Protein AF-A0A6J8D9Y9-F1 (afdb_monomer_lite)

Foldseek 3Di:
DVVQQFPADPDLVVRLVCCVVDPLVVSLVRRPDQKDKDWDFDFDQDPVRDTDTDIDIDIDGSVVVSVVVVVVSVVVNVLSVQLVQQVVQVVLCQVDPDALEKEKEKDKDDWQFFDALLFDPVCVVVTQTKIKMKMKIWHQAPVSDIDIAIAIEIESDPQQAQLVVVLVCVVCLVVVCVRHVRRAEYEYEYADDDRHQQWLLNLLCQQCVCVVRVHHYKYFHRQHPSRDDVRNVVSVVLSVQVVVCRLVNNDGGRGRVSSQVSSCVDPDSYHYDYDYPVSSVVSVVVSVVVLVFWDTDPPSNQWGMWGHDHRQKIWTDSHDHDDPCVVVVNDPPTDIDGTGDPDDDDDDDDDDDDDDDDDDDDDDDDDDDDDDDDDDDDDDDDDDPPPVVVVPVVFLDDDDAQFWFFFDDPLDTFIWHFHDADPVQQKTKTWTWDFDPDPDDPFTKTFRDPDTRIDIDHSLRTQGTFDDWDQDDPVSGITGGDPVNVVSSVVSSVVPPDPPDDQVCPLLVVCVVCCVPVNDVVVVVVVVVCVPPPSSDDVPVVLVVLLVCLVVLLQVLLVVLLVQLVPFPQFPPVLPLCPPPVDDDDDPLQVQVVVLLVLLVVLLVVLDQLLVSVLVPDPDNVCSVVVVVVVVVVVVVSVPSVVSLLSSLSRGPCVVWPDPDDSDDDPLCSVCSNLCSLVTRHDPVSSVSNSVSSNSNVVSVLCSVLLSQLLCCLPVPCCPPPNVPDDSVRSVVSSVVSSVVVVVVVSVCVVVASDPVLVVSVSSLLSQLQVSLVVCCVPPPPLQDPQLSVQLNVQLVVLVQCLAGVRVPRDRNDADPSADPPVGRSHSSSVVSSVVSNCSRVVRSVVVCVCVVVVVDDCVPVPVCGCVVVVVVVVVVVVVVVVD

Sequence (884 aa):
MKTAGANVTLNPDEFIRKLNDINPQDIISEIKDDKIMYEQWKKVDMADGKKRTKIVQIELSNAEFVSAVLVQVCEFQQHVSRVRIQYKALTNLKENLPAGNAIEQMDFAENFSCCSADEVQSAYWNSSSVTLHPVVVYYKDGDDKMAHTNYVFVSDDLGHNIGTVYTILQKLMPKIKQNINDLKKIHYWTDSPSSQYRNKTAFYLVSDHQNLFGVDATWNYFETGHGKGPCDGIGGTSKRIADQAIKQGKIVVQDAREYYKHVQVHHTSATYVFVESTDCVKSRLELTEINKTLKPVQGTMQIHSVVGVTTGEIKTCITSCYCNDCLQGNFHDMTVANVMKSQIRNVPVDIPVDEQIEHENETVEVVEYVDESEREGEIDETENDEEERNNEEDRRLNVKSGQYAAVQYEKKWHVGKVIEVDENDNEYLVTFMRPSQGKNTGHSLYVWPSNEDELWVKRDDILCEIHEPVKVGRSGRSYAICQDDIELASRLVKATLPNTTLVGGAYINGTAEVMGKDGLIWCVAPVGFYHRNHYRYDVTYNTCIHMLIAVVVSTCMAILIIPFAWTNPAIDMNMSRIKDKWKGSLEPRLIGVYIDTWLLTIGGCFTWQGFYQRVHACKTTRIARNSVLVSAVLALLMGVPPAIAGVIGAATDWNQTMYSGNPELSQEEWSYVLPMVLAYHCPMTVSVFGLGAVSAAVMSSADSIVLAAGSVISHNLYKNCFKPKAFQRELTWVLRISILLTGIMGAVIAIAVKSVYGLFILCVDAMYVIQMPELTCALWFEKANGYGSLVGFIVGLLLRILGGEPVLSLPAVIKYPWYDPVAGQLFPHKTFAMMCCFIAIIAVSFLTDYIFTNDKVDMKFDIFNCFQQNKIEQKDKHQNNAFQ

Organism: Mytilus coruscus (NCBI:txid42192)

Radius of gyration: 41.45 Å; chains: 1; bounding box: 120×79×102 Å

Structure (mmCIF, N/CA/C/O backbone):
data_AF-A0A6J8D9Y9-F1
#
_entry.id   AF-A0A6J8D9Y9-F1
#
loop_
_atom_site.group_PDB
_atom_site.id
_atom_site.type_symbol
_atom_site.label_atom_id
_atom_site.label_alt_id
_atom_site.label_comp_id
_atom_site.label_asym_id
_atom_site.label_entity_id
_atom_site.label_seq_id
_atom_site.pdbx_PDB_ins_code
_atom_site.Cartn_x
_atom_site.Cartn_y
_atom_site.Cartn_z
_atom_site.occupancy
_atom_site.B_iso_or_equiv
_atom_site.auth_seq_id
_atom_site.auth_comp_id
_atom_site.auth_asym_id
_atom_site.auth_atom_id
_atom_site.pdbx_PDB_model_num
ATOM 1 N N . MET A 1 1 ? -38.963 19.366 -1.417 1.00 71.81 1 MET A N 1
ATOM 2 C CA . MET A 1 1 ? -39.270 20.616 -0.681 1.00 71.81 1 MET A CA 1
ATOM 3 C C . MET A 1 1 ? -38.492 21.790 -1.266 1.00 71.81 1 MET A C 1
ATOM 5 O O . MET A 1 1 ? -38.988 22.312 -2.246 1.00 71.81 1 MET A O 1
ATOM 9 N N . LYS A 1 2 ? -37.281 22.156 -0.804 1.00 75.88 2 LYS A N 1
ATOM 10 C CA . LYS A 1 2 ? -36.580 23.373 -1.287 1.00 75.88 2 LYS A CA 1
ATOM 11 C C . LYS A 1 2 ? -36.385 23.460 -2.813 1.00 75.88 2 LYS A C 1
ATOM 13 O O . LYS A 1 2 ? -36.618 24.507 -3.398 1.00 75.88 2 LYS A O 1
ATOM 18 N N . THR A 1 3 ? -36.014 22.357 -3.466 1.00 76.50 3 THR A N 1
ATOM 19 C CA . THR A 1 3 ? -35.875 22.281 -4.938 1.00 76.50 3 THR A CA 1
ATOM 20 C C . THR A 1 3 ? -37.205 22.456 -5.687 1.00 76.50 3 THR A C 1
ATOM 22 O O . THR A 1 3 ? -37.194 22.858 -6.840 1.00 76.50 3 THR A O 1
ATOM 25 N N . ALA A 1 4 ? -38.332 22.191 -5.020 1.00 70.62 4 ALA A N 1
ATOM 26 C CA . ALA A 1 4 ? -39.700 22.303 -5.536 1.00 70.62 4 ALA A CA 1
ATOM 27 C C . ALA A 1 4 ? -40.392 23.604 -5.058 1.00 70.62 4 ALA A C 1
ATOM 29 O O . ALA A 1 4 ? -41.603 23.647 -4.852 1.00 70.62 4 ALA A O 1
ATOM 30 N N . GLY A 1 5 ? -39.606 24.653 -4.780 1.00 69.06 5 GLY A N 1
ATOM 31 C CA . GLY A 1 5 ? -40.093 26.006 -4.481 1.00 69.06 5 GLY A CA 1
ATOM 32 C C . GLY A 1 5 ? -40.424 26.334 -3.017 1.00 69.06 5 GLY A C 1
ATOM 33 O O . GLY A 1 5 ? -40.499 27.516 -2.694 1.00 69.06 5 GLY A O 1
ATOM 34 N N . ALA A 1 6 ? -40.567 25.348 -2.125 1.00 71.75 6 ALA A N 1
ATOM 35 C CA . ALA A 1 6 ? -40.943 25.601 -0.726 1.00 71.75 6 ALA A CA 1
ATOM 36 C C . ALA A 1 6 ? -39.831 26.289 0.094 1.00 71.75 6 ALA A C 1
ATOM 38 O O . ALA A 1 6 ? -38.661 25.884 0.050 1.00 71.75 6 ALA A O 1
ATOM 39 N N . ASN A 1 7 ? -40.206 27.274 0.910 1.00 73.25 7 ASN A N 1
ATOM 40 C CA . ASN A 1 7 ? -39.323 28.114 1.718 1.00 73.25 7 ASN A CA 1
ATOM 41 C C . ASN A 1 7 ? -38.892 27.423 3.028 1.00 73.25 7 ASN A C 1
ATOM 43 O O . ASN A 1 7 ? -39.177 27.871 4.139 1.00 73.25 7 ASN A O 1
ATOM 47 N N . VAL A 1 8 ? -38.189 26.296 2.893 1.00 74.56 8 VAL A N 1
ATOM 48 C CA . VAL A 1 8 ? -37.733 25.472 4.023 1.00 74.56 8 VAL A CA 1
ATOM 49 C C . VAL A 1 8 ? -36.232 25.619 4.298 1.00 74.56 8 VAL A C 1
ATOM 51 O O . VAL A 1 8 ? -35.406 25.768 3.388 1.00 74.56 8 VAL A O 1
ATOM 54 N N . THR A 1 9 ? -35.857 25.541 5.576 1.00 76.25 9 THR A N 1
ATOM 55 C CA . THR A 1 9 ? -34.456 25.532 6.016 1.00 76.25 9 THR A CA 1
ATOM 56 C C . THR A 1 9 ? -33.756 24.235 5.611 1.00 76.25 9 THR A C 1
ATOM 58 O O . THR A 1 9 ? -34.365 23.172 5.560 1.00 76.25 9 THR A O 1
ATOM 61 N N . LEU A 1 10 ? -32.448 24.311 5.341 1.00 75.50 10 LEU A N 1
ATOM 62 C CA . LEU A 1 10 ? -31.633 23.128 5.025 1.00 75.50 10 LEU A CA 1
ATOM 63 C C . LEU A 1 10 ? -31.256 22.309 6.270 1.00 75.50 10 LEU A C 1
ATOM 65 O O . LEU A 1 10 ? -30.924 21.137 6.139 1.00 75.50 10 LEU A O 1
ATOM 69 N N . ASN A 1 11 ? -31.299 22.915 7.460 1.00 76.81 11 ASN A N 1
ATOM 70 C CA . ASN A 1 11 ? -31.073 22.227 8.727 1.00 76.81 11 ASN A CA 1
ATOM 71 C C . ASN A 1 11 ? -32.394 21.586 9.221 1.00 76.81 11 ASN A C 1
ATOM 73 O O . ASN A 1 11 ? -33.350 22.334 9.464 1.00 76.81 11 ASN A O 1
ATOM 77 N N . PRO A 1 12 ? -32.464 20.248 9.396 1.00 71.75 12 PRO A N 1
ATOM 78 C CA . PRO A 1 12 ? -33.661 19.561 9.889 1.00 71.75 12 PRO A CA 1
ATOM 79 C C . PRO A 1 12 ? -34.091 19.987 11.300 1.00 71.75 12 PRO A C 1
ATOM 81 O O . PRO A 1 12 ? -35.285 20.129 11.554 1.00 71.75 12 PRO A O 1
ATOM 84 N N . ASP A 1 13 ? -33.153 20.252 12.213 1.00 70.56 13 ASP A N 1
ATOM 85 C CA . ASP A 1 13 ? -33.481 20.648 13.592 1.00 70.56 13 ASP A CA 1
ATOM 86 C C . ASP A 1 13 ? -34.090 22.055 13.646 1.00 70.56 13 ASP A C 1
ATOM 88 O O . ASP A 1 13 ? -35.012 22.329 14.420 1.00 70.56 13 ASP A O 1
ATOM 92 N N . GLU A 1 14 ? -33.597 22.955 12.792 1.00 75.69 14 GLU A N 1
ATOM 93 C CA . GLU A 1 14 ? -34.152 24.300 12.624 1.00 75.69 14 GLU A CA 1
ATOM 94 C C . GLU A 1 14 ? -35.537 24.253 11.962 1.00 75.69 14 GLU A C 1
ATOM 96 O O . GLU A 1 14 ? -36.434 25.002 12.352 1.00 75.69 14 GLU A O 1
ATOM 101 N N . PHE A 1 15 ? -35.729 23.328 11.016 1.00 76.06 15 PHE A N 1
ATOM 102 C CA . PHE A 1 15 ? -37.011 23.079 10.360 1.00 76.06 15 PHE A CA 1
ATOM 103 C C . PHE A 1 15 ? -38.068 22.610 11.370 1.00 76.06 15 PHE A C 1
ATOM 105 O O . PHE A 1 15 ? -39.134 23.216 11.464 1.00 76.06 15 PHE A O 1
ATOM 112 N N . ILE A 1 16 ? -37.744 21.619 12.213 1.00 75.62 16 ILE A N 1
ATOM 113 C CA . ILE A 1 16 ? -38.621 21.183 13.312 1.00 75.62 16 ILE A CA 1
ATOM 114 C C . ILE A 1 16 ? -38.889 22.306 14.316 1.00 75.62 16 ILE A C 1
ATOM 116 O O . ILE A 1 16 ? -40.004 22.421 14.819 1.00 75.62 16 ILE A O 1
ATOM 120 N N . ARG A 1 17 ? -37.901 23.160 14.607 1.00 72.88 17 ARG A N 1
ATOM 121 C CA . ARG A 1 17 ? -38.095 24.288 15.528 1.00 72.88 17 ARG A CA 1
ATOM 122 C C . ARG A 1 17 ? -39.108 25.307 14.998 1.00 72.88 17 ARG A C 1
ATOM 124 O O . ARG A 1 17 ? -39.896 25.799 15.793 1.00 72.88 17 ARG A O 1
ATOM 131 N N . LYS A 1 18 ? -39.096 25.590 13.690 1.00 70.56 18 LYS A N 1
ATOM 132 C CA . LYS A 1 18 ? -40.032 26.511 13.013 1.00 70.56 18 LYS A CA 1
ATOM 133 C C . LYS A 1 18 ? -41.416 25.896 12.769 1.00 70.56 18 LYS A C 1
ATOM 135 O O . LYS A 1 18 ? -42.406 26.615 12.759 1.00 70.56 18 LYS A O 1
ATOM 140 N N . LEU A 1 19 ? -41.504 24.571 12.643 1.00 68.62 19 LEU A N 1
ATOM 141 C CA . LEU A 1 19 ? -42.766 23.823 12.538 1.00 68.62 19 LEU A CA 1
ATOM 142 C C . LEU A 1 19 ? -43.652 23.875 13.796 1.00 68.62 19 LEU A C 1
ATOM 144 O O . LEU A 1 19 ? -44.809 23.478 13.730 1.00 68.62 19 LEU A O 1
ATOM 148 N N . ASN A 1 20 ? -43.144 24.361 14.931 1.00 62.22 20 ASN A N 1
ATOM 149 C CA . ASN A 1 20 ? -43.995 24.660 16.087 1.00 62.22 20 ASN A CA 1
ATOM 150 C C . ASN A 1 20 ? -44.874 25.907 15.864 1.00 62.22 20 ASN A C 1
ATOM 152 O O . ASN A 1 20 ? -45.901 26.038 16.525 1.00 62.22 20 ASN A O 1
ATOM 156 N N . ASP A 1 21 ? -44.477 26.792 14.942 1.00 56.59 21 ASP A N 1
ATOM 157 C CA . ASP A 1 21 ? -45.123 28.082 14.666 1.00 56.59 21 ASP A CA 1
ATOM 158 C C . ASP A 1 21 ? -45.852 28.107 13.300 1.00 56.59 21 ASP A C 1
ATOM 160 O O . ASP A 1 21 ? -46.497 29.097 12.960 1.00 56.59 21 ASP A O 1
ATOM 164 N N . ILE A 1 22 ? -45.737 27.037 12.500 1.00 61.44 22 ILE A N 1
ATOM 165 C CA . ILE A 1 22 ? -46.234 26.928 11.115 1.00 61.44 22 ILE A CA 1
ATOM 166 C C . ILE A 1 22 ? -46.982 25.600 10.965 1.00 61.44 22 ILE A C 1
ATOM 168 O O . ILE A 1 22 ? -46.437 24.551 11.313 1.00 61.44 22 ILE A O 1
ATOM 172 N N . ASN A 1 23 ? -48.202 25.606 10.415 1.00 65.19 23 ASN A N 1
ATOM 173 C CA . ASN A 1 23 ? -48.926 24.358 10.175 1.00 65.19 23 ASN A CA 1
ATOM 174 C C . ASN A 1 23 ? -48.193 23.570 9.069 1.00 65.19 23 ASN A C 1
ATOM 176 O O . ASN A 1 23 ? -47.918 24.132 8.007 1.00 65.19 23 ASN A O 1
ATOM 180 N N . PRO A 1 24 ? -47.904 22.264 9.241 1.00 62.62 24 PRO A N 1
ATOM 181 C CA . PRO A 1 24 ? -47.344 21.438 8.171 1.00 62.62 24 PRO A CA 1
ATOM 182 C C . PRO A 1 24 ? -48.136 21.494 6.851 1.00 62.62 24 PRO A C 1
ATOM 184 O O . PRO A 1 24 ? -47.570 21.230 5.792 1.00 62.62 24 PRO A O 1
ATOM 187 N N . GLN A 1 25 ? -49.426 21.856 6.901 1.00 62.50 25 GLN A N 1
ATOM 188 C CA . GLN A 1 25 ? -50.253 22.086 5.716 1.00 62.50 25 GLN A CA 1
ATOM 189 C C . GLN A 1 25 ? -49.908 23.363 4.933 1.00 62.50 25 GLN A C 1
ATOM 191 O O . GLN A 1 25 ? -50.113 23.392 3.722 1.00 62.50 25 GLN A O 1
ATOM 196 N N . ASP A 1 26 ? -49.330 24.387 5.559 1.00 64.94 26 ASP A N 1
ATOM 197 C CA . ASP A 1 26 ? -48.977 25.637 4.873 1.00 64.94 26 ASP A CA 1
ATOM 198 C C . ASP A 1 26 ? -47.836 25.398 3.867 1.00 64.94 26 ASP A C 1
ATOM 200 O O . ASP A 1 26 ? -47.865 25.900 2.744 1.00 64.94 26 ASP A O 1
ATOM 204 N N . ILE A 1 27 ? -46.897 24.510 4.220 1.00 63.47 27 ILE A N 1
ATOM 205 C CA . ILE A 1 27 ? -45.781 24.058 3.369 1.00 63.47 27 ILE A CA 1
ATOM 206 C C . ILE A 1 27 ? -46.287 23.344 2.100 1.00 63.47 27 ILE A C 1
ATOM 208 O O . ILE A 1 27 ? -45.623 23.378 1.065 1.00 63.47 27 ILE A O 1
ATOM 212 N N . ILE A 1 28 ? -47.475 22.727 2.149 1.00 58.25 28 ILE A N 1
ATOM 213 C CA . ILE A 1 28 ? -48.121 22.088 0.989 1.00 58.25 28 ILE A CA 1
ATOM 214 C C . ILE A 1 28 ? -48.477 23.143 -0.063 1.00 58.25 28 ILE A C 1
ATOM 216 O O . ILE A 1 28 ? -48.263 22.925 -1.252 1.00 58.25 28 ILE A O 1
ATOM 220 N N . SER A 1 29 ? -48.984 24.300 0.374 1.00 62.97 29 SER A N 1
ATOM 221 C CA . SER A 1 29 ? -49.465 25.365 -0.516 1.00 62.97 29 SER A CA 1
ATOM 222 C C . SER A 1 29 ? -48.355 26.054 -1.324 1.00 62.97 29 SER A C 1
ATOM 224 O O . SER A 1 29 ? -48.630 26.661 -2.361 1.00 62.97 29 SER A O 1
ATOM 226 N N . GLU A 1 30 ? -47.098 25.938 -0.886 1.00 68.31 30 GLU A N 1
ATOM 227 C CA . GLU A 1 30 ? -45.942 26.514 -1.579 1.00 68.31 30 GLU A CA 1
ATOM 228 C C . GLU A 1 30 ? -45.414 25.635 -2.727 1.00 68.31 30 GLU A C 1
ATOM 230 O O . GLU A 1 30 ? -44.751 26.149 -3.632 1.00 68.31 30 GLU A O 1
ATOM 235 N N . ILE A 1 31 ? -45.696 24.324 -2.721 1.00 71.44 31 ILE A N 1
ATOM 236 C CA . ILE A 1 31 ? -45.159 23.377 -3.709 1.00 71.44 31 ILE A CA 1
ATOM 237 C C . ILE A 1 31 ? -46.083 23.316 -4.929 1.00 71.44 31 ILE A C 1
ATOM 239 O O . ILE A 1 31 ? -47.146 22.699 -4.891 1.00 71.44 31 ILE A O 1
ATOM 243 N N . LYS A 1 32 ? -45.648 23.934 -6.032 1.00 67.75 32 LYS A N 1
ATOM 244 C CA . LYS A 1 32 ? -46.449 24.104 -7.261 1.00 67.75 32 LYS A CA 1
ATOM 245 C C . LYS A 1 32 ? -46.289 22.995 -8.305 1.00 67.75 32 LYS A C 1
ATOM 247 O O . LYS A 1 32 ? -46.974 23.036 -9.322 1.00 67.75 32 LYS A O 1
ATOM 252 N N . ASP A 1 33 ? -45.397 22.035 -8.077 1.00 73.94 33 ASP A N 1
ATOM 253 C CA . ASP A 1 33 ? -45.133 20.946 -9.021 1.00 73.94 33 ASP A CA 1
ATOM 254 C C . ASP A 1 33 ? -46.148 19.803 -8.840 1.00 73.94 33 ASP A C 1
ATOM 256 O O . ASP A 1 33 ? -46.288 19.269 -7.737 1.00 73.94 33 ASP A O 1
ATOM 260 N N . ASP A 1 34 ? -46.818 19.376 -9.917 1.00 74.12 34 ASP A N 1
ATOM 261 C CA . ASP A 1 34 ? -47.781 18.253 -9.896 1.00 74.12 34 ASP A CA 1
ATOM 262 C C . ASP A 1 34 ? -47.125 16.906 -9.538 1.00 74.12 34 ASP A C 1
ATOM 264 O O . ASP A 1 34 ? -47.750 16.015 -8.950 1.00 74.12 34 ASP A O 1
ATOM 268 N N . LYS A 1 35 ? -45.847 16.757 -9.902 1.00 79.69 35 LYS A N 1
ATOM 269 C CA . LYS A 1 35 ? -45.033 15.560 -9.691 1.00 79.69 35 LYS A CA 1
ATOM 270 C C . LYS A 1 35 ? -43.674 15.923 -9.122 1.00 79.69 35 LYS A C 1
ATOM 272 O O . LYS A 1 35 ? -43.008 16.825 -9.622 1.00 79.69 35 LYS A O 1
ATOM 277 N N . ILE A 1 36 ? -43.235 15.166 -8.124 1.00 81.88 36 ILE A N 1
ATOM 278 C CA . ILE A 1 36 ? -42.010 15.445 -7.380 1.00 81.88 36 ILE A CA 1
ATOM 279 C C . ILE A 1 36 ? -41.101 14.223 -7.466 1.00 81.88 36 ILE A C 1
ATOM 281 O O . ILE A 1 36 ? -41.445 13.141 -6.987 1.00 81.88 36 ILE A O 1
ATOM 285 N N . MET A 1 37 ? -39.923 14.411 -8.063 1.00 82.62 37 MET A N 1
ATOM 286 C CA . MET A 1 37 ? -38.843 13.429 -8.014 1.00 82.62 37 MET A CA 1
ATOM 287 C C . MET A 1 37 ? -37.905 13.731 -6.849 1.00 82.62 37 MET A C 1
ATOM 289 O O . MET A 1 37 ? -37.439 14.860 -6.691 1.00 82.62 37 MET A O 1
ATOM 293 N N . TYR A 1 38 ? -37.614 12.716 -6.041 1.00 84.81 38 TYR A N 1
ATOM 294 C CA . TYR A 1 38 ? -36.697 12.823 -4.912 1.00 84.81 38 TYR A CA 1
ATOM 295 C C . TYR A 1 38 ? -35.916 11.524 -4.697 1.00 84.81 38 TYR A C 1
ATOM 297 O O . TYR A 1 38 ? -36.285 10.456 -5.179 1.00 84.81 38 TYR A O 1
ATOM 305 N N . GLU A 1 39 ? -34.810 11.627 -3.971 1.00 85.94 39 GLU A N 1
ATOM 306 C CA . GLU A 1 39 ? -33.941 10.505 -3.632 1.00 85.94 39 GLU A CA 1
ATOM 307 C C . GLU A 1 39 ? -34.212 10.030 -2.200 1.00 85.94 39 GLU A C 1
ATOM 309 O O . GLU A 1 39 ? -34.290 10.839 -1.274 1.00 85.94 39 GLU A O 1
ATOM 314 N N . GLN A 1 40 ? -34.336 8.714 -1.999 1.00 83.50 40 GLN A N 1
ATOM 315 C CA . GLN A 1 40 ? -34.548 8.121 -0.677 1.00 83.50 40 GLN A CA 1
ATOM 316 C C . GLN A 1 40 ? -33.708 6.858 -0.479 1.00 83.50 40 GLN A C 1
ATOM 318 O O . GLN A 1 40 ? -33.615 6.001 -1.359 1.00 83.50 40 GLN A O 1
ATOM 323 N N . TRP A 1 41 ? -33.135 6.702 0.715 1.00 80.56 41 TRP A N 1
ATOM 324 C CA . TRP A 1 41 ? -32.496 5.455 1.130 1.00 80.56 41 TRP A CA 1
ATOM 325 C C . TRP A 1 41 ? -33.544 4.358 1.344 1.00 80.56 41 TRP A C 1
ATOM 327 O O . TRP A 1 41 ? -34.363 4.436 2.258 1.00 80.56 41 TRP A O 1
ATOM 337 N N . LYS A 1 42 ? -33.496 3.303 0.527 1.00 82.94 42 LYS A N 1
ATOM 338 C CA . LYS A 1 42 ? -34.392 2.142 0.611 1.00 82.94 42 LYS A CA 1
ATOM 339 C C . LYS A 1 42 ? -33.574 0.853 0.650 1.00 82.94 42 LYS A C 1
ATOM 341 O O . LYS A 1 42 ? -32.528 0.751 0.009 1.00 82.94 42 LYS A O 1
ATOM 346 N N . LYS A 1 43 ? -34.030 -0.151 1.405 1.00 77.12 43 LYS A N 1
ATOM 347 C CA . LYS A 1 43 ? -33.459 -1.506 1.332 1.00 77.12 43 LYS A CA 1
ATOM 348 C C . LYS A 1 43 ? -33.953 -2.169 0.049 1.00 77.12 43 LYS A C 1
ATOM 350 O O . LYS A 1 43 ? -35.158 -2.317 -0.129 1.00 77.12 43 LYS A O 1
ATOM 355 N N . VAL A 1 44 ? -33.021 -2.543 -0.820 1.00 80.81 44 VAL A N 1
ATOM 356 C CA . VAL A 1 44 ? -33.285 -3.182 -2.112 1.00 80.81 44 VAL A CA 1
ATOM 357 C C . VAL A 1 44 ? -32.689 -4.585 -2.093 1.00 80.81 44 VAL A C 1
ATOM 359 O O . VAL A 1 44 ? -31.559 -4.778 -1.632 1.00 80.81 44 VAL A O 1
ATOM 362 N N . ASP A 1 45 ? -33.453 -5.557 -2.581 1.00 82.50 45 ASP A N 1
ATOM 363 C CA . ASP A 1 45 ? -32.974 -6.910 -2.847 1.00 82.50 45 ASP A CA 1
ATOM 364 C C . ASP A 1 45 ? -31.997 -6.889 -4.029 1.00 82.50 45 ASP A C 1
ATOM 366 O O . ASP A 1 45 ? -32.317 -6.427 -5.125 1.00 82.50 45 ASP A O 1
ATOM 370 N N . MET A 1 46 ? -30.769 -7.337 -3.787 1.00 73.88 46 MET A N 1
ATOM 371 C CA . MET A 1 46 ? -29.734 -7.474 -4.810 1.00 73.88 46 MET A CA 1
ATOM 372 C C . MET A 1 46 ? -29.802 -8.873 -5.442 1.00 73.88 46 MET A C 1
ATOM 374 O O . MET A 1 46 ? -30.318 -9.813 -4.841 1.00 73.88 46 MET A O 1
ATOM 378 N N . ALA A 1 47 ? -29.224 -9.038 -6.636 1.00 64.75 47 ALA A N 1
ATOM 379 C CA . ALA A 1 47 ? -29.189 -10.327 -7.341 1.00 64.75 47 ALA A CA 1
ATOM 380 C C . ALA A 1 47 ? -28.418 -11.442 -6.593 1.00 64.75 47 ALA A C 1
ATOM 382 O O . ALA A 1 47 ? -28.579 -12.612 -6.914 1.00 64.75 47 ALA A O 1
ATOM 383 N N . ASP A 1 48 ? -27.617 -11.092 -5.578 1.00 64.06 48 ASP A N 1
ATOM 384 C CA . ASP A 1 48 ? -26.944 -12.025 -4.658 1.00 64.06 48 ASP A CA 1
ATOM 385 C C . ASP A 1 48 ? -27.838 -12.472 -3.476 1.00 64.06 48 ASP A C 1
ATOM 387 O O . ASP A 1 48 ? -27.350 -13.084 -2.526 1.00 64.06 48 ASP A O 1
ATOM 391 N N . GLY A 1 49 ? -29.130 -12.119 -3.492 1.00 66.12 49 GLY A N 1
ATOM 392 C CA . GLY A 1 49 ? -30.095 -12.397 -2.425 1.00 66.12 49 GLY A CA 1
ATOM 393 C C . GLY A 1 49 ? -29.925 -11.535 -1.166 1.00 66.12 49 GLY A C 1
ATOM 394 O O . GLY A 1 49 ? -30.664 -11.717 -0.197 1.00 66.12 49 GLY A O 1
ATOM 395 N N . LYS A 1 50 ? -28.971 -10.591 -1.135 1.00 59.75 50 LYS A N 1
ATOM 396 C CA . LYS A 1 50 ? -28.697 -9.760 0.047 1.00 59.75 50 LYS A CA 1
ATOM 397 C C . LYS A 1 50 ? -29.423 -8.418 -0.043 1.00 59.75 50 LYS A C 1
ATOM 399 O O . LYS A 1 50 ? -29.229 -7.642 -0.977 1.00 59.75 50 LYS A O 1
ATOM 404 N N . LYS A 1 51 ? -30.194 -8.076 0.993 1.00 70.00 51 LYS A N 1
ATOM 405 C CA . LYS A 1 51 ? -30.800 -6.741 1.133 1.00 70.00 51 LYS A CA 1
ATOM 406 C C . LYS A 1 51 ? -29.731 -5.707 1.471 1.00 70.00 51 LYS A C 1
ATOM 408 O O . LYS A 1 51 ? -29.137 -5.767 2.546 1.00 70.00 51 LYS A O 1
ATOM 413 N N . ARG A 1 52 ? -29.516 -4.728 0.588 1.00 69.06 52 ARG A N 1
ATOM 414 C CA . ARG A 1 52 ? -28.597 -3.599 0.820 1.00 69.06 52 ARG A CA 1
ATOM 415 C C . ARG A 1 52 ? -29.352 -2.277 0.742 1.00 69.06 52 ARG A C 1
ATOM 417 O O . ARG A 1 52 ? -30.262 -2.127 -0.071 1.00 69.06 52 ARG A O 1
ATOM 424 N N . THR A 1 53 ? -28.989 -1.313 1.583 1.00 72.00 53 THR A N 1
ATOM 425 C CA . THR A 1 53 ? -29.555 0.038 1.506 1.00 72.00 53 THR A CA 1
ATOM 426 C C . THR A 1 53 ? -28.923 0.776 0.327 1.00 72.00 53 THR A C 1
ATOM 428 O O . THR A 1 53 ? -27.700 0.872 0.247 1.00 72.00 53 THR A O 1
ATOM 431 N N . LYS A 1 54 ? -29.742 1.287 -0.592 1.00 75.06 54 LYS A N 1
ATOM 432 C CA . LYS A 1 54 ? -29.319 2.128 -1.719 1.00 75.06 54 LYS A CA 1
ATOM 433 C C . LYS A 1 54 ? -30.165 3.392 -1.758 1.00 75.06 54 LYS A C 1
ATOM 435 O O . LYS A 1 54 ? -31.316 3.372 -1.326 1.00 75.06 54 LYS A O 1
ATOM 440 N N . ILE A 1 55 ? -29.605 4.464 -2.308 1.00 83.44 55 ILE A N 1
ATOM 441 C CA . ILE A 1 55 ? -30.402 5.605 -2.752 1.00 83.44 55 ILE A CA 1
ATOM 442 C C . ILE A 1 55 ? -31.202 5.151 -3.976 1.00 83.44 55 ILE A C 1
ATOM 444 O O . ILE A 1 55 ? -30.643 4.577 -4.912 1.00 83.44 55 ILE A O 1
ATOM 448 N N . VAL A 1 56 ? -32.512 5.365 -3.935 1.00 85.75 56 VAL A N 1
ATOM 449 C CA . VAL A 1 56 ? -33.443 5.102 -5.031 1.00 85.75 56 VAL A CA 1
ATOM 450 C C . VAL A 1 56 ? -34.150 6.412 -5.353 1.00 85.75 56 VAL A C 1
ATOM 452 O O . VAL A 1 56 ? -34.612 7.103 -4.445 1.00 85.75 56 VAL A O 1
ATOM 455 N N . GLN A 1 57 ? -34.225 6.746 -6.638 1.00 87.25 57 GLN A N 1
ATOM 456 C CA . GLN A 1 57 ? -35.011 7.872 -7.125 1.00 87.25 57 GLN A CA 1
ATOM 457 C C . GLN A 1 57 ? -36.484 7.453 -7.194 1.00 87.25 57 GLN A C 1
ATOM 459 O O . GLN A 1 57 ? -36.812 6.408 -7.758 1.00 87.25 57 GLN A O 1
ATOM 464 N N . ILE A 1 58 ? -37.357 8.243 -6.576 1.00 85.62 58 ILE A N 1
ATOM 465 C CA . ILE A 1 58 ? -38.793 7.991 -6.461 1.00 85.62 58 ILE A CA 1
ATOM 466 C C . ILE A 1 58 ? -39.529 9.192 -7.056 1.00 85.62 58 ILE A C 1
ATOM 468 O O . ILE A 1 58 ? -39.219 10.339 -6.737 1.00 85.62 58 ILE A O 1
ATOM 472 N N . GLU A 1 59 ? -40.504 8.916 -7.916 1.00 86.88 59 GLU A N 1
ATOM 473 C CA . GLU A 1 59 ? -41.455 9.884 -8.463 1.00 86.88 59 GLU A CA 1
ATOM 474 C C . GLU A 1 59 ? -42.804 9.662 -7.767 1.00 86.88 59 GLU A C 1
ATOM 476 O O . GLU A 1 59 ? -43.331 8.549 -7.793 1.00 86.88 59 GLU A O 1
ATOM 481 N N . LEU A 1 60 ? -43.343 10.698 -7.123 1.00 85.44 60 LEU A N 1
ATOM 482 C CA . LEU A 1 60 ? -44.677 10.693 -6.509 1.00 85.44 60 LEU A CA 1
ATOM 483 C C . LEU A 1 60 ? -45.493 11.885 -7.016 1.00 85.44 60 LEU A C 1
ATOM 485 O O . LEU A 1 60 ? -44.928 12.909 -7.416 1.00 85.44 60 LEU A O 1
ATOM 489 N N . SER A 1 61 ? -46.823 11.780 -6.960 1.00 84.25 61 SER A N 1
ATOM 490 C CA . SER A 1 61 ? -47.679 12.964 -7.086 1.00 84.25 61 SER A CA 1
ATOM 491 C C . SER A 1 61 ? -47.473 13.914 -5.899 1.00 84.25 61 SER A C 1
ATOM 493 O O . SER A 1 61 ? -47.039 13.493 -4.822 1.00 84.25 61 SER A O 1
ATOM 495 N N . ASN A 1 62 ? -47.814 15.193 -6.074 1.00 80.06 62 ASN A N 1
ATOM 496 C CA . ASN A 1 62 ? -47.721 16.209 -5.021 1.00 80.06 62 ASN A CA 1
ATOM 497 C C . ASN A 1 62 ? -48.373 15.746 -3.695 1.00 80.06 62 ASN A C 1
ATOM 499 O O . ASN A 1 62 ? -47.719 15.735 -2.651 1.00 80.06 62 ASN A O 1
ATOM 503 N N . ALA A 1 63 ? -49.616 15.252 -3.751 1.00 77.88 63 ALA A N 1
ATOM 504 C CA . ALA A 1 63 ? -50.380 14.815 -2.578 1.00 77.88 63 ALA A CA 1
ATOM 505 C C . ALA A 1 63 ? -49.783 13.585 -1.860 1.00 77.88 63 ALA A C 1
ATOM 507 O O . ALA A 1 63 ? -49.775 13.521 -0.626 1.00 77.88 63 ALA A O 1
ATOM 508 N N . GLU A 1 64 ? -49.257 12.613 -2.611 1.00 82.19 64 GLU A N 1
ATOM 509 C CA . GLU A 1 64 ? -48.595 11.428 -2.047 1.00 82.19 64 GLU A CA 1
ATOM 510 C C . GLU A 1 64 ? -47.243 11.787 -1.423 1.00 82.19 64 GLU A C 1
ATOM 512 O O . GLU A 1 64 ? -46.950 11.360 -0.305 1.00 82.19 64 GLU A O 1
ATOM 517 N N . PHE A 1 65 ? -46.441 12.610 -2.112 1.00 82.81 65 PHE A N 1
ATOM 518 C CA . PHE A 1 65 ? -45.162 13.111 -1.605 1.00 82.81 65 PHE A CA 1
ATOM 519 C C . PHE A 1 65 ? -45.350 13.857 -0.284 1.00 82.81 65 PHE A C 1
ATOM 521 O O . PHE A 1 65 ? -44.663 13.581 0.698 1.00 82.81 65 PHE A O 1
ATOM 528 N N . VAL A 1 66 ? -46.323 14.765 -0.244 1.00 76.44 66 VAL A N 1
ATOM 529 C CA . VAL A 1 66 ? -46.696 15.531 0.944 1.00 76.44 66 VAL A CA 1
ATOM 530 C C . VAL A 1 66 ? -47.101 14.612 2.092 1.00 76.44 66 VAL A C 1
ATOM 532 O O . VAL A 1 66 ? -46.566 14.740 3.191 1.00 76.44 66 VAL A O 1
ATOM 535 N N . SER A 1 67 ? -47.976 13.637 1.839 1.00 80.56 67 SER A N 1
ATOM 536 C CA . SER A 1 67 ? -48.414 12.677 2.859 1.00 80.56 67 SER A CA 1
ATOM 537 C C . SER A 1 67 ? -47.235 11.867 3.422 1.00 80.56 67 SER A C 1
ATOM 539 O O . SER A 1 67 ? -47.115 11.705 4.637 1.00 80.56 67 SER A O 1
ATOM 541 N N . ALA A 1 68 ? -46.311 11.424 2.562 1.00 82.44 68 ALA A N 1
ATOM 542 C CA . ALA A 1 68 ? -45.101 10.708 2.967 1.00 82.44 68 ALA A CA 1
ATOM 543 C C . ALA A 1 68 ? -44.101 11.587 3.746 1.00 82.44 68 ALA A C 1
ATOM 545 O O . ALA A 1 68 ? -43.416 11.091 4.646 1.00 82.44 68 ALA A O 1
ATOM 546 N N . VAL A 1 69 ? -44.017 12.884 3.429 1.00 80.62 69 VAL A N 1
ATOM 547 C CA . VAL A 1 69 ? -43.210 13.861 4.177 1.00 80.62 69 VAL A CA 1
ATOM 548 C C . VAL A 1 69 ? -43.820 14.142 5.549 1.00 80.62 69 VAL A C 1
ATOM 550 O O . VAL A 1 69 ? -43.079 14.152 6.525 1.00 80.62 69 VAL A O 1
ATOM 553 N N . LEU A 1 70 ? -45.142 14.307 5.666 1.00 79.38 70 LEU A N 1
ATOM 554 C CA . LEU A 1 70 ? -45.810 14.553 6.953 1.00 79.38 70 LEU A CA 1
ATOM 555 C C . LEU A 1 70 ? -45.571 13.420 7.963 1.00 79.38 70 LEU A C 1
ATOM 557 O O . LEU A 1 70 ? -45.296 13.691 9.133 1.00 79.38 70 LEU A O 1
ATOM 561 N N . VAL A 1 71 ? -45.601 12.162 7.509 1.00 82.75 71 VAL A N 1
ATOM 562 C CA . VAL A 1 71 ? -45.260 10.998 8.347 1.00 82.75 71 VAL A CA 1
ATOM 563 C C . VAL A 1 71 ? -43.808 11.082 8.833 1.00 82.75 71 VAL A C 1
ATOM 565 O O . VAL A 1 71 ? -43.568 11.017 10.037 1.00 82.75 71 VAL A O 1
ATOM 568 N N . GLN A 1 72 ? -42.850 11.317 7.930 1.00 82.75 72 GLN A N 1
ATOM 569 C CA . GLN A 1 72 ? -41.428 11.445 8.288 1.00 82.75 72 GLN A CA 1
ATOM 570 C C . GLN A 1 72 ? -41.149 12.648 9.202 1.00 82.75 72 GLN A C 1
ATOM 572 O O . GLN A 1 72 ? -40.308 12.562 10.093 1.00 82.75 72 GLN A O 1
ATOM 577 N N . VAL A 1 73 ? -41.868 13.762 9.030 1.00 80.75 73 VAL A N 1
ATOM 578 C CA . VAL A 1 73 ? -41.785 14.928 9.922 1.00 80.75 73 VAL A CA 1
ATOM 579 C C . VAL A 1 73 ? -42.287 14.576 11.320 1.00 80.75 73 VAL A C 1
ATOM 581 O O . VAL A 1 73 ? -41.634 14.947 12.291 1.00 80.75 73 VAL A O 1
ATOM 584 N N . CYS A 1 74 ? -43.380 13.818 11.452 1.00 80.56 74 CYS A N 1
ATOM 585 C CA . CYS A 1 74 ? -43.866 13.358 12.754 1.00 80.56 74 CYS A CA 1
ATOM 586 C C . CYS A 1 74 ? -42.866 12.403 13.437 1.00 80.56 74 CYS A C 1
ATOM 588 O O . CYS A 1 74 ? -42.533 12.588 14.609 1.00 80.56 74 CYS A O 1
ATOM 590 N N . GLU A 1 75 ? -42.316 11.431 12.701 1.00 82.44 75 GLU A N 1
ATOM 591 C CA . GLU A 1 75 ? -41.263 10.534 13.204 1.00 82.44 75 GLU A CA 1
ATOM 592 C C . GLU A 1 75 ? -40.017 11.318 13.659 1.00 82.44 75 GLU A C 1
ATOM 594 O O . GLU A 1 75 ? -39.467 11.058 14.736 1.00 82.44 75 GLU A O 1
ATOM 599 N N . PHE A 1 76 ? -39.603 12.325 12.884 1.00 83.06 76 PHE A N 1
ATOM 600 C CA . PHE A 1 76 ? -38.445 13.159 13.199 1.00 83.06 76 PHE A CA 1
ATOM 601 C C . PHE A 1 76 ? -38.709 14.138 14.361 1.00 83.06 76 PHE A C 1
ATOM 603 O O . PHE A 1 76 ? -37.834 14.332 15.202 1.00 83.06 76 PHE A O 1
ATOM 610 N N . GLN A 1 77 ? -39.926 14.676 14.512 1.00 82.94 77 GLN A N 1
ATOM 611 C CA . GLN A 1 77 ? -40.335 15.435 15.706 1.00 82.94 77 GLN A CA 1
ATOM 612 C C . GLN A 1 77 ? -40.211 14.592 16.982 1.00 82.94 77 GLN A C 1
ATOM 614 O O . GLN A 1 77 ? -39.673 15.062 17.988 1.00 82.94 77 GLN A O 1
ATOM 619 N N . GLN A 1 78 ? -40.666 13.334 16.945 1.00 83.25 78 GLN A N 1
ATOM 620 C CA . GLN A 1 78 ? -40.525 12.417 18.078 1.00 83.25 78 GLN A CA 1
ATOM 621 C C . GLN A 1 78 ? -39.051 12.115 18.381 1.00 83.25 78 GLN A C 1
ATOM 623 O O . GLN A 1 78 ? -38.660 12.111 19.546 1.00 83.25 78 GLN A O 1
ATOM 628 N N . HIS A 1 79 ? -38.227 11.911 17.351 1.00 85.75 79 HIS A N 1
ATOM 629 C CA . HIS A 1 79 ? -36.778 11.734 17.482 1.00 85.75 79 HIS A CA 1
ATOM 630 C C . HIS A 1 79 ? -36.109 12.947 18.154 1.00 85.75 79 HIS A C 1
ATOM 632 O O . HIS A 1 79 ? -35.487 12.789 19.202 1.00 85.75 79 HIS A O 1
ATOM 638 N N . VAL A 1 80 ? -36.333 14.170 17.656 1.00 84.38 80 VAL A N 1
ATOM 639 C CA . VAL A 1 80 ? -35.812 15.415 18.261 1.00 84.38 80 VAL A CA 1
ATOM 640 C C . VAL A 1 80 ? -36.300 15.599 19.707 1.00 84.38 80 VAL A C 1
ATOM 642 O O . VAL A 1 80 ? -35.551 16.077 20.563 1.00 84.38 80 VAL A O 1
ATOM 645 N N . SER A 1 81 ? -37.537 15.196 20.016 1.00 85.25 81 SER A N 1
ATOM 646 C CA . SER A 1 81 ? -38.054 15.190 21.390 1.00 85.25 81 SER A CA 1
ATOM 647 C C . SER A 1 81 ? -37.271 14.223 22.289 1.00 85.25 81 SER A C 1
ATOM 649 O O . SER A 1 81 ? -36.797 14.625 23.354 1.00 85.25 81 SER A O 1
ATOM 651 N N . ARG A 1 82 ? -37.038 12.980 21.839 1.00 87.94 82 ARG A N 1
ATOM 652 C CA . ARG A 1 82 ? -36.244 11.983 22.579 1.00 87.94 82 ARG A CA 1
ATOM 653 C C . ARG A 1 82 ? -34.791 12.419 22.774 1.00 87.94 82 ARG A C 1
ATOM 655 O O . ARG A 1 82 ? -34.307 12.307 23.896 1.00 87.94 82 ARG A O 1
ATOM 662 N N . VAL A 1 83 ? -34.136 13.019 21.771 1.00 87.50 83 VAL A N 1
ATOM 663 C CA . VAL A 1 83 ? -32.796 13.637 21.921 1.00 87.50 83 VAL A CA 1
ATOM 664 C C . VAL A 1 83 ? -32.781 14.608 23.109 1.00 87.50 83 VAL A C 1
ATOM 666 O O . VAL A 1 83 ? -31.941 14.497 24.003 1.00 87.50 83 VAL A O 1
ATOM 669 N N . ARG A 1 84 ? -33.745 15.540 23.162 1.00 87.44 84 ARG A N 1
ATOM 670 C CA . ARG A 1 84 ? -33.845 16.537 24.244 1.00 87.44 84 ARG A CA 1
ATOM 671 C C . ARG A 1 84 ? -34.119 15.895 25.605 1.00 87.44 84 ARG A C 1
ATOM 673 O O . ARG A 1 84 ? -33.538 16.333 26.596 1.00 87.44 84 ARG A O 1
ATOM 680 N N . ILE A 1 85 ? -34.975 14.872 25.662 1.00 89.00 85 ILE A N 1
ATOM 681 C CA . ILE A 1 85 ? -35.275 14.132 26.896 1.00 89.00 85 ILE A CA 1
ATOM 682 C C . ILE A 1 85 ? -34.022 13.410 27.408 1.00 89.00 85 ILE A C 1
ATOM 684 O O . ILE A 1 85 ? -33.686 13.574 28.578 1.00 89.00 85 ILE A O 1
ATOM 688 N N . GLN A 1 86 ? -33.285 12.704 26.543 1.00 91.06 86 GLN A N 1
ATOM 689 C CA . GLN A 1 86 ? -32.064 11.985 26.924 1.00 91.06 86 GLN A CA 1
ATOM 690 C C . GLN A 1 86 ? -30.982 12.925 27.466 1.00 91.06 86 GLN A C 1
ATOM 692 O O . GLN A 1 86 ? -30.461 12.690 28.557 1.00 91.06 86 GLN A O 1
ATOM 697 N N . TYR A 1 87 ? -30.686 14.032 26.775 1.00 90.62 87 TYR A N 1
ATOM 698 C CA . TYR A 1 87 ? -29.718 15.009 27.283 1.00 90.62 87 TYR A CA 1
ATOM 699 C C . TYR A 1 87 ? -30.187 15.679 28.584 1.00 90.62 87 TYR A C 1
ATOM 701 O O . TYR A 1 87 ? -29.385 15.837 29.502 1.00 90.62 87 TYR A O 1
ATOM 709 N N . LYS A 1 88 ? -31.480 16.007 28.725 1.00 90.62 88 LYS A N 1
ATOM 710 C CA . LYS A 1 88 ? -32.031 16.547 29.983 1.00 90.62 88 LYS A CA 1
ATOM 711 C C . LYS A 1 88 ? -31.916 15.543 31.136 1.00 90.62 88 LYS A C 1
ATOM 713 O O . LYS A 1 88 ? -31.590 15.936 32.254 1.00 90.62 88 LYS A O 1
ATOM 718 N N . ALA A 1 89 ? -32.165 14.261 30.874 1.00 91.06 89 ALA A N 1
ATOM 719 C CA . ALA A 1 89 ? -32.051 13.187 31.855 1.00 91.06 89 ALA A CA 1
ATOM 720 C C . ALA A 1 89 ? -30.592 12.976 32.304 1.00 91.06 89 ALA A C 1
ATOM 722 O O . ALA A 1 89 ? -30.346 12.819 33.498 1.00 91.06 89 ALA A O 1
ATOM 723 N N . LEU A 1 90 ? -29.628 13.057 31.379 1.00 91.81 90 LEU A N 1
ATOM 724 C CA . LEU A 1 90 ? -28.196 13.042 31.688 1.00 91.81 90 LEU A CA 1
ATOM 725 C C . LEU A 1 90 ? -27.760 14.256 32.525 1.00 91.81 90 LEU A C 1
ATOM 727 O O . LEU A 1 90 ? -27.015 14.086 33.488 1.00 91.81 90 LEU A O 1
ATOM 731 N N . THR A 1 91 ? -28.201 15.470 32.178 1.00 90.69 91 THR A N 1
ATOM 732 C CA . THR A 1 91 ? -27.879 16.684 32.950 1.00 90.69 91 THR A CA 1
ATOM 733 C C . THR A 1 91 ? -28.418 16.584 34.374 1.00 90.69 91 THR A C 1
ATOM 735 O O . THR A 1 91 ? -27.659 16.757 35.321 1.00 90.69 91 THR A O 1
ATOM 738 N N . ASN A 1 92 ? -29.683 16.190 34.532 1.00 91.06 92 ASN A N 1
ATOM 739 C CA . ASN A 1 92 ? -30.304 16.000 35.842 1.00 91.06 92 ASN A CA 1
ATOM 740 C C . ASN A 1 92 ? -29.579 14.922 36.680 1.00 91.06 92 ASN A C 1
ATOM 742 O O . ASN A 1 92 ? -29.346 15.114 37.869 1.00 91.06 92 ASN A O 1
ATOM 746 N N . LEU A 1 93 ? -29.133 13.823 36.056 1.00 91.00 93 LEU A N 1
ATOM 747 C CA . LEU A 1 93 ? -28.306 12.811 36.724 1.00 91.00 93 LEU A CA 1
ATOM 748 C C . LEU A 1 93 ? -26.932 13.353 37.161 1.00 91.00 93 LEU A C 1
ATOM 750 O O . LEU A 1 93 ? -26.438 12.944 38.206 1.00 91.00 93 LEU A O 1
ATOM 754 N N . LYS A 1 94 ? -26.309 14.255 36.388 1.00 89.62 94 LYS A N 1
ATOM 755 C CA . LYS A 1 94 ? -25.045 14.915 36.771 1.00 89.62 94 LYS A CA 1
ATOM 756 C C . LYS A 1 94 ? -25.231 15.915 37.915 1.00 89.62 94 LYS A C 1
ATOM 758 O O . LYS A 1 94 ? -24.353 16.018 38.762 1.00 89.62 94 LYS A O 1
ATOM 763 N N . GLU A 1 95 ? -26.353 16.629 37.946 1.00 89.00 95 GLU A N 1
ATOM 764 C CA . GLU A 1 95 ? -26.694 17.588 39.007 1.00 89.00 95 GLU A CA 1
ATOM 765 C C . GLU A 1 95 ? -27.063 16.883 40.325 1.00 89.00 95 GLU A C 1
ATOM 767 O O . GLU A 1 95 ? -26.624 17.304 41.393 1.00 89.00 95 GLU A O 1
ATOM 772 N N . ASN A 1 96 ? -27.819 15.783 40.251 1.00 88.25 96 ASN A N 1
ATOM 773 C CA . ASN A 1 96 ? -28.389 15.078 41.405 1.00 88.25 96 ASN A CA 1
ATOM 774 C C . ASN A 1 96 ? -27.791 13.672 41.619 1.00 88.25 96 ASN A C 1
ATOM 776 O O . ASN A 1 96 ? -28.490 12.753 42.054 1.00 88.25 96 ASN A O 1
ATOM 780 N N . LEU A 1 97 ? -26.504 13.475 41.305 1.00 89.56 97 LEU A N 1
ATOM 781 C CA . LEU A 1 97 ? -25.843 12.174 41.458 1.00 89.56 97 LEU A CA 1
ATOM 782 C C . LEU A 1 97 ? -25.782 11.754 42.946 1.00 89.56 97 LEU A C 1
ATOM 784 O O . LEU A 1 97 ? -25.267 12.521 43.767 1.00 89.56 97 LEU A O 1
ATOM 788 N N . PRO A 1 98 ? -26.258 10.549 43.323 1.00 87.44 98 PRO A N 1
ATOM 789 C CA . PRO A 1 98 ? -26.107 10.035 44.684 1.00 87.44 98 PRO A CA 1
ATOM 790 C C . PRO A 1 98 ? -24.651 9.690 45.030 1.00 87.44 98 PRO A C 1
ATOM 792 O O . PRO A 1 98 ? -23.880 9.255 44.174 1.00 87.44 98 PRO A O 1
ATOM 795 N N . ALA A 1 99 ? -24.281 9.824 46.306 1.00 85.69 99 ALA A N 1
ATOM 796 C CA . ALA A 1 99 ? -22.980 9.373 46.797 1.00 85.69 99 ALA A CA 1
ATOM 797 C C . ALA A 1 99 ? -22.837 7.844 46.653 1.00 85.69 99 ALA A C 1
ATOM 799 O O . ALA A 1 99 ? -23.755 7.091 46.982 1.00 85.69 99 ALA A O 1
ATOM 800 N N . GLY A 1 100 ? -21.683 7.391 46.158 1.00 86.62 100 GLY A N 1
ATOM 801 C CA . GLY A 1 100 ? -21.453 5.985 45.804 1.00 86.62 100 GLY A CA 1
ATOM 802 C C . GLY A 1 100 ? -21.985 5.575 44.424 1.00 86.62 100 GLY A C 1
ATOM 803 O O . GLY A 1 100 ? -21.863 4.406 44.063 1.00 86.62 100 GLY A O 1
ATOM 804 N N . ASN A 1 101 ? -22.529 6.502 43.625 1.00 91.06 101 ASN A N 1
ATOM 805 C CA . ASN A 1 101 ? -22.848 6.250 42.218 1.00 91.06 101 ASN A CA 1
ATOM 806 C C . ASN A 1 101 ? -21.807 6.889 41.285 1.00 91.06 101 ASN A C 1
ATOM 808 O O . ASN A 1 101 ? -21.242 7.941 41.587 1.00 91.06 101 ASN A O 1
ATOM 812 N N . ALA A 1 102 ? -21.614 6.282 40.114 1.00 93.12 102 ALA A N 1
ATOM 813 C CA . ALA A 1 102 ? -20.814 6.836 39.022 1.00 93.12 102 ALA A CA 1
ATOM 814 C C . ALA A 1 102 ? -21.623 6.906 37.716 1.00 93.12 102 ALA A C 1
ATOM 816 O O . ALA A 1 102 ? -22.538 6.109 37.490 1.00 93.12 102 ALA A O 1
ATOM 817 N N . ILE A 1 103 ? -21.279 7.850 36.840 1.00 94.44 103 ILE A N 1
ATOM 818 C CA . ILE A 1 103 ? -21.818 7.959 35.478 1.00 94.44 103 ILE A CA 1
ATOM 819 C C . ILE A 1 103 ? -20.672 7.693 34.509 1.00 94.44 103 ILE A C 1
ATOM 821 O O . ILE A 1 103 ? -19.664 8.396 34.544 1.00 94.44 103 ILE A O 1
ATOM 825 N N . GLU A 1 104 ? -20.834 6.715 33.629 1.00 94.62 104 GLU A N 1
ATOM 826 C CA . GLU A 1 104 ? -19.796 6.310 32.685 1.00 94.62 104 GLU A CA 1
ATOM 827 C C . GLU A 1 104 ? -20.239 6.593 31.250 1.00 94.62 104 GLU A C 1
ATOM 829 O O . GLU A 1 104 ? -21.291 6.131 30.807 1.00 94.62 104 GLU A O 1
ATOM 834 N N . GLN A 1 105 ? -19.437 7.367 30.522 1.00 94.62 105 GLN A N 1
ATOM 835 C CA . GLN A 1 105 ? -19.600 7.599 29.089 1.00 94.62 105 GLN A CA 1
ATOM 836 C C . GLN A 1 105 ? -18.459 6.927 28.342 1.00 94.62 105 GLN A C 1
ATOM 838 O O . GLN A 1 105 ? -17.302 7.109 28.708 1.00 94.62 105 GLN A O 1
ATOM 843 N N . MET A 1 106 ? -18.775 6.167 27.298 1.00 93.12 106 MET A N 1
ATOM 844 C CA . MET A 1 106 ? -17.777 5.503 26.463 1.00 93.12 106 MET A CA 1
ATOM 845 C C . MET A 1 106 ? -18.201 5.501 25.001 1.00 93.12 106 MET A C 1
ATOM 847 O O . MET A 1 106 ? -19.394 5.400 24.702 1.00 93.12 106 MET A O 1
ATOM 851 N N . ASP A 1 107 ? -17.217 5.546 24.107 1.00 93.06 107 ASP A N 1
ATOM 852 C CA . ASP A 1 107 ? -17.423 5.258 22.691 1.00 93.06 107 ASP A CA 1
ATOM 853 C C . ASP A 1 107 ? -16.146 4.700 22.040 1.00 93.06 107 ASP A C 1
ATOM 855 O O . ASP A 1 107 ? -15.049 4.851 22.579 1.00 93.06 107 ASP A O 1
ATOM 859 N N . PHE A 1 108 ? -16.268 4.072 20.868 1.00 91.75 108 PHE A N 1
ATOM 860 C CA . PHE A 1 108 ? -15.114 3.782 20.018 1.00 91.75 108 PHE A CA 1
ATOM 861 C C . PHE A 1 108 ? -14.745 5.035 19.228 1.00 91.75 108 PHE A C 1
ATOM 863 O O . PHE A 1 108 ? -15.512 5.504 18.390 1.00 91.75 108 PHE A O 1
ATOM 870 N N . ALA A 1 109 ? -13.534 5.546 19.434 1.00 90.25 109 ALA A N 1
ATOM 871 C CA . ALA A 1 109 ? -12.978 6.514 18.506 1.00 90.25 109 ALA A CA 1
ATOM 872 C C . ALA A 1 109 ? -12.611 5.805 17.191 1.00 90.25 109 ALA A C 1
ATOM 874 O O . ALA A 1 109 ? -12.189 4.648 17.180 1.00 90.25 109 ALA A O 1
ATOM 875 N N . GLU A 1 110 ? -12.737 6.521 16.073 1.00 88.12 110 GLU A N 1
ATOM 876 C CA . GLU A 1 110 ? -12.238 6.070 14.770 1.00 88.12 110 GLU A CA 1
ATOM 877 C C . GLU A 1 110 ? -10.775 5.612 14.895 1.00 88.12 110 GLU A C 1
ATOM 879 O O . GLU A 1 110 ? -9.932 6.376 15.385 1.00 88.12 110 GLU A O 1
ATOM 884 N N . ASN A 1 111 ? -10.493 4.391 14.426 1.00 90.81 111 ASN A N 1
ATOM 885 C CA . ASN A 1 111 ? -9.187 3.745 14.539 1.00 90.81 111 ASN A CA 1
ATOM 886 C C . ASN A 1 111 ? -8.053 4.655 14.052 1.00 90.81 111 ASN A C 1
ATOM 888 O O . ASN A 1 111 ? -8.143 5.302 13.008 1.00 90.81 111 ASN A O 1
ATOM 892 N N . PHE A 1 112 ? -6.961 4.682 14.809 1.00 89.00 112 PHE A N 1
ATOM 893 C CA . PHE A 1 112 ? -5.754 5.387 14.412 1.00 89.00 112 PHE A CA 1
ATOM 894 C C . PHE A 1 112 ? -4.993 4.538 13.388 1.00 89.00 112 PHE A C 1
ATOM 896 O O . PHE A 1 112 ? -4.649 3.394 13.676 1.00 89.00 112 PHE A O 1
ATOM 903 N N . SER A 1 113 ? -4.748 5.077 12.193 1.00 85.25 113 SER A N 1
ATOM 904 C CA . SER A 1 113 ? -3.890 4.426 11.196 1.00 85.25 113 SER A CA 1
ATOM 905 C C . SER A 1 113 ? -2.431 4.720 11.530 1.00 85.25 113 SER A C 1
ATOM 907 O O . SER A 1 113 ? -2.023 5.879 11.529 1.00 85.25 113 SER A O 1
ATOM 909 N N . CYS A 1 114 ? -1.656 3.679 11.823 1.00 82.12 114 CYS A N 1
ATOM 910 C CA . CYS A 1 114 ? -0.218 3.774 12.029 1.00 82.12 114 CYS A CA 1
ATOM 911 C C . CYS A 1 114 ? 0.453 4.312 10.764 1.00 82.12 114 CYS A C 1
ATOM 913 O O . CYS A 1 114 ? 0.301 3.737 9.687 1.00 82.12 114 CYS A O 1
ATOM 915 N N . CYS A 1 115 ? 1.190 5.409 10.909 1.00 70.19 115 CYS A N 1
ATOM 916 C CA . CYS A 1 115 ? 1.948 6.025 9.834 1.00 70.19 115 CYS A CA 1
ATOM 917 C C . CYS A 1 115 ? 3.304 6.525 10.344 1.00 70.19 115 CYS A C 1
ATOM 919 O O . CYS A 1 115 ? 3.547 6.680 11.546 1.00 70.19 115 CYS A O 1
ATOM 921 N N . SER A 1 116 ? 4.204 6.772 9.405 1.00 67.81 116 SER A N 1
ATOM 922 C CA . SER A 1 116 ? 5.566 7.232 9.633 1.00 67.81 116 SER A CA 1
ATOM 923 C C . SER A 1 116 ? 5.895 8.414 8.718 1.00 67.81 116 SER A C 1
ATOM 925 O O . SER A 1 116 ? 5.298 8.577 7.658 1.00 67.81 116 SER A O 1
ATOM 927 N N . ALA A 1 117 ? 6.829 9.277 9.130 1.00 62.12 117 ALA A N 1
ATOM 928 C CA . ALA A 1 117 ? 7.241 10.412 8.297 1.00 62.12 117 ALA A CA 1
ATOM 929 C C . ALA A 1 117 ? 8.002 9.957 7.034 1.00 62.12 117 ALA A C 1
ATOM 931 O O . ALA A 1 117 ? 7.752 10.465 5.945 1.00 62.12 117 ALA A O 1
ATOM 932 N N . ASP A 1 118 ? 8.879 8.958 7.180 1.00 60.59 118 ASP A N 1
ATOM 933 C CA . ASP A 1 118 ? 9.715 8.393 6.110 1.00 60.59 118 ASP A CA 1
ATOM 934 C C . ASP A 1 118 ? 9.099 7.106 5.519 1.00 60.59 118 ASP A C 1
ATOM 936 O O . ASP A 1 118 ? 9.750 6.059 5.410 1.00 60.59 118 ASP A O 1
ATOM 940 N N . GLU A 1 119 ? 7.810 7.152 5.182 1.00 54.22 119 GLU A N 1
ATOM 941 C CA . GLU A 1 119 ? 7.056 5.969 4.762 1.00 54.22 119 GLU A CA 1
ATOM 942 C C . GLU A 1 119 ? 7.296 5.616 3.286 1.00 54.22 119 GLU A C 1
ATOM 944 O O . GLU A 1 119 ? 6.952 6.364 2.371 1.00 54.22 119 GLU A O 1
ATOM 949 N N . VAL A 1 120 ? 7.871 4.438 3.024 1.00 50.56 120 VAL A N 1
ATOM 950 C CA . VAL A 1 120 ? 7.987 3.922 1.650 1.00 50.56 120 VAL A CA 1
ATOM 951 C C . VAL A 1 120 ? 6.626 3.454 1.134 1.00 50.56 120 VAL A C 1
ATOM 953 O O . VAL A 1 120 ? 5.811 2.916 1.881 1.00 50.56 120 VAL A O 1
ATOM 956 N N . GLN A 1 121 ? 6.399 3.612 -0.173 1.00 45.44 121 GLN A N 1
ATOM 957 C CA . GLN A 1 121 ? 5.091 3.468 -0.827 1.00 45.44 121 GLN A CA 1
ATOM 958 C C . GLN A 1 121 ? 4.315 2.181 -0.472 1.00 45.44 121 GLN A C 1
ATOM 960 O O . GLN A 1 121 ? 3.091 2.206 -0.426 1.00 45.44 121 GLN A O 1
ATOM 965 N N . SER A 1 122 ? 4.989 1.058 -0.208 1.00 47.06 122 SER A N 1
ATOM 966 C CA . SER A 1 122 ? 4.347 -0.218 0.155 1.00 47.06 122 SER A CA 1
ATOM 967 C C . SER A 1 122 ? 3.769 -0.267 1.577 1.00 47.06 122 SER A C 1
ATOM 969 O O . SER A 1 122 ? 2.875 -1.076 1.830 1.00 47.06 122 SER A O 1
ATOM 971 N N . ALA A 1 123 ? 4.252 0.581 2.491 1.00 50.91 123 ALA A N 1
ATOM 972 C CA . ALA A 1 123 ? 3.740 0.699 3.856 1.00 50.91 123 ALA A CA 1
ATOM 973 C C . ALA A 1 123 ? 2.493 1.586 3.927 1.00 50.91 123 ALA A C 1
ATOM 975 O O . ALA A 1 123 ? 1.547 1.221 4.614 1.00 50.91 123 ALA A O 1
ATOM 976 N N . TYR A 1 124 ? 2.429 2.646 3.113 1.00 56.53 124 TYR A N 1
ATOM 977 C CA . TYR A 1 124 ? 1.237 3.493 2.966 1.00 56.53 124 TYR A CA 1
ATOM 978 C C . TYR A 1 124 ? -0.039 2.686 2.643 1.00 56.53 124 TYR A C 1
ATOM 980 O O . TYR A 1 124 ? -1.127 3.007 3.115 1.00 56.53 124 TYR A O 1
ATOM 988 N N . TRP A 1 125 ? 0.093 1.604 1.864 1.00 47.28 125 TRP A N 1
ATOM 989 C CA . TRP A 1 125 ? -1.016 0.710 1.495 1.00 47.28 125 TRP A CA 1
ATOM 990 C C . TRP A 1 125 ? -1.274 -0.443 2.476 1.00 47.28 125 TRP A C 1
ATOM 992 O O . TRP A 1 125 ? -2.272 -1.142 2.327 1.00 47.28 125 TRP A O 1
ATOM 1002 N N . ASN A 1 126 ? -0.387 -0.664 3.449 1.00 56.31 126 ASN A N 1
ATOM 1003 C CA . ASN A 1 126 ? -0.468 -1.743 4.439 1.00 56.31 126 ASN A CA 1
ATOM 1004 C C . ASN A 1 126 ? -0.283 -1.197 5.865 1.00 56.31 126 ASN A C 1
ATOM 1006 O O . ASN A 1 126 ? 0.379 -1.825 6.695 1.00 56.31 126 ASN A O 1
ATOM 1010 N N . SER A 1 127 ? -0.832 -0.012 6.137 1.00 65.50 127 SER A N 1
ATOM 1011 C CA . SER A 1 127 ? -0.800 0.592 7.464 1.00 65.50 127 SER A CA 1
ATOM 1012 C C . SER A 1 127 ? -1.591 -0.261 8.455 1.00 65.50 127 SER A C 1
ATOM 1014 O O . SER A 1 127 ? -2.750 -0.627 8.240 1.00 65.50 127 SER A O 1
ATOM 1016 N N . SER A 1 128 ? -0.948 -0.600 9.568 1.00 78.19 128 SER A N 1
ATOM 1017 C CA . SER A 1 128 ? -1.620 -1.177 10.726 1.00 78.19 128 SER A CA 1
ATOM 1018 C C . SER A 1 128 ? -2.604 -0.159 11.310 1.00 78.19 128 SER A C 1
ATOM 1020 O O . SER A 1 128 ? -2.473 1.053 11.140 1.00 78.19 128 SER A O 1
ATOM 1022 N N . SER A 1 129 ? -3.637 -0.651 11.986 1.00 86.69 129 SER A N 1
ATOM 1023 C CA . SER A 1 129 ? -4.624 0.189 12.663 1.00 86.69 129 SER A CA 1
ATOM 1024 C C . SER A 1 129 ? -4.634 -0.113 14.155 1.00 86.69 129 SER A C 1
ATOM 1026 O O . SER A 1 129 ? -4.371 -1.240 14.569 1.00 86.69 129 SER A O 1
ATOM 1028 N N . VAL A 1 130 ? -4.955 0.899 14.954 1.00 92.19 130 VAL A N 1
ATOM 1029 C CA . VAL A 1 130 ? -5.044 0.827 16.414 1.00 92.19 130 VAL A CA 1
ATOM 1030 C C . VAL A 1 130 ? -6.445 1.238 16.836 1.00 92.19 130 VAL A C 1
ATOM 1032 O O . VAL A 1 130 ? -6.919 2.320 16.474 1.00 92.19 130 VAL A O 1
ATOM 1035 N N . THR A 1 131 ? -7.105 0.390 17.616 1.00 94.25 131 THR A N 1
ATOM 1036 C CA . THR A 1 131 ? -8.420 0.695 18.185 1.00 94.25 131 THR A CA 1
ATOM 1037 C C . THR A 1 131 ? -8.250 1.544 19.435 1.00 94.25 131 THR A C 1
ATOM 1039 O O . THR A 1 131 ? -7.443 1.224 20.313 1.00 94.25 131 THR A O 1
ATOM 1042 N N . LEU A 1 132 ? -9.032 2.620 19.523 1.00 94.31 132 LEU A N 1
ATOM 1043 C CA . LEU A 1 132 ? -9.056 3.531 20.662 1.00 94.31 132 LEU A CA 1
ATOM 1044 C C . LEU A 1 132 ? -10.470 3.588 21.237 1.00 94.31 132 LEU A C 1
ATOM 1046 O O . LEU A 1 132 ? -11.422 3.914 20.531 1.00 94.31 132 LEU A O 1
ATOM 1050 N N . HIS A 1 133 ? -10.600 3.312 22.529 1.00 95.31 133 HIS A N 1
ATOM 1051 C CA . HIS A 1 133 ? -11.871 3.363 23.250 1.00 95.31 133 HIS A CA 1
ATOM 1052 C C . HIS A 1 133 ? -11.741 4.318 24.449 1.00 95.31 133 HIS A C 1
ATOM 1054 O O . HIS A 1 133 ? -11.261 3.928 25.518 1.00 95.31 133 HIS A O 1
ATOM 1060 N N . PRO A 1 134 ? -12.024 5.620 24.249 1.00 94.94 134 PRO A N 1
ATOM 1061 C CA . PRO A 1 134 ? -12.068 6.610 25.321 1.00 94.94 134 PRO A CA 1
ATOM 1062 C C . PRO A 1 134 ? -13.297 6.441 26.228 1.00 94.94 134 PRO A C 1
ATOM 1064 O O . PRO A 1 134 ? -14.439 6.392 25.764 1.00 94.94 134 PRO A O 1
ATOM 1067 N N . VAL A 1 135 ? -13.052 6.454 27.539 1.00 95.19 135 VAL A N 1
ATOM 1068 C CA . VAL A 1 135 ? -14.058 6.354 28.604 1.00 95.19 135 VAL A CA 1
ATOM 1069 C C . VAL A 1 135 ? -13.919 7.533 29.568 1.00 95.19 135 VAL A C 1
ATOM 1071 O O . VAL A 1 135 ? -12.812 7.904 29.958 1.00 95.19 135 VAL A O 1
ATOM 1074 N N . VAL A 1 136 ? -15.042 8.115 29.982 1.00 94.50 136 VAL A N 1
ATOM 1075 C CA . VAL A 1 136 ? -15.119 9.206 30.959 1.00 94.50 136 VAL A CA 1
ATOM 1076 C C . VAL A 1 136 ? -16.007 8.781 32.114 1.00 94.50 136 VAL A C 1
ATOM 1078 O O . VAL A 1 136 ? -17.199 8.535 31.933 1.00 94.50 136 VAL A O 1
ATOM 1081 N N . VAL A 1 137 ? -15.422 8.727 33.308 1.00 94.31 137 VAL A N 1
ATOM 1082 C CA . VAL A 1 137 ? -16.102 8.339 34.544 1.00 94.31 137 VAL A CA 1
ATOM 1083 C C . VAL A 1 137 ? -16.301 9.581 35.400 1.00 94.31 137 VAL A C 1
ATOM 1085 O O . VAL A 1 137 ? -15.340 10.189 35.870 1.00 94.31 137 VAL A O 1
ATOM 1088 N N . TYR A 1 138 ? -17.558 9.953 35.603 1.00 93.38 138 TYR A N 1
ATOM 1089 C CA . TYR A 1 138 ? -17.994 11.064 36.440 1.00 93.38 138 TYR A CA 1
ATOM 1090 C C . TYR A 1 138 ? -18.468 10.541 37.801 1.00 93.38 138 TYR A C 1
ATOM 1092 O O . TYR A 1 138 ? -19.265 9.604 37.856 1.00 93.38 138 TYR A O 1
ATOM 1100 N N . TYR A 1 139 ? -18.021 11.157 38.893 1.00 91.94 139 TYR A N 1
ATOM 1101 C CA . TYR A 1 139 ? -18.363 10.751 40.261 1.00 91.94 139 TYR A CA 1
ATOM 1102 C C . TYR A 1 139 ? -18.326 11.947 41.218 1.00 91.94 139 TYR A C 1
ATOM 1104 O O . TYR A 1 139 ? -17.886 13.034 40.846 1.00 91.94 139 TYR A O 1
ATOM 1112 N N . LYS A 1 140 ? -18.794 11.753 42.452 1.00 87.56 140 LYS A N 1
ATOM 1113 C CA . LYS A 1 140 ? -18.640 12.733 43.532 1.00 87.56 140 LYS A CA 1
ATOM 1114 C C . LYS A 1 140 ? -17.406 12.417 44.366 1.00 87.56 140 LYS A C 1
ATOM 1116 O O . LYS A 1 140 ? -17.255 11.287 44.825 1.00 87.56 140 LYS A O 1
ATOM 1121 N N . ASP A 1 141 ? -16.543 13.410 44.531 1.00 79.12 141 ASP A N 1
ATOM 1122 C CA . ASP A 1 141 ? -15.363 13.336 45.396 1.00 79.12 141 ASP A CA 1
ATOM 1123 C C . ASP A 1 141 ? -15.754 13.514 46.880 1.00 79.12 141 ASP A C 1
ATOM 1125 O O . ASP A 1 141 ? -16.904 13.835 47.188 1.00 79.12 141 ASP A O 1
ATOM 1129 N N . GLY A 1 142 ? -14.810 13.346 47.811 1.00 70.94 142 GLY A N 1
ATOM 1130 C CA . GLY A 1 142 ? -15.048 13.440 49.262 1.00 70.94 142 GLY A CA 1
ATOM 1131 C C . GLY A 1 142 ? -15.646 14.773 49.747 1.00 70.94 142 GLY A C 1
ATOM 1132 O O . GLY A 1 142 ? -16.277 14.815 50.799 1.00 70.94 142 GLY A O 1
ATOM 1133 N N . ASP A 1 143 ? -15.506 15.834 48.948 1.00 72.94 143 ASP A N 1
ATOM 1134 C CA . ASP A 1 143 ? -16.075 17.178 49.146 1.00 72.94 143 ASP A CA 1
ATOM 1135 C C . ASP A 1 143 ? -17.540 17.327 48.644 1.00 72.94 143 ASP A C 1
ATOM 1137 O O . ASP A 1 143 ? -18.046 18.447 48.557 1.00 72.94 143 ASP A O 1
ATOM 1141 N N . ASP A 1 144 ? -18.203 16.241 48.219 1.00 76.88 144 ASP A N 1
ATOM 1142 C CA . ASP A 1 144 ? -19.494 16.208 47.484 1.00 76.88 144 ASP A CA 1
ATOM 1143 C C . ASP A 1 144 ? -19.485 16.951 46.125 1.00 76.88 144 ASP A C 1
ATOM 1145 O O . ASP A 1 144 ? -20.509 17.100 45.452 1.00 76.88 144 ASP A O 1
ATOM 1149 N N . LYS A 1 145 ? -18.303 17.389 45.674 1.00 83.00 145 LYS A N 1
ATOM 1150 C CA . LYS A 1 145 ? -18.089 18.068 44.389 1.00 83.00 145 LYS A CA 1
ATOM 1151 C C . LYS A 1 145 ? -18.011 17.072 43.237 1.00 83.00 145 LYS A C 1
ATOM 1153 O O . LYS A 1 145 ? -17.480 15.971 43.370 1.00 83.00 145 LYS A O 1
ATOM 1158 N N . MET A 1 146 ? -18.487 17.509 42.074 1.00 87.69 146 MET A N 1
ATOM 1159 C CA . MET A 1 146 ? -18.486 16.705 40.859 1.00 87.69 146 MET A CA 1
ATOM 1160 C C . MET A 1 146 ? -17.078 16.606 40.251 1.00 87.69 146 MET A C 1
ATOM 1162 O O . MET A 1 146 ? -16.551 17.585 39.720 1.00 87.69 146 MET A O 1
ATOM 1166 N N . ALA A 1 147 ? -16.490 15.414 40.303 1.00 89.06 147 ALA A N 1
ATOM 1167 C CA . ALA A 1 147 ? -15.194 15.073 39.729 1.00 89.06 147 ALA A CA 1
ATOM 1168 C C . ALA A 1 147 ? -15.349 14.193 38.476 1.00 89.06 147 ALA A C 1
ATOM 1170 O O . ALA A 1 147 ? -16.420 13.653 38.177 1.00 89.06 147 ALA A O 1
ATOM 1171 N N . HIS A 1 148 ? -14.266 14.064 37.708 1.00 91.31 148 HIS A N 1
ATOM 1172 C CA . HIS A 1 148 ? -14.213 13.158 36.566 1.00 91.31 148 HIS A CA 1
ATOM 1173 C C . HIS A 1 148 ? -12.807 12.593 36.360 1.00 91.31 148 HIS A C 1
ATOM 1175 O O . HIS A 1 148 ? -11.811 13.267 36.614 1.00 91.31 148 HIS A O 1
ATOM 1181 N N . THR A 1 149 ? -12.739 11.362 35.861 1.00 91.94 149 THR A N 1
ATOM 1182 C CA . THR A 1 149 ? -11.503 10.703 35.424 1.00 91.94 149 THR A CA 1
ATOM 1183 C C . THR A 1 149 ? -11.664 10.211 33.994 1.00 91.94 149 THR A C 1
ATOM 1185 O O . THR A 1 149 ? -12.726 9.726 33.602 1.00 91.94 149 THR A O 1
ATOM 1188 N N . ASN A 1 150 ? -10.607 10.372 33.200 1.00 93.81 150 ASN A N 1
ATOM 1189 C CA . ASN A 1 150 ? -10.594 10.014 31.787 1.00 93.81 150 ASN A CA 1
ATOM 1190 C C . ASN A 1 150 ? -9.669 8.813 31.585 1.00 93.81 150 ASN A C 1
ATOM 1192 O O . ASN A 1 150 ? -8.516 8.835 32.024 1.00 93.81 150 ASN A O 1
ATOM 1196 N N . TYR A 1 151 ? -10.148 7.798 30.878 1.00 93.94 151 TYR A N 1
ATOM 1197 C CA . TYR A 1 151 ? -9.382 6.622 30.483 1.00 93.94 151 TYR A CA 1
ATOM 1198 C C . TYR A 1 151 ? -9.384 6.492 28.961 1.00 93.94 151 TYR A C 1
ATOM 1200 O O . TYR A 1 151 ? -10.353 6.856 28.300 1.00 93.94 151 TYR A O 1
ATOM 1208 N N . VAL A 1 152 ? -8.305 5.960 28.391 1.00 94.75 152 VAL A N 1
ATOM 1209 C CA . VAL A 1 152 ? -8.261 5.595 26.968 1.00 94.75 152 VAL A CA 1
ATOM 1210 C C . VAL A 1 152 ? -7.694 4.195 26.845 1.00 94.75 152 VAL A C 1
ATOM 1212 O O . VAL A 1 152 ? -6.514 3.962 27.111 1.00 94.75 152 VAL A O 1
ATOM 1215 N N . PHE A 1 153 ? -8.542 3.261 26.431 1.00 95.00 153 PHE A N 1
ATOM 1216 C CA . PHE A 1 153 ? -8.126 1.898 26.149 1.00 95.00 153 PHE A CA 1
ATOM 1217 C C . PHE A 1 153 ? -7.567 1.832 24.726 1.00 95.00 153 PHE A C 1
ATOM 1219 O O . PHE A 1 153 ? -8.211 2.267 23.771 1.00 95.00 153 PHE A O 1
ATOM 1226 N N . VAL A 1 154 ? -6.344 1.322 24.603 1.00 95.06 154 VAL A N 1
ATOM 1227 C CA . VAL A 1 154 ? -5.609 1.149 23.345 1.00 95.06 154 VAL A CA 1
ATOM 1228 C C . VAL A 1 154 ? -5.512 -0.347 23.070 1.00 95.06 154 VAL A C 1
ATOM 1230 O O . VAL A 1 154 ? -5.060 -1.090 23.942 1.00 95.06 154 VAL A O 1
ATOM 1233 N N . SER A 1 155 ? -5.923 -0.796 21.883 1.00 94.44 155 SER A N 1
ATOM 1234 C CA . SER A 1 155 ? -5.904 -2.218 21.520 1.00 94.44 155 SER A CA 1
ATOM 1235 C C . SER A 1 155 ? -5.426 -2.467 20.092 1.00 94.44 155 SER A C 1
ATOM 1237 O O . SER A 1 155 ? -5.669 -1.671 19.183 1.00 94.44 155 SER A O 1
ATOM 1239 N N . ASP A 1 156 ? -4.766 -3.609 19.909 1.00 91.81 156 ASP A N 1
ATOM 1240 C CA . ASP A 1 156 ? -4.461 -4.238 18.623 1.00 91.81 156 ASP A CA 1
ATOM 1241 C C . ASP A 1 156 ? -5.664 -5.004 18.030 1.00 91.81 156 ASP A C 1
ATOM 1243 O O . ASP A 1 156 ? -5.640 -5.384 16.860 1.00 91.81 156 ASP A O 1
ATOM 1247 N N . ASP A 1 157 ? -6.747 -5.201 18.792 1.00 90.00 157 ASP A N 1
ATOM 1248 C CA . ASP A 1 157 ? -7.989 -5.781 18.279 1.00 90.00 157 ASP A CA 1
ATOM 1249 C C . ASP A 1 157 ? -8.811 -4.751 17.493 1.00 90.00 157 ASP A C 1
ATOM 1251 O O . ASP A 1 157 ? -9.327 -3.782 18.050 1.00 90.00 157 ASP A O 1
ATOM 1255 N N . LEU A 1 158 ? -9.009 -4.985 16.194 1.00 88.62 158 LEU A N 1
ATOM 1256 C CA . LEU A 1 158 ? -9.843 -4.137 15.326 1.00 88.62 158 LEU A CA 1
ATOM 1257 C C . LEU A 1 158 ? -11.356 -4.394 15.483 1.00 88.62 158 LEU A C 1
ATOM 1259 O O . LEU A 1 158 ? -12.174 -3.815 14.767 1.00 88.62 158 LEU A O 1
ATOM 1263 N N . GLY A 1 159 ? -11.753 -5.286 16.392 1.00 83.12 159 GLY A N 1
ATOM 1264 C CA . GLY A 1 159 ? -13.131 -5.705 16.583 1.00 83.12 159 GLY A CA 1
ATOM 1265 C C . GLY A 1 159 ? -13.943 -4.702 17.396 1.00 83.12 159 GLY A C 1
ATOM 1266 O O . GLY A 1 159 ? -13.971 -4.755 18.622 1.00 83.12 159 GLY A O 1
ATOM 1267 N N . HIS A 1 160 ? -14.719 -3.859 16.718 1.00 88.44 160 HIS A N 1
ATOM 1268 C CA . HIS A 1 160 ? -15.712 -2.978 17.349 1.00 88.44 160 HIS A CA 1
ATOM 1269 C C . HIS A 1 160 ? -16.983 -3.757 17.740 1.00 88.44 160 HIS A C 1
ATOM 1271 O O . HIS A 1 160 ? -18.021 -3.675 17.074 1.00 88.44 160 HIS A O 1
ATOM 1277 N N . ASN A 1 161 ? -16.889 -4.571 18.795 1.00 90.56 161 ASN A N 1
ATOM 1278 C CA . ASN A 1 161 ? -17.944 -5.485 19.245 1.00 90.56 161 ASN A CA 1
ATOM 1279 C C . ASN A 1 161 ? -18.080 -5.553 20.780 1.00 90.56 161 ASN A C 1
ATOM 1281 O O . ASN A 1 161 ? -17.180 -5.149 21.515 1.00 90.56 161 ASN A O 1
ATOM 1285 N N . ILE A 1 162 ? -19.196 -6.118 21.260 1.00 89.50 162 ILE A N 1
ATOM 1286 C CA . ILE A 1 162 ? -19.487 -6.285 22.698 1.00 89.50 162 ILE A CA 1
ATOM 1287 C C . ILE A 1 162 ? -18.431 -7.092 23.475 1.00 89.50 162 ILE A C 1
ATOM 1289 O O . ILE A 1 162 ? -18.261 -6.860 24.665 1.00 89.50 162 ILE A O 1
ATOM 1293 N N . GLY A 1 163 ? -17.694 -8.007 22.834 1.00 90.25 163 GLY A N 1
ATOM 1294 C CA . GLY A 1 163 ? -16.619 -8.757 23.494 1.00 90.25 163 GLY A CA 1
ATOM 1295 C C . GLY A 1 163 ? -15.454 -7.863 23.889 1.00 90.25 163 GLY A C 1
ATOM 1296 O O . GLY A 1 163 ? -15.034 -7.890 25.038 1.00 90.25 163 GLY A O 1
ATOM 1297 N N . THR A 1 164 ? -15.019 -6.997 22.975 1.00 92.12 164 THR A N 1
ATOM 1298 C CA . THR A 1 164 ? -13.990 -5.981 23.237 1.00 92.12 164 THR A CA 1
ATOM 1299 C C . THR A 1 164 ? -14.442 -4.996 24.326 1.00 92.12 164 THR A C 1
ATOM 1301 O O . THR A 1 164 ? -13.668 -4.676 25.225 1.00 92.12 164 THR A O 1
ATOM 1304 N N . VAL A 1 165 ? -15.718 -4.581 24.318 1.00 93.31 165 VAL A N 1
ATOM 1305 C CA . VAL A 1 165 ? -16.305 -3.750 25.393 1.00 93.31 165 VAL A CA 1
ATOM 1306 C C . VAL A 1 165 ? -16.303 -4.486 26.739 1.00 93.31 165 VAL A C 1
ATOM 1308 O O . VAL A 1 165 ? -15.955 -3.894 27.755 1.00 93.31 165 VAL A O 1
ATOM 1311 N N . TYR A 1 166 ? -16.638 -5.778 26.768 1.00 94.06 166 TYR A N 1
ATOM 1312 C CA . TYR A 1 166 ? -16.625 -6.582 27.994 1.00 94.06 166 TYR A CA 1
ATOM 1313 C C . TYR A 1 166 ? -15.209 -6.729 28.578 1.00 94.06 166 TYR A C 1
ATOM 1315 O O . TYR A 1 166 ? -15.029 -6.521 29.777 1.00 94.06 166 TYR A O 1
ATOM 1323 N N . THR A 1 167 ? -14.189 -6.967 27.743 1.00 94.12 167 THR A N 1
ATOM 1324 C CA . THR A 1 167 ? -12.775 -6.963 28.168 1.00 94.12 167 THR A CA 1
ATOM 1325 C C . THR A 1 167 ? -12.355 -5.607 28.747 1.00 94.12 167 THR A C 1
ATOM 1327 O O . THR A 1 167 ? -11.631 -5.544 29.743 1.00 94.12 167 THR A O 1
ATOM 1330 N N . ILE A 1 168 ? -12.818 -4.503 28.150 1.00 94.62 168 ILE A N 1
ATOM 1331 C CA . ILE A 1 168 ? -12.552 -3.146 28.645 1.00 94.62 168 ILE A CA 1
ATOM 1332 C C . ILE A 1 168 ? -13.213 -2.928 30.012 1.00 94.62 168 ILE A C 1
ATOM 1334 O O . ILE A 1 168 ? -12.529 -2.500 30.940 1.00 94.62 168 ILE A O 1
ATOM 1338 N N . LEU A 1 169 ? -14.486 -3.305 30.180 1.00 94.06 169 LEU A N 1
ATOM 1339 C CA . LEU A 1 169 ? -15.190 -3.242 31.467 1.00 94.06 169 LEU A CA 1
ATOM 1340 C C . LEU A 1 169 ? -14.464 -4.054 32.553 1.00 94.06 169 LEU A C 1
ATOM 1342 O O . LEU A 1 169 ? -14.213 -3.528 33.637 1.00 94.06 169 LEU A O 1
ATOM 1346 N N . GLN A 1 170 ? -14.031 -5.286 32.253 1.00 93.12 170 GLN A N 1
ATOM 1347 C CA . GLN A 1 170 ? -13.232 -6.112 33.172 1.00 93.12 170 GLN A CA 1
ATOM 1348 C C . GLN A 1 170 ? -11.948 -5.402 33.646 1.00 93.12 170 GLN A C 1
ATOM 1350 O O . GLN A 1 170 ? -11.607 -5.482 34.827 1.00 93.12 170 GLN A O 1
ATOM 1355 N N . LYS A 1 171 ? -11.251 -4.665 32.766 1.00 93.12 171 LYS A N 1
ATOM 1356 C CA . LYS A 1 171 ? -10.038 -3.897 33.124 1.00 93.12 171 LYS A CA 1
ATOM 1357 C C . LYS A 1 171 ? -10.328 -2.521 33.741 1.00 93.12 171 LYS A C 1
ATOM 1359 O O . LYS A 1 171 ? -9.446 -1.955 34.392 1.00 93.12 171 LYS A O 1
ATOM 1364 N N . LEU A 1 172 ? -11.529 -1.976 33.550 1.00 93.44 172 LEU A N 1
ATOM 1365 C CA . LEU A 1 172 ? -11.950 -0.670 34.058 1.00 93.44 172 LEU A CA 1
ATOM 1366 C C . LEU A 1 172 ? -12.519 -0.741 35.479 1.00 93.44 172 LEU A C 1
ATOM 1368 O O . LEU A 1 172 ? -12.142 0.075 36.319 1.00 93.44 172 LEU A O 1
ATOM 1372 N N . MET A 1 173 ? -13.387 -1.715 35.775 1.00 91.69 173 MET A N 1
ATOM 1373 C CA . MET A 1 173 ? -14.091 -1.796 37.064 1.00 91.69 173 MET A CA 1
ATOM 1374 C C . MET A 1 173 ? -13.162 -1.771 38.295 1.00 91.69 173 MET A C 1
ATOM 1376 O O . MET A 1 173 ? -13.466 -1.029 39.233 1.00 91.69 173 MET A O 1
ATOM 1380 N N . PRO A 1 174 ? -12.005 -2.472 38.321 1.00 90.44 174 PRO A N 1
ATOM 1381 C CA . PRO A 1 174 ? -11.058 -2.361 39.433 1.00 90.44 174 PRO A CA 1
ATOM 1382 C C . PRO A 1 174 ? -10.511 -0.939 39.626 1.00 90.44 174 PRO A C 1
ATOM 1384 O O . PRO A 1 174 ? -10.305 -0.515 40.759 1.00 90.44 174 PRO A O 1
ATOM 1387 N N . LYS A 1 175 ? -10.320 -0.179 38.537 1.00 90.00 175 LYS A N 1
ATOM 1388 C CA . LYS A 1 175 ? -9.803 1.200 38.578 1.00 90.00 175 LYS A CA 1
ATOM 1389 C C . LYS A 1 175 ? -10.841 2.190 39.096 1.00 90.00 175 LYS A C 1
ATOM 1391 O O . LYS A 1 175 ? -10.497 3.070 39.875 1.00 90.00 175 LYS A O 1
ATOM 1396 N N . ILE A 1 176 ? -12.115 2.023 38.730 1.00 89.19 176 ILE A N 1
ATOM 1397 C CA . ILE A 1 176 ? -13.192 2.859 39.286 1.00 89.19 176 ILE A CA 1
ATOM 1398 C C . ILE A 1 176 ? -13.325 2.611 40.796 1.00 89.19 176 ILE A C 1
ATOM 1400 O O . ILE A 1 176 ? -13.409 3.567 41.564 1.00 89.19 176 ILE A O 1
ATOM 1404 N N . LYS A 1 177 ? -13.258 1.349 41.244 1.00 88.31 177 LYS A N 1
ATOM 1405 C CA . LYS A 1 177 ? -13.306 0.998 42.677 1.00 88.31 177 LYS A CA 1
ATOM 1406 C C . LYS A 1 177 ? -12.113 1.521 43.489 1.00 88.31 177 LYS A C 1
ATOM 1408 O O . LYS A 1 177 ? -12.272 1.764 44.677 1.00 88.31 177 LYS A O 1
ATOM 1413 N N . GLN A 1 178 ? -10.948 1.732 42.871 1.00 85.31 178 GLN A N 1
ATOM 1414 C CA . GLN A 1 178 ? -9.808 2.397 43.523 1.00 85.31 178 GLN A CA 1
ATOM 1415 C C . GLN A 1 178 ? -10.054 3.894 43.769 1.00 85.31 178 GLN A C 1
ATOM 1417 O O . GLN A 1 178 ? -9.555 4.434 44.751 1.00 85.31 178 GLN A O 1
ATOM 1422 N N . ASN A 1 179 ? -10.837 4.554 42.910 1.00 80.88 179 ASN A N 1
ATOM 1423 C CA . ASN A 1 179 ? -11.189 5.968 43.064 1.00 80.88 179 ASN A CA 1
ATOM 1424 C C . ASN A 1 179 ? -12.437 6.182 43.944 1.00 80.88 179 ASN A C 1
ATOM 1426 O O . ASN A 1 179 ? -12.651 7.284 44.442 1.00 80.88 179 ASN A O 1
ATOM 1430 N N . ILE A 1 180 ? -13.288 5.158 44.102 1.00 84.19 180 ILE A N 1
ATOM 1431 C CA . ILE A 1 180 ? -14.596 5.244 44.770 1.00 84.19 180 ILE A CA 1
ATOM 1432 C C . ILE A 1 180 ? -14.746 4.075 45.755 1.00 84.19 180 ILE A C 1
ATOM 1434 O O . ILE A 1 180 ? -15.184 2.984 45.387 1.00 84.19 180 ILE A O 1
ATOM 1438 N N . ASN A 1 181 ? -14.424 4.329 47.028 1.00 72.62 181 ASN A N 1
ATOM 1439 C CA . ASN A 1 181 ? -14.352 3.314 48.094 1.00 72.62 181 ASN A CA 1
ATOM 1440 C C . ASN A 1 181 ? -15.682 2.594 48.426 1.00 72.62 181 ASN A C 1
ATOM 1442 O O . ASN A 1 181 ? -15.652 1.546 49.064 1.00 72.62 181 ASN A O 1
ATOM 1446 N N . ASP A 1 182 ? -16.836 3.139 48.025 1.00 83.81 182 ASP A N 1
ATOM 1447 C CA . ASP A 1 182 ? -18.179 2.578 48.277 1.00 83.81 182 ASP A CA 1
ATOM 1448 C C . ASP A 1 182 ? -19.065 2.708 47.019 1.00 83.81 182 ASP A C 1
ATOM 1450 O O . ASP A 1 182 ? -20.102 3.376 47.006 1.00 83.81 182 ASP A O 1
ATOM 1454 N N . LEU A 1 183 ? -18.586 2.141 45.906 1.00 88.12 183 LEU A N 1
ATOM 1455 C CA . LEU A 1 183 ? -19.281 2.153 44.617 1.00 88.12 183 LEU A CA 1
ATOM 1456 C C . LEU A 1 183 ? -20.448 1.152 44.602 1.00 88.12 183 LEU A C 1
ATOM 1458 O O . LEU A 1 183 ? -20.242 -0.057 44.515 1.00 88.12 183 LEU A O 1
ATOM 1462 N N . LYS A 1 184 ? -21.675 1.677 44.625 1.00 88.81 184 LYS A N 1
ATOM 1463 C CA . LYS A 1 184 ? -22.932 0.913 44.659 1.00 88.81 184 LYS A CA 1
ATOM 1464 C C . LYS A 1 184 ? -23.554 0.723 43.284 1.00 88.81 184 LYS A C 1
ATOM 1466 O O . LYS A 1 184 ? -24.077 -0.352 43.003 1.00 88.81 184 LYS A O 1
ATOM 1471 N N . LYS A 1 185 ? -23.509 1.753 42.428 1.00 90.75 185 LYS A N 1
ATOM 1472 C CA . LYS A 1 185 ? -24.199 1.731 41.131 1.00 90.75 185 LYS A CA 1
ATOM 1473 C C . LYS A 1 185 ? -23.495 2.531 40.036 1.00 90.75 185 LYS A C 1
ATOM 1475 O O . LYS A 1 185 ? -23.059 3.659 40.262 1.00 90.75 185 LYS A O 1
ATOM 1480 N N . ILE A 1 186 ? -23.461 1.979 38.824 1.00 92.94 186 ILE A N 1
ATOM 1481 C CA . ILE A 1 186 ? -22.965 2.654 37.616 1.00 92.94 186 ILE A CA 1
ATOM 1482 C C . ILE A 1 186 ? -24.121 2.956 36.660 1.00 92.94 186 ILE A C 1
ATOM 148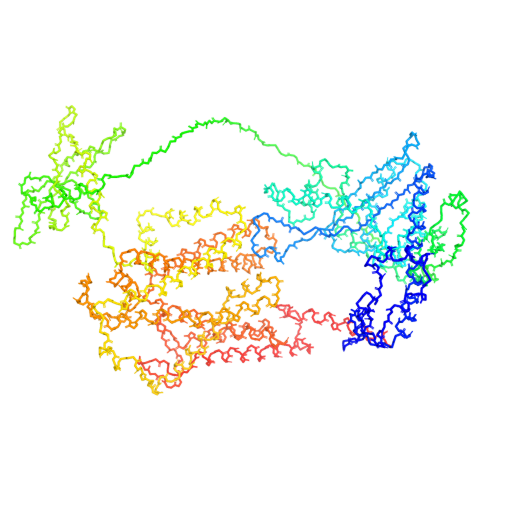4 O O . ILE A 1 186 ? -24.998 2.125 36.404 1.00 92.94 186 ILE A O 1
ATOM 1488 N N . HIS A 1 187 ? -24.109 4.167 36.109 1.00 94.12 187 HIS A N 1
ATOM 1489 C CA . HIS A 1 187 ? -25.019 4.616 35.067 1.00 94.12 187 HIS A CA 1
ATOM 1490 C C . HIS A 1 187 ? -24.253 4.789 33.752 1.00 94.12 187 HIS A C 1
ATOM 1492 O O . HIS A 1 187 ? -23.630 5.827 33.525 1.00 94.12 187 HIS A O 1
ATOM 1498 N N . TYR A 1 188 ? -24.310 3.782 32.884 1.00 94.56 188 TYR A N 1
ATOM 1499 C CA . TYR A 1 188 ? -23.709 3.844 31.555 1.00 94.56 188 TYR A CA 1
ATOM 1500 C C . TYR A 1 188 ? -24.524 4.758 30.634 1.00 94.56 188 TYR A C 1
ATOM 1502 O O . TYR A 1 188 ? -25.757 4.783 30.698 1.00 94.56 188 TYR A O 1
ATOM 1510 N N . TRP A 1 189 ? -23.825 5.491 29.773 1.00 94.12 189 TRP A N 1
ATOM 1511 C CA . TRP A 1 189 ? -24.368 6.379 28.749 1.00 94.12 189 TRP A CA 1
ATOM 1512 C C . TRP A 1 189 ? -23.539 6.239 27.473 1.00 94.12 189 TRP A C 1
ATOM 1514 O O . TRP A 1 189 ? -22.457 6.815 27.359 1.00 94.12 189 TRP A O 1
ATOM 1524 N N . THR A 1 190 ? -24.042 5.462 26.517 1.00 92.69 190 THR A N 1
ATOM 1525 C CA . THR A 1 190 ? -23.334 5.137 25.268 1.00 92.69 190 THR A CA 1
ATOM 1526 C C . THR A 1 190 ? -24.161 5.527 24.050 1.00 92.69 190 THR A C 1
ATOM 1528 O O . THR A 1 190 ? -25.377 5.720 24.153 1.00 92.69 190 THR A O 1
ATOM 1531 N N . ASP A 1 191 ? -23.546 5.584 22.866 1.00 86.50 191 ASP A N 1
ATOM 1532 C CA . ASP A 1 191 ? -24.340 5.494 21.639 1.00 86.50 191 ASP A CA 1
ATOM 1533 C C . ASP A 1 191 ? -24.958 4.082 21.507 1.00 86.50 191 ASP A C 1
ATOM 1535 O O . ASP A 1 191 ? -24.792 3.181 22.340 1.00 86.50 191 ASP A O 1
ATOM 1539 N N . SER A 1 192 ? -25.722 3.899 20.444 1.00 79.94 192 SER A N 1
ATOM 1540 C CA . SER A 1 192 ? -26.643 2.812 20.182 1.00 79.94 192 SER A CA 1
ATOM 1541 C C . SER A 1 192 ? -26.260 1.799 19.074 1.00 79.94 192 SER A C 1
ATOM 1543 O O . SER A 1 192 ? -27.153 1.039 18.671 1.00 79.94 192 SER A O 1
ATOM 1545 N N . PRO A 1 193 ? -25.009 1.688 18.557 1.00 83.88 193 PRO A N 1
ATOM 1546 C CA . PRO A 1 193 ? -24.685 0.684 17.544 1.00 83.88 193 PRO A CA 1
ATOM 1547 C C . PRO A 1 193 ? -24.895 -0.744 18.065 1.00 83.88 193 PRO A C 1
ATOM 1549 O O . PRO A 1 193 ? -24.382 -1.159 19.109 1.00 83.88 193 PRO A O 1
ATOM 1552 N N . SER A 1 194 ? -25.655 -1.525 17.296 1.00 83.69 194 SER A N 1
ATOM 1553 C CA . SER A 1 194 ? -26.100 -2.865 17.703 1.00 83.69 194 SER A CA 1
ATOM 1554 C C . SER A 1 194 ? -24.975 -3.902 17.820 1.00 83.69 194 SER A C 1
ATOM 1556 O O . SER A 1 194 ? -25.094 -4.834 18.611 1.00 83.69 194 SER A O 1
ATOM 1558 N N . SER A 1 195 ? -23.855 -3.743 17.110 1.00 84.56 195 SER A N 1
ATOM 1559 C CA . SER A 1 195 ? -22.680 -4.622 17.246 1.00 84.56 195 SER A CA 1
ATOM 1560 C C . SER A 1 195 ? -21.944 -4.456 18.581 1.00 84.56 195 SER A C 1
ATOM 1562 O O . SER A 1 195 ? -21.298 -5.398 19.044 1.00 84.56 195 SER A O 1
ATOM 1564 N N . GLN A 1 196 ? -22.046 -3.275 19.194 1.00 86.94 196 GLN A N 1
ATOM 1565 C CA . GLN A 1 196 ? -21.309 -2.883 20.392 1.00 86.94 196 GLN A CA 1
ATOM 1566 C C . GLN A 1 196 ? -22.253 -2.889 21.601 1.00 86.94 196 GLN A C 1
ATOM 1568 O O . GLN A 1 196 ? -22.354 -3.904 22.279 1.00 86.94 196 GLN A O 1
ATOM 1573 N N . TYR A 1 197 ? -22.999 -1.805 21.835 1.00 89.56 197 TYR A N 1
ATOM 1574 C CA . TYR A 1 197 ? -23.677 -1.552 23.112 1.00 89.56 197 TYR A CA 1
ATOM 1575 C C . TYR A 1 197 ? -25.159 -1.953 23.154 1.00 89.56 197 TYR A C 1
ATOM 1577 O O . TYR A 1 197 ? -25.708 -2.131 24.239 1.00 89.56 197 TYR A O 1
ATOM 1585 N N . ARG A 1 198 ? -25.837 -2.082 22.002 1.00 88.88 198 ARG A N 1
ATOM 1586 C CA . ARG A 1 198 ? -27.304 -2.272 21.935 1.00 88.88 198 ARG A CA 1
ATOM 1587 C C . ARG A 1 198 ? -27.695 -3.629 21.329 1.00 88.88 198 ARG A C 1
ATOM 1589 O O . ARG A 1 198 ? -28.209 -3.713 20.214 1.00 88.88 198 ARG A O 1
ATOM 1596 N N . ASN A 1 199 ? -27.445 -4.710 22.069 1.00 89.25 199 ASN A N 1
ATOM 1597 C CA . ASN A 1 199 ? -27.809 -6.084 21.692 1.00 89.25 199 ASN A CA 1
ATOM 1598 C C . ASN A 1 199 ? -28.172 -6.950 22.912 1.00 89.25 199 ASN A C 1
ATOM 1600 O O . ASN A 1 199 ? -27.983 -6.551 24.058 1.00 89.25 199 ASN A O 1
ATOM 1604 N N . LYS A 1 200 ? -28.665 -8.173 22.658 1.00 87.69 200 LYS A N 1
ATOM 1605 C CA . LYS A 1 200 ? -29.069 -9.118 23.715 1.00 87.69 200 LYS A CA 1
ATOM 1606 C C . LYS A 1 200 ? -27.941 -9.485 24.688 1.00 87.69 200 LYS A C 1
ATOM 1608 O O . LYS A 1 200 ? -28.225 -9.694 25.860 1.00 87.69 200 LYS A O 1
ATOM 1613 N N . THR A 1 201 ? -26.687 -9.521 24.238 1.00 89.19 201 THR A N 1
ATOM 1614 C CA . THR A 1 201 ? -25.534 -9.799 25.109 1.00 89.19 201 THR A CA 1
ATOM 1615 C C . THR A 1 201 ? -25.247 -8.616 26.032 1.00 89.19 201 THR A C 1
ATOM 1617 O O . THR A 1 201 ? -25.093 -8.816 27.230 1.00 89.19 201 THR A O 1
ATOM 1620 N N . ALA A 1 202 ? -25.277 -7.382 25.521 1.00 90.00 202 ALA A N 1
ATOM 1621 C CA . ALA A 1 202 ? -25.162 -6.178 26.347 1.00 90.00 202 ALA A CA 1
ATOM 1622 C C . ALA A 1 202 ? -26.286 -6.095 27.399 1.00 90.00 202 ALA A C 1
ATOM 1624 O O . ALA A 1 202 ? -26.031 -5.828 28.569 1.00 90.00 202 ALA A O 1
ATOM 1625 N N . PHE A 1 203 ? -27.525 -6.420 27.018 1.00 91.50 203 PHE A N 1
ATOM 1626 C CA . PHE A 1 203 ? -28.651 -6.485 27.956 1.00 91.50 203 PHE A CA 1
ATOM 1627 C C . PHE A 1 203 ? -28.478 -7.571 29.031 1.00 91.50 203 PHE A C 1
ATOM 1629 O O . PHE A 1 203 ? -28.857 -7.354 30.181 1.00 91.50 203 PHE A O 1
ATOM 1636 N N . TYR A 1 204 ? -27.879 -8.716 28.687 1.00 90.94 204 TYR A N 1
ATOM 1637 C CA . TYR A 1 204 ? -27.510 -9.729 29.675 1.00 90.94 204 TYR A CA 1
ATOM 1638 C C . TYR A 1 204 ? -26.458 -9.205 30.664 1.00 90.94 204 TYR A C 1
ATOM 1640 O O . TYR A 1 204 ? -26.664 -9.326 31.870 1.00 90.94 204 TYR A O 1
ATOM 1648 N N . LEU A 1 205 ? -25.397 -8.552 30.172 1.00 89.88 205 LEU A N 1
ATOM 1649 C CA . LEU A 1 205 ? -24.352 -7.951 31.013 1.00 89.88 205 LEU A CA 1
ATOM 1650 C C . LEU A 1 205 ? -24.912 -6.909 31.995 1.00 89.88 205 LEU A C 1
ATOM 1652 O O . LEU A 1 205 ? -24.427 -6.820 33.116 1.00 89.88 205 LEU A O 1
ATOM 1656 N N . VAL A 1 206 ? -25.963 -6.168 31.619 1.00 90.88 206 VAL A N 1
ATOM 1657 C CA . VAL A 1 206 ? -26.699 -5.276 32.539 1.00 90.88 206 VAL A CA 1
ATOM 1658 C C . VAL A 1 206 ? -27.484 -6.059 33.595 1.00 90.88 206 VAL A C 1
ATOM 1660 O O . VAL A 1 206 ? -27.500 -5.661 34.756 1.00 90.88 206 VAL A O 1
ATOM 1663 N N . SER A 1 207 ? -28.134 -7.163 33.212 1.00 90.44 207 SER A N 1
ATOM 1664 C CA . SER A 1 207 ? -28.931 -7.989 34.135 1.00 90.44 207 SER A CA 1
ATOM 1665 C C . SER A 1 207 ? -28.093 -8.743 35.172 1.00 90.44 207 SER A C 1
ATOM 1667 O O . SER A 1 207 ? -28.572 -8.999 36.270 1.00 90.44 207 SER A O 1
ATOM 1669 N N . ASP A 1 208 ? -26.851 -9.085 34.823 1.00 89.62 208 ASP A N 1
ATOM 1670 C CA . ASP A 1 208 ? -25.944 -9.907 35.634 1.00 89.62 208 ASP A CA 1
ATOM 1671 C C . ASP A 1 208 ? -24.767 -9.097 36.217 1.00 89.62 208 ASP A C 1
ATOM 1673 O O . ASP A 1 208 ? -23.825 -9.647 36.784 1.00 89.62 208 ASP A O 1
ATOM 1677 N N . HIS A 1 209 ? -24.816 -7.766 36.090 1.00 91.69 209 HIS A N 1
ATOM 1678 C CA . HIS A 1 209 ? -23.709 -6.861 36.413 1.00 91.69 209 HIS A CA 1
ATOM 1679 C C . HIS A 1 209 ? -23.233 -6.972 37.872 1.00 91.69 209 HIS A C 1
ATOM 1681 O O . HIS A 1 209 ? -22.035 -6.893 38.150 1.00 91.69 209 HIS A O 1
ATOM 1687 N N . GLN A 1 210 ? -24.164 -7.230 38.795 1.00 88.50 210 GLN A N 1
ATOM 1688 C CA . GLN A 1 210 ? -23.865 -7.439 40.210 1.00 88.50 210 GLN A CA 1
ATOM 1689 C C . GLN A 1 210 ? -23.036 -8.713 40.449 1.00 88.50 210 GLN A C 1
ATOM 1691 O O . GLN A 1 210 ? -22.161 -8.703 41.308 1.00 88.50 210 GLN A O 1
ATOM 1696 N N . ASN A 1 211 ? -23.235 -9.782 39.671 1.00 88.50 211 ASN A N 1
ATOM 1697 C CA . ASN A 1 211 ? -22.426 -11.002 39.780 1.00 88.50 211 ASN A CA 1
ATOM 1698 C C . ASN A 1 211 ? -21.079 -10.857 39.059 1.00 88.50 211 ASN A C 1
ATOM 1700 O O . ASN A 1 211 ? -20.056 -11.306 39.567 1.00 88.50 211 ASN A O 1
ATOM 1704 N N . LEU A 1 212 ? -21.072 -10.207 37.890 1.00 87.94 212 LEU A N 1
ATOM 1705 C CA . LEU A 1 212 ? -19.876 -10.042 37.057 1.00 87.94 212 LEU A CA 1
ATOM 1706 C C . LEU A 1 212 ? -18.873 -9.034 37.635 1.00 87.94 212 LEU A C 1
ATOM 1708 O O . LEU A 1 212 ? -17.665 -9.219 37.504 1.00 87.94 212 LEU A O 1
ATOM 1712 N N . PHE A 1 213 ? -19.365 -7.959 38.258 1.00 90.00 213 PHE A N 1
ATOM 1713 C CA . PHE A 1 213 ? -18.539 -6.832 38.696 1.00 90.00 213 PHE A CA 1
ATOM 1714 C C . PHE A 1 213 ? -18.789 -6.396 40.148 1.00 90.00 213 PHE A C 1
ATOM 1716 O O . PHE A 1 213 ? -18.054 -5.545 40.654 1.00 90.00 213 PHE A O 1
ATOM 1723 N N . GLY A 1 214 ? -19.777 -6.959 40.854 1.00 87.50 214 GLY A N 1
ATOM 1724 C CA . GLY A 1 214 ? -20.080 -6.609 42.250 1.00 87.50 214 GLY A CA 1
ATOM 1725 C C . GLY A 1 214 ? -20.677 -5.213 42.441 1.00 87.50 214 GLY A C 1
ATOM 1726 O O . GLY A 1 214 ? -20.451 -4.622 43.494 1.00 87.50 214 GLY A O 1
ATOM 1727 N N . VAL A 1 215 ? -21.321 -4.654 41.410 1.00 90.06 215 VAL A N 1
ATOM 1728 C CA . VAL A 1 215 ? -21.924 -3.308 41.394 1.00 90.06 215 VAL A CA 1
ATOM 1729 C C . VAL A 1 215 ? -23.198 -3.338 40.542 1.00 90.06 215 VAL A C 1
ATOM 1731 O O . VAL A 1 215 ? -23.191 -3.958 39.476 1.00 90.06 215 VAL A O 1
ATOM 1734 N N . ASP A 1 216 ? -24.259 -2.633 40.941 1.00 90.31 216 ASP A N 1
ATOM 1735 C CA . ASP A 1 216 ? -25.483 -2.529 40.139 1.00 90.31 216 ASP A CA 1
ATOM 1736 C C . ASP A 1 216 ? -25.270 -1.665 38.886 1.00 90.31 216 ASP A C 1
ATOM 1738 O O . ASP A 1 216 ? -24.505 -0.698 38.892 1.00 90.31 216 ASP A O 1
ATOM 1742 N N . ALA A 1 217 ? -26.009 -1.951 37.811 1.00 91.75 217 ALA A N 1
ATOM 1743 C CA . ALA A 1 217 ? -25.935 -1.183 36.568 1.00 91.75 217 ALA A CA 1
ATOM 1744 C C . ALA A 1 217 ? -27.281 -0.625 36.098 1.00 91.75 217 ALA A C 1
ATOM 1746 O O . ALA A 1 217 ? -28.369 -1.161 36.325 1.00 91.75 217 ALA A O 1
ATOM 1747 N N . THR A 1 218 ? -27.207 0.484 35.375 1.00 92.19 218 THR A N 1
ATOM 1748 C CA . THR A 1 218 ? -28.282 0.985 34.520 1.00 92.19 218 THR A CA 1
ATOM 1749 C C . THR A 1 218 ? -27.651 1.507 33.245 1.00 92.19 218 THR A C 1
ATOM 1751 O O . THR A 1 218 ? -26.764 2.354 33.307 1.00 92.19 218 THR A O 1
ATOM 1754 N N . TRP A 1 219 ? -28.086 0.994 32.099 1.00 93.62 219 TRP A N 1
ATOM 1755 C CA . TRP A 1 219 ? -27.518 1.342 30.803 1.00 93.62 219 TRP A CA 1
ATOM 1756 C C . TRP A 1 219 ? -28.483 2.228 30.035 1.00 93.62 219 TRP A C 1
ATOM 1758 O O . TRP A 1 219 ? -29.615 1.840 29.744 1.00 93.62 219 TRP A O 1
ATOM 1768 N N . ASN A 1 220 ? -28.030 3.436 29.727 1.00 93.69 220 ASN A N 1
ATOM 1769 C CA . ASN A 1 220 ? -28.761 4.411 28.943 1.00 93.69 220 ASN A CA 1
ATOM 1770 C C . ASN A 1 220 ? -28.103 4.573 27.579 1.00 93.69 220 ASN A C 1
ATOM 1772 O O . ASN A 1 220 ? -26.883 4.480 27.438 1.00 93.69 220 ASN A O 1
ATOM 1776 N N . TYR A 1 221 ? -28.933 4.855 26.586 1.00 92.81 221 TYR A N 1
ATOM 1777 C CA . TYR A 1 221 ? -28.501 5.092 25.220 1.00 92.81 221 TYR A CA 1
ATOM 1778 C C . TYR A 1 221 ? -28.849 6.516 24.814 1.00 92.81 221 TYR A C 1
ATOM 1780 O O . TYR A 1 221 ? -29.947 7.003 25.107 1.00 92.81 221 TYR A O 1
ATOM 1788 N N . PHE A 1 222 ? -27.948 7.171 24.092 1.00 90.94 222 PHE A N 1
ATOM 1789 C CA . PHE A 1 222 ? -28.332 8.332 23.300 1.00 90.94 222 PHE A CA 1
ATOM 1790 C C . PHE A 1 222 ? -29.246 7.903 22.144 1.00 90.94 222 PHE A C 1
ATOM 1792 O O . PHE A 1 222 ? -29.283 6.737 21.738 1.00 90.94 222 PHE A O 1
ATOM 1799 N N . GLU A 1 223 ? -30.022 8.852 21.630 1.00 87.19 223 GLU A N 1
ATOM 1800 C CA . GLU A 1 223 ? -30.795 8.641 20.410 1.00 87.19 223 GLU A CA 1
ATOM 1801 C C . GLU A 1 223 ? -29.827 8.567 19.211 1.00 87.19 223 GLU A C 1
ATOM 1803 O O . GLU A 1 223 ? -28.859 9.327 19.133 1.00 87.19 223 GLU A O 1
ATOM 1808 N N . THR A 1 224 ? -30.090 7.642 18.284 1.00 81.06 224 THR A N 1
ATOM 1809 C CA . THR A 1 224 ? -29.216 7.306 17.144 1.00 81.06 224 THR A CA 1
ATOM 1810 C C . THR A 1 224 ? -28.665 8.542 16.421 1.00 81.06 224 THR A C 1
ATOM 1812 O O . THR A 1 224 ? -29.438 9.364 15.935 1.00 81.06 224 THR A O 1
ATOM 1815 N N . GLY A 1 225 ? -27.338 8.656 16.300 1.00 77.12 225 GLY A N 1
ATOM 1816 C CA . GLY A 1 225 ? -26.674 9.775 15.611 1.00 77.12 225 GLY A CA 1
ATOM 1817 C C . GLY A 1 225 ? -26.421 11.019 16.476 1.00 77.12 225 GLY A C 1
ATOM 1818 O O . GLY A 1 225 ? -25.664 11.898 16.064 1.00 77.12 225 GLY A O 1
ATOM 1819 N N . HIS A 1 226 ? -26.969 11.063 17.694 1.00 80.31 226 HIS A N 1
ATOM 1820 C CA . HIS A 1 226 ? -26.752 12.121 18.685 1.00 80.31 226 HIS A CA 1
ATOM 1821 C C . HIS A 1 226 ? -25.927 11.632 19.895 1.00 80.31 226 HIS A C 1
ATOM 1823 O O . HIS A 1 226 ? -26.050 12.173 20.987 1.00 80.31 226 HIS A O 1
ATOM 1829 N N . GLY A 1 227 ? -25.075 10.615 19.715 1.00 72.81 227 GLY A N 1
ATOM 1830 C CA . GLY A 1 227 ? -24.206 10.065 20.768 1.00 72.81 227 GLY A CA 1
ATOM 1831 C C . GLY A 1 227 ? -22.928 10.858 21.074 1.00 72.81 227 GLY A C 1
ATOM 1832 O O . GLY A 1 227 ? -22.196 10.484 21.986 1.00 72.81 227 GLY A O 1
ATOM 1833 N N . LYS A 1 228 ? -22.648 11.943 20.335 1.00 81.00 228 LYS A N 1
ATOM 1834 C CA . LYS A 1 228 ? -21.388 12.698 20.455 1.00 81.00 228 LYS A CA 1
ATOM 1835 C C . LYS A 1 228 ? -21.201 13.300 21.847 1.00 81.00 228 LYS A C 1
ATOM 1837 O O . LYS A 1 228 ? -22.133 13.869 22.425 1.00 81.00 228 LYS A O 1
ATOM 1842 N N . GLY A 1 229 ? -19.976 13.219 22.358 1.00 83.56 229 GLY A N 1
ATOM 1843 C CA . GLY A 1 229 ? -19.680 13.476 23.764 1.00 83.56 229 GLY A CA 1
ATOM 1844 C C . GLY A 1 229 ? -18.205 13.767 24.071 1.00 83.56 229 GLY A C 1
ATOM 1845 O O . GLY A 1 229 ? -17.407 14.041 23.175 1.00 83.56 229 GLY A O 1
ATOM 1846 N N . PRO A 1 230 ? -17.808 13.731 25.356 1.00 88.75 230 PRO A N 1
ATOM 1847 C CA . PRO A 1 230 ? -16.434 14.023 25.772 1.00 88.75 230 PRO A CA 1
ATOM 1848 C C . PRO A 1 230 ? -15.429 12.973 25.261 1.00 88.75 230 PRO A C 1
ATOM 1850 O O . PRO A 1 230 ? -14.261 13.299 25.041 1.00 88.75 230 PRO A O 1
ATOM 1853 N N . CYS A 1 231 ? -15.892 11.745 25.006 1.00 89.62 231 CYS A N 1
ATOM 1854 C CA . CYS A 1 231 ? -15.128 10.652 24.406 1.00 89.62 231 CYS A CA 1
ATOM 1855 C C . CYS A 1 231 ? -14.505 11.042 23.052 1.00 89.62 231 CYS A C 1
ATOM 1857 O O . CYS A 1 231 ? -13.310 10.812 22.855 1.00 89.62 231 CYS A O 1
ATOM 1859 N N . ASP A 1 232 ? -15.257 11.720 22.171 1.00 87.81 232 ASP A N 1
ATOM 1860 C CA . ASP A 1 232 ? -14.752 12.241 20.889 1.00 87.81 232 ASP A CA 1
ATOM 1861 C C . ASP A 1 232 ? -13.556 13.184 21.091 1.00 87.81 232 ASP A C 1
ATOM 1863 O O . ASP A 1 232 ? -12.535 13.092 20.405 1.00 87.81 232 ASP A O 1
ATOM 1867 N N . GLY A 1 233 ? -13.676 14.095 22.063 1.00 88.38 233 GLY A N 1
ATOM 1868 C CA . GLY A 1 233 ? -12.653 15.090 22.377 1.00 88.38 233 GLY A CA 1
ATOM 1869 C C . GLY A 1 233 ? -11.370 14.459 22.913 1.00 88.38 233 GLY A C 1
ATOM 1870 O O . GLY A 1 233 ? -10.274 14.869 22.523 1.00 88.38 233 GLY A O 1
ATOM 1871 N N . ILE A 1 234 ? -11.490 13.436 23.760 1.00 90.00 234 ILE A N 1
ATOM 1872 C CA . ILE A 1 234 ? -10.347 12.703 24.317 1.00 90.00 234 ILE A CA 1
ATOM 1873 C C . ILE A 1 234 ? -9.667 11.875 23.224 1.00 90.00 234 ILE A C 1
ATOM 1875 O O . ILE A 1 234 ? -8.480 12.082 22.972 1.00 90.00 234 ILE A O 1
ATOM 1879 N N . GLY A 1 235 ? -10.412 11.028 22.504 1.00 89.75 235 GLY A N 1
ATOM 1880 C CA . GLY A 1 235 ? -9.864 10.214 21.413 1.00 89.75 235 GLY A CA 1
ATOM 1881 C C . GLY A 1 235 ? -9.205 11.070 20.326 1.00 89.75 235 GLY A C 1
ATOM 1882 O O . GLY A 1 235 ? -8.073 10.808 19.918 1.00 89.75 235 GLY A O 1
ATOM 1883 N N . GLY A 1 236 ? -9.853 12.167 19.926 1.00 88.94 236 GLY A N 1
ATOM 1884 C CA . GLY A 1 236 ? -9.292 13.142 18.991 1.00 88.94 236 GLY A CA 1
ATOM 1885 C C . GLY A 1 236 ? -8.080 13.912 19.532 1.00 88.94 236 GLY A C 1
ATOM 1886 O O . GLY A 1 236 ? -7.286 14.422 18.745 1.00 88.94 236 GLY A O 1
ATOM 1887 N N . THR A 1 237 ? -7.897 14.019 20.852 1.00 89.38 237 THR A N 1
ATOM 1888 C CA . THR A 1 237 ? -6.683 14.596 21.461 1.00 89.38 237 THR A CA 1
ATOM 1889 C C . THR A 1 237 ? -5.534 13.593 21.452 1.00 89.38 237 THR A C 1
ATOM 1891 O O . THR A 1 237 ? -4.448 13.946 21.000 1.00 89.38 237 THR A O 1
ATOM 1894 N N . SER A 1 238 ? -5.779 12.338 21.841 1.00 89.69 238 SER A N 1
ATOM 1895 C CA . SER A 1 238 ? -4.777 11.265 21.781 1.00 89.69 238 SER A CA 1
ATOM 1896 C C . SER A 1 238 ? -4.221 11.085 20.363 1.00 89.69 238 SER A C 1
ATOM 1898 O O . SER A 1 238 ? -3.003 11.102 20.187 1.00 89.69 238 SER A O 1
ATOM 1900 N N . LYS A 1 239 ? -5.097 11.020 19.344 1.00 90.69 239 LYS A N 1
ATOM 1901 C CA . LYS A 1 239 ? -4.677 10.904 17.934 1.00 90.69 239 LYS A CA 1
ATOM 1902 C C . LYS A 1 239 ? -3.814 12.089 17.486 1.00 90.69 239 LYS A C 1
ATOM 1904 O O . LYS A 1 239 ? -2.752 11.879 16.912 1.00 90.69 239 LYS A O 1
ATOM 1909 N N . ARG A 1 240 ? -4.209 13.329 17.817 1.00 88.81 240 ARG A N 1
ATOM 1910 C CA . ARG A 1 240 ? -3.445 14.542 17.457 1.00 88.81 240 ARG A CA 1
ATOM 1911 C C . ARG A 1 240 ? -2.048 14.590 18.076 1.00 88.81 240 ARG A C 1
ATOM 1913 O O . ARG A 1 240 ? -1.137 15.084 17.419 1.00 88.81 240 ARG A O 1
ATOM 1920 N N . ILE A 1 241 ? -1.872 14.094 19.303 1.00 87.31 241 ILE A N 1
ATOM 1921 C CA . ILE A 1 241 ? -0.554 14.026 19.956 1.00 87.31 241 ILE A CA 1
ATOM 1922 C C . ILE A 1 241 ? 0.367 13.077 19.177 1.00 87.31 241 ILE A C 1
ATOM 1924 O O . ILE A 1 241 ? 1.464 13.482 18.791 1.00 87.31 241 ILE A O 1
ATOM 1928 N N . ALA A 1 242 ? -0.114 11.869 18.861 1.00 88.00 242 ALA A N 1
ATOM 1929 C CA . ALA A 1 242 ? 0.632 10.904 18.055 1.00 88.00 242 ALA A CA 1
ATOM 1930 C C . ALA A 1 242 ? 0.939 11.447 16.644 1.00 88.00 242 ALA A C 1
ATOM 1932 O O . ALA A 1 242 ? 2.100 11.463 16.237 1.00 88.00 242 ALA A O 1
ATOM 1933 N N . ASP A 1 243 ? -0.062 11.986 15.935 1.00 87.31 243 ASP A N 1
ATOM 1934 C CA . ASP A 1 243 ? 0.104 12.617 14.615 1.00 87.31 243 ASP A CA 1
ATOM 1935 C C . ASP A 1 243 ? 1.169 13.720 14.626 1.00 87.31 243 ASP A C 1
ATOM 1937 O O . ASP A 1 243 ? 1.969 13.835 13.696 1.00 87.31 243 ASP A O 1
ATOM 1941 N N . GLN A 1 244 ? 1.167 14.573 15.654 1.00 85.75 244 GLN A N 1
ATOM 1942 C CA . GLN A 1 244 ? 2.104 15.687 15.763 1.00 85.75 244 GLN A CA 1
ATOM 1943 C C . GLN A 1 244 ? 3.530 15.197 16.038 1.00 85.75 244 GLN A C 1
ATOM 1945 O O . GLN A 1 244 ? 4.475 15.743 15.467 1.00 85.75 244 GLN A O 1
ATOM 1950 N N . ALA A 1 245 ? 3.701 14.156 16.856 1.00 84.31 245 ALA A N 1
ATOM 1951 C CA . ALA A 1 245 ? 5.002 13.545 17.103 1.00 84.31 245 ALA A CA 1
ATOM 1952 C C . ALA A 1 245 ? 5.553 12.814 15.862 1.00 84.31 245 ALA A C 1
ATOM 1954 O O . ALA A 1 245 ? 6.742 12.954 15.559 1.00 84.31 245 ALA A O 1
ATOM 1955 N N . ILE A 1 246 ? 4.697 12.114 15.105 1.00 83.06 246 ILE A N 1
ATOM 1956 C CA . ILE A 1 246 ? 5.053 11.471 13.827 1.00 83.06 246 ILE A CA 1
ATOM 1957 C C . ILE A 1 246 ? 5.477 12.531 12.804 1.00 83.06 246 ILE A C 1
ATOM 1959 O O . ILE A 1 246 ? 6.570 12.445 12.251 1.00 83.06 246 ILE A O 1
ATOM 1963 N N . LYS A 1 247 ? 4.673 13.585 12.601 1.00 79.19 247 LYS A N 1
ATOM 1964 C CA . LYS A 1 247 ? 4.975 14.679 11.652 1.00 79.19 247 LYS A CA 1
ATOM 1965 C C . LYS A 1 247 ? 6.243 15.461 12.000 1.00 79.19 247 LYS A C 1
ATOM 1967 O O . LYS A 1 247 ? 6.861 16.039 11.115 1.00 79.19 247 LYS A O 1
ATOM 1972 N N . GLN A 1 248 ? 6.639 15.484 13.272 1.00 79.25 248 GLN A N 1
ATOM 1973 C CA . GLN A 1 248 ? 7.907 16.071 13.723 1.00 79.25 248 GLN A CA 1
ATOM 1974 C C . GLN A 1 248 ? 9.108 15.117 13.576 1.00 79.25 248 GLN A C 1
ATOM 1976 O O . GLN A 1 248 ? 10.213 15.487 13.965 1.00 79.25 248 GLN A O 1
ATOM 1981 N N . GLY A 1 249 ? 8.912 13.893 13.069 1.00 74.31 249 GLY A N 1
ATOM 1982 C CA . GLY A 1 249 ? 9.955 12.868 12.961 1.00 74.31 249 GLY A CA 1
ATOM 1983 C C . GLY A 1 249 ? 10.472 12.361 14.312 1.00 74.31 249 GLY A C 1
ATOM 1984 O O . GLY A 1 249 ? 11.527 11.736 14.366 1.00 74.31 249 GLY A O 1
ATOM 1985 N N . LYS A 1 250 ? 9.762 12.644 15.415 1.00 76.50 250 LYS A N 1
ATOM 1986 C CA . LYS A 1 250 ? 10.184 12.275 16.778 1.00 76.50 250 LYS A CA 1
ATOM 1987 C C . LYS A 1 250 ? 9.919 10.812 17.100 1.00 76.50 250 LYS A C 1
ATOM 1989 O O . LYS A 1 250 ? 10.614 10.240 17.933 1.00 76.50 250 LYS A O 1
ATOM 1994 N N . ILE A 1 251 ? 8.901 10.232 16.470 1.00 75.50 251 ILE A N 1
ATOM 1995 C CA . ILE A 1 251 ? 8.511 8.836 16.647 1.00 75.50 251 ILE A CA 1
ATOM 1996 C C . ILE A 1 251 ? 8.161 8.199 15.308 1.00 75.50 251 ILE A C 1
ATOM 1998 O O . ILE A 1 251 ? 7.804 8.872 14.342 1.00 75.50 251 ILE A O 1
ATOM 2002 N N . VAL A 1 252 ? 8.185 6.875 15.312 1.00 76.62 252 VAL A N 1
ATOM 2003 C CA . VAL A 1 252 ? 7.559 6.019 14.311 1.00 76.62 252 VAL A CA 1
ATOM 2004 C C . VAL A 1 252 ? 6.591 5.128 15.081 1.00 76.62 252 VAL A C 1
ATOM 2006 O O . VAL A 1 252 ? 6.975 4.592 16.117 1.00 76.62 252 VAL A O 1
ATOM 2009 N N . VAL A 1 253 ? 5.348 5.006 14.614 1.00 80.81 253 VAL A N 1
ATOM 2010 C CA . VAL A 1 253 ? 4.327 4.157 15.245 1.00 80.81 253 VAL A CA 1
ATOM 2011 C C . VAL A 1 253 ? 3.912 3.094 14.238 1.00 80.81 253 VAL A C 1
ATOM 2013 O O . VAL A 1 253 ? 3.293 3.427 13.232 1.00 80.81 253 VAL A O 1
ATOM 2016 N N . GLN A 1 254 ? 4.254 1.832 14.495 1.00 76.00 254 GLN A N 1
ATOM 2017 C CA . GLN A 1 254 ? 3.921 0.685 13.637 1.00 76.00 254 GLN A CA 1
ATOM 2018 C C . GLN A 1 254 ? 2.931 -0.294 14.276 1.00 76.00 254 GLN A C 1
ATOM 2020 O O . GLN A 1 254 ? 2.367 -1.127 13.567 1.00 76.00 254 GLN A O 1
ATOM 2025 N N . ASP A 1 255 ? 2.678 -0.210 15.582 1.00 84.00 255 ASP A N 1
ATOM 2026 C CA . ASP A 1 255 ? 1.656 -1.022 16.242 1.00 84.00 255 ASP A CA 1
ATOM 2027 C C . ASP A 1 255 ? 0.979 -0.310 17.431 1.00 84.00 255 ASP A C 1
ATOM 2029 O O . ASP A 1 255 ? 1.330 0.806 17.832 1.00 84.00 255 ASP A O 1
ATOM 2033 N N . ALA A 1 256 ? -0.025 -0.978 18.005 1.00 87.81 256 ALA A N 1
ATOM 2034 C CA . ALA A 1 256 ? -0.784 -0.480 19.147 1.00 87.81 256 ALA A CA 1
ATOM 2035 C C . ALA A 1 256 ? 0.046 -0.375 20.445 1.00 87.81 256 ALA A C 1
ATOM 2037 O O . ALA A 1 256 ? -0.281 0.447 21.303 1.00 87.81 256 ALA A O 1
ATOM 2038 N N . ARG A 1 257 ? 1.115 -1.171 20.608 1.00 89.06 257 ARG A N 1
ATOM 2039 C CA . ARG A 1 257 ? 2.008 -1.128 21.781 1.00 89.06 257 ARG A CA 1
ATOM 2040 C C . ARG A 1 257 ? 2.947 0.074 21.702 1.00 89.06 257 ARG A C 1
ATOM 2042 O O . ARG A 1 257 ? 3.171 0.725 22.719 1.00 89.06 257 ARG A O 1
ATOM 2049 N N . GLU A 1 258 ? 3.473 0.392 20.523 1.00 86.69 258 GLU A N 1
ATOM 2050 C CA . GLU A 1 258 ? 4.252 1.607 20.266 1.00 86.69 258 GLU A CA 1
ATOM 2051 C C . GLU A 1 258 ? 3.393 2.861 20.435 1.00 86.69 258 GLU A C 1
ATOM 2053 O O . GLU A 1 258 ? 3.805 3.785 21.139 1.00 86.69 258 GLU A O 1
ATOM 2058 N N . TYR A 1 259 ? 2.169 2.855 19.889 1.00 90.00 259 TYR A N 1
ATOM 2059 C CA . TYR A 1 259 ? 1.198 3.926 20.120 1.00 90.00 259 TYR A CA 1
ATOM 2060 C C . TYR A 1 259 ? 0.967 4.129 21.623 1.00 90.00 259 TYR A C 1
ATOM 2062 O O . TYR A 1 259 ? 1.122 5.242 22.124 1.00 90.00 259 TYR A O 1
ATOM 2070 N N . TYR A 1 260 ? 0.658 3.048 22.352 1.00 91.12 260 TYR A N 1
ATOM 2071 C CA . TYR A 1 260 ? 0.419 3.068 23.797 1.00 91.12 260 TYR A CA 1
ATOM 2072 C C . TYR A 1 260 ? 1.611 3.626 24.588 1.00 91.12 260 TYR A C 1
ATOM 2074 O O . TYR A 1 260 ? 1.435 4.560 25.371 1.00 91.12 260 TYR A O 1
ATOM 2082 N N . LYS A 1 261 ? 2.828 3.112 24.348 1.00 88.12 261 LYS A N 1
ATOM 2083 C CA . LYS A 1 261 ? 4.061 3.596 24.995 1.00 88.12 261 LYS A CA 1
ATOM 2084 C C . LYS A 1 261 ? 4.259 5.094 24.779 1.00 88.12 261 LYS A C 1
ATOM 2086 O O . LYS A 1 261 ? 4.612 5.801 25.717 1.00 88.12 261 LYS A O 1
ATOM 2091 N N . HIS A 1 262 ? 4.016 5.584 23.563 1.00 84.00 262 HIS A N 1
ATOM 2092 C CA . HIS A 1 262 ? 4.173 6.999 23.254 1.00 84.00 262 HIS A CA 1
ATOM 2093 C C . HIS A 1 262 ? 3.165 7.877 24.008 1.00 84.00 262 HIS A C 1
ATOM 2095 O O . HIS A 1 262 ? 3.562 8.814 24.703 1.00 84.00 262 HIS A O 1
ATOM 2101 N N . VAL A 1 263 ? 1.866 7.567 23.921 1.00 85.56 263 VAL A N 1
ATOM 2102 C CA . VAL A 1 263 ? 0.831 8.387 24.575 1.00 85.56 263 VAL A CA 1
ATOM 2103 C C . VAL A 1 263 ? 0.889 8.315 26.105 1.00 85.56 263 VAL A C 1
ATOM 2105 O O . VAL A 1 263 ? 0.466 9.261 26.761 1.00 85.56 263 VAL A O 1
ATOM 2108 N N . GLN A 1 264 ? 1.467 7.251 26.674 1.00 83.94 264 GLN A N 1
ATOM 2109 C CA . GLN A 1 264 ? 1.708 7.114 28.114 1.00 83.94 264 GLN A CA 1
ATOM 2110 C C . GLN A 1 264 ? 2.809 8.058 28.640 1.00 83.94 264 GLN A C 1
ATOM 2112 O O . GLN A 1 264 ? 2.712 8.522 29.773 1.00 83.94 264 GLN A O 1
ATOM 2117 N N . VAL A 1 265 ? 3.841 8.357 27.838 1.00 78.19 265 VAL A N 1
ATOM 2118 C CA . VAL A 1 265 ? 4.932 9.284 28.218 1.00 78.19 265 VAL A CA 1
ATOM 2119 C C . VAL A 1 265 ? 4.469 10.744 28.193 1.00 78.19 265 VAL A C 1
ATOM 2121 O O . VAL A 1 265 ? 4.975 11.579 28.941 1.00 78.19 265 VAL A O 1
ATOM 2124 N N . HIS A 1 266 ? 3.480 11.072 27.362 1.00 73.06 266 HIS A N 1
ATOM 2125 C CA . HIS A 1 266 ? 2.886 12.401 27.359 1.00 73.06 266 HIS A CA 1
ATOM 2126 C C . HIS A 1 266 ? 1.918 12.574 28.534 1.00 73.06 266 HIS A C 1
ATOM 2128 O O . HIS A 1 266 ? 0.871 11.933 28.597 1.00 73.06 266 HIS A O 1
ATOM 2134 N N . HIS A 1 267 ? 2.237 13.503 29.442 1.00 62.19 267 HIS A N 1
ATOM 2135 C CA . HIS A 1 267 ? 1.348 13.921 30.528 1.00 62.19 267 HIS A CA 1
ATOM 2136 C C . HIS A 1 267 ? 0.062 14.560 29.974 1.00 62.19 267 HIS A C 1
ATOM 2138 O O . HIS A 1 267 ? -0.021 15.771 29.771 1.00 62.19 267 HIS A O 1
ATOM 2144 N N . THR A 1 268 ? -0.950 13.731 29.718 1.00 68.88 268 THR A N 1
ATOM 2145 C CA . THR A 1 268 ? -2.306 14.162 29.355 1.00 68.88 268 THR A CA 1
ATOM 2146 C C . THR A 1 268 ? -3.251 14.055 30.551 1.00 68.88 268 THR A C 1
ATOM 2148 O O . THR A 1 268 ? -2.950 13.396 31.542 1.00 68.88 268 THR A O 1
ATOM 2151 N N . SER A 1 269 ? -4.439 14.649 30.442 1.00 78.44 269 SER A N 1
ATOM 2152 C CA . SER A 1 269 ? -5.526 14.510 31.421 1.00 78.44 269 SER A CA 1
ATOM 2153 C C . SER A 1 269 ? -6.240 13.144 31.386 1.00 78.44 269 SER A C 1
ATOM 2155 O O . SER A 1 269 ? -7.306 13.004 31.991 1.00 78.44 269 SER A O 1
ATOM 2157 N N . ALA A 1 270 ? -5.695 12.152 30.670 1.00 86.81 270 ALA A N 1
ATOM 2158 C CA . ALA A 1 270 ? -6.257 10.814 30.530 1.00 86.81 270 ALA A CA 1
ATOM 2159 C C . ALA A 1 270 ? -5.242 9.711 30.861 1.00 86.81 270 ALA A C 1
ATOM 2161 O O . ALA A 1 270 ? -4.063 9.789 30.518 1.00 86.81 270 ALA A O 1
ATOM 2162 N N . THR A 1 271 ? -5.732 8.653 31.506 1.00 90.75 271 THR A N 1
ATOM 2163 C CA . THR A 1 271 ? -4.963 7.450 31.838 1.00 90.75 271 THR A CA 1
ATOM 2164 C C . THR A 1 271 ? -5.099 6.424 30.718 1.00 90.75 271 THR A C 1
ATOM 2166 O O . THR A 1 271 ? -6.178 5.871 30.497 1.00 90.75 271 THR A O 1
ATOM 2169 N N . TYR A 1 272 ? -4.004 6.132 30.024 1.00 92.81 272 TYR A N 1
ATOM 2170 C CA . TYR A 1 272 ? -3.995 5.104 28.985 1.00 92.81 272 TYR A CA 1
ATOM 2171 C C . TYR A 1 272 ? -3.941 3.696 29.587 1.00 92.81 272 TYR A C 1
ATOM 2173 O O . TYR A 1 272 ? -3.309 3.468 30.620 1.00 92.81 272 TYR A O 1
ATOM 2181 N N . VAL A 1 273 ? -4.587 2.732 28.928 1.00 93.12 273 VAL A N 1
ATOM 2182 C CA . VAL A 1 273 ? -4.568 1.312 29.315 1.00 93.12 273 VAL A CA 1
ATOM 2183 C C . VAL A 1 273 ? -4.433 0.442 28.069 1.00 93.12 273 VAL A C 1
ATOM 2185 O O . VAL A 1 273 ? -5.188 0.622 27.119 1.00 93.12 273 VAL A O 1
ATOM 2188 N N . PHE A 1 274 ? -3.506 -0.518 28.066 1.00 94.81 274 PHE A N 1
ATOM 2189 C CA . PHE A 1 274 ? -3.364 -1.454 26.950 1.00 94.81 274 PHE A CA 1
ATOM 2190 C C . PHE A 1 274 ? -4.288 -2.676 27.098 1.00 94.81 274 PHE A C 1
ATOM 2192 O O . PHE A 1 274 ? -4.414 -3.254 28.183 1.00 94.81 274 PHE A O 1
ATOM 2199 N N . VAL A 1 275 ? -4.927 -3.085 26.001 1.00 94.62 275 VAL A N 1
ATOM 2200 C CA . VAL A 1 275 ? -5.807 -4.259 25.928 1.00 94.62 275 VAL A CA 1
ATOM 2201 C C . VAL A 1 275 ? -5.340 -5.151 24.786 1.00 94.62 275 VAL A C 1
ATOM 2203 O O . VAL A 1 275 ? -5.436 -4.757 23.627 1.00 94.62 275 VAL A O 1
ATOM 2206 N N . GLU A 1 276 ? -4.843 -6.344 25.107 1.00 92.38 276 GLU A N 1
ATOM 2207 C CA . GLU A 1 276 ? -4.379 -7.286 24.089 1.00 92.38 276 GLU A CA 1
ATOM 2208 C C . GLU A 1 276 ? -5.549 -7.946 23.350 1.00 92.38 276 GLU A C 1
ATOM 2210 O O . GLU A 1 276 ? -6.548 -8.344 23.957 1.00 92.38 276 GLU A O 1
ATOM 2215 N N . SER A 1 277 ? -5.384 -8.152 22.046 1.00 89.75 277 SER A N 1
ATOM 2216 C CA . SER A 1 277 ? -6.315 -8.909 21.204 1.00 89.75 277 SER A CA 1
ATOM 2217 C C . SER A 1 277 ? -6.576 -10.334 21.702 1.00 89.75 277 SER A C 1
ATOM 2219 O O . SER A 1 277 ? -7.682 -10.852 21.542 1.00 89.75 277 SER A O 1
ATOM 2221 N N . THR A 1 278 ? -5.606 -10.948 22.381 1.00 90.06 278 THR A N 1
ATOM 2222 C CA . THR A 1 278 ? -5.731 -12.253 23.048 1.00 90.06 278 THR A CA 1
ATOM 2223 C C . THR A 1 278 ? -6.819 -12.254 24.127 1.00 90.06 278 THR A C 1
ATOM 2225 O O . THR A 1 278 ? -7.601 -13.203 24.201 1.00 90.06 278 THR A O 1
ATOM 2228 N N . ASP A 1 279 ? -6.928 -11.187 24.921 1.00 90.19 279 ASP A N 1
ATOM 2229 C CA . ASP A 1 279 ? -7.972 -11.035 25.939 1.00 90.19 279 ASP A CA 1
ATOM 2230 C C . ASP A 1 279 ? -9.340 -10.795 25.285 1.00 90.19 279 ASP A C 1
ATOM 2232 O O . ASP A 1 279 ? -10.315 -11.466 25.628 1.00 90.19 279 ASP A O 1
ATOM 2236 N N . CYS A 1 280 ? -9.395 -9.935 24.262 1.00 88.69 280 CYS A N 1
ATOM 2237 C CA . CYS A 1 280 ? -10.609 -9.689 23.477 1.00 88.69 280 CYS A CA 1
ATOM 2238 C C . CYS A 1 280 ? -11.151 -10.974 22.820 1.00 88.69 280 CYS A C 1
ATOM 2240 O O . CYS A 1 280 ? -12.365 -11.181 22.760 1.00 88.69 280 CYS A O 1
ATOM 2242 N N . VAL A 1 281 ? -10.274 -11.871 22.348 1.00 87.94 281 VAL A N 1
ATOM 2243 C CA . VAL A 1 281 ? -10.661 -13.192 21.820 1.00 87.94 281 VAL A CA 1
ATOM 2244 C C . VAL A 1 281 ? -11.250 -14.087 22.914 1.00 87.94 281 VAL A C 1
ATOM 2246 O O . VAL A 1 281 ? -12.315 -14.662 22.684 1.00 87.94 281 VAL A O 1
ATOM 2249 N N . LYS A 1 282 ? -10.624 -14.183 24.098 1.00 89.19 282 LYS A N 1
ATOM 2250 C CA . LYS A 1 282 ? -11.149 -14.982 25.227 1.00 89.19 282 LYS A CA 1
ATOM 2251 C C . LYS A 1 282 ? -12.556 -14.519 25.622 1.00 89.19 282 LYS A C 1
ATOM 2253 O O . LYS A 1 282 ? -13.486 -15.324 25.614 1.00 89.19 282 LYS A O 1
ATOM 2258 N N . SER A 1 283 ? -12.730 -13.215 25.848 1.00 88.81 283 SER A N 1
ATOM 2259 C CA . SER A 1 283 ? -14.025 -12.601 26.169 1.00 88.81 283 SER A CA 1
ATOM 2260 C C . SER A 1 283 ? -15.081 -12.853 25.082 1.00 88.81 283 SER A C 1
ATOM 2262 O O . SER A 1 283 ? -16.245 -13.105 25.388 1.00 88.81 283 SER A O 1
ATOM 2264 N N . ARG A 1 284 ? -14.708 -12.841 23.793 1.00 88.94 284 ARG A N 1
ATOM 2265 C CA . ARG A 1 284 ? -15.637 -13.183 22.699 1.00 88.94 284 ARG A CA 1
ATOM 2266 C C . ARG A 1 284 ? -16.078 -14.645 22.718 1.00 88.94 284 ARG A C 1
ATOM 2268 O O . ARG A 1 284 ? -17.243 -14.906 22.415 1.00 88.94 284 ARG A O 1
ATOM 2275 N N . LEU A 1 285 ? -15.191 -15.585 23.043 1.00 87.94 285 LEU A N 1
ATOM 2276 C CA . LEU A 1 285 ? -15.532 -17.010 23.131 1.00 87.94 285 LEU A CA 1
ATOM 2277 C C . LEU A 1 285 ? -16.512 -17.265 24.286 1.00 87.94 285 LEU A C 1
ATOM 2279 O O . LEU A 1 285 ? -17.569 -17.854 24.067 1.00 87.94 285 LEU A O 1
ATOM 2283 N N . GLU A 1 286 ? -16.223 -16.719 25.468 1.00 87.81 286 GLU A N 1
ATOM 2284 C CA . GLU A 1 286 ? -17.097 -16.773 26.649 1.00 87.81 286 GLU A CA 1
ATOM 2285 C C . GLU A 1 286 ? -18.503 -16.223 26.348 1.00 87.81 286 GLU A C 1
ATOM 2287 O O . GLU A 1 286 ? -19.514 -16.917 26.505 1.00 87.81 286 GLU A O 1
ATOM 2292 N N . LEU A 1 287 ? -18.576 -15.000 25.811 1.00 87.06 287 LEU A N 1
ATOM 2293 C CA . LEU A 1 287 ? -19.852 -14.392 25.438 1.00 87.06 287 LEU A CA 1
ATOM 2294 C C . LEU A 1 287 ? -20.565 -15.146 24.312 1.00 87.06 287 LEU A C 1
ATOM 2296 O O . LEU A 1 287 ? -21.786 -15.051 24.221 1.00 87.06 287 LEU A O 1
ATOM 2300 N N . THR A 1 288 ? -19.859 -15.887 23.455 1.00 86.44 288 THR A N 1
ATOM 2301 C CA . THR A 1 288 ? -20.489 -16.678 22.386 1.00 86.44 288 THR A CA 1
ATOM 2302 C C . THR A 1 288 ? -21.278 -17.853 22.957 1.00 86.44 288 THR A C 1
ATOM 2304 O O . THR A 1 288 ? -22.409 -18.078 22.519 1.00 86.44 288 THR A O 1
ATOM 2307 N N . GLU A 1 289 ? -20.753 -18.550 23.968 1.00 83.25 289 GLU A N 1
ATOM 2308 C CA . GLU A 1 289 ? -21.490 -19.617 24.657 1.00 83.25 289 GLU A CA 1
ATOM 2309 C C . GLU A 1 289 ? -22.711 -19.066 25.403 1.00 83.25 289 GLU A C 1
ATOM 2311 O O . GLU A 1 289 ? -23.829 -19.550 25.201 1.00 83.25 289 GLU A O 1
ATOM 2316 N N . ILE A 1 290 ? -22.544 -17.968 26.152 1.00 84.00 290 ILE A N 1
ATOM 2317 C CA . ILE A 1 290 ? -23.662 -17.276 26.815 1.00 84.00 290 ILE A CA 1
ATOM 2318 C C . ILE A 1 290 ? -24.720 -16.870 25.776 1.00 84.00 290 ILE A C 1
ATOM 2320 O O . ILE A 1 290 ? -25.905 -17.163 25.936 1.00 84.00 290 ILE A O 1
ATOM 2324 N N . ASN A 1 291 ? -24.314 -16.277 24.652 1.00 84.50 291 ASN A N 1
ATOM 2325 C CA . ASN A 1 291 ? -25.204 -15.789 23.597 1.00 84.50 291 ASN A CA 1
ATOM 2326 C C . ASN A 1 291 ? -26.073 -16.893 22.953 1.00 84.50 291 ASN A C 1
ATOM 2328 O O . ASN A 1 291 ? -27.182 -16.591 22.492 1.00 84.50 291 ASN A O 1
ATOM 2332 N N . LYS A 1 292 ? -25.655 -18.170 22.977 1.00 84.06 292 LYS A N 1
ATOM 2333 C CA . LYS A 1 292 ? -26.508 -19.311 22.575 1.00 84.06 292 LYS A CA 1
ATOM 2334 C C . LYS A 1 292 ? -27.723 -19.464 23.495 1.00 84.06 292 LYS A C 1
ATOM 2336 O O . LYS A 1 292 ? -28.811 -19.799 23.016 1.00 84.06 292 LYS A O 1
ATOM 2341 N N . THR A 1 293 ? -27.573 -19.164 24.785 1.00 84.31 293 THR A N 1
ATOM 2342 C CA . THR A 1 293 ? -28.646 -19.217 25.796 1.00 84.31 293 THR A CA 1
ATOM 2343 C C . THR A 1 293 ? -29.572 -17.993 25.771 1.00 84.31 293 THR A C 1
ATOM 2345 O O . THR A 1 293 ? -30.677 -18.060 26.302 1.00 84.31 293 THR A O 1
ATOM 2348 N N . LEU A 1 294 ? -29.182 -16.891 25.115 1.00 87.12 294 LEU A N 1
ATOM 2349 C CA . LEU A 1 294 ? -29.949 -15.638 25.109 1.00 87.12 294 LEU A CA 1
ATOM 2350 C C . LEU A 1 294 ? -30.991 -15.554 23.978 1.00 87.12 294 LEU A C 1
ATOM 2352 O O . LEU A 1 294 ? -30.726 -15.941 22.830 1.00 87.12 294 LEU A O 1
ATOM 2356 N N . LYS A 1 295 ? -32.153 -14.956 24.268 1.00 87.00 295 LYS A N 1
ATOM 2357 C CA . LYS A 1 295 ? -33.216 -14.626 23.299 1.00 87.00 295 LYS A CA 1
ATOM 2358 C C . LYS A 1 295 ? -33.234 -13.122 22.953 1.00 87.00 295 LYS A C 1
ATOM 2360 O O . LYS A 1 295 ? -32.875 -12.306 23.799 1.00 87.00 295 LYS A O 1
ATOM 2365 N N . PRO A 1 296 ? -33.609 -12.724 21.721 1.00 84.12 296 PRO A N 1
ATOM 2366 C CA . PRO A 1 296 ? -33.719 -11.310 21.350 1.00 84.12 296 PRO A CA 1
ATOM 2367 C C . PRO A 1 296 ? -34.861 -10.592 22.082 1.00 84.12 296 PRO A C 1
ATOM 2369 O O . PRO A 1 296 ? -35.925 -11.173 22.293 1.00 84.12 296 PRO A O 1
ATOM 2372 N N . VAL A 1 297 ? -34.666 -9.307 22.392 1.00 83.44 297 VAL A N 1
ATOM 2373 C CA . VAL A 1 297 ? -35.698 -8.431 22.970 1.00 83.44 297 VAL A CA 1
ATOM 2374 C C . VAL A 1 297 ? -36.392 -7.648 21.847 1.00 83.44 297 VAL A C 1
ATOM 2376 O O . VAL A 1 297 ? -35.742 -7.008 21.014 1.00 83.44 297 VAL A O 1
ATOM 2379 N N . GLN A 1 298 ? -37.724 -7.717 21.801 1.00 80.00 298 GLN A N 1
ATOM 2380 C CA . GLN A 1 298 ? -38.555 -6.992 20.830 1.00 80.00 298 GLN A CA 1
ATOM 2381 C C . GLN A 1 298 ? -38.393 -5.469 21.006 1.00 80.00 298 GLN A C 1
ATOM 2383 O O . GLN A 1 298 ? -38.180 -4.989 22.114 1.00 80.00 298 GLN A O 1
ATOM 2388 N N . GLY A 1 299 ? -38.463 -4.701 19.915 1.00 80.06 299 GLY A N 1
ATOM 2389 C CA . GLY A 1 299 ? -38.414 -3.230 19.977 1.00 80.06 299 GLY A CA 1
ATOM 2390 C C . GLY A 1 299 ? -37.061 -2.602 20.356 1.00 80.06 299 GLY A C 1
ATOM 2391 O O . GLY A 1 299 ? -37.010 -1.395 20.551 1.00 80.06 299 GLY A O 1
ATOM 2392 N N . THR A 1 300 ? -35.963 -3.372 20.412 1.00 82.62 300 THR A N 1
ATOM 2393 C CA . THR A 1 300 ? -34.623 -2.943 20.895 1.00 82.62 300 THR A CA 1
ATOM 2394 C C . THR A 1 300 ? -34.163 -1.535 20.457 1.00 82.62 300 THR A C 1
ATOM 2396 O O . THR A 1 300 ? -33.572 -0.819 21.258 1.00 82.62 300 THR A O 1
ATOM 2399 N N . MET A 1 301 ? -34.442 -1.098 19.222 1.00 80.50 301 MET A N 1
ATOM 2400 C CA . MET A 1 301 ? -34.025 0.227 18.717 1.00 80.50 301 MET A CA 1
ATOM 2401 C C . MET A 1 301 ? -34.788 1.420 19.321 1.00 80.50 301 MET A C 1
ATOM 2403 O O . MET A 1 301 ? -34.321 2.548 19.202 1.00 80.50 301 MET A O 1
ATOM 2407 N N . GLN A 1 302 ? -35.941 1.188 19.952 1.00 81.56 302 GLN A N 1
ATOM 2408 C CA . GLN A 1 302 ? -36.745 2.213 20.632 1.00 81.56 302 GLN A CA 1
ATOM 2409 C C . GLN A 1 302 ? -36.373 2.356 22.119 1.00 81.56 302 GLN A C 1
ATOM 2411 O O . GLN A 1 302 ? -36.832 3.286 22.776 1.00 81.56 302 GLN A O 1
ATOM 2416 N N . ILE A 1 303 ? -35.562 1.438 22.657 1.00 88.06 303 ILE A N 1
ATOM 2417 C CA . ILE A 1 303 ? -35.213 1.368 24.079 1.00 88.06 303 ILE A CA 1
ATOM 2418 C C . ILE A 1 303 ? -34.016 2.279 24.366 1.00 88.06 303 ILE A C 1
ATOM 2420 O O . ILE A 1 303 ? -32.938 2.106 23.790 1.00 88.06 303 ILE A O 1
ATOM 2424 N N . HIS A 1 304 ? -34.185 3.211 25.302 1.00 90.00 304 HIS A N 1
ATOM 2425 C CA . HIS A 1 304 ? -33.140 4.158 25.702 1.00 90.00 304 HIS A CA 1
ATOM 2426 C C . HIS A 1 304 ? -32.686 4.026 27.155 1.00 90.00 304 HIS A C 1
ATOM 2428 O O . HIS A 1 304 ? -31.654 4.594 27.498 1.00 90.00 304 HIS A O 1
ATOM 2434 N N . SER A 1 305 ? -33.375 3.238 27.984 1.00 90.75 305 SER A N 1
ATOM 2435 C CA . SER A 1 305 ? -32.903 2.878 29.326 1.00 90.75 305 SER A CA 1
ATOM 2436 C C . SER A 1 305 ? -33.172 1.406 29.630 1.00 90.75 305 SER A C 1
ATOM 2438 O O . SER A 1 305 ? -34.253 0.896 29.323 1.00 90.75 305 SER A O 1
ATOM 2440 N N . VAL A 1 306 ? -32.182 0.730 30.216 1.00 91.38 306 VAL A N 1
ATOM 2441 C CA . VAL A 1 306 ? -32.219 -0.680 30.623 1.00 91.38 306 VAL A CA 1
ATOM 2442 C C . VAL A 1 306 ? -31.679 -0.809 32.046 1.00 91.38 306 VAL A C 1
ATOM 2444 O O . VAL A 1 306 ? -30.578 -0.350 32.348 1.00 91.38 306 VAL A O 1
ATOM 2447 N N . VAL A 1 307 ? -32.447 -1.455 32.919 1.00 89.12 307 VAL A N 1
ATOM 2448 C CA . VAL A 1 307 ? -32.113 -1.694 34.331 1.00 89.12 307 VAL A CA 1
ATOM 2449 C C . VAL A 1 307 ? -32.158 -3.200 34.590 1.00 89.12 307 VAL A C 1
ATOM 2451 O O . VAL A 1 307 ? -33.143 -3.849 34.237 1.00 89.12 307 VAL A O 1
ATOM 2454 N N . GLY A 1 308 ? -31.112 -3.762 35.198 1.00 84.31 308 GLY A N 1
ATOM 2455 C CA . GLY A 1 308 ? -31.124 -5.150 35.668 1.00 84.31 308 GLY A CA 1
ATOM 2456 C C . GLY A 1 308 ? -32.033 -5.311 36.888 1.00 84.31 308 GLY A C 1
ATOM 2457 O O . GLY A 1 308 ? -32.080 -4.423 37.737 1.00 84.31 308 GLY A O 1
ATOM 2458 N N . VAL A 1 309 ? -32.777 -6.418 36.966 1.00 78.62 309 VAL A N 1
ATOM 2459 C CA . VAL A 1 309 ? -33.609 -6.754 38.140 1.00 78.62 309 VAL A CA 1
ATOM 2460 C C . VAL A 1 309 ? -33.094 -8.022 38.811 1.00 78.62 309 VAL A C 1
ATOM 2462 O O . VAL A 1 309 ? -32.857 -8.039 40.013 1.00 78.62 309 VAL A O 1
ATOM 2465 N N . THR A 1 310 ? -32.903 -9.076 38.020 1.00 80.81 310 THR A N 1
ATOM 2466 C CA . THR A 1 310 ? -32.218 -10.319 38.395 1.00 80.81 310 THR A CA 1
ATOM 2467 C C . THR A 1 310 ? -31.480 -10.850 37.164 1.00 80.81 310 THR A C 1
ATOM 2469 O O . THR A 1 310 ? -31.751 -10.401 36.047 1.00 80.81 310 THR A O 1
ATOM 2472 N N . THR A 1 311 ? -30.561 -11.806 37.325 1.00 82.00 311 THR A N 1
ATOM 2473 C CA . THR A 1 311 ? -29.832 -12.416 36.200 1.00 82.00 311 THR A CA 1
ATOM 2474 C C . THR A 1 311 ? -30.796 -12.922 35.120 1.00 82.00 311 THR A C 1
ATOM 2476 O O . THR A 1 311 ? -31.603 -13.822 35.350 1.00 82.00 311 THR A O 1
ATOM 2479 N N . GLY A 1 312 ? -30.715 -12.339 33.921 1.00 80.25 312 GLY A N 1
ATOM 2480 C CA . GLY A 1 312 ? -31.593 -12.659 32.795 1.00 80.25 312 GLY A CA 1
ATOM 2481 C C . GLY A 1 312 ? -32.943 -11.926 32.763 1.00 80.25 312 GLY A C 1
ATOM 2482 O O . GLY A 1 312 ? -33.671 -12.108 31.785 1.00 80.25 312 GLY A O 1
ATOM 2483 N N . GLU A 1 313 ? -33.281 -11.079 33.741 1.00 85.19 313 GLU A N 1
ATOM 2484 C CA . GLU A 1 313 ? -34.471 -10.213 33.738 1.00 85.19 313 GLU A CA 1
ATOM 2485 C C . GLU A 1 313 ? -34.095 -8.724 33.790 1.00 85.19 313 GLU A C 1
ATOM 2487 O O . GLU A 1 313 ? -33.369 -8.258 34.672 1.00 85.19 313 GLU A O 1
ATOM 2492 N N . ILE A 1 314 ? -34.626 -7.965 32.832 1.00 88.62 314 ILE A N 1
ATOM 2493 C CA . ILE A 1 314 ? -34.400 -6.530 32.672 1.00 88.62 314 ILE A CA 1
ATOM 2494 C C . ILE A 1 314 ? -35.722 -5.761 32.683 1.00 88.62 314 ILE A C 1
ATOM 2496 O O . ILE A 1 314 ? -36.762 -6.244 32.235 1.00 88.62 314 ILE A O 1
ATOM 2500 N N . LYS A 1 315 ? -35.656 -4.508 33.118 1.00 88.06 315 LYS A N 1
ATOM 2501 C CA . LYS A 1 315 ? -36.678 -3.490 32.877 1.00 88.06 315 LYS A CA 1
ATOM 2502 C C . LYS A 1 315 ? -36.188 -2.538 31.793 1.00 88.06 315 LYS A C 1
ATOM 2504 O O . LYS A 1 315 ? -35.038 -2.104 31.832 1.00 88.06 315 LYS A O 1
ATOM 2509 N N . THR A 1 316 ? -37.045 -2.207 30.834 1.00 88.75 316 THR A N 1
ATOM 2510 C CA . THR A 1 316 ? -36.714 -1.370 29.674 1.00 88.75 316 THR A CA 1
ATOM 2511 C C . THR A 1 316 ? -37.677 -0.193 29.546 1.00 88.75 316 THR A C 1
ATOM 2513 O O . THR A 1 316 ? -38.864 -0.326 29.835 1.00 88.75 316 THR A O 1
ATOM 2516 N N . CYS A 1 317 ? -37.179 0.969 29.117 1.00 86.94 317 CYS A N 1
ATOM 2517 C CA . CYS A 1 317 ? -38.006 2.151 28.856 1.00 86.94 317 CYS A CA 1
ATOM 2518 C C . CYS A 1 317 ? -37.611 2.850 27.544 1.00 86.94 317 CYS A C 1
ATOM 2520 O O . CYS A 1 317 ? -36.454 2.799 27.110 1.00 86.94 317 CYS A O 1
ATOM 2522 N N . ILE A 1 318 ? -38.590 3.512 26.918 1.00 84.56 318 ILE A N 1
ATOM 2523 C CA . ILE A 1 318 ? -38.442 4.256 25.655 1.00 84.56 318 ILE A CA 1
ATOM 2524 C C . ILE A 1 318 ? -37.578 5.515 25.844 1.00 84.56 318 ILE A C 1
ATOM 2526 O O . ILE A 1 318 ? -36.906 5.943 24.907 1.00 84.56 318 ILE A O 1
ATOM 2530 N N . THR A 1 319 ? -37.546 6.079 27.054 1.00 87.25 319 THR A N 1
ATOM 2531 C CA . THR A 1 319 ? -36.719 7.235 27.441 1.00 87.25 319 THR A CA 1
ATOM 2532 C C . THR A 1 319 ? -36.159 7.052 28.849 1.00 87.25 319 THR A C 1
ATOM 2534 O O . THR A 1 319 ? -36.833 6.515 29.724 1.00 87.25 319 THR A O 1
ATOM 2537 N N . SER A 1 320 ? -34.944 7.533 29.096 1.00 88.12 320 SER A N 1
ATOM 2538 C CA . SER A 1 320 ? -34.352 7.596 30.433 1.00 88.12 320 SER A CA 1
ATOM 2539 C C . SER A 1 320 ? -35.056 8.649 31.289 1.00 88.12 320 SER A C 1
ATOM 2541 O O . SER A 1 320 ? -35.283 9.773 30.842 1.00 88.12 320 SER A O 1
ATOM 2543 N N . CYS A 1 321 ? -35.353 8.315 32.545 1.00 85.69 321 CYS A N 1
ATOM 2544 C CA . CYS A 1 321 ? -35.935 9.244 33.510 1.00 85.69 321 CYS A CA 1
ATOM 2545 C C . CYS A 1 321 ? -35.139 9.224 34.818 1.00 85.69 321 CYS A C 1
ATOM 2547 O O . CYS A 1 321 ? -34.924 8.166 35.403 1.00 85.69 321 CYS A O 1
ATOM 2549 N N . TYR A 1 322 ? -34.736 10.409 35.274 1.00 85.38 322 TYR A N 1
ATOM 2550 C CA . TYR A 1 322 ? -33.953 10.628 36.493 1.00 85.38 322 TYR A CA 1
ATOM 2551 C C . TYR A 1 322 ? -34.599 11.701 37.386 1.00 85.38 322 TYR A C 1
ATOM 2553 O O . TYR A 1 322 ? -33.924 12.572 37.922 1.00 85.38 322 TYR A O 1
ATOM 2561 N N . CYS A 1 323 ? -35.931 11.684 37.525 1.00 81.44 323 CYS A N 1
ATOM 2562 C CA . CYS A 1 323 ? -36.585 12.424 38.611 1.00 81.44 323 CYS A CA 1
ATOM 2563 C C . CYS A 1 323 ? -36.198 11.834 39.981 1.00 81.44 323 CYS A C 1
ATOM 2565 O O . CYS A 1 323 ? -35.659 10.727 40.054 1.00 81.44 323 CYS A O 1
ATOM 2567 N N . ASN A 1 324 ? -36.512 12.552 41.063 1.00 76.69 324 ASN A N 1
ATOM 2568 C CA . ASN A 1 324 ? -36.182 12.140 42.432 1.00 76.69 324 ASN A CA 1
ATOM 2569 C C . ASN A 1 324 ? -36.673 10.716 42.760 1.00 76.69 324 ASN A C 1
ATOM 2571 O O . ASN A 1 324 ? -35.933 9.947 43.367 1.00 76.69 324 ASN A O 1
ATOM 2575 N N . ASP A 1 325 ? -37.862 10.330 42.290 1.00 77.56 325 ASP A N 1
ATOM 2576 C CA . ASP A 1 325 ? -38.424 8.991 42.519 1.00 77.56 325 ASP A CA 1
ATOM 2577 C C . ASP A 1 325 ? -37.668 7.901 41.738 1.00 77.56 325 ASP A C 1
ATOM 2579 O O . ASP A 1 325 ? -37.316 6.860 42.294 1.00 77.56 325 ASP A O 1
ATOM 2583 N N . CYS A 1 326 ? -37.334 8.156 40.466 1.00 79.81 326 CYS A N 1
ATOM 2584 C CA . CYS A 1 326 ? -36.537 7.238 39.645 1.00 79.81 326 CYS A CA 1
ATOM 2585 C C . CYS A 1 326 ? -35.100 7.085 40.177 1.00 79.81 326 CYS A C 1
ATOM 2587 O O . CYS A 1 326 ? -34.541 5.990 40.118 1.00 79.81 326 CYS A O 1
ATOM 2589 N N . LEU A 1 327 ? -34.507 8.152 40.730 1.00 76.94 327 LEU A N 1
ATOM 2590 C CA . LEU A 1 327 ? -33.208 8.105 41.416 1.00 76.94 327 LEU A CA 1
ATOM 2591 C C . LEU A 1 327 ? -33.257 7.243 42.690 1.00 76.94 327 LEU A C 1
ATOM 2593 O O . LEU A 1 327 ? -32.273 6.580 43.009 1.00 76.94 327 LEU A O 1
ATOM 2597 N N . GLN A 1 328 ? -34.408 7.191 43.368 1.00 68.12 328 GLN A N 1
ATOM 2598 C CA . GLN A 1 328 ? -34.670 6.313 44.517 1.00 68.12 328 GLN A CA 1
ATOM 2599 C C . GLN A 1 328 ? -35.092 4.880 44.122 1.00 68.12 328 GLN A C 1
ATOM 2601 O O . GLN A 1 328 ? -35.327 4.050 44.996 1.00 68.12 328 GLN A O 1
ATOM 2606 N N . GLY A 1 329 ? -35.168 4.560 42.823 1.00 68.75 329 GLY A N 1
ATOM 2607 C CA . GLY A 1 329 ? -35.510 3.225 42.309 1.00 68.75 329 GLY A CA 1
ATOM 2608 C C . GLY A 1 329 ? -36.994 2.996 41.991 1.00 68.75 329 GLY A C 1
ATOM 2609 O O . GLY A 1 329 ? -37.355 1.918 41.513 1.00 68.75 329 GLY A O 1
ATOM 2610 N N . ASN A 1 330 ? -37.853 4.001 42.178 1.00 68.88 330 ASN A N 1
ATOM 2611 C CA . ASN A 1 330 ? -39.269 3.959 41.806 1.00 68.88 330 ASN A CA 1
ATOM 2612 C C . ASN A 1 330 ? -39.436 4.366 40.332 1.00 68.88 330 ASN A C 1
ATOM 2614 O O . ASN A 1 330 ? -39.843 5.481 40.007 1.00 68.88 330 ASN A O 1
ATOM 2618 N N . PHE A 1 331 ? -39.042 3.470 39.424 1.00 74.50 331 PHE A N 1
ATOM 2619 C CA . PHE A 1 331 ? -39.031 3.747 37.986 1.00 74.50 331 PHE A CA 1
ATOM 2620 C C . PHE A 1 331 ? -40.438 3.815 37.369 1.00 74.50 331 PHE A C 1
ATOM 2622 O O . PHE A 1 331 ? -41.244 2.898 37.532 1.00 74.50 331 PHE A O 1
ATOM 2629 N N . HIS A 1 332 ? -40.680 4.855 36.571 1.00 68.31 332 HIS A N 1
ATOM 2630 C CA . HIS A 1 332 ? -41.905 5.046 35.790 1.00 68.31 332 HIS A CA 1
ATOM 2631 C C . HIS A 1 332 ? -41.810 4.409 34.388 1.00 68.31 332 HIS A C 1
ATOM 2633 O O . HIS A 1 332 ? -40.723 4.320 33.813 1.00 68.31 332 HIS A O 1
ATOM 2639 N N . ASP A 1 333 ? -42.953 3.973 33.844 1.00 65.69 333 ASP A N 1
ATOM 2640 C CA . ASP A 1 333 ? -43.149 3.484 32.463 1.00 65.69 333 ASP A CA 1
ATOM 2641 C C . ASP A 1 333 ? -42.183 2.384 31.969 1.00 65.69 333 ASP A C 1
ATOM 2643 O O . ASP A 1 333 ? -41.912 2.252 30.773 1.00 65.69 333 ASP A O 1
ATOM 2647 N N . MET A 1 334 ? -41.669 1.546 32.878 1.00 74.25 334 MET A N 1
ATOM 2648 C CA . MET A 1 334 ? -40.785 0.438 32.508 1.00 74.25 334 MET A CA 1
ATOM 2649 C C . MET A 1 334 ? -41.543 -0.849 32.160 1.00 74.25 334 MET A C 1
ATOM 2651 O O . MET A 1 334 ? -42.356 -1.344 32.938 1.00 74.25 334 MET A O 1
ATOM 2655 N N . THR A 1 335 ? -41.186 -1.457 31.030 1.00 75.25 335 THR A N 1
ATOM 2656 C CA . THR A 1 335 ? -41.650 -2.789 30.617 1.00 75.25 335 THR A CA 1
ATOM 2657 C C . THR A 1 335 ? -40.666 -3.860 31.091 1.00 75.25 335 THR A C 1
ATOM 2659 O O . THR A 1 335 ? -39.456 -3.695 30.945 1.00 75.25 335 THR A O 1
ATOM 2662 N N . VAL A 1 336 ? -41.155 -4.972 31.647 1.00 79.00 336 VAL A N 1
ATOM 2663 C CA . VAL A 1 336 ? -40.305 -6.116 32.027 1.00 79.00 336 VAL A CA 1
ATOM 2664 C C . VAL A 1 336 ? -40.047 -7.000 30.807 1.00 79.00 336 VAL A C 1
ATOM 2666 O O . VAL A 1 336 ? -40.977 -7.381 30.096 1.00 79.00 336 VAL A O 1
ATOM 2669 N N . ALA A 1 337 ? -38.786 -7.361 30.579 1.00 74.31 337 ALA A N 1
ATOM 2670 C CA . ALA A 1 337 ? -38.369 -8.300 29.550 1.00 74.31 337 ALA A CA 1
ATOM 2671 C C . ALA A 1 337 ? -37.356 -9.300 30.119 1.00 74.31 337 ALA A C 1
ATOM 2673 O O . ALA A 1 337 ? -36.494 -8.963 30.923 1.00 74.31 337 ALA A O 1
ATOM 2674 N N . ASN A 1 338 ? -37.428 -10.546 29.664 1.00 77.88 338 ASN A N 1
ATOM 2675 C CA . ASN A 1 338 ? -36.460 -11.577 30.022 1.00 77.88 338 ASN A CA 1
ATOM 2676 C C . ASN A 1 338 ? -35.536 -11.838 28.817 1.00 77.88 338 ASN A C 1
ATOM 2678 O O . ASN A 1 338 ? -36.001 -11.843 27.676 1.00 77.88 338 ASN A O 1
ATOM 2682 N N . VAL A 1 339 ? -34.242 -12.042 29.062 1.00 77.44 339 VAL A N 1
ATOM 2683 C CA . VAL A 1 339 ? -33.180 -12.164 28.045 1.00 77.44 339 VAL A CA 1
ATOM 2684 C C . VAL A 1 339 ? -32.683 -13.611 27.909 1.00 77.44 339 VAL A C 1
ATOM 2686 O O . VAL A 1 339 ? -32.076 -13.960 26.899 1.00 77.44 339 VAL A O 1
ATOM 2689 N N . MET A 1 340 ? -32.992 -14.493 28.863 1.00 73.44 340 MET A N 1
ATOM 2690 C CA . MET A 1 340 ? -32.592 -15.906 28.848 1.00 73.44 340 MET A CA 1
ATOM 2691 C C . MET A 1 340 ? -33.642 -16.836 28.210 1.00 73.44 340 MET A C 1
ATOM 2693 O O . MET A 1 340 ? -34.855 -16.582 28.199 1.00 73.44 340 MET A O 1
ATOM 2697 N N . LYS A 1 341 ? -33.161 -17.959 27.672 1.00 64.38 341 LYS A N 1
ATOM 2698 C CA . LYS A 1 341 ? -33.946 -19.171 27.390 1.00 64.38 341 LYS A CA 1
ATOM 2699 C C . LYS A 1 341 ? -34.014 -20.024 28.665 1.00 64.38 341 LYS A C 1
ATOM 2701 O O . LYS A 1 341 ? -33.099 -19.998 29.481 1.00 64.38 341 LYS A O 1
ATOM 2706 N N . SER A 1 342 ? -35.088 -20.787 28.845 1.00 43.25 342 SER A N 1
ATOM 2707 C CA . SER A 1 342 ? -35.299 -21.616 30.039 1.00 43.25 342 SER A CA 1
ATOM 2708 C C . SER A 1 342 ? -34.274 -22.759 30.153 1.00 43.25 342 SER A C 1
ATOM 2710 O O . SER A 1 342 ? -34.326 -23.692 29.358 1.00 43.25 342 SER A O 1
ATOM 2712 N N . GLN A 1 343 ? -33.380 -22.644 31.146 1.00 41.12 343 GLN A N 1
ATOM 2713 C CA . GLN A 1 343 ? -32.439 -23.626 31.729 1.00 41.12 343 GLN A CA 1
ATOM 2714 C C . GLN A 1 343 ? -31.953 -24.826 30.883 1.00 41.12 343 GLN A C 1
ATOM 2716 O O . GLN A 1 343 ? -32.688 -25.788 30.675 1.00 41.12 343 GLN A O 1
ATOM 2721 N N . ILE A 1 344 ? -30.636 -24.879 30.633 1.00 33.00 344 ILE A N 1
ATOM 2722 C CA . ILE A 1 344 ? -29.846 -26.129 30.589 1.00 33.00 344 ILE A CA 1
ATOM 2723 C C . ILE A 1 344 ? -28.575 -25.934 31.445 1.00 33.00 344 ILE A C 1
ATOM 2725 O O . ILE A 1 344 ? -28.115 -24.811 31.626 1.00 33.00 344 ILE A O 1
ATOM 2729 N N . ARG A 1 345 ? -28.090 -27.025 32.051 1.00 28.84 345 ARG A N 1
ATOM 2730 C CA . ARG A 1 345 ? -27.116 -27.073 33.160 1.00 28.84 345 ARG A CA 1
ATOM 2731 C C . ARG A 1 345 ? -25.662 -26.806 32.741 1.00 28.84 345 ARG A C 1
ATOM 2733 O O . ARG A 1 345 ? -25.244 -27.220 31.665 1.00 28.84 345 ARG A O 1
ATOM 2740 N N . ASN A 1 346 ? -24.893 -26.221 33.663 1.00 27.27 346 ASN A N 1
ATOM 2741 C CA . ASN A 1 346 ? -23.447 -26.005 33.549 1.00 27.27 346 ASN A CA 1
ATOM 2742 C C . ASN A 1 346 ? -22.655 -27.321 33.453 1.00 27.27 346 ASN A C 1
ATOM 2744 O O . ASN A 1 346 ? -22.968 -28.290 34.147 1.00 27.27 346 ASN A O 1
ATOM 2748 N N . VAL A 1 347 ? -21.562 -27.290 32.689 1.00 26.23 347 VAL A N 1
ATOM 2749 C CA . VAL A 1 347 ? -20.423 -28.218 32.785 1.00 26.23 347 VAL A CA 1
ATOM 2750 C C . VAL A 1 347 ? -19.160 -27.350 32.907 1.00 26.23 347 VAL A C 1
ATOM 2752 O O . VAL A 1 347 ? -19.006 -26.452 32.078 1.00 26.23 347 VAL A O 1
ATOM 2755 N N . PRO A 1 348 ? -18.287 -27.540 33.917 1.00 28.06 348 PRO A N 1
ATOM 2756 C CA . PRO A 1 348 ? -17.053 -26.763 34.046 1.00 28.06 348 PRO A CA 1
ATOM 2757 C C . PRO A 1 348 ? -15.996 -27.221 33.034 1.00 28.06 348 PRO A C 1
ATOM 2759 O O . PRO A 1 348 ? -15.966 -28.393 32.656 1.00 28.06 348 PRO A O 1
ATOM 2762 N N . VAL A 1 349 ? -15.100 -26.313 32.645 1.00 28.33 349 VAL A N 1
ATOM 2763 C CA . VAL A 1 349 ? -13.873 -26.632 31.903 1.00 28.33 349 VAL A CA 1
ATOM 2764 C C . VAL A 1 349 ? -12.708 -25.959 32.620 1.00 28.33 349 VAL A C 1
ATOM 2766 O O . VAL A 1 349 ? -12.662 -24.733 32.704 1.00 28.33 349 VAL A O 1
ATOM 2769 N N . ASP A 1 350 ? -11.795 -26.768 33.151 1.00 25.44 350 ASP A N 1
ATOM 2770 C CA . ASP A 1 350 ? -10.602 -26.302 33.857 1.00 25.44 350 ASP A CA 1
ATOM 2771 C C . ASP A 1 350 ? -9.545 -25.749 32.885 1.00 25.44 350 ASP A C 1
ATOM 2773 O O . ASP A 1 350 ? -9.386 -26.239 31.764 1.00 25.44 350 ASP A O 1
ATOM 2777 N N . ILE A 1 351 ? -8.783 -24.749 33.338 1.00 27.19 351 ILE A N 1
ATOM 2778 C CA . ILE A 1 351 ? -7.618 -24.192 32.635 1.00 27.19 351 ILE A CA 1
ATOM 2779 C C . ILE A 1 351 ? -6.416 -24.257 33.594 1.00 27.19 351 ILE A C 1
ATOM 2781 O O . ILE A 1 351 ? -6.547 -23.780 34.723 1.00 27.19 351 ILE A O 1
ATOM 2785 N N . PRO A 1 352 ? -5.256 -24.814 33.192 1.00 28.44 352 PRO A N 1
ATOM 2786 C CA . PRO A 1 352 ? -4.065 -24.831 34.039 1.00 28.44 352 PRO A CA 1
ATOM 2787 C C . PRO A 1 352 ? -3.449 -23.438 34.213 1.00 28.44 352 PRO A C 1
ATOM 2789 O O . PRO A 1 352 ? -3.419 -22.634 33.280 1.00 28.44 352 PRO A O 1
ATOM 2792 N N . VAL A 1 353 ? -2.907 -23.196 35.405 1.00 27.86 353 VAL A N 1
ATOM 2793 C CA . VAL A 1 353 ? -2.046 -22.057 35.752 1.00 27.86 353 VAL A CA 1
ATOM 2794 C C . VAL A 1 353 ? -0.611 -22.575 35.854 1.00 27.86 353 VAL A C 1
ATOM 2796 O O . VAL A 1 353 ? -0.419 -23.652 36.407 1.00 27.86 353 VAL A O 1
ATOM 2799 N N . ASP A 1 354 ? 0.368 -21.803 35.382 1.00 26.92 354 ASP A N 1
ATOM 2800 C CA . ASP A 1 354 ? 1.793 -21.990 35.695 1.00 26.92 354 ASP A CA 1
ATOM 2801 C C . ASP A 1 354 ? 2.469 -20.623 35.918 1.00 26.92 354 ASP A C 1
ATOM 2803 O O . ASP A 1 354 ? 2.010 -19.595 35.406 1.00 26.92 354 ASP A O 1
ATOM 2807 N N . GLU A 1 355 ? 3.523 -20.607 36.738 1.00 28.66 355 GLU A N 1
ATOM 2808 C CA . GLU A 1 355 ? 4.055 -19.413 37.413 1.00 28.66 355 GLU A CA 1
ATOM 2809 C C . GLU A 1 355 ? 5.369 -18.837 36.828 1.00 28.66 355 GLU A C 1
ATOM 2811 O O . GLU A 1 355 ? 6.160 -19.522 36.191 1.00 28.66 355 GLU A O 1
ATOM 2816 N N . GLN A 1 356 ? 5.559 -17.537 37.097 1.00 25.72 356 GLN A N 1
ATOM 2817 C CA . GLN A 1 356 ? 6.796 -16.758 37.340 1.00 25.72 356 GLN A CA 1
ATOM 2818 C C . GLN A 1 356 ? 8.178 -17.222 36.810 1.00 25.72 356 GLN A C 1
ATOM 2820 O O . GLN A 1 356 ? 8.684 -18.271 37.193 1.00 25.72 356 GLN A O 1
ATOM 2825 N N . ILE A 1 357 ? 8.891 -16.295 36.141 1.00 25.61 357 ILE A N 1
ATOM 2826 C CA . ILE A 1 357 ? 10.366 -16.144 36.190 1.00 25.61 357 ILE A CA 1
ATOM 2827 C C . ILE A 1 357 ? 10.712 -14.640 36.329 1.00 25.61 357 ILE A C 1
ATOM 2829 O O . ILE A 1 357 ? 9.949 -13.783 35.881 1.00 25.61 357 ILE A O 1
ATOM 2833 N N . GLU A 1 358 ? 11.822 -14.338 37.012 1.00 24.97 358 GLU A N 1
ATOM 2834 C CA . GLU A 1 358 ? 12.191 -13.037 37.599 1.00 24.97 358 GLU A CA 1
ATOM 2835 C C . GLU A 1 358 ? 12.978 -12.058 36.685 1.00 24.97 358 GLU A C 1
ATOM 2837 O O . GLU A 1 358 ? 13.282 -12.333 35.525 1.00 24.97 358 GLU A O 1
ATOM 2842 N N . HIS A 1 359 ? 13.287 -10.880 37.245 1.00 25.84 359 HIS A N 1
ATOM 2843 C CA . HIS A 1 359 ? 14.110 -9.801 36.679 1.00 25.84 359 HIS A CA 1
ATOM 2844 C C . HIS A 1 359 ? 15.619 -10.101 36.687 1.00 25.84 359 HIS A C 1
ATOM 2846 O O . HIS A 1 359 ? 16.132 -10.571 37.697 1.00 25.84 359 HIS A O 1
ATOM 2852 N N . GLU A 1 360 ? 16.349 -9.579 35.694 1.00 23.61 360 GLU A N 1
ATOM 2853 C CA . GLU A 1 360 ? 17.752 -9.156 35.851 1.00 23.61 360 GLU A CA 1
ATOM 2854 C C . GLU A 1 360 ? 17.990 -7.776 35.202 1.00 23.61 360 GLU A C 1
ATOM 2856 O O . GLU A 1 360 ? 17.340 -7.411 34.220 1.00 23.61 360 GLU A O 1
ATOM 2861 N N . ASN A 1 361 ? 18.894 -6.988 35.797 1.00 23.03 361 ASN A N 1
ATOM 2862 C CA . ASN A 1 361 ? 19.301 -5.652 35.346 1.00 23.03 361 ASN A CA 1
ATOM 2863 C C . ASN A 1 361 ? 20.742 -5.705 34.820 1.00 23.03 361 ASN A C 1
ATOM 2865 O O . ASN A 1 361 ? 21.596 -6.268 35.500 1.00 23.03 361 ASN A O 1
ATOM 2869 N N . GLU A 1 362 ? 21.053 -4.990 33.735 1.00 23.56 362 GLU A N 1
ATOM 2870 C CA . GLU A 1 362 ? 22.438 -4.635 33.391 1.00 23.56 362 GLU A CA 1
ATOM 2871 C C . GLU A 1 362 ? 22.577 -3.144 33.052 1.00 23.56 362 GLU A C 1
ATOM 2873 O O . GLU A 1 362 ? 21.729 -2.535 32.397 1.00 23.56 362 GLU A O 1
ATOM 2878 N N . THR A 1 363 ? 23.670 -2.558 33.539 1.00 22.17 363 THR A N 1
ATOM 2879 C CA . THR A 1 363 ? 24.039 -1.139 33.442 1.00 22.17 363 THR A CA 1
ATOM 2880 C C . THR A 1 363 ? 25.284 -0.968 32.576 1.00 22.17 363 THR A C 1
ATOM 2882 O O . THR A 1 363 ? 26.264 -1.668 32.819 1.00 22.17 363 THR A O 1
ATOM 2885 N N . VAL A 1 364 ? 25.311 0.011 31.663 1.00 23.09 364 VAL A N 1
ATOM 2886 C CA . VAL A 1 364 ? 26.550 0.478 31.000 1.00 23.09 364 VAL A CA 1
ATOM 2887 C C . VAL A 1 364 ? 26.552 2.014 30.895 1.00 23.09 364 VAL A C 1
ATOM 2889 O O . VAL A 1 364 ? 25.502 2.653 30.946 1.00 23.09 364 VAL A O 1
ATOM 2892 N N . GLU A 1 365 ? 27.755 2.583 30.850 1.00 21.58 365 GLU A N 1
ATOM 2893 C CA . GLU A 1 365 ? 28.130 3.935 31.280 1.00 21.58 365 GLU A CA 1
ATOM 2894 C C . GLU A 1 365 ? 27.875 5.082 30.278 1.00 21.58 365 GLU A C 1
ATOM 2896 O O . GLU A 1 365 ? 27.606 4.889 29.092 1.00 21.58 365 GLU A O 1
ATOM 2901 N N . VAL A 1 366 ? 28.016 6.310 30.793 1.00 21.48 366 VAL A N 1
ATOM 2902 C CA . VAL A 1 366 ? 27.958 7.591 30.069 1.00 21.48 366 VAL A CA 1
ATOM 2903 C C . VAL A 1 366 ? 29.377 8.111 29.818 1.00 21.48 366 VAL A C 1
ATOM 2905 O O . VAL A 1 366 ? 30.205 8.078 30.724 1.00 21.48 366 VAL A O 1
ATOM 2908 N N . VAL A 1 367 ? 29.633 8.676 28.632 1.00 22.50 367 VAL A N 1
ATOM 2909 C CA . VAL A 1 367 ? 30.828 9.493 28.348 1.00 22.50 367 VAL A CA 1
ATOM 2910 C C . VAL A 1 367 ? 30.409 10.749 27.574 1.00 22.50 367 VAL A C 1
ATOM 2912 O O . VAL A 1 367 ? 29.782 10.650 26.520 1.00 22.50 367 VAL A O 1
ATOM 2915 N N . GLU A 1 368 ? 30.741 11.928 28.105 1.00 20.95 368 GLU A N 1
ATOM 2916 C CA . GLU A 1 368 ? 30.582 13.237 27.446 1.00 20.95 368 GLU A CA 1
ATOM 2917 C C . GLU A 1 368 ? 31.830 13.603 26.614 1.00 20.95 368 GLU A C 1
ATOM 2919 O O . GLU A 1 368 ? 32.893 13.037 26.848 1.00 20.95 368 GLU A O 1
ATOM 2924 N N . TYR A 1 369 ? 31.722 14.564 25.679 1.00 21.95 369 TYR A N 1
ATOM 2925 C CA . TYR A 1 369 ? 32.489 15.834 25.704 1.00 21.95 369 TYR A CA 1
ATOM 2926 C C . TYR A 1 369 ? 32.188 16.748 24.482 1.00 21.95 369 TYR A C 1
ATOM 2928 O O . TYR A 1 369 ? 32.483 16.394 23.348 1.00 21.95 369 TYR A O 1
ATOM 2936 N N . VAL A 1 370 ? 31.619 17.925 24.787 1.00 22.83 370 VAL A N 1
ATOM 2937 C CA . VAL A 1 370 ? 31.846 19.306 24.268 1.00 22.83 370 VAL A CA 1
ATOM 2938 C C . VAL A 1 370 ? 31.878 19.666 22.754 1.00 22.83 370 VAL A C 1
ATOM 2940 O O . VAL A 1 370 ? 32.629 19.125 21.952 1.00 22.83 370 VAL A O 1
ATOM 2943 N N . ASP A 1 371 ? 31.074 20.708 22.480 1.00 22.48 371 ASP A N 1
ATOM 2944 C CA . ASP A 1 371 ? 30.997 21.733 21.409 1.00 22.48 371 ASP A CA 1
ATOM 2945 C C . ASP A 1 371 ? 32.269 22.193 20.652 1.00 22.48 371 ASP A C 1
ATOM 2947 O O . ASP A 1 371 ? 33.359 22.190 21.213 1.00 22.48 371 ASP A O 1
ATOM 2951 N N . GLU A 1 372 ? 32.079 22.746 19.434 1.00 22.56 372 GLU A N 1
ATOM 2952 C CA . GLU A 1 372 ? 32.391 24.164 19.084 1.00 22.56 372 GLU A CA 1
ATOM 2953 C C . GLU A 1 372 ? 32.051 24.543 17.610 1.00 22.56 372 GLU A C 1
ATOM 2955 O O . GLU A 1 372 ? 31.723 23.692 16.780 1.00 22.56 372 GLU A O 1
ATOM 2960 N N . SER A 1 373 ? 32.097 25.846 17.286 1.00 22.41 373 SER A N 1
ATOM 2961 C CA . SER A 1 373 ? 31.618 26.490 16.036 1.00 22.41 373 SER A CA 1
ATOM 2962 C C . SER A 1 373 ? 32.712 27.377 15.365 1.00 22.41 373 SER A C 1
ATOM 2964 O O . SER A 1 373 ? 33.864 27.284 15.765 1.00 22.41 373 SER A O 1
ATOM 2966 N N . GLU A 1 374 ? 32.534 28.242 14.346 1.00 24.95 374 GLU A N 1
ATOM 2967 C CA . GLU A 1 374 ? 31.387 28.872 13.647 1.00 24.95 374 GLU A CA 1
ATOM 2968 C C . GLU A 1 374 ? 31.869 29.537 12.314 1.00 24.95 374 GLU A C 1
ATOM 2970 O O . GLU A 1 374 ? 33.068 29.775 12.202 1.00 24.95 374 GLU A O 1
ATOM 2975 N N . ARG A 1 375 ? 30.949 29.977 11.414 1.00 23.09 375 ARG A N 1
ATOM 2976 C CA . ARG A 1 375 ? 31.114 31.093 10.414 1.00 23.09 375 ARG A CA 1
ATOM 2977 C C . ARG A 1 375 ? 32.195 30.980 9.295 1.00 23.09 375 ARG A C 1
ATOM 2979 O O . ARG A 1 375 ? 33.127 30.205 9.422 1.00 23.09 375 ARG A O 1
ATOM 2986 N N . GLU A 1 376 ? 32.205 31.723 8.168 1.00 22.58 376 GLU A N 1
ATOM 2987 C CA . GLU A 1 376 ? 31.244 32.495 7.317 1.00 22.58 376 GLU A CA 1
ATOM 2988 C C . GLU A 1 376 ? 31.955 32.833 5.962 1.00 22.58 376 GLU A C 1
ATOM 2990 O O . GLU A 1 376 ? 33.184 32.770 5.920 1.00 22.58 376 GLU A O 1
ATOM 2995 N N . GLY A 1 377 ? 31.242 33.258 4.895 1.00 21.59 377 GLY A N 1
ATOM 2996 C CA . GLY A 1 377 ? 31.834 34.070 3.794 1.00 21.59 377 GLY A CA 1
ATOM 2997 C C . GLY A 1 377 ? 31.470 33.729 2.327 1.00 21.59 377 GLY A C 1
ATOM 2998 O O . GLY A 1 377 ? 31.844 32.671 1.828 1.00 21.59 377 GLY A O 1
ATOM 2999 N N . GLU A 1 378 ? 30.829 34.672 1.619 1.00 25.72 378 GLU A N 1
ATOM 3000 C CA . GLU A 1 378 ? 30.600 34.709 0.151 1.00 25.72 378 GLU A CA 1
ATOM 3001 C C . GLU A 1 378 ? 31.427 35.840 -0.503 1.00 25.72 378 GLU A C 1
ATOM 3003 O O . GLU A 1 378 ? 31.607 36.878 0.133 1.00 25.72 378 GLU A O 1
ATOM 3008 N N . ILE A 1 379 ? 31.844 35.689 -1.773 1.00 23.48 379 ILE A N 1
ATOM 3009 C CA . ILE A 1 379 ? 32.219 36.790 -2.696 1.00 23.48 379 ILE A CA 1
ATOM 3010 C C . ILE A 1 379 ? 31.752 36.426 -4.123 1.00 23.48 379 ILE A C 1
ATOM 3012 O O . ILE A 1 379 ? 31.772 35.254 -4.497 1.00 23.48 379 ILE A O 1
ATOM 3016 N N . ASP A 1 380 ? 31.329 37.437 -4.885 1.00 28.17 380 ASP A N 1
ATOM 3017 C CA . ASP A 1 380 ? 30.766 37.395 -6.243 1.00 28.17 380 ASP A CA 1
ATOM 3018 C C . ASP A 1 380 ? 31.550 38.367 -7.146 1.00 28.17 380 ASP A C 1
ATOM 3020 O O . ASP A 1 380 ? 31.704 39.526 -6.764 1.00 28.17 380 ASP A O 1
ATOM 3024 N N . GLU A 1 381 ? 32.044 37.922 -8.308 1.00 26.11 381 GLU A N 1
ATOM 3025 C CA . GLU A 1 381 ? 32.662 38.791 -9.327 1.00 26.11 381 GLU A CA 1
ATOM 3026 C C . GLU A 1 381 ? 32.391 38.272 -10.754 1.00 26.11 381 GLU A C 1
ATOM 3028 O O . GLU A 1 381 ? 32.968 37.284 -11.209 1.00 26.11 381 GLU A O 1
ATOM 3033 N N . THR A 1 382 ? 31.548 38.994 -11.496 1.00 35.38 382 THR A N 1
ATOM 3034 C CA . THR A 1 382 ? 31.439 38.923 -12.961 1.00 35.38 382 THR A CA 1
ATOM 3035 C C . THR A 1 382 ? 31.815 40.282 -13.549 1.00 35.38 382 THR A C 1
ATOM 3037 O O . THR A 1 382 ? 31.091 41.227 -13.255 1.00 35.38 382 THR A O 1
ATOM 3040 N N . GLU A 1 383 ? 32.873 40.380 -14.376 1.00 32.38 383 GLU A N 1
ATOM 3041 C CA . GLU A 1 383 ? 33.005 41.388 -15.470 1.00 32.38 383 GLU A CA 1
ATOM 3042 C C . GLU A 1 383 ? 34.324 41.338 -16.297 1.00 32.38 383 GLU A C 1
ATOM 3044 O O . GLU A 1 383 ? 34.369 41.952 -17.359 1.00 32.38 383 GLU A O 1
ATOM 3049 N N . ASN A 1 384 ? 35.377 40.596 -15.909 1.00 30.23 384 ASN A N 1
ATOM 3050 C CA . ASN A 1 384 ? 36.713 40.701 -16.555 1.00 30.23 384 ASN A CA 1
ATOM 3051 C C . ASN A 1 384 ? 36.998 39.785 -17.781 1.00 30.23 384 ASN A C 1
ATOM 3053 O O . ASN A 1 384 ? 38.037 39.930 -18.424 1.00 30.23 384 ASN A O 1
ATOM 3057 N N . ASP A 1 385 ? 36.114 38.851 -18.144 1.00 33.66 385 ASP A N 1
ATOM 3058 C CA . ASP A 1 385 ? 36.463 37.695 -19.003 1.00 33.66 385 ASP A CA 1
ATOM 3059 C C . ASP A 1 385 ? 36.649 37.958 -20.521 1.00 33.66 385 ASP A C 1
ATOM 3061 O O . ASP A 1 385 ? 36.873 37.004 -21.279 1.00 33.66 385 ASP A O 1
ATOM 3065 N N . GLU A 1 386 ? 36.512 39.187 -21.031 1.00 35.06 386 GLU A N 1
ATOM 3066 C CA . GLU A 1 386 ? 36.580 39.463 -22.485 1.00 35.06 386 GLU A CA 1
ATOM 3067 C C . GLU A 1 386 ? 37.919 40.035 -22.990 1.00 35.06 386 GLU A C 1
ATOM 3069 O O . GLU A 1 386 ? 38.224 39.850 -24.169 1.00 35.06 386 GLU A O 1
ATOM 3074 N N . GLU A 1 387 ? 38.768 40.631 -22.141 1.00 32.12 387 GLU A N 1
ATOM 3075 C CA . GLU A 1 387 ? 40.082 41.146 -22.584 1.00 32.12 387 GLU A CA 1
ATOM 3076 C C . GLU A 1 387 ? 41.221 40.108 -22.513 1.00 32.12 387 GLU A C 1
ATOM 3078 O O . GLU A 1 387 ? 42.128 40.147 -23.347 1.00 32.12 387 GLU A O 1
ATOM 3083 N N . GLU A 1 388 ? 41.177 39.128 -21.599 1.00 36.97 388 GLU A N 1
ATOM 3084 C CA . GLU A 1 388 ? 42.255 38.125 -21.479 1.00 36.97 388 GLU A CA 1
ATOM 3085 C C . GLU A 1 388 ? 42.315 37.138 -22.656 1.00 36.97 388 GLU A C 1
ATOM 3087 O O . GLU A 1 388 ? 43.404 36.746 -23.083 1.00 36.97 388 GLU A O 1
ATOM 3092 N N . ARG A 1 389 ? 41.161 36.782 -23.239 1.00 33.91 389 ARG A N 1
ATOM 3093 C CA . ARG A 1 389 ? 41.053 35.728 -24.268 1.00 33.91 389 ARG A CA 1
ATOM 3094 C C . ARG A 1 389 ? 41.875 35.985 -25.535 1.00 33.91 389 ARG A C 1
ATOM 3096 O O . ARG A 1 389 ? 42.282 35.027 -26.184 1.00 33.91 389 ARG A O 1
ATOM 3103 N N . ASN A 1 390 ? 42.158 37.245 -25.869 1.00 34.03 390 ASN A N 1
ATOM 3104 C CA . ASN A 1 390 ? 42.951 37.595 -27.054 1.00 34.03 390 ASN A CA 1
ATOM 3105 C C . ASN A 1 390 ? 44.474 37.489 -26.830 1.00 34.03 390 ASN A C 1
ATOM 3107 O O . ASN A 1 390 ? 45.216 37.405 -27.803 1.00 34.03 390 ASN A O 1
ATOM 3111 N N . ASN A 1 391 ? 44.955 37.459 -25.580 1.00 37.25 391 ASN A N 1
ATOM 3112 C CA . ASN A 1 391 ? 46.385 37.301 -25.268 1.00 37.25 391 ASN A CA 1
ATOM 3113 C C . ASN A 1 391 ? 46.827 35.826 -25.166 1.00 37.25 391 ASN A C 1
ATOM 3115 O O . ASN A 1 391 ? 48.024 35.539 -25.098 1.00 37.25 391 ASN A O 1
ATOM 3119 N N . GLU A 1 392 ? 45.884 34.879 -25.133 1.00 40.22 392 GLU A N 1
ATOM 3120 C CA . GLU A 1 392 ? 46.174 33.459 -24.892 1.00 40.22 392 GLU A CA 1
ATOM 3121 C C . GLU A 1 392 ? 46.445 32.637 -26.161 1.00 40.22 392 GLU A C 1
ATOM 3123 O O . GLU A 1 392 ? 47.119 31.608 -26.078 1.00 40.22 392 GLU A O 1
ATOM 3128 N N . GLU A 1 393 ? 45.982 33.071 -27.340 1.00 41.75 393 GLU A N 1
ATOM 3129 C CA . GLU A 1 393 ? 46.283 32.362 -28.597 1.00 41.75 393 GLU A CA 1
ATOM 3130 C C . GLU A 1 393 ? 47.763 32.498 -29.004 1.00 41.75 393 GLU A C 1
ATOM 3132 O O . GLU A 1 393 ? 48.374 31.512 -29.424 1.00 41.75 393 GLU A O 1
ATOM 3137 N N . ASP A 1 394 ? 48.385 33.663 -28.785 1.00 42.31 394 ASP A N 1
ATOM 3138 C CA . ASP A 1 394 ? 49.788 33.918 -29.159 1.00 42.31 394 ASP A CA 1
ATOM 3139 C C . ASP A 1 394 ? 50.802 33.064 -28.365 1.00 42.31 394 ASP A C 1
ATOM 3141 O O . ASP A 1 394 ? 51.875 32.731 -28.876 1.00 42.31 394 ASP A O 1
ATOM 3145 N N . ARG A 1 395 ? 50.472 32.639 -27.133 1.00 48.12 395 ARG A N 1
ATOM 3146 C CA . ARG A 1 395 ? 51.361 31.814 -26.283 1.00 48.12 395 ARG A CA 1
ATOM 3147 C C . ARG A 1 395 ? 51.376 30.318 -26.625 1.00 48.12 395 ARG A C 1
ATOM 3149 O O . ARG A 1 395 ? 52.204 29.583 -26.086 1.00 48.12 395 ARG A O 1
ATOM 3156 N N . ARG A 1 396 ? 50.487 29.839 -27.502 1.00 48.75 396 ARG A N 1
ATOM 3157 C CA . ARG A 1 396 ? 50.370 28.404 -27.838 1.00 48.75 396 ARG A CA 1
ATOM 3158 C C . ARG A 1 396 ? 51.322 27.919 -28.934 1.00 48.75 396 ARG A C 1
ATOM 3160 O O . ARG A 1 396 ? 51.553 26.721 -29.042 1.00 48.75 396 ARG A O 1
ATOM 3167 N N . LEU A 1 397 ? 51.836 28.806 -29.789 1.00 50.97 397 LEU A N 1
ATOM 3168 C CA . LEU A 1 397 ? 52.232 28.396 -31.145 1.00 50.97 397 LEU A CA 1
ATOM 3169 C C . LEU A 1 397 ? 53.722 28.083 -31.393 1.00 50.97 397 LEU A C 1
ATOM 3171 O O . LEU A 1 397 ? 54.009 27.456 -32.413 1.00 50.97 397 LEU A O 1
ATOM 3175 N N . ASN A 1 398 ? 54.667 28.472 -30.519 1.00 56.09 398 ASN A N 1
ATOM 3176 C CA . ASN A 1 398 ? 56.114 28.401 -30.824 1.00 56.09 398 ASN A CA 1
ATOM 3177 C C . ASN A 1 398 ? 57.050 28.084 -29.627 1.00 56.09 398 ASN A C 1
ATOM 3179 O O . ASN A 1 398 ? 57.971 28.853 -29.348 1.00 56.09 398 ASN A O 1
ATOM 3183 N N . VAL A 1 399 ? 56.888 26.931 -28.965 1.00 67.88 399 VAL A N 1
ATOM 3184 C CA . VAL A 1 399 ? 57.904 26.422 -28.013 1.00 67.88 399 VAL A CA 1
ATOM 3185 C C . VAL A 1 399 ? 59.120 25.868 -28.775 1.00 67.88 399 VAL A C 1
ATOM 3187 O O . VAL A 1 399 ? 58.964 25.085 -29.712 1.00 67.88 399 VAL A O 1
ATOM 3190 N N . LYS A 1 400 ? 60.335 26.258 -28.370 1.00 72.88 400 LYS A N 1
ATOM 3191 C CA . LYS A 1 400 ? 61.623 25.878 -28.979 1.00 72.88 400 LYS A CA 1
ATOM 3192 C C . LYS A 1 400 ? 62.488 25.053 -28.019 1.00 72.88 400 LYS A C 1
ATOM 3194 O O . LYS A 1 400 ? 62.304 25.090 -26.802 1.00 72.88 400 LYS A O 1
ATOM 3199 N N . SER A 1 401 ? 63.485 24.354 -28.570 1.00 72.75 401 SER A N 1
ATOM 3200 C CA . SER A 1 401 ? 64.533 23.683 -27.783 1.00 72.75 401 SER A CA 1
ATOM 3201 C C . SER A 1 401 ? 65.150 24.641 -26.751 1.00 72.75 401 SER A C 1
ATOM 3203 O O . SER A 1 401 ? 65.504 25.781 -27.060 1.00 72.75 401 SER A O 1
ATOM 3205 N N . GLY A 1 402 ? 65.244 24.175 -25.505 1.00 73.62 402 GLY A N 1
ATOM 3206 C CA . GLY A 1 402 ? 65.747 24.924 -24.358 1.00 73.62 402 GLY A CA 1
ATOM 3207 C C . GLY A 1 402 ? 64.684 25.637 -23.512 1.00 73.62 402 GLY A C 1
ATOM 3208 O O . GLY A 1 402 ? 65.014 26.015 -22.385 1.00 73.62 402 GLY A O 1
ATOM 3209 N N . GLN A 1 403 ? 63.443 25.793 -23.988 1.00 83.50 403 GLN A N 1
ATOM 3210 C CA . GLN A 1 403 ? 62.337 26.384 -23.216 1.00 83.50 403 GLN A CA 1
ATOM 3211 C C . GLN A 1 403 ? 61.624 25.347 -22.329 1.00 83.50 403 GLN A C 1
ATOM 3213 O O . GLN A 1 403 ? 61.753 24.133 -22.515 1.00 83.50 403 GLN A O 1
ATOM 3218 N N . TYR A 1 404 ? 60.879 25.841 -21.338 1.00 84.69 404 TYR A N 1
ATOM 3219 C CA . TYR A 1 404 ? 60.037 25.027 -20.463 1.00 84.69 404 TYR A CA 1
ATOM 3220 C C . TYR A 1 404 ? 58.594 25.052 -20.971 1.00 84.69 404 TYR A C 1
ATOM 3222 O O . TYR A 1 404 ? 58.111 26.079 -21.446 1.00 84.69 404 TYR A O 1
ATOM 3230 N N . ALA A 1 405 ? 57.897 23.926 -20.854 1.00 86.38 405 ALA A N 1
ATOM 3231 C CA . ALA A 1 405 ? 56.517 23.782 -21.296 1.00 86.38 405 ALA A CA 1
ATOM 3232 C C . ALA A 1 405 ? 55.673 22.993 -20.292 1.00 86.38 405 ALA A C 1
ATOM 3234 O O . ALA A 1 405 ? 56.171 22.117 -19.574 1.00 86.38 405 ALA A O 1
ATOM 3235 N N . ALA A 1 406 ? 54.372 23.277 -20.291 1.00 85.50 406 ALA A N 1
ATOM 3236 C CA . ALA A 1 406 ? 53.375 22.377 -19.736 1.00 85.50 406 ALA A CA 1
ATOM 3237 C C . ALA A 1 406 ? 53.025 21.326 -20.797 1.00 85.50 406 ALA A C 1
ATOM 3239 O O . ALA A 1 406 ? 52.568 21.664 -21.890 1.00 85.50 406 ALA A O 1
ATOM 3240 N N . VAL A 1 407 ? 53.250 20.054 -20.476 1.00 83.56 407 VAL A N 1
ATOM 3241 C CA . VAL A 1 407 ? 53.094 18.928 -21.406 1.00 83.56 407 VAL A CA 1
ATOM 3242 C C . VAL A 1 407 ? 52.084 17.937 -20.845 1.00 83.56 407 VAL A C 1
ATOM 3244 O O . VAL A 1 407 ? 52.176 17.533 -19.686 1.00 83.56 407 VAL A O 1
ATOM 3247 N N . GLN A 1 408 ? 51.106 17.555 -21.655 1.00 81.12 408 GLN A N 1
ATOM 3248 C CA . GLN A 1 408 ? 50.077 16.586 -21.321 1.00 81.12 408 GLN A CA 1
ATOM 3249 C C . GLN A 1 408 ? 50.623 15.156 -21.446 1.00 81.12 408 GLN A C 1
ATOM 3251 O O . GLN A 1 408 ? 51.163 14.761 -22.470 1.00 81.12 408 GLN A O 1
ATOM 3256 N N . TYR A 1 409 ? 50.452 14.352 -20.400 1.00 72.44 409 TYR A N 1
ATOM 3257 C CA . TYR A 1 409 ? 50.768 12.927 -20.398 1.00 72.44 409 TYR A CA 1
ATOM 3258 C C . TYR A 1 409 ? 49.762 12.184 -19.504 1.00 72.44 409 TYR A C 1
ATOM 3260 O O . TYR A 1 409 ? 49.383 12.672 -18.441 1.00 72.44 409 TYR A O 1
ATOM 3268 N N . GLU A 1 410 ? 49.238 11.041 -19.959 1.00 65.94 410 GLU A N 1
ATOM 3269 C CA . GLU A 1 410 ? 48.204 10.250 -19.251 1.00 65.94 410 GLU A CA 1
ATOM 3270 C C . GLU A 1 410 ? 46.981 11.055 -18.728 1.00 65.94 410 GLU A C 1
ATOM 3272 O O . GLU A 1 410 ? 46.425 10.775 -17.663 1.00 65.94 410 GLU A O 1
ATOM 3277 N N . LYS A 1 411 ? 46.512 12.051 -19.498 1.00 61.53 411 LYS A N 1
ATOM 3278 C CA . LYS A 1 411 ? 45.422 12.990 -19.131 1.00 61.53 411 LYS A CA 1
ATOM 3279 C C . LYS A 1 411 ? 45.731 13.908 -17.923 1.00 61.53 411 LYS A C 1
ATOM 3281 O O . LYS A 1 411 ? 44.809 14.481 -17.343 1.00 61.53 411 LYS A O 1
ATOM 3286 N N . LYS A 1 412 ? 47.001 14.078 -17.543 1.00 70.81 412 LYS A N 1
ATOM 3287 C CA . LYS A 1 412 ? 47.490 15.104 -16.599 1.00 70.81 412 LYS A CA 1
ATOM 3288 C C . LYS A 1 412 ? 48.502 15.998 -17.308 1.00 70.81 412 LYS A C 1
ATOM 3290 O O . LYS A 1 412 ? 49.055 15.590 -18.320 1.00 70.81 412 LYS A O 1
ATOM 3295 N N . TRP A 1 413 ? 48.761 17.200 -16.800 1.00 83.56 413 TRP A N 1
ATOM 3296 C CA . TRP A 1 413 ? 49.900 17.989 -17.271 1.00 83.56 413 TRP A CA 1
ATOM 3297 C C . TRP A 1 413 ? 51.095 17.832 -16.335 1.00 83.56 413 TRP A C 1
ATOM 3299 O O . TRP A 1 413 ? 50.950 17.653 -15.124 1.00 83.56 413 TRP A O 1
ATOM 3309 N N . HIS A 1 414 ? 52.276 17.898 -16.930 1.00 84.56 414 HIS A N 1
ATOM 3310 C CA . HIS A 1 414 ? 53.567 17.787 -16.286 1.00 84.56 414 HIS A CA 1
ATOM 3311 C C . HIS A 1 414 ? 54.466 18.938 -16.742 1.00 84.56 414 HIS A C 1
ATOM 3313 O O . HIS A 1 414 ? 54.298 19.502 -17.822 1.00 84.56 414 HIS A O 1
ATOM 3319 N N . VAL A 1 415 ? 55.423 19.290 -15.890 1.00 86.81 415 VAL A N 1
ATOM 3320 C CA . VAL A 1 415 ? 56.415 20.334 -16.152 1.00 86.81 415 VAL A CA 1
ATOM 3321 C C . VAL A 1 415 ? 57.585 19.690 -16.873 1.00 86.81 415 VAL A C 1
ATOM 3323 O O . VAL A 1 415 ? 58.248 18.821 -16.303 1.00 86.81 415 VAL A O 1
ATOM 3326 N N . GLY A 1 416 ? 57.838 20.114 -18.105 1.00 86.62 416 GLY A N 1
ATOM 3327 C CA . GLY A 1 416 ? 58.917 19.592 -18.930 1.00 86.62 416 GLY A CA 1
ATOM 3328 C C . GLY A 1 416 ? 59.837 20.691 -19.447 1.00 86.62 416 GLY A C 1
ATOM 3329 O O . GLY A 1 416 ? 59.424 21.839 -19.609 1.00 86.62 416 GLY A O 1
ATOM 3330 N N . LYS A 1 417 ? 61.089 20.337 -19.737 1.00 86.69 417 LYS A N 1
ATOM 3331 C CA . LYS A 1 417 ? 61.992 21.159 -20.547 1.00 86.69 417 LYS A CA 1
ATOM 3332 C C . LYS A 1 417 ? 62.196 20.487 -21.898 1.00 86.69 417 LYS A C 1
ATOM 3334 O O . LYS A 1 417 ? 62.559 19.313 -21.940 1.00 86.69 417 LYS A O 1
ATOM 3339 N N . VAL A 1 418 ? 61.981 21.226 -22.984 1.00 85.38 418 VAL A N 1
ATOM 3340 C CA . VAL A 1 418 ? 62.212 20.728 -24.346 1.00 85.38 418 VAL A CA 1
ATOM 3341 C C . VAL A 1 418 ? 63.718 20.653 -24.592 1.00 85.38 418 VAL A C 1
ATOM 3343 O O . VAL A 1 418 ? 64.418 21.662 -24.481 1.00 85.38 418 VAL A O 1
ATOM 3346 N N . ILE A 1 419 ? 64.218 19.465 -24.919 1.00 83.44 419 ILE A N 1
ATOM 3347 C CA . ILE A 1 419 ? 65.621 19.211 -25.263 1.00 83.44 419 ILE A CA 1
ATOM 3348 C C . ILE A 1 419 ? 65.807 19.346 -26.772 1.00 83.44 419 ILE A C 1
ATOM 3350 O O . ILE A 1 419 ? 66.605 20.164 -27.225 1.00 83.44 419 ILE A O 1
ATOM 3354 N N . GLU A 1 420 ? 65.036 18.589 -27.546 1.00 79.88 420 GLU A N 1
ATOM 3355 C CA . GLU A 1 420 ? 65.162 18.475 -29.001 1.00 79.88 420 GLU A CA 1
ATOM 3356 C C . GLU A 1 420 ? 63.772 18.490 -29.650 1.00 79.88 420 GLU A C 1
ATOM 3358 O O . GLU A 1 420 ? 62.768 18.200 -28.997 1.00 79.88 420 GLU A O 1
ATOM 3363 N N . VAL A 1 421 ? 63.707 18.888 -30.920 1.00 78.06 421 VAL A N 1
ATOM 3364 C CA . VAL A 1 421 ? 62.473 18.953 -31.713 1.00 78.06 421 VAL A CA 1
ATOM 3365 C C . VAL A 1 421 ? 62.768 18.313 -33.062 1.00 78.06 421 VAL A C 1
ATOM 3367 O O . VAL A 1 421 ? 63.657 18.793 -33.765 1.00 78.06 421 VAL A O 1
ATOM 3370 N N . ASP A 1 422 ? 62.038 17.259 -33.426 1.00 75.50 422 ASP A N 1
ATOM 3371 C CA . ASP A 1 422 ? 62.098 16.696 -34.775 1.00 75.50 422 ASP A CA 1
ATOM 3372 C C . ASP A 1 422 ? 61.015 17.349 -35.639 1.00 75.50 422 ASP A C 1
ATOM 3374 O O . ASP A 1 422 ? 59.819 17.069 -35.518 1.00 75.50 422 ASP A O 1
ATOM 3378 N N . GLU A 1 423 ? 61.443 18.255 -36.518 1.00 71.50 423 GLU A N 1
ATOM 3379 C CA . GLU A 1 423 ? 60.554 18.983 -37.426 1.00 71.50 423 GLU A CA 1
ATOM 3380 C C . GLU A 1 423 ? 59.940 18.093 -38.527 1.00 71.50 423 GLU A C 1
ATOM 3382 O O . GLU A 1 423 ? 58.992 18.528 -39.181 1.00 71.50 423 GLU A O 1
ATOM 3387 N N . ASN A 1 424 ? 60.437 16.865 -38.744 1.00 60.78 424 ASN A N 1
ATOM 3388 C CA . ASN A 1 424 ? 59.914 15.961 -39.777 1.00 60.78 424 ASN A CA 1
ATOM 3389 C C . ASN A 1 424 ? 58.690 15.179 -39.283 1.00 60.78 424 ASN A C 1
ATOM 3391 O O . ASN A 1 424 ? 57.671 15.146 -39.973 1.00 60.78 424 ASN A O 1
ATOM 3395 N N . ASP A 1 425 ? 58.791 14.587 -38.089 1.00 56.81 425 ASP A N 1
ATOM 3396 C CA . ASP A 1 425 ? 57.722 13.783 -37.475 1.00 56.81 425 ASP A CA 1
ATOM 3397 C C . ASP A 1 425 ? 56.854 14.590 -36.481 1.00 56.81 425 ASP A C 1
ATOM 3399 O O . ASP A 1 425 ? 55.808 14.115 -36.034 1.00 56.81 425 ASP A O 1
ATOM 3403 N N . ASN A 1 426 ? 57.212 15.858 -36.220 1.00 69.94 426 ASN A N 1
ATOM 3404 C CA . ASN A 1 426 ? 56.461 16.814 -35.388 1.00 69.94 426 ASN A CA 1
ATOM 3405 C C . ASN A 1 426 ? 56.386 16.380 -33.900 1.00 69.94 426 ASN A C 1
ATOM 3407 O O . ASN A 1 426 ? 55.391 16.619 -33.201 1.00 69.94 426 ASN A O 1
ATOM 3411 N N . GLU A 1 427 ? 57.458 15.739 -33.424 1.00 77.00 427 GLU A N 1
ATOM 3412 C CA . GLU A 1 427 ? 57.637 15.244 -32.053 1.00 77.00 427 GLU A CA 1
ATOM 3413 C C . GLU A 1 427 ? 58.748 16.018 -31.317 1.00 77.00 427 GLU A C 1
ATOM 3415 O O . GLU A 1 427 ? 59.685 16.553 -31.910 1.00 77.00 427 GLU A O 1
ATOM 3420 N N . TYR A 1 428 ? 58.623 16.104 -29.995 1.00 81.00 428 TYR A N 1
ATOM 3421 C CA . TYR A 1 428 ? 59.468 16.900 -29.110 1.00 81.00 428 TYR A CA 1
ATOM 3422 C C . TYR A 1 428 ? 60.050 15.995 -28.021 1.00 81.00 428 TYR A C 1
ATOM 3424 O O . TYR A 1 428 ? 59.299 15.337 -27.301 1.00 81.00 428 TYR A O 1
ATOM 3432 N N . LEU A 1 429 ? 61.371 15.986 -27.851 1.00 81.94 429 LEU A N 1
ATOM 3433 C CA . LEU A 1 429 ? 62.022 15.296 -26.738 1.00 81.94 429 LEU A CA 1
ATOM 3434 C C . LEU A 1 429 ? 61.980 16.191 -25.501 1.00 81.94 429 LEU A C 1
ATOM 3436 O O . LEU A 1 429 ? 62.553 17.284 -25.493 1.00 81.94 429 LEU A O 1
ATOM 3440 N N . VAL A 1 430 ? 61.309 15.731 -24.448 1.00 85.06 430 VAL A N 1
ATOM 3441 C CA . VAL A 1 430 ? 61.076 16.502 -23.223 1.00 85.06 430 VAL A CA 1
ATOM 3442 C C . VAL A 1 430 ? 61.624 15.754 -22.014 1.00 85.06 430 VAL A C 1
ATOM 3444 O O . VAL A 1 430 ? 61.365 14.565 -21.848 1.00 85.06 430 VAL A O 1
ATOM 3447 N N . THR A 1 431 ? 62.348 16.464 -21.144 1.00 85.06 431 THR A N 1
ATOM 3448 C CA . THR A 1 431 ? 62.772 15.957 -19.828 1.00 85.06 431 THR A CA 1
ATOM 3449 C C . THR A 1 431 ? 61.886 16.511 -18.717 1.00 85.06 431 THR A C 1
ATOM 3451 O O . THR A 1 431 ? 61.612 17.715 -18.675 1.00 85.06 431 THR A O 1
ATOM 3454 N N . PHE A 1 432 ? 61.405 15.642 -17.827 1.00 85.75 432 PHE A N 1
ATOM 3455 C CA . PHE A 1 432 ? 60.309 15.948 -16.904 1.00 85.75 432 PHE A CA 1
ATOM 3456 C C . PHE A 1 432 ? 60.755 16.228 -15.461 1.00 85.75 432 PHE A C 1
ATOM 3458 O O . PHE A 1 432 ? 61.563 15.516 -14.860 1.00 85.75 432 PHE A O 1
ATOM 3465 N N . MET A 1 433 ? 60.155 17.257 -14.856 1.00 81.62 433 MET A N 1
ATOM 3466 C CA . MET A 1 433 ? 60.302 17.575 -13.434 1.00 81.62 433 MET A CA 1
ATOM 3467 C C . MET A 1 433 ? 59.229 16.873 -12.599 1.00 81.62 433 MET A C 1
ATOM 3469 O O . MET A 1 433 ? 58.066 16.778 -12.996 1.00 81.62 433 MET A O 1
ATOM 3473 N N . ARG A 1 434 ? 59.589 16.437 -11.386 1.00 77.31 434 ARG A N 1
ATOM 3474 C CA . ARG A 1 434 ? 58.665 15.746 -10.473 1.00 77.31 434 ARG A CA 1
ATOM 3475 C C . ARG A 1 434 ? 58.259 16.658 -9.304 1.00 77.31 434 ARG A C 1
ATOM 3477 O O . ARG A 1 434 ? 59.120 17.364 -8.770 1.00 77.31 434 ARG A O 1
ATOM 3484 N N . PRO A 1 435 ? 56.984 16.661 -8.870 1.00 74.31 435 PRO A N 1
ATOM 3485 C CA . PRO A 1 435 ? 56.555 17.429 -7.704 1.00 74.31 435 PRO A CA 1
ATOM 3486 C C . PRO A 1 435 ? 57.143 16.839 -6.413 1.00 74.31 435 PRO A C 1
ATOM 3488 O O . PRO A 1 435 ? 57.137 15.626 -6.192 1.00 74.31 435 PRO A O 1
ATOM 3491 N N . SER A 1 436 ? 57.648 17.706 -5.541 1.00 65.00 436 SER A N 1
ATOM 3492 C CA . SER A 1 436 ? 58.284 17.344 -4.277 1.00 65.00 436 SER A CA 1
ATOM 3493 C C . SER A 1 436 ? 57.237 17.130 -3.184 1.00 65.00 436 SER A C 1
ATOM 3495 O O . SER A 1 436 ? 56.623 18.083 -2.704 1.00 65.00 436 SER A O 1
ATOM 3497 N N . GLN A 1 437 ? 57.031 15.880 -2.758 1.00 52.72 437 GLN A N 1
ATOM 3498 C CA . GLN A 1 437 ? 56.098 15.557 -1.673 1.00 52.72 437 GLN A CA 1
ATOM 3499 C C . GLN A 1 437 ? 56.680 15.929 -0.295 1.00 52.72 437 GLN A C 1
ATOM 3501 O O . GLN A 1 437 ? 57.251 15.097 0.410 1.00 52.72 437 GLN A O 1
ATOM 3506 N N . GLY A 1 438 ? 56.520 17.197 0.093 1.00 48.66 438 GLY A N 1
ATOM 3507 C CA . GLY A 1 438 ? 56.850 17.734 1.418 1.00 48.66 438 GLY A CA 1
ATOM 3508 C C . GLY A 1 438 ? 55.622 18.320 2.124 1.00 48.66 438 GLY A C 1
ATOM 3509 O O . GLY A 1 438 ? 54.755 18.911 1.488 1.00 48.66 438 GLY A O 1
ATOM 3510 N N . LYS A 1 439 ? 55.529 18.158 3.451 1.00 44.41 439 LYS A N 1
ATOM 3511 C CA . LYS A 1 439 ? 54.391 18.659 4.245 1.00 44.41 439 LYS A CA 1
ATOM 3512 C C . LYS A 1 439 ? 54.426 20.188 4.411 1.00 44.41 439 LYS A C 1
ATOM 3514 O O . LYS A 1 439 ? 55.448 20.733 4.811 1.00 44.41 439 LYS A O 1
ATOM 3519 N N . ASN A 1 440 ? 53.265 20.821 4.237 1.00 45.72 440 ASN A N 1
ATOM 3520 C CA . ASN A 1 440 ? 52.907 22.175 4.688 1.00 45.72 440 ASN A CA 1
ATOM 3521 C C . ASN A 1 440 ? 53.819 23.339 4.244 1.00 45.72 440 ASN A C 1
ATOM 3523 O O . ASN A 1 440 ? 54.277 24.132 5.064 1.00 45.72 440 ASN A O 1
ATOM 3527 N N . THR A 1 441 ? 53.959 23.527 2.933 1.00 43.16 441 THR A N 1
ATOM 3528 C CA . THR A 1 441 ? 54.213 24.851 2.334 1.00 43.16 441 THR A CA 1
ATOM 3529 C C . THR A 1 441 ? 53.251 25.038 1.166 1.00 43.16 441 THR A C 1
ATOM 3531 O O . THR A 1 441 ? 53.212 24.175 0.295 1.00 43.16 441 THR A O 1
ATOM 3534 N N . GLY A 1 442 ? 52.475 26.126 1.140 1.00 49.97 442 GLY A N 1
ATOM 3535 C CA . GLY A 1 442 ? 51.370 26.355 0.189 1.00 49.97 442 GLY A CA 1
ATOM 3536 C C . GLY A 1 442 ? 51.770 26.665 -1.261 1.00 49.97 442 GLY A C 1
ATOM 3537 O O . GLY A 1 442 ? 51.080 27.430 -1.921 1.00 49.97 442 GLY A O 1
ATOM 3538 N N . HIS A 1 443 ? 52.881 26.106 -1.746 1.00 50.81 443 HIS A N 1
ATOM 3539 C CA . HIS A 1 443 ? 53.386 26.279 -3.107 1.00 50.81 443 HIS A CA 1
ATOM 3540 C C . HIS A 1 443 ? 53.871 24.937 -3.666 1.00 50.81 443 HIS A C 1
ATOM 3542 O O . HIS A 1 443 ? 54.575 24.190 -2.981 1.00 50.81 443 HIS A O 1
ATOM 3548 N N . SER A 1 444 ? 53.536 24.651 -4.925 1.00 60.28 444 SER A N 1
ATOM 3549 C CA . SER A 1 444 ? 53.971 23.446 -5.637 1.00 60.28 444 SER A CA 1
ATOM 3550 C C . SER A 1 444 ? 55.462 23.523 -5.981 1.00 60.28 444 SER A C 1
ATOM 3552 O O . SER A 1 444 ? 55.859 24.200 -6.927 1.00 60.28 444 SER A O 1
ATOM 3554 N N . LEU A 1 445 ? 56.297 22.831 -5.202 1.00 73.81 445 LEU A N 1
ATOM 3555 C CA . LEU A 1 445 ? 57.741 22.740 -5.432 1.00 73.81 445 LEU A CA 1
ATOM 3556 C C . LEU A 1 445 ? 58.079 21.556 -6.344 1.00 73.81 445 LEU A C 1
ATOM 3558 O O . LEU A 1 445 ? 57.631 20.439 -6.097 1.00 73.81 445 LEU A O 1
ATOM 3562 N N . TYR A 1 446 ? 58.937 21.779 -7.336 1.00 79.38 446 TYR A N 1
ATOM 3563 C CA . TYR A 1 446 ? 59.384 20.776 -8.304 1.00 79.38 446 TYR A CA 1
ATOM 3564 C C . TYR A 1 446 ? 60.881 20.487 -8.157 1.00 79.38 446 TYR A C 1
ATOM 3566 O O . TYR A 1 446 ? 61.666 21.352 -7.765 1.00 79.38 446 TYR A O 1
ATOM 3574 N N . VAL A 1 447 ? 61.288 19.252 -8.449 1.00 79.94 447 VAL A N 1
ATOM 3575 C CA . VAL A 1 447 ? 62.672 18.772 -8.338 1.00 79.94 447 VAL A CA 1
ATOM 3576 C C . VAL A 1 447 ? 62.993 17.896 -9.552 1.00 79.94 447 VAL A C 1
ATOM 3578 O O . VAL A 1 447 ? 62.164 17.093 -9.984 1.00 79.94 447 VAL A O 1
ATOM 3581 N N . TRP A 1 448 ? 64.204 18.036 -10.093 1.00 80.38 448 TRP A N 1
ATOM 3582 C CA . TRP A 1 448 ? 64.712 17.132 -11.128 1.00 80.38 448 TRP A CA 1
ATOM 3583 C C . TRP A 1 448 ? 64.987 15.739 -10.538 1.00 80.38 448 TRP A C 1
ATOM 3585 O O . TRP A 1 448 ? 65.638 15.647 -9.489 1.00 80.38 448 TRP A O 1
ATOM 3595 N N . PRO A 1 449 ? 64.500 14.654 -11.162 1.00 75.62 449 PRO A N 1
ATOM 3596 C CA . PRO A 1 449 ? 64.761 13.303 -10.686 1.00 75.62 449 PRO A CA 1
ATOM 3597 C C . PRO A 1 449 ? 66.248 12.932 -10.764 1.00 75.62 449 PRO A C 1
ATOM 3599 O O . PRO A 1 449 ? 67.020 13.508 -11.520 1.00 75.62 449 PRO A O 1
ATOM 3602 N N . SER A 1 450 ? 66.671 11.967 -9.939 1.00 67.62 450 SER A N 1
ATOM 3603 C CA . SER A 1 450 ? 68.085 11.554 -9.854 1.00 67.62 450 SER A CA 1
ATOM 3604 C C . SER A 1 450 ? 68.576 10.743 -11.057 1.00 67.62 450 SER A C 1
ATOM 3606 O O . SER A 1 450 ? 69.782 10.660 -11.263 1.00 67.62 450 SER A O 1
ATOM 3608 N N . ASN A 1 451 ? 67.646 10.174 -11.823 1.00 63.59 451 ASN A N 1
ATOM 3609 C CA . ASN A 1 451 ? 67.867 9.671 -13.173 1.00 63.59 451 ASN A CA 1
ATOM 3610 C C . ASN A 1 451 ? 67.045 10.572 -14.098 1.00 63.59 451 ASN A C 1
ATOM 3612 O O . ASN A 1 451 ? 65.899 10.875 -13.749 1.00 63.59 451 ASN A O 1
ATOM 3616 N N . GLU A 1 452 ? 67.613 10.980 -15.228 1.00 71.50 452 GLU A N 1
ATOM 3617 C CA . GLU A 1 452 ? 66.927 11.803 -16.229 1.00 71.50 452 GLU A CA 1
ATOM 3618 C C . GLU A 1 452 ? 65.703 11.054 -16.788 1.00 71.50 452 GLU A C 1
ATOM 3620 O O . GLU A 1 452 ? 65.710 9.829 -16.928 1.00 71.50 452 GLU A O 1
ATOM 3625 N N . ASP A 1 453 ? 64.615 11.795 -16.989 1.00 74.94 453 ASP A N 1
ATOM 3626 C CA . ASP A 1 453 ? 63.267 11.278 -17.242 1.00 74.94 453 ASP A CA 1
ATOM 3627 C C . ASP A 1 453 ? 62.799 11.875 -18.570 1.00 74.94 453 ASP A C 1
ATOM 3629 O O . ASP A 1 453 ? 62.124 12.904 -18.594 1.00 74.94 453 ASP A O 1
ATOM 3633 N N . GLU A 1 454 ? 63.307 11.307 -19.666 1.00 83.81 454 GLU A N 1
ATOM 3634 C CA . GLU A 1 454 ? 63.200 11.853 -21.022 1.00 83.81 454 GLU A CA 1
ATOM 3635 C C . GLU A 1 454 ? 62.233 11.031 -21.876 1.00 83.81 454 GLU A C 1
ATOM 3637 O O . GLU A 1 454 ? 62.320 9.801 -21.922 1.00 83.81 454 GLU A O 1
ATOM 3642 N N . LEU A 1 455 ? 61.318 11.708 -22.572 1.00 80.50 455 LEU A N 1
ATOM 3643 C CA . LEU A 1 455 ? 60.325 11.071 -23.432 1.00 80.50 455 LEU A CA 1
ATOM 3644 C C . LEU A 1 455 ? 60.028 11.936 -24.662 1.00 80.50 455 LEU A C 1
ATOM 3646 O O . LEU A 1 455 ? 59.919 13.159 -24.559 1.00 80.50 455 LEU A O 1
ATOM 3650 N N . TRP A 1 456 ? 59.861 11.288 -25.815 1.00 78.50 456 TRP A N 1
ATOM 3651 C CA . TRP A 1 456 ? 59.312 11.917 -27.015 1.00 78.50 456 TRP A CA 1
ATOM 3652 C C . TRP A 1 456 ? 57.794 12.069 -26.871 1.00 78.50 456 TRP A C 1
ATOM 3654 O O . TRP A 1 456 ? 57.090 11.097 -26.590 1.00 78.50 456 TRP A O 1
ATOM 3664 N N . VAL A 1 457 ? 57.299 13.292 -27.044 1.00 78.69 457 VAL A N 1
ATOM 3665 C CA . VAL A 1 457 ? 55.874 13.650 -26.989 1.00 78.69 457 VAL A CA 1
ATOM 3666 C C . VAL A 1 457 ? 55.455 14.357 -28.272 1.00 78.69 457 VAL A C 1
ATOM 3668 O O . VAL A 1 457 ? 56.266 15.009 -28.931 1.00 78.69 457 VAL A O 1
ATOM 3671 N N . LYS A 1 458 ? 54.181 14.246 -28.645 1.00 78.50 458 LYS A N 1
ATOM 3672 C CA . LYS A 1 458 ? 53.674 14.866 -29.872 1.00 78.50 458 LYS A CA 1
ATOM 3673 C C . LYS A 1 458 ? 53.414 16.349 -29.664 1.00 78.50 458 LYS A C 1
ATOM 3675 O O . LYS A 1 458 ? 53.112 16.780 -28.554 1.00 78.50 458 LYS A O 1
ATOM 3680 N N . ARG A 1 459 ? 53.458 17.127 -30.749 1.00 73.25 459 ARG A N 1
ATOM 3681 C CA . ARG A 1 459 ? 53.123 18.560 -30.718 1.00 73.25 459 ARG A CA 1
ATOM 3682 C C . ARG A 1 459 ? 51.779 18.857 -30.040 1.00 73.25 459 ARG A C 1
ATOM 3684 O O . ARG A 1 459 ? 51.698 19.811 -29.276 1.00 73.25 459 ARG A O 1
ATOM 3691 N N . ASP A 1 460 ? 50.764 18.031 -30.288 1.00 71.00 460 ASP A N 1
ATOM 3692 C CA . ASP A 1 460 ? 49.408 18.200 -29.739 1.00 71.00 460 ASP A CA 1
ATOM 3693 C C . ASP A 1 460 ? 49.336 17.998 -28.211 1.00 71.00 460 ASP A C 1
ATOM 3695 O O . ASP A 1 460 ? 48.397 18.468 -27.569 1.00 71.00 460 ASP A O 1
ATOM 3699 N N . ASP A 1 461 ? 50.335 17.333 -27.619 1.00 77.44 461 ASP A N 1
ATOM 3700 C CA . ASP A 1 461 ? 50.460 17.153 -26.172 1.00 77.44 461 ASP A CA 1
ATOM 3701 C C . ASP A 1 461 ? 51.172 18.345 -25.490 1.00 77.44 461 ASP A C 1
ATOM 3703 O O . ASP A 1 461 ? 51.223 18.410 -24.262 1.00 77.44 461 ASP A O 1
ATOM 3707 N N . ILE A 1 462 ? 51.702 19.324 -26.235 1.00 80.44 462 ILE A N 1
ATOM 3708 C CA . ILE A 1 462 ? 52.284 20.552 -25.664 1.00 80.44 462 ILE A CA 1
ATOM 3709 C C . ILE A 1 462 ? 51.187 21.609 -25.496 1.00 80.44 462 ILE A C 1
ATOM 3711 O O . ILE A 1 462 ? 50.607 22.092 -26.465 1.00 80.44 462 ILE A O 1
ATOM 3715 N N . LEU A 1 463 ? 50.912 21.996 -24.249 1.00 76.62 463 LEU A N 1
ATOM 3716 C CA . LEU A 1 463 ? 49.769 22.847 -23.899 1.00 76.62 463 LEU A CA 1
ATOM 3717 C C . LEU A 1 463 ? 50.084 24.341 -24.038 1.00 76.62 463 LEU A C 1
ATOM 3719 O O . LEU A 1 463 ? 49.296 25.090 -24.620 1.00 76.62 463 LEU A O 1
ATOM 3723 N N . CYS A 1 464 ? 51.213 24.772 -23.468 1.00 80.56 464 CYS A N 1
ATOM 3724 C CA . CYS A 1 464 ? 51.716 26.147 -23.506 1.00 80.56 464 CYS A CA 1
ATOM 3725 C C . CYS A 1 464 ? 53.191 26.220 -23.068 1.00 80.56 464 CYS A C 1
ATOM 3727 O O . CYS A 1 464 ? 53.692 25.330 -22.369 1.00 80.56 464 CYS A O 1
ATOM 3729 N N . GLU A 1 465 ? 53.876 27.308 -23.434 1.00 82.25 465 GLU A N 1
ATOM 3730 C CA . GLU A 1 465 ? 55.132 27.704 -22.782 1.00 82.25 465 GLU A CA 1
ATOM 3731 C C . GLU A 1 465 ? 54.869 28.084 -21.312 1.00 82.25 465 GLU A C 1
ATOM 3733 O O . GLU A 1 465 ? 53.808 28.622 -20.988 1.00 82.25 465 GLU A O 1
ATOM 3738 N N . ILE A 1 466 ? 55.831 27.810 -20.427 1.00 83.00 466 ILE A N 1
ATOM 3739 C CA . ILE A 1 466 ? 55.828 28.262 -19.025 1.00 83.00 466 ILE A CA 1
ATOM 3740 C C . ILE A 1 466 ? 57.135 28.999 -18.712 1.00 83.00 466 ILE A C 1
ATOM 3742 O O . ILE A 1 466 ? 58.177 28.723 -19.313 1.00 83.00 466 ILE A O 1
ATOM 3746 N N . HIS A 1 467 ? 57.104 29.922 -17.753 1.00 81.19 467 HIS A N 1
ATOM 3747 C CA . HIS A 1 467 ? 58.287 30.694 -17.374 1.00 81.19 467 HIS A CA 1
ATOM 3748 C C . HIS A 1 467 ? 59.351 29.802 -16.706 1.00 81.19 467 HIS A C 1
ATOM 3750 O O . HIS A 1 467 ? 59.027 28.804 -16.056 1.00 81.19 467 HIS A O 1
ATOM 3756 N N . GLU A 1 468 ? 60.637 30.161 -16.838 1.00 81.44 468 GLU A N 1
ATOM 3757 C CA . GLU A 1 468 ? 61.736 29.363 -16.271 1.00 81.44 468 GLU A CA 1
ATOM 3758 C C . GLU A 1 468 ? 61.583 29.191 -14.740 1.00 81.44 468 GLU A C 1
ATOM 3760 O O . GLU A 1 468 ? 61.565 30.189 -14.010 1.00 81.44 468 GLU A O 1
ATOM 3765 N N . PRO A 1 469 ? 61.512 27.944 -14.223 1.00 82.12 469 PRO A N 1
ATOM 3766 C CA . PRO A 1 469 ? 61.317 27.691 -12.800 1.00 82.12 469 PRO A CA 1
ATOM 3767 C C . PRO A 1 469 ? 62.429 28.280 -11.918 1.00 82.12 469 PRO A C 1
ATOM 3769 O O . PRO A 1 469 ? 63.623 28.031 -12.109 1.00 82.12 469 PRO A O 1
ATOM 3772 N N . VAL A 1 470 ? 62.040 29.020 -10.880 1.00 79.75 470 VAL A N 1
ATOM 3773 C CA . VAL A 1 470 ? 62.962 29.746 -9.996 1.00 79.75 470 VAL A CA 1
ATOM 3774 C C . VAL A 1 470 ? 63.493 28.827 -8.897 1.00 79.75 470 VAL A C 1
ATOM 3776 O O . VAL A 1 470 ? 62.724 28.220 -8.151 1.00 79.75 470 VAL A O 1
ATOM 3779 N N . LYS A 1 471 ? 64.820 28.748 -8.737 1.00 78.31 471 LYS A N 1
ATOM 3780 C CA . LYS A 1 471 ? 65.461 27.953 -7.672 1.00 78.31 471 LYS A CA 1
ATOM 3781 C C . LYS A 1 471 ? 65.142 28.513 -6.284 1.00 78.31 471 LYS A C 1
ATOM 3783 O O . LYS A 1 471 ? 65.413 29.678 -6.002 1.00 78.31 471 LYS A O 1
ATOM 3788 N N . VAL A 1 472 ? 64.653 27.656 -5.391 1.00 69.75 472 VAL A N 1
ATOM 3789 C CA . VAL A 1 472 ? 64.230 28.008 -4.028 1.00 69.75 472 VAL A CA 1
ATOM 3790 C C . VAL A 1 472 ? 64.803 27.057 -2.973 1.00 69.75 472 VAL A C 1
ATOM 3792 O O . VAL A 1 472 ? 64.954 25.853 -3.180 1.00 69.75 472 VAL A O 1
ATOM 3795 N N . GLY A 1 473 ? 65.099 27.614 -1.796 1.00 60.22 473 GLY A N 1
ATOM 3796 C CA . GLY A 1 473 ? 65.599 26.881 -0.629 1.00 60.22 473 GLY A CA 1
ATOM 3797 C C . GLY A 1 473 ? 67.127 26.756 -0.543 1.00 60.22 473 GLY A C 1
ATOM 3798 O O . GLY A 1 473 ? 67.855 26.851 -1.529 1.00 60.22 473 GLY A O 1
ATOM 3799 N N . ARG A 1 474 ? 67.632 26.511 0.677 1.00 54.34 474 ARG A N 1
ATOM 3800 C CA . ARG A 1 474 ? 69.077 26.512 1.004 1.00 54.34 474 ARG A CA 1
ATOM 3801 C C . ARG A 1 474 ? 69.913 25.436 0.292 1.00 54.34 474 ARG A C 1
ATOM 3803 O O . ARG A 1 474 ? 71.134 25.529 0.318 1.00 54.34 474 ARG A O 1
ATOM 3810 N N . SER A 1 475 ? 69.292 24.416 -0.304 1.00 59.56 475 SER A N 1
ATOM 3811 C CA . SER A 1 475 ? 69.992 23.348 -1.034 1.00 59.56 475 SER A CA 1
ATOM 3812 C C . SER A 1 475 ? 70.170 23.631 -2.530 1.00 59.56 475 SER A C 1
ATOM 3814 O O . SER A 1 475 ? 70.932 22.918 -3.179 1.00 59.56 475 SER A O 1
ATOM 3816 N N . GLY A 1 476 ? 69.453 24.614 -3.093 1.00 62.88 476 GLY A N 1
ATOM 3817 C CA . GLY A 1 476 ? 69.472 24.933 -4.527 1.00 62.88 476 GLY A CA 1
ATOM 3818 C C . GLY A 1 476 ? 68.921 23.841 -5.459 1.00 62.88 476 GLY A C 1
ATOM 3819 O O . GLY A 1 476 ? 69.142 23.922 -6.666 1.00 62.88 476 GLY A O 1
ATOM 3820 N N . ARG A 1 477 ? 68.247 22.811 -4.919 1.00 67.69 477 ARG A N 1
ATOM 3821 C CA . ARG A 1 477 ? 67.742 21.640 -5.674 1.00 67.69 477 ARG A CA 1
ATOM 3822 C C . ARG A 1 477 ? 66.235 21.653 -5.954 1.00 67.69 477 ARG A C 1
ATOM 3824 O O . ARG A 1 477 ? 65.779 20.825 -6.735 1.00 67.69 477 ARG A O 1
ATOM 3831 N N . SER A 1 478 ? 65.489 22.562 -5.331 1.00 76.00 478 SER A N 1
ATOM 3832 C CA . SER A 1 478 ? 64.045 22.722 -5.532 1.00 76.00 478 SER A CA 1
ATOM 3833 C C . SER A 1 478 ? 63.754 23.962 -6.367 1.00 76.00 478 SER A C 1
ATOM 3835 O O . SER A 1 478 ? 64.478 24.954 -6.284 1.00 76.00 478 SER A O 1
ATOM 3837 N N . TYR A 1 479 ? 62.677 23.907 -7.140 1.00 80.12 479 TYR A N 1
ATOM 3838 C CA . TYR A 1 479 ? 62.249 24.944 -8.068 1.00 80.12 479 TYR A CA 1
ATOM 3839 C C . TYR A 1 479 ? 60.779 25.296 -7.805 1.00 80.12 479 TYR A C 1
ATOM 3841 O O . TYR A 1 479 ? 59.981 24.414 -7.482 1.00 80.12 479 TYR A O 1
ATOM 3849 N N . ALA A 1 480 ? 60.428 26.571 -7.928 1.00 77.19 480 ALA A N 1
ATOM 3850 C CA . ALA A 1 480 ? 59.059 27.077 -7.886 1.00 77.19 480 ALA A CA 1
ATOM 3851 C C . ALA A 1 480 ? 58.652 27.575 -9.279 1.00 77.19 480 ALA A C 1
ATOM 3853 O O . ALA A 1 480 ? 59.495 28.047 -10.041 1.00 77.19 480 ALA A O 1
ATOM 3854 N N . ILE A 1 481 ? 57.366 27.467 -9.596 1.00 78.19 481 ILE A N 1
ATOM 3855 C CA . ILE A 1 481 ? 56.776 27.859 -10.885 1.00 78.19 481 ILE A CA 1
ATOM 3856 C C . ILE A 1 481 ? 55.784 28.994 -10.628 1.00 78.19 481 ILE A C 1
ATOM 3858 O O . ILE A 1 481 ? 55.255 29.098 -9.517 1.00 78.19 481 ILE A O 1
ATOM 3862 N N . CYS A 1 482 ? 55.561 29.858 -11.621 1.00 77.88 482 CYS A N 1
ATOM 3863 C CA . CYS A 1 482 ? 54.557 30.912 -11.523 1.00 77.88 482 CYS A CA 1
ATOM 3864 C C . CYS A 1 482 ? 53.158 30.309 -11.309 1.00 77.88 482 CYS A C 1
ATOM 3866 O O . CYS A 1 482 ? 52.818 29.296 -11.922 1.00 77.88 482 CYS A O 1
ATOM 3868 N N . GLN A 1 483 ? 52.348 30.922 -10.444 1.00 71.81 483 GLN A N 1
ATOM 3869 C CA . GLN A 1 483 ? 51.001 30.429 -10.151 1.00 71.81 483 GLN A CA 1
ATOM 3870 C C . GLN A 1 483 ? 50.084 30.549 -11.380 1.00 71.81 483 GLN A C 1
ATOM 3872 O O . GLN A 1 483 ? 49.327 29.625 -11.669 1.00 71.81 483 GLN A O 1
ATOM 3877 N N . ASP A 1 484 ? 50.239 31.624 -12.150 1.00 71.25 484 ASP A N 1
ATOM 3878 C CA . ASP A 1 484 ? 49.469 31.903 -13.364 1.00 71.25 484 ASP A CA 1
ATOM 3879 C C . ASP A 1 484 ? 49.702 30.821 -14.440 1.00 71.25 484 ASP A C 1
ATOM 3881 O O . ASP A 1 484 ? 48.763 30.361 -15.086 1.00 71.25 484 ASP A O 1
ATOM 3885 N N . ASP A 1 485 ? 50.943 30.332 -14.577 1.00 75.31 485 ASP A N 1
ATOM 3886 C CA . ASP A 1 485 ? 51.293 29.243 -15.505 1.00 75.31 485 ASP A CA 1
ATOM 3887 C C . ASP A 1 485 ? 50.669 27.899 -15.071 1.00 75.31 485 ASP A C 1
ATOM 3889 O O . ASP A 1 485 ? 50.240 27.104 -15.910 1.00 75.31 485 ASP A O 1
ATOM 3893 N N . ILE A 1 486 ? 50.597 27.643 -13.756 1.00 72.38 486 ILE A N 1
ATOM 3894 C CA . ILE A 1 486 ? 49.951 26.454 -13.166 1.00 72.38 486 ILE A CA 1
ATOM 3895 C C . ILE A 1 486 ? 48.443 26.473 -13.455 1.00 72.38 486 ILE A C 1
ATOM 3897 O O . ILE A 1 486 ? 47.854 25.434 -13.776 1.00 72.38 486 ILE A O 1
ATOM 3901 N N . GLU A 1 487 ? 47.815 27.641 -13.333 1.00 73.69 487 GLU A N 1
ATOM 3902 C CA . GLU A 1 487 ? 46.387 27.841 -13.570 1.00 73.69 487 GLU A CA 1
ATOM 3903 C C . GLU A 1 487 ? 46.044 27.737 -15.061 1.00 73.69 487 GLU A C 1
ATOM 3905 O O . GLU A 1 487 ? 45.172 26.944 -15.429 1.00 73.69 487 GLU A O 1
ATOM 3910 N N . LEU A 1 488 ? 46.814 28.410 -15.924 1.00 72.44 488 LEU A N 1
ATOM 3911 C CA . LEU A 1 488 ? 46.715 28.314 -17.381 1.00 72.44 488 LEU A CA 1
ATOM 3912 C C . LEU A 1 488 ? 46.841 26.858 -17.857 1.00 72.44 488 LEU A C 1
ATOM 3914 O O . LEU A 1 488 ? 45.920 26.342 -18.491 1.00 72.44 488 LEU A O 1
ATOM 3918 N N . ALA A 1 489 ? 47.911 26.146 -17.487 1.00 69.94 489 ALA A N 1
ATOM 3919 C CA . ALA A 1 489 ? 48.100 24.741 -17.862 1.00 69.94 489 ALA A CA 1
ATOM 3920 C C . ALA A 1 489 ? 46.934 23.846 -17.396 1.00 69.94 489 ALA A C 1
ATOM 3922 O O . ALA A 1 489 ? 46.430 23.007 -18.150 1.00 69.94 489 ALA A O 1
ATOM 3923 N N . SER A 1 490 ? 46.440 24.068 -16.173 1.00 71.38 490 SER A N 1
ATOM 3924 C CA . SER A 1 490 ? 45.298 23.333 -15.611 1.00 71.38 490 SER A CA 1
ATOM 3925 C C . SER A 1 490 ? 43.971 23.637 -16.316 1.00 71.38 490 SER A C 1
ATOM 3927 O O . SER A 1 490 ? 43.087 22.776 -16.355 1.00 71.38 490 SER A O 1
ATOM 3929 N N . ARG A 1 491 ? 43.813 24.842 -16.875 1.00 68.06 491 ARG A N 1
ATOM 3930 C CA . ARG A 1 491 ? 42.653 25.250 -17.678 1.00 68.06 491 ARG A CA 1
ATOM 3931 C C . ARG A 1 491 ? 42.720 24.659 -19.088 1.00 68.06 491 ARG A C 1
ATOM 3933 O O . ARG A 1 491 ? 41.711 24.167 -19.587 1.00 68.06 491 ARG A O 1
ATOM 3940 N N . LEU A 1 492 ? 43.910 24.620 -19.691 1.00 62.00 492 LEU A N 1
ATOM 3941 C CA . LEU A 1 492 ? 44.130 24.083 -21.037 1.00 62.00 492 LEU A CA 1
ATOM 3942 C C . LEU A 1 492 ? 43.914 22.559 -21.112 1.00 62.00 492 LEU A C 1
ATOM 3944 O O . LEU A 1 492 ? 43.217 22.122 -22.023 1.00 62.00 492 LEU A O 1
ATOM 3948 N N . VAL A 1 493 ? 44.363 21.767 -20.123 1.00 60.50 493 VAL A N 1
ATOM 3949 C CA . VAL A 1 493 ? 44.045 20.313 -20.049 1.00 60.50 493 VAL A CA 1
ATOM 3950 C C . VAL A 1 493 ? 42.540 20.045 -20.002 1.00 60.50 493 VAL A C 1
ATOM 3952 O O . VAL A 1 493 ? 42.049 19.072 -20.573 1.00 60.50 493 VAL A O 1
ATOM 3955 N N . LYS A 1 494 ? 41.773 20.902 -19.316 1.00 51.16 494 LYS A N 1
ATOM 3956 C CA . LYS A 1 494 ? 40.309 20.768 -19.261 1.00 51.16 494 LYS A CA 1
ATOM 3957 C C . LYS A 1 494 ? 39.654 21.058 -20.617 1.00 51.16 494 LYS A C 1
ATOM 3959 O O . LYS A 1 494 ? 38.565 20.549 -20.867 1.00 51.16 494 LYS A O 1
ATOM 3964 N N . ALA A 1 495 ? 40.307 21.840 -21.480 1.00 46.12 495 ALA A N 1
ATOM 3965 C CA . ALA A 1 495 ? 39.821 22.199 -22.810 1.00 46.12 495 ALA A CA 1
ATOM 3966 C C . ALA A 1 495 ? 40.222 21.196 -23.913 1.00 46.12 495 ALA A C 1
ATOM 3968 O O . ALA A 1 495 ? 39.495 21.074 -24.895 1.00 46.12 495 ALA A O 1
ATOM 3969 N N . THR A 1 496 ? 41.332 20.461 -23.764 1.00 41.03 496 THR A N 1
ATOM 3970 C CA . THR A 1 496 ? 41.785 19.421 -24.719 1.00 41.03 496 THR A CA 1
ATOM 3971 C C . THR A 1 496 ? 41.114 18.053 -24.529 1.00 41.03 496 THR A C 1
ATOM 3973 O O . THR A 1 496 ? 41.333 17.139 -25.325 1.00 41.03 496 THR A O 1
ATOM 3976 N N . LEU A 1 497 ? 40.259 17.883 -23.515 1.00 38.06 497 LEU A N 1
ATOM 3977 C CA . LEU A 1 497 ? 39.432 16.682 -23.366 1.00 38.06 497 LEU A CA 1
ATOM 3978 C C . LEU A 1 497 ? 38.326 16.640 -24.448 1.00 38.06 497 LEU A C 1
ATOM 3980 O O . LEU A 1 497 ? 37.586 17.614 -24.598 1.00 38.06 497 LEU A O 1
ATOM 3984 N N . PRO A 1 498 ? 38.158 15.524 -25.190 1.00 31.59 498 PRO A N 1
ATOM 3985 C CA . PRO A 1 498 ? 37.224 15.456 -26.314 1.00 31.59 498 PRO A CA 1
ATOM 3986 C C . PRO A 1 498 ? 35.752 15.488 -25.866 1.00 31.59 498 PRO A C 1
ATOM 3988 O O . PRO A 1 498 ? 35.147 14.472 -25.519 1.00 31.59 498 PRO A O 1
ATOM 3991 N N . ASN A 1 499 ? 35.147 16.673 -25.946 1.00 38.81 499 ASN A N 1
ATOM 3992 C CA . ASN A 1 499 ? 33.723 16.913 -25.712 1.00 38.81 499 ASN A CA 1
ATOM 3993 C C . ASN A 1 499 ? 32.840 16.415 -26.877 1.00 38.81 499 ASN A C 1
ATOM 3995 O O . ASN A 1 499 ? 32.180 17.221 -27.530 1.00 38.81 499 ASN A O 1
ATOM 3999 N N . THR A 1 500 ? 32.801 15.104 -27.169 1.00 33.38 500 THR A N 1
ATOM 4000 C CA . THR A 1 500 ? 31.739 14.502 -28.021 1.00 33.38 500 THR A CA 1
ATOM 4001 C C . THR A 1 500 ? 31.643 12.964 -27.950 1.00 33.38 500 THR A C 1
ATOM 4003 O O . THR A 1 500 ? 31.895 12.247 -28.913 1.00 33.38 500 THR A O 1
ATOM 4006 N N . THR A 1 501 ? 31.223 12.399 -26.813 1.00 32.25 501 THR A N 1
ATOM 4007 C CA . THR A 1 501 ? 30.682 11.007 -26.779 1.00 32.25 501 THR A CA 1
ATOM 4008 C C . THR A 1 501 ? 29.703 10.747 -25.624 1.00 32.25 501 THR A C 1
ATOM 4010 O O . THR A 1 501 ? 29.313 9.615 -25.337 1.00 32.25 501 THR A O 1
ATOM 4013 N N . LEU A 1 502 ? 29.312 11.807 -24.916 1.00 38.78 502 LEU A N 1
ATOM 4014 C CA . LEU A 1 502 ? 28.955 11.728 -23.505 1.00 38.78 502 LEU A CA 1
ATOM 4015 C C . LEU A 1 502 ? 27.596 12.393 -23.208 1.00 38.78 502 LEU A C 1
ATOM 4017 O O . LEU A 1 502 ? 27.532 13.418 -22.544 1.00 38.78 502 LEU A O 1
ATOM 4021 N N . VAL A 1 503 ? 26.490 11.770 -23.639 1.00 38.31 503 VAL A N 1
ATOM 4022 C CA . VAL A 1 503 ? 25.146 12.086 -23.091 1.00 38.31 503 VAL A CA 1
ATOM 4023 C C . VAL A 1 503 ? 24.341 10.820 -22.781 1.00 38.31 503 VAL A C 1
ATOM 4025 O O . VAL A 1 503 ? 23.960 10.615 -21.635 1.00 38.31 503 VAL A O 1
ATOM 4028 N N . GLY A 1 504 ? 24.179 9.900 -23.740 1.00 31.89 504 GLY A N 1
ATOM 4029 C CA . GLY A 1 504 ? 23.677 8.545 -23.440 1.00 31.89 504 GLY A CA 1
ATOM 4030 C C . GLY A 1 504 ? 24.748 7.679 -22.764 1.00 31.89 504 GLY A C 1
ATOM 4031 O O . GLY A 1 504 ? 24.527 7.100 -21.704 1.00 31.89 504 GLY A O 1
ATOM 4032 N N . GLY A 1 505 ? 25.952 7.671 -23.345 1.00 33.91 505 GLY A N 1
ATOM 4033 C CA . GLY A 1 505 ? 27.127 7.002 -22.785 1.00 33.91 505 GLY A CA 1
ATOM 4034 C C . GLY A 1 505 ? 27.775 7.730 -21.601 1.00 33.91 505 GLY A C 1
ATOM 4035 O O . GLY A 1 505 ? 28.546 7.103 -20.890 1.00 33.91 505 GLY A O 1
ATOM 4036 N N . ALA A 1 506 ? 27.464 9.007 -21.332 1.00 35.66 506 ALA A N 1
ATOM 4037 C CA . ALA A 1 506 ? 28.059 9.744 -20.205 1.00 35.66 506 ALA A 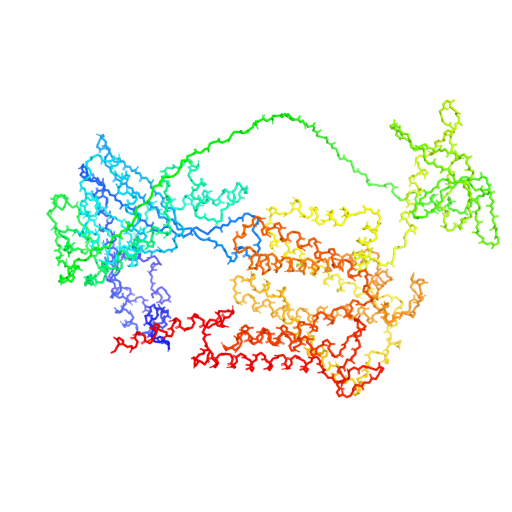CA 1
ATOM 4038 C C . ALA A 1 506 ? 27.724 9.155 -18.855 1.00 35.66 506 ALA A C 1
ATOM 4040 O O . ALA A 1 506 ? 28.614 8.995 -18.028 1.00 35.66 506 ALA A O 1
ATOM 4041 N N . TYR A 1 507 ? 26.455 8.837 -18.617 1.00 41.09 507 TYR A N 1
ATOM 4042 C CA . TYR A 1 507 ? 26.112 8.302 -17.316 1.00 41.09 507 TYR A CA 1
ATOM 4043 C C . TYR A 1 507 ? 26.729 6.916 -17.144 1.00 41.09 507 TYR A C 1
ATOM 4045 O O . TYR A 1 507 ? 27.410 6.673 -16.163 1.00 41.09 507 TYR A O 1
ATOM 4053 N N . ILE A 1 508 ? 26.595 6.038 -18.133 1.00 38.16 508 ILE A N 1
ATOM 4054 C CA . ILE A 1 508 ? 27.089 4.660 -18.059 1.00 38.16 508 ILE A CA 1
ATOM 4055 C C . ILE A 1 508 ? 28.624 4.599 -18.043 1.00 38.16 508 ILE A C 1
ATOM 4057 O O . ILE A 1 508 ? 29.207 4.059 -17.108 1.00 38.16 508 ILE A O 1
ATOM 4061 N N . ASN A 1 509 ? 29.278 5.188 -19.043 1.00 33.50 509 ASN A N 1
ATOM 4062 C CA . ASN A 1 509 ? 30.724 5.116 -19.241 1.00 33.50 509 ASN A CA 1
ATOM 4063 C C . ASN A 1 509 ? 31.486 6.158 -18.401 1.00 33.50 509 ASN A C 1
ATOM 4065 O O . ASN A 1 509 ? 32.638 5.936 -18.057 1.00 33.50 509 ASN A O 1
ATOM 4069 N N . GLY A 1 510 ? 30.849 7.263 -17.999 1.00 34.81 510 GLY A N 1
ATOM 4070 C CA . GLY A 1 510 ? 31.399 8.197 -17.011 1.00 34.81 510 GLY A CA 1
ATOM 4071 C C . GLY A 1 510 ? 31.311 7.649 -15.585 1.00 34.81 510 GLY A C 1
ATOM 4072 O O . GLY A 1 510 ? 32.302 7.699 -14.867 1.00 34.81 510 GLY A O 1
ATOM 4073 N N . THR A 1 511 ? 30.194 7.018 -15.194 1.00 36.31 511 THR A N 1
ATOM 4074 C CA . THR A 1 511 ? 30.119 6.237 -13.936 1.00 36.31 511 THR A CA 1
ATOM 4075 C C . THR A 1 511 ? 31.165 5.116 -13.950 1.00 36.31 511 THR A C 1
ATOM 4077 O O . THR A 1 511 ? 31.804 4.875 -12.932 1.00 36.31 511 THR A O 1
ATOM 4080 N N . ALA A 1 512 ? 31.423 4.491 -15.106 1.00 34.56 512 ALA A N 1
ATOM 4081 C CA . ALA A 1 512 ? 32.466 3.479 -15.285 1.00 34.56 512 ALA A CA 1
ATOM 4082 C C . ALA A 1 512 ? 33.905 4.007 -15.183 1.00 34.56 512 ALA A C 1
ATOM 4084 O O . ALA A 1 512 ? 34.705 3.455 -14.430 1.00 34.56 512 ALA A O 1
ATOM 4085 N N . GLU A 1 513 ? 34.257 5.051 -15.943 1.00 35.00 513 GLU A N 1
ATOM 4086 C CA . GLU A 1 513 ? 35.622 5.592 -15.980 1.00 35.00 513 GLU A CA 1
ATOM 4087 C C . GLU A 1 513 ? 35.970 6.251 -14.635 1.00 35.00 513 GLU A C 1
ATOM 4089 O O . GLU A 1 513 ? 37.096 6.109 -14.161 1.00 35.00 513 GLU A O 1
ATOM 4094 N N . VAL A 1 514 ? 34.987 6.859 -13.957 1.00 37.12 514 VAL A N 1
ATOM 4095 C CA . VAL A 1 514 ? 35.129 7.375 -12.585 1.00 37.12 514 VAL A CA 1
ATOM 4096 C C . VAL A 1 514 ? 35.188 6.238 -11.554 1.00 37.12 514 VAL A C 1
ATOM 4098 O O . VAL A 1 514 ? 36.048 6.285 -10.676 1.00 37.12 514 VAL A O 1
ATOM 4101 N N . MET A 1 515 ? 34.389 5.164 -11.680 1.00 35.50 515 MET A N 1
ATOM 4102 C CA . MET A 1 515 ? 34.563 3.942 -10.866 1.00 35.50 515 MET A CA 1
ATOM 4103 C C . MET A 1 515 ? 35.971 3.349 -11.011 1.00 35.50 515 MET A C 1
ATOM 4105 O O . MET A 1 515 ? 36.521 2.850 -10.030 1.00 35.50 515 MET A O 1
ATOM 4109 N N . GLY A 1 516 ? 36.540 3.393 -12.219 1.00 31.97 516 GLY A N 1
ATOM 4110 C CA . GLY A 1 516 ? 37.867 2.865 -12.528 1.00 31.97 516 GLY A CA 1
ATOM 4111 C C . GLY A 1 516 ? 39.040 3.745 -12.081 1.00 31.97 516 GLY A C 1
ATOM 4112 O O . GLY A 1 516 ? 40.140 3.218 -11.931 1.00 31.97 516 GLY A O 1
ATOM 4113 N N . LYS A 1 517 ? 38.832 5.054 -11.866 1.00 34.41 517 LYS A N 1
ATOM 4114 C CA . LYS A 1 517 ? 39.904 6.016 -11.530 1.00 34.41 517 LYS A CA 1
ATOM 4115 C C . LYS A 1 517 ? 39.811 6.617 -10.130 1.00 34.41 517 LYS A C 1
ATOM 4117 O O . LYS A 1 517 ? 40.804 6.595 -9.410 1.00 34.41 517 LYS A O 1
ATOM 4122 N N . ASP A 1 518 ? 38.639 7.111 -9.739 1.00 34.56 518 ASP A N 1
ATOM 4123 C CA . ASP A 1 518 ? 38.448 7.917 -8.520 1.00 34.56 518 ASP A CA 1
ATOM 4124 C C . ASP A 1 518 ? 37.585 7.209 -7.456 1.00 34.56 518 ASP A C 1
ATOM 4126 O O . ASP A 1 518 ? 37.268 7.765 -6.401 1.00 34.56 518 ASP A O 1
ATOM 4130 N N . GLY A 1 519 ? 37.230 5.947 -7.712 1.00 36.34 519 GLY A N 1
ATOM 4131 C CA . GLY A 1 519 ? 36.552 5.060 -6.775 1.00 36.34 519 GLY A CA 1
ATOM 4132 C C . GLY A 1 519 ? 35.050 5.316 -6.617 1.00 36.34 519 GLY A C 1
ATOM 4133 O O . GLY A 1 519 ? 34.457 6.236 -7.176 1.00 36.34 519 GLY A O 1
ATOM 4134 N N . LEU A 1 520 ? 34.409 4.462 -5.811 1.00 37.03 520 LEU A N 1
ATOM 4135 C CA . LEU A 1 520 ? 32.945 4.356 -5.701 1.00 37.03 520 LEU A CA 1
ATOM 4136 C C . LEU A 1 520 ? 32.230 5.653 -5.259 1.00 37.03 520 LEU A C 1
ATOM 4138 O O . LEU A 1 520 ? 31.012 5.776 -5.402 1.00 37.03 520 LEU A O 1
ATOM 4142 N N . ILE A 1 521 ? 32.966 6.606 -4.678 1.00 38.00 521 ILE A N 1
ATOM 4143 C CA . ILE A 1 521 ? 32.401 7.724 -3.920 1.00 38.00 521 ILE A CA 1
ATOM 4144 C C . ILE A 1 521 ? 31.685 8.746 -4.809 1.00 38.00 521 ILE A C 1
ATOM 4146 O O . ILE A 1 521 ? 30.663 9.283 -4.398 1.00 38.00 521 ILE A O 1
ATOM 4150 N N . TRP A 1 522 ? 32.143 8.955 -6.046 1.00 36.06 522 TRP A N 1
ATOM 4151 C CA . TRP A 1 522 ? 31.565 9.936 -6.974 1.00 36.06 522 TRP A CA 1
ATOM 4152 C C . TRP A 1 522 ? 30.304 9.446 -7.690 1.00 36.06 522 TRP A C 1
ATOM 4154 O O . TRP A 1 522 ? 29.494 10.255 -8.124 1.00 36.06 522 TRP A O 1
ATOM 4164 N N . CYS A 1 523 ? 30.081 8.133 -7.747 1.00 37.16 523 CYS A N 1
ATOM 4165 C CA . CYS A 1 523 ? 28.806 7.554 -8.184 1.00 37.16 523 CYS A CA 1
ATOM 4166 C C . CYS A 1 523 ? 27.765 7.632 -7.056 1.00 37.16 523 CYS A C 1
ATOM 4168 O O . CYS A 1 523 ? 26.584 7.897 -7.281 1.00 37.16 523 CYS A O 1
ATOM 4170 N N . VAL A 1 524 ? 28.228 7.455 -5.814 1.00 38.38 524 VAL A N 1
ATOM 4171 C CA . VAL A 1 524 ? 27.414 7.592 -4.602 1.00 38.38 524 VAL A CA 1
ATOM 4172 C C . VAL A 1 524 ? 27.195 9.062 -4.224 1.00 38.38 524 VAL A C 1
ATOM 4174 O O . VAL A 1 524 ? 26.236 9.340 -3.520 1.00 38.38 524 VAL A O 1
ATOM 4177 N N . ALA A 1 525 ? 27.995 10.024 -4.693 1.00 32.75 525 ALA A N 1
ATOM 4178 C CA . ALA A 1 525 ? 27.863 11.429 -4.298 1.00 32.75 525 ALA A CA 1
ATOM 4179 C C . ALA A 1 525 ? 26.574 12.105 -4.817 1.00 32.75 525 ALA A C 1
ATOM 4181 O O . ALA A 1 525 ? 25.858 12.649 -3.980 1.00 32.75 525 ALA A O 1
ATOM 4182 N N . PRO A 1 526 ? 26.174 12.027 -6.106 1.00 37.72 526 PRO A N 1
ATOM 4183 C CA . PRO A 1 526 ? 24.883 12.556 -6.558 1.00 37.72 526 PRO A CA 1
ATOM 4184 C C . PRO A 1 526 ? 23.709 11.825 -5.900 1.00 37.72 526 PRO A C 1
ATOM 4186 O O . PRO A 1 526 ? 22.826 12.461 -5.325 1.00 37.72 526 PRO A O 1
ATOM 4189 N N . VAL A 1 527 ? 23.749 10.485 -5.888 1.00 37.81 527 VAL A N 1
ATOM 4190 C CA . VAL A 1 527 ? 22.739 9.637 -5.230 1.00 37.81 527 VAL A CA 1
ATOM 4191 C C . VAL A 1 527 ? 22.623 9.987 -3.742 1.00 37.81 527 VAL A C 1
ATOM 4193 O O . VAL A 1 527 ? 21.520 10.086 -3.222 1.00 37.81 527 VAL A O 1
ATOM 4196 N N . GLY A 1 528 ? 23.752 10.229 -3.075 1.00 34.62 528 GLY A N 1
ATOM 4197 C CA . GLY A 1 528 ? 23.923 10.528 -1.653 1.00 34.62 528 GLY A CA 1
ATOM 4198 C C . GLY A 1 528 ? 23.581 11.965 -1.258 1.00 34.62 528 GLY A C 1
ATOM 4199 O O . GLY A 1 528 ? 23.067 12.188 -0.163 1.00 34.62 528 GLY A O 1
ATOM 4200 N N . PHE A 1 529 ? 23.788 12.932 -2.152 1.00 33.47 529 PHE A N 1
ATOM 4201 C CA . PHE A 1 529 ? 23.353 14.319 -1.983 1.00 33.47 529 PHE A CA 1
ATOM 4202 C C . PHE A 1 529 ? 21.823 14.410 -2.096 1.00 33.47 529 PHE A C 1
ATOM 4204 O O . PHE A 1 529 ? 21.171 14.983 -1.219 1.00 33.47 529 PHE A O 1
ATOM 4211 N N . TYR A 1 530 ? 21.235 13.697 -3.068 1.00 38.12 530 TYR A N 1
ATOM 4212 C CA . TYR A 1 530 ? 19.797 13.398 -3.088 1.00 38.12 530 TYR A CA 1
ATOM 4213 C C . TYR A 1 530 ? 19.351 12.603 -1.842 1.00 38.12 530 TYR A C 1
ATOM 4215 O O . TYR A 1 530 ? 18.258 12.831 -1.319 1.00 38.12 530 TYR A O 1
ATOM 4223 N N . HIS A 1 531 ? 20.194 11.706 -1.311 1.00 41.03 531 HIS A N 1
ATOM 4224 C CA . HIS A 1 531 ? 19.864 10.872 -0.149 1.00 41.03 531 HIS A CA 1
ATOM 4225 C C . HIS A 1 531 ? 19.824 11.624 1.186 1.00 41.03 531 HIS A C 1
ATOM 4227 O O . HIS A 1 531 ? 19.029 11.269 2.056 1.00 41.03 531 HIS A O 1
ATOM 4233 N N . ARG A 1 532 ? 20.686 12.632 1.379 1.00 32.22 532 ARG A N 1
ATOM 4234 C CA . ARG A 1 532 ? 20.892 13.268 2.690 1.00 32.22 532 ARG A CA 1
ATOM 4235 C C . ARG A 1 532 ? 19.929 14.421 2.974 1.00 32.22 532 ARG A C 1
ATOM 4237 O O . ARG A 1 532 ? 19.510 14.562 4.120 1.00 32.22 532 ARG A O 1
ATOM 4244 N N . ASN A 1 533 ? 19.559 15.212 1.961 1.00 28.31 533 ASN A N 1
ATOM 4245 C CA . ASN A 1 533 ? 18.881 16.498 2.187 1.00 28.31 533 ASN A CA 1
ATOM 4246 C C . ASN A 1 533 ? 17.405 16.562 1.739 1.00 28.31 533 ASN A C 1
ATOM 4248 O O . ASN A 1 533 ? 16.664 17.385 2.274 1.00 28.31 533 ASN A O 1
ATOM 4252 N N . HIS A 1 534 ? 16.937 15.696 0.827 1.00 34.00 534 HIS A N 1
ATOM 4253 C CA . HIS A 1 534 ? 15.592 15.828 0.230 1.00 34.00 534 HIS A CA 1
ATOM 4254 C C . HIS A 1 534 ? 14.483 14.926 0.803 1.00 34.00 534 HIS A C 1
ATOM 4256 O O . HIS A 1 534 ? 13.316 15.129 0.476 1.00 34.00 534 HIS A O 1
ATOM 4262 N N . TYR A 1 535 ? 14.787 13.993 1.710 1.00 40.81 535 TYR A N 1
ATOM 4263 C CA . TYR A 1 535 ? 13.774 13.079 2.275 1.00 40.81 535 TYR A CA 1
ATOM 4264 C C . TYR A 1 535 ? 12.755 13.748 3.219 1.00 40.81 535 TYR A C 1
ATOM 4266 O O . TYR A 1 535 ? 11.743 13.142 3.547 1.00 40.81 535 TYR A O 1
ATOM 4274 N N . ARG A 1 536 ? 12.961 15.014 3.612 1.00 33.31 536 ARG A N 1
ATOM 4275 C CA . ARG A 1 536 ? 12.067 15.741 4.536 1.00 33.31 536 ARG A CA 1
ATOM 4276 C C . ARG A 1 536 ? 10.729 16.200 3.938 1.00 33.31 536 ARG A C 1
ATOM 4278 O O . ARG A 1 536 ? 9.888 16.671 4.697 1.00 33.31 536 ARG A O 1
ATOM 4285 N N . TYR A 1 537 ? 10.524 16.084 2.623 1.00 32.19 537 TYR A N 1
ATOM 4286 C CA . TYR A 1 537 ? 9.281 16.508 1.972 1.00 32.19 537 TYR A CA 1
ATOM 4287 C C . TYR A 1 537 ? 8.826 15.526 0.887 1.00 32.19 537 TYR A C 1
ATOM 4289 O O . TYR A 1 537 ? 9.384 15.493 -0.208 1.00 32.19 537 TYR A O 1
ATOM 4297 N N . ASP A 1 538 ? 7.762 14.788 1.208 1.00 35.88 538 ASP A N 1
ATOM 4298 C CA . ASP A 1 538 ? 6.791 14.178 0.289 1.00 35.88 538 ASP A CA 1
ATOM 4299 C C . ASP A 1 538 ? 7.397 13.569 -0.997 1.00 35.88 538 ASP A C 1
ATOM 4301 O O . ASP A 1 538 ? 7.224 14.064 -2.117 1.00 35.88 538 ASP A O 1
ATOM 4305 N N . VAL A 1 539 ? 8.151 12.477 -0.804 1.00 40.28 539 VAL A N 1
ATOM 4306 C CA . VAL A 1 539 ? 8.968 11.793 -1.827 1.00 40.28 539 VAL A CA 1
ATOM 4307 C C . VAL A 1 539 ? 8.174 11.500 -3.106 1.00 40.28 539 VAL A C 1
ATOM 4309 O O . VAL A 1 539 ? 8.687 11.672 -4.207 1.00 40.28 539 VAL A O 1
ATOM 4312 N N . THR A 1 540 ? 6.899 11.123 -2.996 1.00 39.62 540 THR A N 1
ATOM 4313 C CA . THR A 1 540 ? 6.068 10.821 -4.174 1.00 39.62 540 THR A CA 1
ATOM 4314 C C . THR A 1 540 ? 5.691 12.085 -4.952 1.00 39.62 540 THR A C 1
ATOM 4316 O O . THR A 1 540 ? 5.717 12.082 -6.184 1.00 39.62 540 THR A O 1
ATOM 4319 N N . TYR A 1 541 ? 5.348 13.172 -4.254 1.00 38.34 541 TYR A N 1
ATOM 4320 C CA . TYR A 1 541 ? 4.868 14.413 -4.864 1.00 38.34 541 TYR A CA 1
ATOM 4321 C C . TYR A 1 541 ? 5.997 15.149 -5.593 1.00 38.34 541 TYR A C 1
ATOM 4323 O O . TYR A 1 541 ? 5.864 15.482 -6.772 1.00 38.34 541 TYR A O 1
ATOM 4331 N N . ASN A 1 542 ? 7.143 15.310 -4.927 1.00 36.97 542 ASN A N 1
ATOM 4332 C CA . ASN A 1 542 ? 8.296 16.004 -5.493 1.00 36.97 542 ASN A CA 1
ATOM 4333 C C . ASN A 1 542 ? 8.936 15.216 -6.646 1.00 36.97 542 ASN A C 1
ATOM 4335 O O . ASN A 1 542 ? 9.239 15.805 -7.681 1.00 36.97 542 ASN A O 1
ATOM 4339 N N . THR A 1 543 ? 9.069 13.888 -6.545 1.00 40.19 543 THR A N 1
ATOM 4340 C CA . THR A 1 543 ? 9.572 13.077 -7.666 1.00 40.19 543 THR A CA 1
ATOM 4341 C C . THR A 1 543 ? 8.625 13.128 -8.870 1.00 40.19 543 THR A C 1
ATOM 4343 O O . THR A 1 543 ? 9.087 13.327 -9.991 1.00 40.19 543 THR A O 1
ATOM 4346 N N . CYS A 1 544 ? 7.302 13.046 -8.675 1.00 45.34 544 CYS A N 1
ATOM 4347 C CA . CYS A 1 544 ? 6.355 13.160 -9.791 1.00 45.34 544 CYS A CA 1
ATOM 4348 C C . CYS A 1 544 ? 6.363 14.552 -10.446 1.00 45.34 544 CYS A C 1
ATOM 4350 O O . CYS A 1 544 ? 6.237 14.638 -11.666 1.00 45.34 544 CYS A O 1
ATOM 4352 N N . ILE A 1 545 ? 6.538 15.630 -9.672 1.00 45.47 545 ILE A N 1
ATOM 4353 C CA . ILE A 1 545 ? 6.632 16.995 -10.211 1.00 45.47 545 ILE A CA 1
ATOM 4354 C C . ILE A 1 545 ? 7.943 17.203 -10.969 1.00 45.47 545 ILE A C 1
ATOM 4356 O O . ILE A 1 545 ? 7.896 17.687 -12.096 1.00 45.47 545 ILE A O 1
ATOM 4360 N N . HIS A 1 546 ? 9.092 16.787 -10.430 1.00 46.00 546 HIS A N 1
ATOM 4361 C CA . HIS A 1 546 ? 10.363 16.892 -11.152 1.00 46.00 546 HIS A CA 1
ATOM 4362 C C . HIS A 1 546 ? 10.369 16.050 -12.435 1.00 46.00 546 HIS A C 1
ATOM 4364 O O . HIS A 1 546 ? 10.863 16.521 -13.455 1.00 46.00 546 HIS A O 1
ATOM 4370 N N . MET A 1 547 ? 9.751 14.861 -12.441 1.00 50.56 547 MET A N 1
ATOM 4371 C CA . MET A 1 547 ? 9.581 14.076 -13.671 1.00 50.56 547 MET A CA 1
ATOM 4372 C C . MET A 1 547 ? 8.616 14.734 -14.663 1.00 50.56 547 MET A C 1
ATOM 4374 O O . MET A 1 547 ? 8.903 14.753 -15.856 1.00 50.56 547 MET A O 1
ATOM 4378 N N . LEU A 1 548 ? 7.497 15.309 -14.205 1.00 51.88 548 LEU A N 1
ATOM 4379 C CA . LEU A 1 548 ? 6.579 16.040 -15.082 1.00 51.88 548 LEU A CA 1
ATOM 4380 C C . LEU A 1 548 ? 7.262 17.270 -15.692 1.00 51.88 548 LEU A C 1
ATOM 4382 O O . LEU A 1 548 ? 7.133 17.496 -16.889 1.00 51.88 548 LEU A O 1
ATOM 4386 N N . ILE A 1 549 ? 8.027 18.024 -14.899 1.00 50.16 549 ILE A N 1
ATOM 4387 C CA . ILE A 1 549 ? 8.825 19.160 -15.371 1.00 50.16 549 ILE A CA 1
ATOM 4388 C C . ILE A 1 549 ? 9.898 18.678 -16.352 1.00 50.16 549 ILE A C 1
ATOM 4390 O O . ILE A 1 549 ? 9.990 19.240 -17.433 1.00 50.16 549 ILE A O 1
ATOM 4394 N N . ALA A 1 550 ? 10.649 17.613 -16.058 1.00 49.91 550 ALA A N 1
ATOM 4395 C CA . ALA A 1 550 ? 11.661 17.072 -16.971 1.00 49.91 550 ALA A CA 1
ATOM 4396 C C . ALA A 1 550 ? 11.059 16.595 -18.304 1.00 49.91 550 ALA A C 1
ATOM 4398 O O . ALA A 1 550 ? 11.603 16.896 -19.366 1.00 49.91 550 ALA A O 1
ATOM 4399 N N . VAL A 1 551 ? 9.912 15.907 -18.280 1.00 57.38 551 VAL A N 1
ATOM 4400 C CA . VAL A 1 551 ? 9.202 15.461 -19.490 1.00 57.38 551 VAL A CA 1
ATOM 4401 C C . VAL A 1 551 ? 8.621 16.648 -20.260 1.00 57.38 551 VAL A C 1
ATOM 4403 O O . VAL A 1 551 ? 8.782 16.709 -21.474 1.00 57.38 551 VAL A O 1
ATOM 4406 N N . VAL A 1 552 ? 7.994 17.622 -19.593 1.00 59.09 552 VAL A N 1
ATOM 4407 C CA . VAL A 1 552 ? 7.434 18.815 -20.255 1.00 59.09 552 VAL A CA 1
ATOM 4408 C C . VAL A 1 552 ? 8.543 19.700 -20.824 1.00 59.09 552 VAL A C 1
ATOM 4410 O O . VAL A 1 552 ? 8.445 20.117 -21.972 1.00 59.09 552 VAL A O 1
ATOM 4413 N N . VAL A 1 553 ? 9.625 19.942 -20.081 1.00 56.16 553 VAL A N 1
ATOM 4414 C CA . VAL A 1 553 ? 10.784 20.716 -20.550 1.00 56.16 553 VAL A CA 1
ATOM 4415 C C . VAL A 1 553 ? 11.477 19.999 -21.705 1.00 56.16 553 VAL A C 1
ATOM 4417 O O . VAL A 1 553 ? 11.731 20.638 -22.718 1.00 56.16 553 VAL A O 1
ATOM 4420 N N . SER A 1 554 ? 11.718 18.685 -21.628 1.00 56.19 554 SER A N 1
ATOM 4421 C CA . SER A 1 554 ? 12.327 17.949 -22.749 1.00 56.19 554 SER A CA 1
ATOM 4422 C C . SER A 1 554 ? 11.429 17.868 -23.982 1.00 56.19 554 SER A C 1
ATOM 4424 O O . SER A 1 554 ? 11.925 18.002 -25.097 1.00 56.19 554 SER A O 1
ATOM 4426 N N . THR A 1 555 ? 10.113 17.759 -23.797 1.00 59.16 555 THR A N 1
ATOM 4427 C CA . THR A 1 555 ? 9.115 17.833 -24.875 1.00 59.16 555 THR A CA 1
ATOM 4428 C C . THR A 1 555 ? 9.107 19.203 -25.546 1.00 59.16 555 THR A C 1
ATOM 4430 O O . THR A 1 555 ? 9.239 19.302 -26.765 1.00 59.16 555 THR A O 1
ATOM 4433 N N . CYS A 1 556 ? 8.967 20.272 -24.759 1.00 60.78 556 CYS A N 1
ATOM 4434 C CA . CYS A 1 556 ? 8.948 21.640 -25.264 1.00 60.78 556 CYS A CA 1
ATOM 4435 C C . CYS A 1 556 ? 10.276 21.988 -25.938 1.00 60.78 556 CYS A C 1
ATOM 4437 O O . CYS A 1 556 ? 10.264 22.550 -27.028 1.00 60.78 556 CYS A O 1
ATOM 4439 N N . MET A 1 557 ? 11.411 21.589 -25.356 1.00 60.44 557 MET A N 1
ATOM 4440 C CA . MET A 1 557 ? 12.717 21.781 -25.981 1.00 60.44 557 MET A CA 1
ATOM 4441 C C . MET A 1 557 ? 12.844 20.976 -27.274 1.00 60.44 557 MET A C 1
ATOM 4443 O O . MET A 1 557 ? 13.230 21.563 -28.271 1.00 60.44 557 MET A O 1
ATOM 4447 N N . ALA A 1 558 ? 12.441 19.702 -27.338 1.00 59.91 558 ALA A N 1
ATOM 4448 C CA . ALA A 1 558 ? 12.473 18.929 -28.588 1.00 59.91 558 ALA A CA 1
ATOM 4449 C C . ALA A 1 558 ? 11.640 19.577 -29.713 1.00 59.91 558 ALA A C 1
ATOM 4451 O O . ALA A 1 558 ? 12.070 19.606 -30.866 1.00 59.91 558 ALA A O 1
ATOM 4452 N N . ILE A 1 559 ? 10.481 20.155 -29.377 1.00 65.25 559 ILE A N 1
ATOM 4453 C CA . ILE A 1 559 ? 9.632 20.902 -30.319 1.00 65.25 559 ILE A CA 1
ATOM 4454 C C . ILE A 1 559 ? 10.280 22.235 -30.740 1.00 65.25 559 ILE A C 1
ATOM 4456 O O . ILE A 1 559 ? 10.131 22.633 -31.891 1.00 65.25 559 ILE A O 1
ATOM 4460 N N . LEU A 1 560 ? 11.013 22.910 -29.849 1.00 67.00 560 LEU A N 1
ATOM 4461 C CA . LEU A 1 560 ? 11.739 24.157 -30.142 1.00 67.00 560 LEU A CA 1
ATOM 4462 C C . LEU A 1 560 ? 13.055 23.926 -30.908 1.00 67.00 560 LEU A C 1
ATOM 4464 O O . LEU A 1 560 ? 13.450 24.767 -31.709 1.00 67.00 560 LEU A O 1
ATOM 4468 N N . ILE A 1 561 ? 13.705 22.783 -30.697 1.00 72.00 561 ILE A N 1
ATOM 4469 C CA . ILE A 1 561 ? 14.958 22.348 -31.332 1.00 72.00 561 ILE A CA 1
ATOM 4470 C C . ILE A 1 561 ? 14.757 22.048 -32.816 1.00 72.00 561 ILE A C 1
ATOM 4472 O O . ILE A 1 561 ? 15.576 22.454 -33.639 1.00 72.00 561 ILE A O 1
ATOM 4476 N N . ILE A 1 562 ? 13.671 21.349 -33.166 1.00 77.88 562 ILE A N 1
ATOM 4477 C CA . ILE A 1 562 ? 13.406 20.910 -34.543 1.00 77.88 562 ILE A CA 1
ATOM 4478 C C . ILE A 1 562 ? 13.413 22.073 -35.547 1.00 77.88 562 ILE A C 1
ATOM 4480 O O . ILE A 1 562 ? 14.084 21.923 -36.563 1.00 77.88 562 ILE A O 1
ATOM 4484 N N . PRO A 1 563 ? 12.756 23.225 -35.299 1.00 82.38 563 PRO A N 1
ATOM 4485 C CA . PRO A 1 563 ? 12.877 24.407 -36.147 1.00 82.38 563 PRO A CA 1
ATOM 4486 C C . PRO A 1 563 ? 14.324 24.847 -36.387 1.00 82.38 563 PRO A C 1
ATOM 4488 O O . PRO A 1 563 ? 14.712 24.967 -37.544 1.00 82.38 563 PRO A O 1
ATOM 4491 N N . PHE A 1 564 ? 15.135 25.026 -35.334 1.00 80.75 564 PHE A N 1
ATOM 4492 C CA . PHE A 1 564 ? 16.533 25.456 -35.479 1.00 80.75 564 PHE A CA 1
ATOM 4493 C C . PHE A 1 564 ? 17.358 24.449 -36.276 1.00 80.75 564 PHE A C 1
ATOM 4495 O O . PHE A 1 564 ? 18.034 24.834 -37.231 1.00 80.75 564 PHE A O 1
ATOM 4502 N N . ALA A 1 565 ? 17.241 23.164 -35.932 1.00 80.88 565 ALA A N 1
ATOM 4503 C CA . ALA A 1 565 ? 17.912 22.094 -36.650 1.00 80.88 565 ALA A CA 1
ATOM 4504 C C . ALA A 1 565 ? 17.496 22.078 -38.131 1.00 80.88 565 ALA A C 1
ATOM 4506 O O . ALA A 1 565 ? 18.363 22.100 -38.994 1.00 80.88 565 ALA A O 1
ATOM 4507 N N . TRP A 1 566 ? 16.193 22.128 -38.434 1.00 82.31 566 TRP A N 1
ATOM 4508 C CA . TRP A 1 566 ? 15.644 22.095 -39.798 1.00 82.31 566 TRP A CA 1
ATOM 4509 C C . TRP A 1 566 ? 16.009 23.326 -40.643 1.00 82.31 566 TRP A C 1
ATOM 4511 O O . TRP A 1 566 ? 16.095 23.227 -41.864 1.00 82.31 566 TRP A O 1
ATOM 4521 N N . THR A 1 567 ? 16.236 24.487 -40.020 1.00 82.06 567 THR A N 1
ATOM 4522 C CA . THR A 1 567 ? 16.705 25.701 -40.718 1.00 82.06 567 THR A CA 1
ATOM 4523 C C . THR A 1 567 ? 18.202 25.707 -41.038 1.00 82.06 567 THR A C 1
ATOM 4525 O O . THR A 1 567 ? 18.679 26.659 -41.654 1.00 82.06 567 THR A O 1
ATOM 4528 N N . ASN A 1 568 ? 18.961 24.687 -40.626 1.00 81.75 568 ASN A N 1
ATOM 4529 C CA . ASN A 1 568 ? 20.401 24.651 -40.849 1.00 81.75 568 ASN A CA 1
ATOM 4530 C C . ASN A 1 568 ? 20.745 24.472 -42.351 1.00 81.75 568 ASN A C 1
ATOM 4532 O O . ASN A 1 568 ? 20.221 23.545 -42.978 1.00 81.75 568 ASN A O 1
ATOM 4536 N N . PRO A 1 569 ? 21.648 25.290 -42.936 1.00 78.50 569 PRO A N 1
ATOM 4537 C CA . PRO A 1 569 ? 22.025 25.196 -44.351 1.00 78.50 569 PRO A CA 1
ATOM 4538 C C . PRO A 1 569 ? 22.587 23.838 -44.803 1.00 78.50 569 PRO A C 1
ATOM 4540 O O . PRO A 1 569 ? 22.511 23.530 -45.988 1.00 78.50 569 PRO A O 1
ATOM 4543 N N . ALA A 1 570 ? 23.120 23.020 -43.887 1.00 78.88 570 ALA A N 1
ATOM 4544 C CA . ALA A 1 570 ? 23.680 21.701 -44.195 1.00 78.88 570 ALA A CA 1
ATOM 4545 C C . ALA A 1 570 ? 22.621 20.618 -44.516 1.00 78.88 570 ALA A C 1
ATOM 4547 O O . ALA A 1 570 ? 22.976 19.465 -44.772 1.00 78.88 570 ALA A O 1
ATOM 4548 N N . ILE A 1 571 ? 21.323 20.946 -44.478 1.00 81.81 571 ILE A N 1
ATOM 4549 C CA . ILE A 1 571 ? 20.221 20.017 -44.770 1.00 81.81 571 ILE A CA 1
ATOM 4550 C C . ILE A 1 571 ? 19.759 20.155 -46.223 1.00 81.81 571 ILE A C 1
ATOM 4552 O O . ILE A 1 571 ? 19.403 21.238 -46.686 1.00 81.81 571 ILE A O 1
ATOM 4556 N N . ASP A 1 572 ? 19.641 19.025 -46.925 1.00 78.12 572 ASP A N 1
ATOM 4557 C CA . ASP A 1 572 ? 18.976 18.972 -48.229 1.00 78.12 572 ASP A CA 1
ATOM 4558 C C . ASP A 1 572 ? 17.455 19.183 -48.094 1.00 78.12 572 ASP A C 1
ATOM 4560 O O . ASP A 1 572 ? 16.674 18.237 -47.965 1.00 78.12 572 ASP A O 1
ATOM 4564 N N . MET A 1 573 ? 17.020 20.445 -48.170 1.00 67.00 573 MET A N 1
ATOM 4565 C CA . MET A 1 573 ? 15.605 20.838 -48.101 1.00 67.00 573 MET A CA 1
ATOM 4566 C C . MET A 1 573 ? 14.722 20.219 -49.202 1.00 67.00 573 MET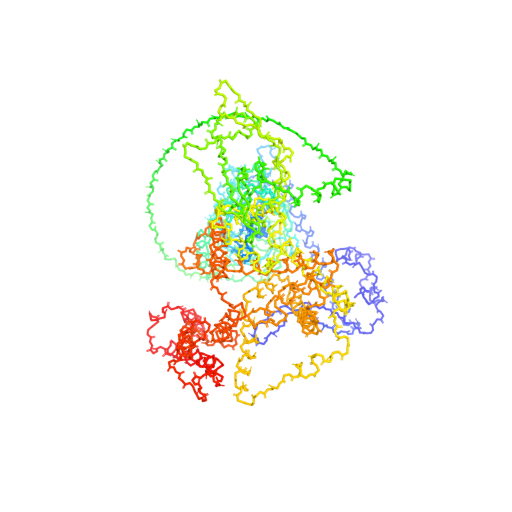 A C 1
ATOM 4568 O O . MET A 1 573 ? 13.510 20.115 -49.019 1.00 67.00 573 MET A O 1
ATOM 4572 N N . ASN A 1 574 ? 15.295 19.793 -50.336 1.00 66.12 574 ASN A N 1
ATOM 4573 C CA . ASN A 1 574 ? 14.556 19.107 -51.405 1.00 66.12 574 ASN A CA 1
ATOM 4574 C C . ASN A 1 574 ? 14.400 17.599 -51.147 1.00 66.12 574 ASN A C 1
ATOM 4576 O O . ASN A 1 574 ? 13.780 16.889 -51.953 1.00 66.12 574 ASN A O 1
ATOM 4580 N N . MET A 1 575 ? 14.948 17.114 -50.027 1.00 69.62 575 MET A N 1
ATOM 4581 C CA . MET A 1 575 ? 14.846 15.742 -49.539 1.00 69.62 575 MET A CA 1
ATOM 4582 C C . MET A 1 575 ? 15.364 14.700 -50.548 1.00 69.62 575 MET A C 1
ATOM 4584 O O . MET A 1 575 ? 15.001 13.523 -50.509 1.00 69.62 575 MET A O 1
ATOM 4588 N N . SER A 1 576 ? 16.211 15.135 -51.485 1.00 69.69 576 SER A N 1
ATOM 4589 C CA . SER A 1 576 ? 16.705 14.340 -52.608 1.00 69.69 576 SER A 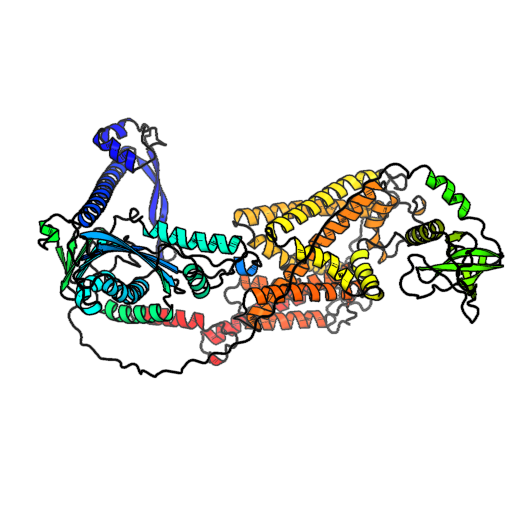CA 1
ATOM 4590 C C . SER A 1 576 ? 17.637 13.218 -52.153 1.00 69.69 576 SER A C 1
ATOM 4592 O O . SER A 1 576 ? 17.530 12.107 -52.667 1.00 69.69 576 SER A O 1
ATOM 4594 N N . ARG A 1 577 ? 18.438 13.455 -51.104 1.00 70.44 577 ARG A N 1
ATOM 4595 C CA . ARG A 1 577 ? 19.310 12.458 -50.457 1.00 70.44 577 ARG A CA 1
ATOM 4596 C C . ARG A 1 577 ? 18.576 11.258 -49.847 1.00 70.44 577 ARG A C 1
ATOM 4598 O O . ARG A 1 577 ? 19.178 10.191 -49.720 1.00 70.44 577 ARG A O 1
ATOM 4605 N N . ILE A 1 578 ? 17.298 11.405 -49.473 1.00 72.62 578 ILE A N 1
ATOM 4606 C CA . ILE A 1 578 ? 16.527 10.339 -48.804 1.00 72.62 578 ILE A CA 1
ATOM 4607 C C . ILE A 1 578 ? 15.249 9.910 -49.538 1.00 72.62 578 ILE A C 1
ATOM 4609 O O . ILE A 1 578 ? 14.552 9.028 -49.035 1.00 72.62 578 ILE A O 1
ATOM 4613 N N . LYS A 1 579 ? 14.952 10.471 -50.723 1.00 66.00 579 LYS A N 1
ATOM 4614 C CA . LYS A 1 579 ? 13.717 10.229 -51.505 1.00 66.00 579 LYS A CA 1
ATOM 4615 C C . LYS A 1 579 ? 13.355 8.753 -51.697 1.00 66.00 579 LYS A C 1
ATOM 4617 O O . LYS A 1 579 ? 12.168 8.427 -51.674 1.00 66.00 579 LYS A O 1
ATOM 4622 N N . ASP A 1 580 ? 14.364 7.891 -51.803 1.00 65.00 580 ASP A N 1
ATOM 4623 C CA . ASP A 1 580 ? 14.212 6.441 -51.971 1.00 65.00 580 ASP A CA 1
ATOM 4624 C C . ASP A 1 580 ? 14.570 5.631 -50.706 1.00 65.00 580 ASP A C 1
ATOM 4626 O O . ASP A 1 580 ? 14.296 4.438 -50.645 1.00 65.00 580 ASP A O 1
ATOM 4630 N N . LYS A 1 581 ? 15.137 6.267 -49.666 1.00 63.47 581 LYS A N 1
ATOM 4631 C CA . LYS A 1 581 ? 15.567 5.607 -48.413 1.00 63.47 581 LYS A CA 1
ATOM 4632 C C . LYS A 1 581 ? 14.476 5.548 -47.334 1.00 63.47 581 LYS A C 1
ATOM 4634 O O . LYS A 1 581 ? 14.453 4.617 -46.540 1.00 63.47 581 LYS A O 1
ATOM 4639 N N . TRP A 1 582 ? 13.568 6.527 -47.293 1.00 60.56 582 TRP A N 1
ATOM 4640 C CA . TRP A 1 582 ? 12.507 6.611 -46.270 1.00 60.56 582 TRP A CA 1
ATOM 4641 C C . TRP A 1 582 ? 11.356 5.602 -46.447 1.00 60.56 582 TRP A C 1
ATOM 4643 O O . TRP A 1 582 ? 10.668 5.272 -45.482 1.00 60.56 582 TRP A O 1
ATOM 4653 N N . LYS A 1 583 ? 11.136 5.091 -47.666 1.00 60.66 583 LYS A N 1
ATOM 4654 C CA . LYS A 1 583 ? 10.143 4.043 -47.950 1.00 60.66 583 LYS A CA 1
ATOM 4655 C C . LYS A 1 583 ? 10.784 2.662 -47.825 1.00 60.66 583 LYS A C 1
ATOM 4657 O O . LYS A 1 583 ? 11.192 2.074 -48.822 1.00 60.66 583 LYS A O 1
ATOM 4662 N N . GLY A 1 584 ? 10.840 2.136 -46.604 1.00 64.06 584 GLY A N 1
ATOM 4663 C CA . GLY A 1 584 ? 11.270 0.756 -46.372 1.00 64.06 584 GLY A CA 1
ATOM 4664 C C . GLY A 1 584 ? 10.366 -0.258 -47.086 1.00 64.06 584 GLY A C 1
ATOM 4665 O O . GLY A 1 584 ? 9.139 -0.141 -47.055 1.00 64.06 584 GLY A O 1
ATOM 4666 N N . SER A 1 585 ? 10.966 -1.269 -47.715 1.00 71.69 585 SER A N 1
ATOM 4667 C CA . SER A 1 585 ? 10.257 -2.424 -48.268 1.00 71.69 585 SER A CA 1
ATOM 4668 C C . SER A 1 585 ? 10.153 -3.536 -47.221 1.00 71.69 585 SER A C 1
ATOM 4670 O O . SER A 1 585 ? 11.149 -3.991 -46.667 1.00 71.69 585 SER A O 1
ATOM 4672 N N . LEU A 1 586 ? 8.933 -4.010 -46.960 1.00 75.12 586 LEU A N 1
ATOM 4673 C CA . LEU A 1 586 ? 8.718 -5.229 -46.181 1.00 75.12 586 LEU A CA 1
ATOM 4674 C C . LEU A 1 586 ? 9.067 -6.441 -47.048 1.00 75.12 586 LEU A C 1
ATOM 4676 O O . LEU A 1 586 ? 8.319 -6.793 -47.961 1.00 75.12 586 LEU A O 1
ATOM 4680 N N . GLU A 1 587 ? 10.197 -7.087 -46.763 1.00 83.44 587 GLU A N 1
ATOM 4681 C CA . GLU A 1 587 ? 10.546 -8.347 -47.413 1.00 83.44 587 GLU A CA 1
ATOM 4682 C C . GLU A 1 587 ? 9.546 -9.440 -46.981 1.00 83.44 587 GLU A C 1
ATOM 4684 O O . GLU A 1 587 ? 9.423 -9.705 -45.779 1.00 83.44 587 GLU A O 1
ATOM 4689 N N . PRO A 1 588 ? 8.841 -10.122 -47.911 1.00 83.50 588 PRO A N 1
ATOM 4690 C CA . PRO A 1 588 ? 7.808 -11.100 -47.553 1.00 83.50 588 PRO A CA 1
ATOM 4691 C C . PRO A 1 588 ? 8.307 -12.235 -46.651 1.00 83.50 588 PRO A C 1
ATOM 4693 O O . PRO A 1 588 ? 7.550 -12.789 -45.856 1.00 83.50 588 PRO A O 1
ATOM 4696 N N . ARG A 1 589 ? 9.605 -12.548 -46.744 1.00 85.69 589 ARG A N 1
ATOM 4697 C CA . ARG A 1 589 ? 10.302 -13.553 -45.939 1.00 85.69 589 ARG A CA 1
ATOM 4698 C C . ARG A 1 589 ? 10.357 -13.216 -44.442 1.00 85.69 589 ARG A C 1
ATOM 4700 O O . ARG A 1 589 ? 10.381 -14.129 -43.621 1.00 85.69 589 ARG A O 1
ATOM 4707 N N . LEU A 1 590 ? 10.354 -11.930 -44.089 1.00 85.75 590 LEU A N 1
ATOM 4708 C CA . LEU A 1 590 ? 10.502 -11.436 -42.716 1.00 85.75 590 LEU A CA 1
ATOM 4709 C C . LEU A 1 590 ? 9.161 -11.155 -42.016 1.00 85.75 590 LEU A C 1
ATOM 4711 O O . LEU A 1 590 ? 9.155 -10.813 -40.835 1.00 85.75 590 LEU A O 1
ATOM 4715 N N . ILE A 1 591 ? 8.017 -11.320 -42.697 1.00 88.00 591 ILE A N 1
ATOM 4716 C CA . ILE A 1 591 ? 6.679 -11.014 -42.149 1.00 88.00 591 ILE A CA 1
ATOM 4717 C C . ILE A 1 591 ? 6.431 -11.712 -40.800 1.00 88.00 591 ILE A C 1
ATOM 4719 O O . ILE A 1 591 ? 5.888 -11.090 -39.888 1.00 88.00 591 ILE A O 1
ATOM 4723 N N . GLY A 1 592 ? 6.872 -12.966 -40.641 1.00 88.12 592 GLY A N 1
ATOM 4724 C CA . GLY A 1 592 ? 6.768 -13.695 -39.371 1.00 88.12 592 GLY A CA 1
ATOM 4725 C C . GLY A 1 592 ? 7.498 -12.993 -38.220 1.00 88.12 592 GLY A C 1
ATOM 4726 O O . GLY A 1 592 ? 6.905 -12.778 -37.167 1.00 88.12 592 GLY A O 1
ATOM 4727 N N . VAL A 1 593 ? 8.739 -12.553 -38.452 1.00 88.56 593 VAL A N 1
ATOM 4728 C CA . VAL A 1 593 ? 9.574 -11.820 -37.480 1.00 88.56 593 VAL A CA 1
ATOM 4729 C C . VAL A 1 593 ? 8.983 -10.451 -37.137 1.00 88.56 593 VAL A C 1
ATOM 4731 O O . VAL A 1 593 ? 9.017 -10.038 -35.975 1.00 88.56 593 VAL A O 1
ATOM 4734 N N . TYR A 1 594 ? 8.406 -9.752 -38.121 1.00 89.31 594 TYR A N 1
ATOM 4735 C CA . TYR A 1 594 ? 7.721 -8.482 -37.875 1.00 89.31 594 TYR A CA 1
ATOM 4736 C C . TYR A 1 594 ? 6.486 -8.671 -36.992 1.00 89.31 594 TYR A C 1
ATOM 4738 O O . TYR A 1 594 ? 6.348 -7.951 -36.007 1.00 89.31 594 TYR A O 1
ATOM 4746 N N . ILE A 1 595 ? 5.623 -9.649 -37.290 1.00 90.50 595 ILE A N 1
ATOM 4747 C CA . ILE A 1 595 ? 4.440 -9.947 -36.464 1.00 90.50 595 ILE A CA 1
ATOM 4748 C C . ILE A 1 595 ? 4.864 -10.314 -35.034 1.00 90.50 595 ILE A C 1
ATOM 4750 O O . ILE A 1 595 ? 4.301 -9.775 -34.083 1.00 90.50 595 ILE A O 1
ATOM 4754 N N . ASP A 1 596 ? 5.886 -11.162 -34.883 1.00 91.62 596 ASP A N 1
ATOM 4755 C CA . ASP A 1 596 ? 6.405 -11.587 -33.576 1.00 91.62 596 ASP A CA 1
ATOM 4756 C C . ASP A 1 596 ? 6.907 -10.394 -32.749 1.00 91.62 596 ASP A C 1
ATOM 4758 O O . ASP A 1 596 ? 6.518 -10.210 -31.598 1.00 91.62 596 ASP A O 1
ATOM 4762 N N . THR A 1 597 ? 7.715 -9.524 -33.364 1.00 89.06 597 THR A N 1
ATOM 4763 C CA . THR A 1 597 ? 8.273 -8.324 -32.719 1.00 89.06 597 THR A CA 1
ATOM 4764 C C . THR A 1 597 ? 7.190 -7.294 -32.370 1.00 89.06 597 THR A C 1
ATOM 4766 O O . THR A 1 597 ? 7.256 -6.671 -31.308 1.00 89.06 597 THR A O 1
ATOM 4769 N N . TRP A 1 598 ? 6.168 -7.123 -33.216 1.00 90.38 598 TRP A N 1
ATOM 4770 C CA . TRP A 1 598 ? 5.037 -6.228 -32.941 1.00 90.38 598 TRP A CA 1
ATOM 4771 C C . TRP A 1 598 ? 4.191 -6.717 -31.761 1.00 90.38 598 TRP A C 1
ATOM 4773 O O . TRP A 1 598 ? 3.899 -5.935 -30.854 1.00 90.38 598 TRP A O 1
ATOM 4783 N N . LEU A 1 599 ? 3.830 -8.004 -31.736 1.00 91.94 599 LEU A N 1
ATOM 4784 C CA . LEU A 1 599 ? 3.065 -8.595 -30.635 1.00 91.94 599 LEU A CA 1
ATOM 4785 C C . LEU A 1 599 ? 3.854 -8.573 -29.320 1.00 91.94 599 LEU A C 1
ATOM 4787 O O . LEU A 1 599 ? 3.292 -8.203 -28.289 1.00 91.94 599 LEU A O 1
ATOM 4791 N N . LEU A 1 600 ? 5.155 -8.871 -29.374 1.00 91.69 600 LEU A N 1
ATOM 4792 C CA . LEU A 1 600 ? 6.084 -8.746 -28.252 1.00 91.69 600 LEU A CA 1
ATOM 4793 C C . LEU A 1 60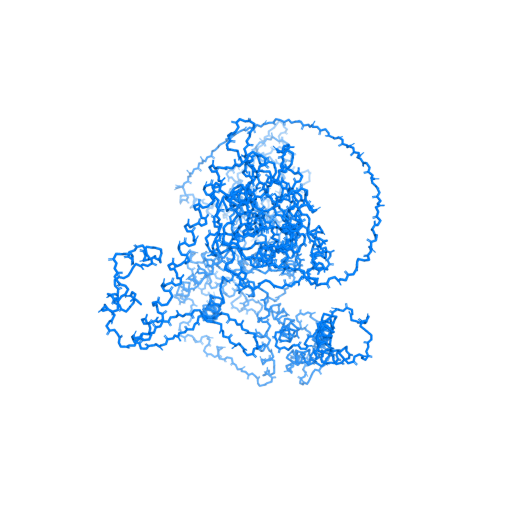0 ? 6.117 -7.321 -27.696 1.00 91.69 600 LEU A C 1
ATOM 4795 O O . LEU A 1 600 ? 5.965 -7.130 -26.491 1.00 91.69 600 LEU A O 1
ATOM 4799 N N . THR A 1 601 ? 6.250 -6.314 -28.561 1.00 86.50 601 THR A N 1
ATOM 4800 C CA . THR A 1 601 ? 6.348 -4.910 -28.129 1.00 86.50 601 THR A CA 1
ATOM 4801 C C . THR A 1 601 ? 5.044 -4.419 -27.495 1.00 86.50 601 THR A C 1
ATOM 4803 O O . THR A 1 601 ? 5.081 -3.689 -26.508 1.00 86.50 601 THR A O 1
ATOM 4806 N N . ILE A 1 602 ? 3.887 -4.850 -28.008 1.00 86.31 602 ILE A N 1
ATOM 4807 C CA . ILE A 1 602 ? 2.576 -4.499 -27.439 1.00 86.31 602 ILE A CA 1
ATOM 4808 C C . ILE A 1 602 ? 2.331 -5.244 -26.115 1.00 86.31 602 ILE A C 1
ATOM 4810 O O . ILE A 1 602 ? 1.977 -4.626 -25.110 1.00 86.31 602 ILE A O 1
ATOM 4814 N N . GLY A 1 603 ? 2.509 -6.568 -26.102 1.00 85.25 603 GLY A N 1
ATOM 4815 C CA . GLY A 1 603 ? 2.152 -7.426 -24.971 1.00 85.25 603 GLY A CA 1
ATOM 4816 C C . GLY A 1 603 ? 3.147 -7.381 -23.810 1.00 85.25 603 GLY A C 1
ATOM 4817 O O . GLY A 1 603 ? 2.732 -7.374 -22.653 1.00 85.25 603 GLY A O 1
ATOM 4818 N N . GLY A 1 604 ? 4.451 -7.306 -24.091 1.00 84.06 604 GLY A N 1
ATOM 4819 C CA . GLY A 1 604 ? 5.490 -7.242 -23.059 1.00 84.06 604 GLY A CA 1
ATOM 4820 C C . GLY A 1 604 ? 5.452 -5.926 -22.281 1.00 84.06 604 GLY A C 1
ATOM 4821 O O . GLY A 1 604 ? 5.454 -5.941 -21.049 1.00 84.06 604 GLY A O 1
ATOM 4822 N N . CYS A 1 605 ? 5.286 -4.789 -22.969 1.00 81.56 605 CYS A N 1
ATOM 4823 C CA . CYS A 1 605 ? 5.161 -3.474 -22.327 1.00 81.56 605 CYS A CA 1
ATOM 4824 C C . CYS A 1 605 ? 3.948 -3.366 -21.382 1.00 81.56 605 CYS A C 1
ATOM 4826 O O . CYS A 1 605 ? 3.996 -2.617 -20.407 1.00 81.56 605 CYS A O 1
ATOM 4828 N N . PHE A 1 606 ? 2.875 -4.132 -21.619 1.00 83.62 606 PHE A N 1
ATOM 4829 C CA . PHE A 1 606 ? 1.674 -4.126 -20.772 1.00 83.62 606 PHE A CA 1
ATOM 4830 C C . PHE A 1 606 ? 1.914 -4.673 -19.353 1.00 83.62 606 PHE A C 1
ATOM 4832 O O . PHE A 1 606 ? 1.182 -4.328 -18.428 1.00 83.62 606 PHE A O 1
ATOM 4839 N N . THR A 1 607 ? 2.942 -5.500 -19.149 1.00 84.81 607 THR A N 1
ATOM 4840 C CA . THR A 1 607 ? 3.256 -6.111 -17.840 1.00 84.81 607 THR A CA 1
ATOM 4841 C C . THR A 1 607 ? 4.205 -5.267 -16.977 1.00 84.81 607 THR A C 1
ATOM 4843 O O . THR A 1 607 ? 4.564 -5.664 -15.870 1.00 84.81 607 THR A O 1
ATOM 4846 N N . TRP A 1 608 ? 4.607 -4.080 -17.445 1.00 79.38 608 TRP A N 1
ATOM 4847 C CA . TRP A 1 608 ? 5.644 -3.275 -16.797 1.00 79.38 608 TRP A CA 1
ATOM 4848 C C . TRP A 1 608 ? 5.218 -2.722 -15.427 1.00 79.38 608 TRP A C 1
ATOM 4850 O O . TRP A 1 608 ? 4.324 -1.882 -15.323 1.00 79.38 608 TRP A O 1
ATOM 4860 N N . GLN A 1 609 ? 5.916 -3.126 -14.361 1.00 75.19 609 GLN A N 1
ATOM 4861 C CA . GLN A 1 609 ? 5.579 -2.789 -12.966 1.00 75.19 609 GLN A CA 1
ATOM 4862 C C . GLN A 1 609 ? 5.409 -1.278 -12.714 1.00 75.19 609 GLN A C 1
ATOM 4864 O O . GLN A 1 609 ? 4.478 -0.845 -12.030 1.00 75.19 609 GLN A O 1
ATOM 4869 N N . GLY A 1 610 ? 6.270 -0.457 -13.324 1.00 71.25 610 GLY A N 1
ATOM 4870 C CA . GLY A 1 610 ? 6.215 1.006 -13.235 1.00 71.25 610 GLY A CA 1
ATOM 4871 C C . GLY A 1 610 ? 4.975 1.659 -13.869 1.00 71.25 610 GLY A C 1
ATOM 4872 O O . GLY A 1 610 ? 4.755 2.850 -13.652 1.00 71.25 610 GLY A O 1
ATOM 4873 N N . PHE A 1 611 ? 4.160 0.928 -14.637 1.00 76.50 611 PHE A N 1
ATOM 4874 C CA . PHE A 1 611 ? 2.835 1.381 -15.076 1.00 76.50 611 PHE A CA 1
ATOM 4875 C C . PHE A 1 611 ? 1.809 1.200 -13.948 1.00 76.50 611 PHE A C 1
ATOM 4877 O O . PHE A 1 611 ? 1.176 2.169 -13.519 1.00 76.50 611 PHE A O 1
ATOM 4884 N N . TYR A 1 612 ? 1.715 -0.012 -13.391 1.00 78.06 612 TYR A N 1
ATOM 4885 C CA . TYR A 1 612 ? 0.777 -0.344 -12.313 1.00 78.06 612 TYR A CA 1
ATOM 4886 C C . TYR A 1 612 ? 1.008 0.496 -11.054 1.00 78.06 612 TYR A C 1
ATOM 4888 O O . TYR A 1 612 ? 0.045 0.993 -10.474 1.00 78.06 612 TYR A O 1
ATOM 4896 N N . GLN A 1 613 ? 2.263 0.763 -10.677 1.00 67.62 613 GLN A N 1
ATOM 4897 C CA . GLN A 1 613 ? 2.588 1.657 -9.554 1.00 67.62 613 GLN A CA 1
ATOM 4898 C C . GLN A 1 613 ? 1.940 3.051 -9.682 1.00 67.62 613 GLN A C 1
ATOM 4900 O O . GLN A 1 613 ? 1.463 3.601 -8.688 1.00 67.62 613 GLN A O 1
ATOM 4905 N N . ARG A 1 614 ? 1.869 3.612 -10.899 1.00 72.81 614 ARG A N 1
ATOM 4906 C CA . ARG A 1 614 ? 1.253 4.928 -11.165 1.00 72.81 614 ARG A CA 1
ATOM 4907 C C . ARG A 1 614 ? -0.275 4.846 -11.191 1.00 72.81 614 ARG A C 1
ATOM 4909 O O . ARG A 1 614 ? -0.946 5.751 -10.698 1.00 72.81 614 ARG A O 1
ATOM 4916 N N . VAL A 1 615 ? -0.829 3.744 -11.702 1.00 77.50 615 VAL A N 1
ATOM 4917 C CA . VAL A 1 615 ? -2.274 3.456 -11.659 1.00 77.50 615 VAL A CA 1
ATOM 4918 C C . VAL A 1 615 ? -2.762 3.321 -10.210 1.00 77.50 615 VAL A C 1
ATOM 4920 O O . VAL A 1 615 ? -3.771 3.926 -9.856 1.00 77.50 615 VAL A O 1
ATOM 4923 N N . HIS A 1 616 ? -2.026 2.610 -9.351 1.00 69.00 616 HIS A N 1
ATOM 4924 C CA . HIS A 1 616 ? -2.361 2.451 -7.931 1.00 69.00 616 HIS A CA 1
ATOM 4925 C C . HIS A 1 616 ? -2.172 3.734 -7.106 1.00 69.00 616 HIS A C 1
ATOM 4927 O O . HIS A 1 616 ? -2.911 3.949 -6.152 1.00 69.00 616 HIS A O 1
ATOM 4933 N N . ALA A 1 617 ? -1.261 4.634 -7.493 1.00 69.44 617 ALA A N 1
ATOM 4934 C CA . ALA A 1 617 ? -1.109 5.947 -6.851 1.00 69.44 617 ALA A CA 1
ATOM 4935 C C . ALA A 1 617 ? -2.302 6.907 -7.082 1.00 69.44 617 ALA A C 1
ATOM 4937 O O . ALA A 1 617 ? -2.383 7.970 -6.462 1.00 69.44 617 ALA A O 1
ATOM 4938 N N . CYS A 1 618 ? -3.244 6.570 -7.969 1.00 72.56 618 CYS A N 1
ATOM 4939 C CA . CYS A 1 618 ? -4.397 7.416 -8.264 1.00 72.56 618 CYS A CA 1
ATOM 4940 C C . CYS A 1 618 ? -5.497 7.295 -7.195 1.00 72.56 618 CYS A C 1
ATOM 4942 O O . CYS A 1 618 ? -6.077 6.230 -7.003 1.00 72.56 618 CYS A O 1
ATOM 4944 N N . LYS A 1 619 ? -5.902 8.428 -6.599 1.00 70.62 619 LYS A N 1
ATOM 4945 C CA . LYS A 1 619 ? -6.972 8.504 -5.576 1.00 70.62 619 LYS A CA 1
ATOM 4946 C C . LYS A 1 619 ? -8.324 7.903 -5.999 1.00 70.62 619 LYS A C 1
ATOM 4948 O O . LYS A 1 619 ? -9.137 7.583 -5.142 1.00 70.62 619 LYS A O 1
ATOM 4953 N N . THR A 1 620 ? -8.610 7.815 -7.302 1.00 77.62 620 THR A N 1
ATOM 4954 C CA . THR A 1 620 ? -9.839 7.198 -7.830 1.00 77.62 620 THR A CA 1
ATOM 4955 C C . THR A 1 620 ? -9.593 6.504 -9.170 1.00 77.62 620 THR A C 1
ATOM 4957 O O . THR A 1 620 ? -8.758 6.936 -9.970 1.00 77.62 620 THR A O 1
ATOM 4960 N N . THR A 1 621 ? -10.408 5.491 -9.471 1.00 86.00 621 THR A N 1
ATOM 4961 C CA . THR A 1 621 ? -10.415 4.775 -10.761 1.00 86.00 621 THR A CA 1
ATOM 4962 C C . THR A 1 621 ? -10.698 5.689 -11.958 1.00 86.00 621 THR A C 1
ATOM 4964 O O . THR A 1 621 ? -10.145 5.485 -13.039 1.00 86.00 621 THR A O 1
ATOM 4967 N N . ARG A 1 622 ? -11.520 6.736 -11.779 1.00 86.69 622 ARG A N 1
ATOM 4968 C CA . ARG A 1 622 ? -11.820 7.726 -12.829 1.00 86.69 622 ARG A CA 1
ATOM 4969 C C . ARG A 1 622 ? -10.591 8.554 -13.201 1.00 86.69 622 ARG A C 1
ATOM 4971 O O . ARG A 1 622 ? -10.395 8.813 -14.386 1.00 86.69 622 ARG A O 1
ATOM 4978 N N . ILE A 1 623 ? -9.780 8.946 -12.214 1.00 81.69 623 ILE A N 1
ATOM 4979 C CA . ILE A 1 623 ? -8.505 9.636 -12.452 1.00 81.69 623 ILE A CA 1
ATOM 4980 C C . ILE A 1 623 ? -7.556 8.685 -13.182 1.00 81.69 623 ILE A C 1
ATOM 4982 O O . ILE A 1 623 ? -7.132 9.018 -14.281 1.00 81.69 623 ILE A O 1
ATOM 4986 N N . ALA A 1 624 ? -7.337 7.473 -12.655 1.00 82.88 624 ALA A N 1
ATOM 4987 C CA . ALA A 1 624 ? -6.448 6.479 -13.263 1.00 82.88 624 ALA A CA 1
ATOM 4988 C C . ALA A 1 624 ? -6.756 6.232 -14.751 1.00 82.88 624 ALA A C 1
ATOM 4990 O O . ALA A 1 624 ? -5.882 6.379 -15.604 1.00 82.88 624 ALA A O 1
ATOM 4991 N N . ARG A 1 625 ? -8.020 5.936 -15.085 1.00 90.94 625 ARG A N 1
ATOM 4992 C CA . ARG A 1 625 ? -8.456 5.704 -16.471 1.00 90.94 625 ARG A CA 1
ATOM 4993 C C . ARG A 1 625 ? -8.200 6.915 -17.368 1.00 90.94 625 ARG A C 1
ATOM 4995 O O . ARG A 1 625 ? -7.704 6.763 -18.480 1.00 90.94 625 ARG A O 1
ATOM 5002 N N . ASN A 1 626 ? -8.567 8.111 -16.909 1.00 86.94 626 ASN A N 1
ATOM 5003 C CA . ASN A 1 626 ? -8.408 9.325 -17.704 1.00 86.94 626 ASN A CA 1
ATOM 5004 C C . ASN A 1 626 ? -6.921 9.671 -17.906 1.00 86.94 626 ASN A C 1
ATOM 5006 O O . ASN A 1 626 ? -6.541 10.026 -19.018 1.00 86.94 626 ASN A O 1
ATOM 5010 N N . SER A 1 627 ? -6.080 9.506 -16.880 1.00 81.31 627 SER A N 1
ATOM 5011 C CA . SER A 1 627 ? -4.628 9.685 -16.977 1.00 81.31 627 SER A CA 1
ATOM 5012 C C . SER A 1 627 ? -4.005 8.731 -17.996 1.00 81.31 627 SER A C 1
ATOM 5014 O O . SER A 1 627 ? -3.264 9.191 -18.855 1.00 81.31 627 SER A O 1
ATOM 5016 N N . VAL A 1 628 ? -4.362 7.439 -17.983 1.00 87.06 628 VAL A N 1
ATOM 5017 C CA . VAL A 1 628 ? -3.859 6.461 -18.969 1.00 87.06 628 VAL A CA 1
ATOM 5018 C C . VAL A 1 628 ? -4.264 6.832 -20.403 1.00 87.06 628 VAL A C 1
ATOM 5020 O O . VAL A 1 628 ? -3.431 6.769 -21.304 1.00 87.06 628 VAL A O 1
ATOM 5023 N N . LEU A 1 629 ? -5.508 7.275 -20.625 1.00 88.19 629 LEU A N 1
ATOM 5024 C CA . LEU A 1 629 ? -5.970 7.719 -21.950 1.00 88.19 629 LEU A CA 1
ATOM 5025 C C . LEU A 1 629 ? -5.211 8.959 -22.450 1.00 88.19 629 LEU A C 1
ATOM 5027 O O . LEU A 1 629 ? -4.806 9.002 -23.610 1.00 88.19 629 LEU A O 1
ATOM 5031 N N . VAL A 1 630 ? -4.982 9.948 -21.579 1.00 85.50 630 VAL A N 1
ATOM 5032 C CA . VAL A 1 630 ? -4.185 11.141 -21.913 1.00 85.50 630 VAL A CA 1
ATOM 5033 C C . VAL A 1 630 ? -2.732 10.756 -22.200 1.00 85.50 630 VAL A C 1
ATOM 5035 O O . VAL A 1 630 ? -2.178 11.204 -23.201 1.00 85.50 630 VAL A O 1
ATOM 5038 N N . SER A 1 631 ? -2.131 9.881 -21.388 1.00 81.62 631 SER A N 1
ATOM 5039 C CA . SER A 1 631 ? -0.771 9.377 -21.609 1.00 81.62 631 SER A CA 1
ATOM 5040 C C . SER A 1 631 ? -0.624 8.619 -22.929 1.00 81.62 631 SER A C 1
ATOM 5042 O O . SER A 1 631 ? 0.407 8.766 -23.573 1.00 81.62 631 SER A O 1
ATOM 5044 N N . ALA A 1 632 ? -1.633 7.859 -23.370 1.00 84.19 632 ALA A N 1
ATOM 5045 C CA . ALA A 1 632 ? -1.591 7.154 -24.653 1.00 84.19 632 ALA A CA 1
ATOM 5046 C C . ALA A 1 632 ? -1.574 8.121 -25.854 1.00 84.19 632 ALA A C 1
ATOM 5048 O O . ALA A 1 632 ? -0.766 7.959 -26.767 1.00 84.19 632 ALA A O 1
ATOM 5049 N N . VAL A 1 633 ? -2.420 9.160 -25.833 1.00 86.00 633 VAL A N 1
ATOM 5050 C CA . VAL A 1 633 ? -2.419 10.210 -26.869 1.00 86.00 633 VAL A CA 1
ATOM 5051 C C . VAL A 1 633 ? -1.111 11.001 -26.837 1.00 86.00 633 VAL A C 1
ATOM 5053 O O . VAL A 1 633 ? -0.516 11.247 -27.884 1.00 86.00 633 VAL A O 1
ATOM 5056 N N . LEU A 1 634 ? -0.631 11.360 -25.642 1.00 79.44 634 LEU A N 1
ATOM 5057 C CA . LEU A 1 634 ? 0.623 12.088 -25.489 1.00 79.44 634 LEU A CA 1
ATOM 5058 C C . LEU A 1 634 ? 1.808 11.260 -26.005 1.00 79.44 634 LEU A C 1
ATOM 5060 O O . LEU A 1 634 ? 2.589 11.778 -26.789 1.00 79.44 634 LEU A O 1
ATOM 5064 N N . ALA A 1 635 ? 1.911 9.974 -25.657 1.00 78.00 635 ALA A N 1
ATOM 5065 C CA . ALA A 1 635 ? 2.988 9.094 -26.115 1.00 78.00 635 ALA A CA 1
ATOM 5066 C C . ALA A 1 635 ? 3.069 8.991 -27.650 1.00 78.00 635 ALA A C 1
ATOM 5068 O O . ALA A 1 635 ? 4.165 9.038 -28.205 1.00 78.00 635 ALA A O 1
ATOM 5069 N N . LEU A 1 636 ? 1.924 8.927 -28.345 1.00 81.31 636 LEU A N 1
ATOM 5070 C CA . LEU A 1 636 ? 1.882 8.960 -29.813 1.00 81.31 636 LEU A CA 1
ATOM 5071 C C . LEU A 1 636 ? 2.433 10.278 -30.377 1.00 81.31 636 LEU A C 1
ATOM 5073 O O . LEU A 1 636 ? 3.222 10.259 -31.319 1.00 81.31 636 LEU A O 1
ATOM 5077 N N . LEU A 1 637 ? 2.067 11.416 -29.779 1.00 79.38 637 LEU A N 1
ATOM 5078 C CA . LEU A 1 637 ? 2.601 12.726 -30.166 1.00 79.38 637 LEU A CA 1
ATOM 5079 C C . LEU A 1 637 ? 4.103 12.848 -29.849 1.00 79.38 637 LEU A C 1
ATOM 5081 O O . LEU A 1 637 ? 4.844 13.440 -30.629 1.00 79.38 637 LEU A O 1
ATOM 5085 N N . MET A 1 638 ? 4.569 12.255 -28.745 1.00 74.19 638 MET A N 1
ATOM 5086 C CA . MET A 1 638 ? 5.978 12.271 -28.321 1.00 74.19 638 MET A CA 1
ATOM 5087 C C . MET A 1 638 ? 6.895 11.386 -29.170 1.00 74.19 638 MET A C 1
ATOM 5089 O O . MET A 1 638 ? 8.106 11.593 -29.165 1.00 74.19 638 MET A O 1
ATOM 5093 N N . GLY A 1 639 ? 6.350 10.438 -29.938 1.00 75.19 639 GLY A N 1
ATOM 5094 C CA . GLY A 1 639 ? 7.128 9.675 -30.918 1.00 75.19 639 GLY A CA 1
ATOM 5095 C C . GLY A 1 639 ? 7.564 10.500 -32.138 1.00 75.19 639 GLY A C 1
ATOM 5096 O O . GLY A 1 639 ? 8.526 10.136 -32.812 1.00 75.19 639 GLY A O 1
ATOM 5097 N N . VAL A 1 640 ? 6.888 11.620 -32.422 1.00 80.31 640 VAL A N 1
ATOM 5098 C CA . VAL A 1 640 ? 7.127 12.421 -33.634 1.00 80.31 640 VAL A CA 1
ATOM 5099 C C . VAL A 1 640 ? 8.447 13.212 -33.583 1.00 80.31 640 VAL A C 1
ATOM 5101 O O . VAL A 1 640 ? 9.201 13.119 -34.554 1.00 80.31 640 VAL A O 1
ATOM 5104 N N . PRO A 1 641 ? 8.806 13.944 -32.502 1.00 77.88 641 PRO A N 1
ATOM 5105 C CA . PRO A 1 641 ? 10.042 14.727 -32.483 1.00 77.88 641 PRO A CA 1
ATOM 5106 C C . PRO A 1 641 ? 11.336 13.907 -32.680 1.00 77.88 641 PRO A C 1
ATOM 5108 O O . PRO A 1 641 ? 12.142 14.299 -33.527 1.00 77.88 641 PRO A O 1
ATOM 5111 N N . PRO A 1 642 ? 11.548 12.748 -32.015 1.00 75.44 642 PRO A N 1
ATOM 5112 C CA . PRO A 1 642 ? 12.736 11.923 -32.257 1.00 75.44 642 PRO A CA 1
ATOM 5113 C C . PRO A 1 642 ? 12.800 11.366 -33.686 1.00 75.44 642 PRO A C 1
ATOM 5115 O O . PRO A 1 642 ? 13.882 11.292 -34.268 1.00 75.44 642 PRO A O 1
ATOM 5118 N N . ALA A 1 643 ? 11.652 11.026 -34.284 1.00 78.94 643 ALA A N 1
ATOM 5119 C CA . ALA A 1 643 ? 11.590 10.574 -35.672 1.00 78.94 643 ALA A CA 1
ATOM 5120 C C . ALA A 1 643 ? 11.995 11.689 -36.655 1.00 78.94 643 ALA A C 1
ATOM 5122 O O . ALA A 1 643 ? 12.761 11.438 -37.583 1.00 78.94 643 ALA A O 1
ATOM 5123 N N . ILE A 1 644 ? 11.550 12.931 -36.421 1.00 80.56 644 ILE A N 1
ATOM 5124 C CA . ILE A 1 644 ? 11.970 14.095 -37.218 1.00 80.56 644 ILE A CA 1
ATOM 5125 C C . ILE A 1 644 ? 13.475 14.355 -37.059 1.00 80.56 644 ILE A C 1
ATOM 5127 O O . ILE A 1 644 ? 14.148 14.589 -38.059 1.00 80.56 644 ILE A O 1
ATOM 5131 N N . ALA A 1 645 ? 14.030 14.253 -35.847 1.00 78.50 645 ALA A N 1
ATOM 5132 C CA . ALA A 1 645 ? 15.473 14.390 -35.629 1.00 78.50 645 ALA A CA 1
ATOM 5133 C C . ALA A 1 645 ? 16.289 13.321 -36.387 1.00 78.50 645 ALA A C 1
ATOM 5135 O O . ALA A 1 645 ? 17.319 13.640 -36.980 1.00 78.50 645 ALA A O 1
ATOM 5136 N N . GLY A 1 646 ? 15.799 12.077 -36.449 1.00 80.06 646 GLY A N 1
ATOM 5137 C CA . GLY A 1 646 ? 16.387 11.025 -37.286 1.00 80.06 646 GLY A CA 1
ATOM 5138 C C . GLY A 1 646 ? 16.332 11.344 -38.787 1.00 80.06 646 GLY A C 1
ATOM 5139 O O . GLY A 1 646 ? 17.318 11.146 -39.494 1.00 80.06 646 GLY A O 1
ATOM 5140 N N . VAL A 1 647 ? 15.214 11.900 -39.272 1.00 81.50 647 VAL A N 1
ATOM 5141 C CA . VAL A 1 647 ? 15.075 12.367 -40.667 1.00 81.50 647 VAL A CA 1
ATOM 5142 C C . VAL A 1 647 ? 16.043 13.514 -40.976 1.00 81.50 647 VAL A C 1
ATOM 5144 O O . VAL A 1 647 ? 16.691 13.479 -42.020 1.00 81.50 647 VAL A O 1
ATOM 5147 N N . ILE A 1 648 ? 16.200 14.485 -40.067 1.00 83.25 648 ILE A N 1
ATOM 5148 C CA . ILE A 1 648 ? 17.177 15.578 -40.196 1.00 83.25 648 ILE A CA 1
ATOM 5149 C C . ILE A 1 648 ? 18.595 15.011 -40.342 1.00 83.25 648 ILE A C 1
ATOM 5151 O O . ILE A 1 648 ? 19.290 15.329 -41.309 1.00 83.25 648 ILE A O 1
ATOM 5155 N N . GLY A 1 649 ? 19.015 14.130 -39.429 1.00 82.19 649 GLY A N 1
ATOM 5156 C CA . GLY A 1 649 ? 20.356 13.538 -39.459 1.00 82.19 649 GLY A CA 1
ATOM 5157 C C . GLY A 1 649 ? 20.635 12.682 -40.702 1.00 82.19 649 GLY A C 1
ATOM 5158 O O . GLY A 1 649 ? 21.777 12.612 -41.150 1.00 82.19 649 GLY A O 1
ATOM 5159 N N . ALA A 1 650 ? 19.600 12.084 -41.301 1.00 80.25 650 ALA A N 1
ATOM 5160 C CA . ALA A 1 650 ? 19.700 11.336 -42.557 1.00 80.25 650 ALA A CA 1
ATOM 5161 C C . ALA A 1 650 ? 19.697 12.225 -43.821 1.00 80.25 650 ALA A C 1
ATOM 5163 O O . ALA A 1 650 ? 20.216 11.812 -44.858 1.00 80.25 650 ALA A O 1
ATOM 5164 N N . ALA A 1 651 ? 19.106 13.425 -43.757 1.00 82.62 651 ALA A N 1
ATOM 5165 C CA . ALA A 1 651 ? 19.074 14.405 -44.851 1.00 82.62 651 ALA A CA 1
ATOM 5166 C C . ALA A 1 651 ? 20.272 15.378 -44.848 1.00 82.62 651 ALA A C 1
ATOM 5168 O O . ALA A 1 651 ? 20.513 16.070 -45.839 1.00 82.62 651 ALA A O 1
ATOM 5169 N N . THR A 1 652 ? 21.012 15.428 -43.740 1.00 82.88 652 THR A N 1
ATOM 5170 C CA . THR A 1 652 ? 22.199 16.268 -43.538 1.00 82.88 652 THR A CA 1
ATOM 5171 C C . THR A 1 652 ? 23.369 15.850 -44.431 1.00 82.88 652 THR A C 1
ATOM 5173 O O . THR A 1 652 ? 23.632 14.664 -44.638 1.00 82.88 652 THR A O 1
ATOM 5176 N N . ASP A 1 653 ? 24.126 16.832 -44.918 1.00 82.19 653 ASP A N 1
ATOM 5177 C CA . ASP A 1 653 ? 25.472 16.628 -45.445 1.00 82.19 653 ASP A CA 1
ATOM 5178 C C . ASP A 1 653 ? 26.519 16.937 -44.369 1.00 82.19 653 ASP A C 1
ATOM 5180 O O . ASP A 1 653 ? 26.914 18.086 -44.185 1.00 82.19 653 ASP A O 1
ATOM 5184 N N . TRP A 1 654 ? 26.952 15.913 -43.627 1.00 80.56 654 TRP A N 1
ATOM 5185 C CA . TRP A 1 654 ? 27.798 16.088 -42.437 1.00 80.56 654 TRP A CA 1
ATOM 5186 C C . TRP A 1 654 ? 29.124 16.810 -42.728 1.00 80.56 654 TRP A C 1
ATOM 5188 O O . TRP A 1 654 ? 29.586 17.575 -41.886 1.00 80.56 654 TRP A O 1
ATOM 5198 N N . ASN A 1 655 ? 29.648 16.687 -43.954 1.00 78.50 655 ASN A N 1
ATOM 5199 C CA . ASN A 1 655 ? 30.832 17.407 -44.444 1.00 78.50 655 ASN A CA 1
ATOM 5200 C C . ASN A 1 655 ? 30.682 18.945 -44.472 1.00 78.50 655 ASN A C 1
ATOM 5202 O O . ASN A 1 655 ? 31.678 19.648 -44.605 1.00 78.50 655 ASN A O 1
ATOM 5206 N N . GLN A 1 656 ? 29.454 19.472 -44.403 1.00 77.81 656 GLN A N 1
ATOM 5207 C CA . GLN A 1 656 ? 29.168 20.915 -44.357 1.00 77.81 656 GLN A CA 1
ATOM 5208 C C . GLN A 1 656 ? 28.993 21.439 -42.920 1.00 77.81 656 GLN A C 1
ATOM 5210 O O . GLN A 1 656 ? 28.727 22.623 -42.718 1.00 77.81 656 GLN A O 1
ATOM 5215 N N . THR A 1 657 ? 29.111 20.564 -41.918 1.00 80.12 657 THR A N 1
ATOM 5216 C CA . THR A 1 657 ? 29.006 20.905 -40.492 1.00 80.12 657 THR A CA 1
ATOM 5217 C C . THR A 1 657 ? 30.394 20.947 -39.842 1.00 80.12 657 THR A C 1
ATOM 5219 O O . THR A 1 657 ? 31.384 20.565 -40.457 1.00 80.12 657 THR A O 1
ATOM 5222 N N . MET A 1 658 ? 30.487 21.356 -38.571 1.00 73.50 658 MET A N 1
ATOM 5223 C CA . MET A 1 658 ? 31.744 21.273 -37.800 1.00 73.50 658 MET A CA 1
ATOM 5224 C C . MET A 1 658 ? 32.106 19.838 -37.350 1.00 73.50 658 MET A C 1
ATOM 5226 O O . MET A 1 658 ? 32.972 19.659 -36.496 1.00 73.50 658 MET A O 1
ATOM 5230 N N . TYR A 1 659 ? 31.437 18.810 -37.880 1.00 77.06 659 TYR A N 1
ATOM 5231 C CA . TYR A 1 659 ? 31.750 17.411 -37.608 1.00 77.06 659 TYR A CA 1
ATOM 5232 C C . TYR A 1 659 ? 32.917 16.930 -38.484 1.00 77.06 659 TYR A C 1
ATOM 5234 O O . TYR A 1 659 ? 32.819 16.910 -39.707 1.00 77.06 659 TYR A O 1
ATOM 5242 N N . SER A 1 660 ? 34.011 16.508 -37.848 1.00 64.38 660 SER A N 1
ATOM 5243 C CA . SER A 1 660 ? 35.248 16.051 -38.501 1.00 64.38 660 SER A CA 1
ATOM 5244 C C . SER A 1 660 ? 35.384 14.523 -38.617 1.00 64.38 660 SER A C 1
ATOM 5246 O O . SER A 1 660 ? 36.438 14.030 -39.018 1.00 64.38 660 SER A O 1
ATOM 5248 N N . GLY A 1 661 ? 34.349 13.763 -38.242 1.00 67.75 661 GLY A N 1
ATOM 5249 C CA . GLY A 1 661 ? 34.335 12.298 -38.323 1.00 67.75 661 GLY A CA 1
ATOM 5250 C C . GLY A 1 661 ? 33.882 11.756 -39.684 1.00 67.75 661 GLY A C 1
ATOM 5251 O O . GLY A 1 661 ? 33.674 12.500 -40.640 1.00 67.75 661 GLY A O 1
ATOM 5252 N N . ASN A 1 662 ? 33.700 10.435 -39.775 1.00 69.19 662 ASN A N 1
ATOM 5253 C CA . ASN A 1 662 ? 33.215 9.794 -40.999 1.00 69.19 662 ASN A CA 1
ATOM 5254 C C . ASN A 1 662 ? 31.732 10.157 -41.256 1.00 69.19 662 ASN A C 1
ATOM 5256 O O . ASN A 1 662 ? 30.891 9.832 -40.416 1.00 69.19 662 ASN A O 1
ATOM 5260 N N . PRO A 1 663 ? 31.370 10.775 -42.399 1.00 64.69 663 PRO A N 1
ATOM 5261 C CA . PRO A 1 663 ? 29.976 11.098 -42.718 1.00 64.69 663 PRO A CA 1
ATOM 5262 C C . PRO A 1 663 ? 29.090 9.858 -42.950 1.00 64.69 663 PRO A C 1
ATOM 5264 O O . PRO A 1 663 ? 27.864 9.968 -42.883 1.00 64.69 663 PRO A O 1
ATOM 5267 N N . GLU A 1 664 ? 29.673 8.683 -43.221 1.00 68.31 664 GLU A N 1
ATOM 5268 C CA . GLU A 1 664 ? 28.945 7.412 -43.322 1.00 68.31 664 GLU A CA 1
ATOM 5269 C C . GLU A 1 664 ? 28.936 6.666 -41.979 1.00 68.31 664 GLU A C 1
ATOM 5271 O O . GLU A 1 664 ? 29.786 5.821 -41.702 1.00 68.31 664 GLU A O 1
ATOM 5276 N N . LEU A 1 665 ? 27.938 6.979 -41.148 1.00 67.19 665 LEU A N 1
ATOM 5277 C CA . LEU A 1 665 ? 27.713 6.334 -39.850 1.00 67.19 665 LEU A CA 1
ATOM 5278 C C . LEU A 1 665 ? 27.352 4.850 -40.009 1.00 67.19 665 LEU A C 1
ATOM 5280 O O . LEU A 1 665 ? 26.363 4.502 -40.672 1.00 67.19 665 LEU A O 1
ATOM 5284 N N . SER A 1 666 ? 28.094 3.980 -39.326 1.00 65.88 666 SER A N 1
ATOM 5285 C CA . SER A 1 666 ? 27.762 2.559 -39.218 1.00 65.88 666 SER A CA 1
ATOM 5286 C C . SER A 1 666 ? 26.464 2.338 -38.430 1.00 65.88 666 SER A C 1
ATOM 5288 O O . SER A 1 666 ? 25.994 3.203 -37.688 1.00 65.88 666 SER A O 1
ATOM 5290 N N . GLN A 1 667 ? 25.869 1.150 -38.561 1.00 64.44 667 GLN A N 1
ATOM 5291 C CA . GLN A 1 667 ? 24.591 0.827 -37.916 1.00 64.44 667 GLN A CA 1
ATOM 5292 C C . GLN A 1 667 ? 24.653 0.872 -36.374 1.00 64.44 667 GLN A C 1
ATOM 5294 O O . GLN A 1 667 ? 23.638 1.134 -35.728 1.00 64.44 667 GLN A O 1
ATOM 5299 N N . GLU A 1 668 ? 25.830 0.657 -35.779 1.00 59.62 668 GLU A N 1
ATOM 5300 C CA . GLU A 1 668 ? 26.044 0.791 -34.330 1.00 59.62 668 GLU A CA 1
ATOM 5301 C C . GLU A 1 668 ? 26.046 2.275 -33.898 1.00 59.62 668 GLU A C 1
ATOM 5303 O O . GLU A 1 668 ? 25.538 2.624 -32.829 1.00 59.62 668 GLU A O 1
ATOM 5308 N N . GLU A 1 669 ? 26.510 3.171 -34.774 1.00 65.88 669 GLU A N 1
ATOM 5309 C CA . GLU A 1 669 ? 26.628 4.616 -34.539 1.00 65.88 669 GLU A CA 1
ATOM 5310 C C . GLU A 1 669 ? 25.321 5.396 -34.764 1.00 65.88 669 GLU A C 1
ATOM 5312 O O . GLU A 1 669 ? 25.213 6.556 -34.362 1.00 65.88 669 GLU A O 1
ATOM 5317 N N . TRP A 1 670 ? 24.279 4.775 -35.330 1.00 70.81 670 TRP A N 1
ATOM 5318 C CA . TRP A 1 670 ? 22.967 5.417 -35.519 1.00 70.81 670 TRP A CA 1
ATOM 5319 C C . TRP A 1 670 ? 22.336 5.907 -34.205 1.00 70.81 670 TRP A C 1
ATOM 5321 O O . TRP A 1 670 ? 21.548 6.853 -34.204 1.00 70.81 670 TRP A O 1
ATOM 5331 N N . SER A 1 671 ? 22.728 5.322 -33.069 1.00 66.44 671 SER A N 1
ATOM 5332 C CA . SER A 1 671 ? 22.303 5.766 -31.734 1.00 66.44 671 SER A CA 1
ATOM 5333 C C . SER A 1 671 ? 22.800 7.179 -31.377 1.00 66.44 671 SER A C 1
ATOM 5335 O O . SER A 1 671 ? 22.231 7.824 -30.496 1.00 66.44 671 SER A O 1
ATOM 5337 N N . TYR A 1 672 ? 23.826 7.691 -32.067 1.00 71.69 672 TYR A N 1
ATOM 5338 C CA . TYR A 1 672 ? 24.395 9.023 -31.840 1.00 71.69 672 TYR A CA 1
ATOM 5339 C C . TYR A 1 672 ? 23.722 10.131 -32.660 1.00 71.69 672 TYR A C 1
ATOM 5341 O O . TYR A 1 672 ? 23.977 11.307 -32.403 1.00 71.69 672 TYR A O 1
ATOM 5349 N N . VAL A 1 673 ? 22.849 9.798 -33.621 1.00 74.81 673 VAL A N 1
ATOM 5350 C CA . VAL A 1 673 ? 22.274 10.772 -34.573 1.00 74.81 673 VAL A CA 1
ATOM 5351 C C . VAL A 1 673 ? 21.540 11.915 -33.867 1.00 74.81 673 VAL A C 1
ATOM 5353 O O . VAL A 1 673 ? 21.759 13.075 -34.205 1.00 74.81 673 VAL A O 1
ATOM 5356 N N . LEU A 1 674 ? 20.720 11.619 -32.852 1.00 74.88 674 LEU A N 1
ATOM 5357 C CA . LEU A 1 674 ? 20.004 12.650 -32.092 1.00 74.88 674 LEU A CA 1
ATOM 5358 C C . LEU A 1 674 ? 20.975 13.607 -31.356 1.00 74.88 674 LE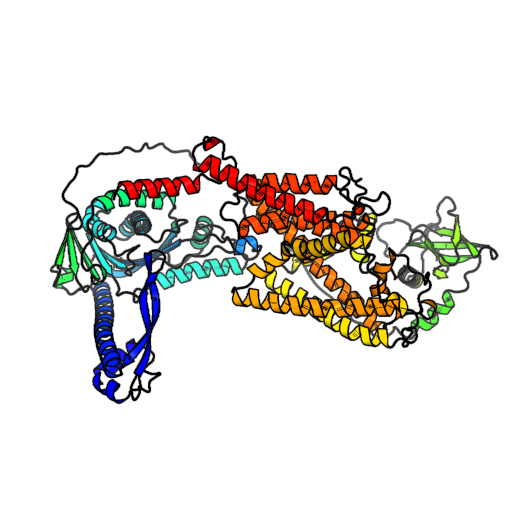U A C 1
ATOM 5360 O O . LEU A 1 674 ? 20.877 14.812 -31.588 1.00 74.88 674 LEU A O 1
ATOM 5364 N N . PRO A 1 675 ? 21.942 13.132 -30.538 1.00 73.00 675 PRO A N 1
ATOM 5365 C CA . PRO A 1 675 ? 23.006 13.980 -29.994 1.00 73.00 675 PRO A CA 1
ATOM 5366 C C . PRO A 1 675 ? 23.787 14.793 -31.036 1.00 73.00 675 PRO A C 1
ATOM 5368 O O . PRO A 1 675 ? 24.081 15.955 -30.778 1.00 73.00 675 PRO A O 1
ATOM 5371 N N . MET A 1 676 ? 24.100 14.230 -32.208 1.00 74.62 676 MET A N 1
ATOM 5372 C CA . MET A 1 676 ? 24.850 14.950 -33.248 1.00 74.62 676 MET A CA 1
ATOM 5373 C C . MET A 1 676 ? 24.029 16.073 -33.893 1.00 74.62 676 MET A C 1
ATOM 5375 O O . MET A 1 676 ? 24.553 17.168 -34.074 1.00 74.62 676 MET A O 1
ATOM 5379 N N . VAL A 1 677 ? 22.734 15.863 -34.160 1.00 78.81 677 VAL A N 1
ATOM 5380 C CA . VAL A 1 677 ? 21.838 16.937 -34.634 1.00 78.81 677 VAL A CA 1
ATOM 5381 C C . VAL A 1 677 ? 21.724 18.058 -33.589 1.00 78.81 677 VAL A C 1
ATOM 5383 O O . VAL A 1 677 ? 21.722 19.239 -33.931 1.00 78.81 677 VAL A O 1
ATOM 5386 N N . LEU A 1 678 ? 21.690 17.717 -32.297 1.00 74.94 678 LEU A N 1
ATOM 5387 C CA . LEU A 1 678 ? 21.708 18.711 -31.219 1.00 74.94 678 LEU A CA 1
ATOM 5388 C C . LEU A 1 678 ? 23.033 19.482 -31.150 1.00 74.94 678 LEU A C 1
ATOM 5390 O O . LEU A 1 678 ? 23.015 20.698 -30.975 1.00 74.94 678 LEU A O 1
ATOM 5394 N N . ALA A 1 679 ? 24.171 18.798 -31.271 1.00 76.88 679 ALA A N 1
ATOM 5395 C CA . ALA A 1 679 ? 25.501 19.394 -31.150 1.00 76.88 679 ALA A CA 1
ATOM 5396 C C . ALA A 1 679 ? 25.882 20.281 -32.348 1.00 76.88 679 ALA A C 1
ATOM 5398 O O . ALA A 1 679 ? 26.438 21.358 -32.150 1.00 76.88 679 ALA A O 1
ATOM 5399 N N . TYR A 1 680 ? 25.582 19.842 -33.575 1.00 80.00 680 TYR A N 1
ATOM 5400 C CA . TYR A 1 680 ? 26.124 20.451 -34.795 1.00 80.00 680 TYR A CA 1
ATOM 5401 C C . TYR A 1 680 ? 25.123 21.291 -35.599 1.00 80.00 680 TYR A C 1
ATOM 5403 O O . TYR A 1 680 ? 25.556 22.115 -36.406 1.00 80.00 680 TYR A O 1
ATOM 5411 N N . HIS A 1 681 ? 23.808 21.143 -35.379 1.00 80.06 681 HIS A N 1
ATOM 5412 C CA . HIS A 1 681 ? 22.797 21.897 -36.140 1.00 80.06 681 HIS A CA 1
ATOM 5413 C C . HIS A 1 681 ? 22.146 23.032 -35.357 1.00 80.06 681 HIS A C 1
ATOM 5415 O O . HIS A 1 681 ? 21.584 23.939 -35.974 1.00 80.06 681 HIS A O 1
ATOM 5421 N N . CYS A 1 682 ? 22.207 22.993 -34.025 1.00 80.75 682 CYS A N 1
ATOM 5422 C CA . CYS A 1 682 ? 21.554 23.960 -33.145 1.00 80.75 682 CYS A CA 1
ATOM 5423 C C . CYS A 1 682 ? 22.555 24.990 -32.584 1.00 80.75 682 CYS A C 1
ATOM 5425 O O . CYS A 1 682 ? 23.694 24.630 -32.293 1.00 80.75 682 CYS A O 1
ATOM 5427 N N . PRO A 1 683 ? 22.140 26.249 -32.337 1.00 82.19 683 PRO A N 1
ATOM 5428 C CA . PRO A 1 683 ? 22.954 27.212 -31.592 1.00 82.19 683 PRO A CA 1
ATOM 5429 C C . PRO A 1 683 ? 23.331 26.685 -30.200 1.00 82.19 683 PRO A C 1
ATOM 5431 O O . PRO A 1 683 ? 22.533 25.986 -29.575 1.00 82.19 683 PRO A O 1
ATOM 5434 N N . MET A 1 684 ? 24.500 27.080 -29.681 1.00 75.56 684 MET A N 1
ATOM 5435 C CA . MET A 1 684 ? 25.069 26.566 -28.422 1.00 75.56 684 MET A CA 1
ATOM 5436 C C . MET A 1 684 ? 24.058 26.526 -27.262 1.00 75.56 684 MET A C 1
ATOM 5438 O O . MET A 1 684 ? 23.897 25.489 -26.628 1.00 75.56 684 MET A O 1
ATOM 5442 N N . THR A 1 685 ? 23.309 27.607 -27.028 1.00 76.56 685 THR A N 1
ATOM 5443 C CA . THR A 1 685 ? 22.280 27.677 -25.974 1.00 76.56 685 THR A CA 1
ATOM 5444 C C . THR A 1 685 ? 21.195 26.606 -26.141 1.00 76.56 685 THR A C 1
ATOM 5446 O O . THR A 1 685 ? 20.840 25.920 -25.185 1.00 76.56 685 THR A O 1
ATOM 5449 N N . VAL A 1 686 ? 20.692 26.422 -27.366 1.00 78.19 686 VAL A N 1
ATOM 5450 C CA . VAL A 1 686 ? 19.659 25.425 -27.701 1.00 78.19 686 VAL A CA 1
ATOM 5451 C C . VAL A 1 686 ? 20.221 24.005 -27.590 1.00 78.19 686 VAL A C 1
ATOM 5453 O O . VAL A 1 686 ? 19.536 23.114 -27.093 1.00 78.19 686 VAL A O 1
ATOM 5456 N N . SER A 1 687 ? 21.481 23.807 -27.985 1.00 73.00 687 SER A N 1
ATOM 5457 C CA . SER A 1 687 ? 22.205 22.543 -27.837 1.00 73.00 687 SER A CA 1
ATOM 5458 C C . SER A 1 687 ? 22.357 22.141 -26.364 1.00 73.00 687 SER A C 1
ATOM 5460 O O . SER A 1 687 ? 21.960 21.041 -25.982 1.00 73.00 687 SER A O 1
ATOM 5462 N N . VAL A 1 688 ? 22.824 23.057 -25.506 1.00 70.62 688 VAL A N 1
ATOM 5463 C CA . VAL A 1 688 ? 22.993 22.831 -24.059 1.00 70.62 688 VAL A CA 1
ATOM 5464 C C . VAL A 1 688 ? 21.659 22.491 -23.388 1.00 70.62 688 VAL A C 1
ATOM 5466 O O . VAL A 1 688 ? 21.569 21.479 -22.689 1.00 70.62 688 VAL A O 1
ATOM 5469 N N . PHE A 1 689 ? 20.595 23.263 -23.641 1.00 70.81 689 PHE A N 1
ATOM 5470 C CA . PHE A 1 689 ? 19.269 22.943 -23.096 1.00 70.81 689 PHE A CA 1
ATOM 5471 C C . PHE A 1 689 ? 18.692 21.640 -23.668 1.00 70.81 689 PHE A C 1
ATOM 5473 O O . PHE A 1 689 ? 18.045 20.897 -22.932 1.00 70.81 689 PHE A O 1
ATOM 5480 N N . GLY A 1 690 ? 18.949 21.319 -24.939 1.00 69.75 690 GLY A N 1
ATOM 5481 C CA . GLY A 1 690 ? 18.509 20.076 -25.576 1.00 69.75 690 GLY A CA 1
ATOM 5482 C C . GLY A 1 690 ? 19.197 18.826 -25.026 1.00 69.75 690 GLY A C 1
ATOM 5483 O O . GLY A 1 690 ? 18.529 17.849 -24.688 1.00 69.75 690 GLY A O 1
ATOM 5484 N N . LEU A 1 691 ? 20.519 18.860 -24.866 1.00 70.00 691 LEU A N 1
ATOM 5485 C CA . LEU A 1 691 ? 21.291 17.761 -24.280 1.00 70.00 691 LEU A CA 1
ATOM 5486 C C . LEU A 1 691 ? 20.999 17.614 -22.775 1.00 70.00 691 LEU A C 1
ATOM 5488 O O . LEU A 1 691 ? 20.855 16.490 -22.284 1.00 70.00 691 LEU A O 1
ATOM 5492 N N . GLY A 1 692 ? 20.804 18.724 -22.053 1.00 65.62 692 GLY A N 1
ATOM 5493 C CA . GLY A 1 692 ? 20.327 18.716 -20.665 1.00 65.62 692 GLY A CA 1
ATOM 5494 C C . GLY A 1 692 ? 18.925 18.111 -20.525 1.00 65.62 692 GLY A C 1
ATOM 5495 O O . GLY A 1 692 ? 18.691 17.279 -19.650 1.00 65.62 692 GLY A O 1
ATOM 5496 N N . ALA A 1 693 ? 18.010 18.444 -21.440 1.00 68.62 693 ALA A N 1
ATOM 5497 C CA . ALA A 1 693 ? 16.673 17.858 -21.519 1.00 68.62 693 ALA A CA 1
ATOM 5498 C C . ALA A 1 693 ? 16.697 16.338 -21.764 1.00 68.62 693 ALA A C 1
ATOM 5500 O O . ALA A 1 693 ? 16.002 15.598 -21.064 1.00 68.62 693 ALA A O 1
ATOM 5501 N N . VAL A 1 694 ? 17.507 15.863 -22.718 1.00 67.69 694 VAL A N 1
ATOM 5502 C CA . VAL A 1 694 ? 17.701 14.422 -22.968 1.00 67.69 694 VAL A CA 1
ATOM 5503 C C . VAL A 1 694 ? 18.261 13.730 -21.719 1.00 67.69 694 VAL A C 1
ATOM 5505 O O . VAL A 1 694 ? 17.747 12.686 -21.317 1.00 67.69 694 VAL A O 1
ATOM 5508 N N . SER A 1 695 ? 19.245 14.340 -21.053 1.00 64.94 695 SER A N 1
ATOM 5509 C CA . SER A 1 695 ? 19.833 13.815 -19.809 1.00 64.94 695 SER A CA 1
ATOM 5510 C C . SER A 1 695 ? 18.794 13.685 -18.688 1.00 64.94 695 SER A C 1
ATOM 5512 O O . SER A 1 695 ? 18.696 12.638 -18.046 1.00 64.94 695 SER A O 1
ATOM 5514 N N . ALA A 1 696 ? 17.960 14.710 -18.485 1.00 61.81 696 ALA A N 1
ATOM 5515 C CA . ALA A 1 696 ? 16.903 14.702 -17.473 1.00 61.81 696 ALA A CA 1
ATOM 5516 C C . ALA A 1 696 ? 15.816 13.646 -17.760 1.00 61.81 696 ALA A C 1
ATOM 5518 O O . ALA A 1 696 ? 15.346 12.969 -16.841 1.00 61.81 696 ALA A O 1
ATOM 5519 N N . ALA A 1 697 ? 15.446 13.455 -19.031 1.00 63.41 697 ALA A N 1
ATOM 5520 C CA . ALA A 1 697 ? 14.510 12.411 -19.445 1.00 63.41 697 ALA A CA 1
ATOM 5521 C C . ALA A 1 697 ? 15.062 10.995 -19.171 1.00 63.41 697 ALA A C 1
ATOM 5523 O O . ALA A 1 697 ? 14.344 10.145 -18.631 1.00 63.41 697 ALA A O 1
ATOM 5524 N N . VAL A 1 698 ? 16.349 10.752 -19.451 1.00 64.56 698 VAL A N 1
ATOM 5525 C CA . VAL A 1 698 ? 17.025 9.489 -19.100 1.00 64.56 698 VAL A CA 1
ATOM 5526 C C . VAL A 1 698 ? 17.038 9.276 -17.583 1.00 64.56 698 VAL A C 1
ATOM 5528 O O . VAL A 1 698 ? 16.635 8.205 -17.126 1.00 64.56 698 VAL A O 1
ATOM 5531 N N . MET A 1 699 ? 17.403 10.296 -16.797 1.00 59.91 699 MET A N 1
ATOM 5532 C CA . MET A 1 699 ? 17.438 10.222 -15.328 1.00 59.91 699 MET A CA 1
ATOM 5533 C C . MET A 1 699 ? 16.069 9.836 -14.743 1.00 59.91 699 MET A C 1
ATOM 5535 O O . MET A 1 699 ? 15.967 8.855 -14.011 1.00 59.91 699 MET A O 1
ATOM 5539 N N . SER A 1 700 ? 14.987 10.503 -15.167 1.00 60.84 700 SER A N 1
ATOM 5540 C CA . SER A 1 700 ? 13.625 10.174 -14.707 1.00 60.84 700 SER A CA 1
ATOM 5541 C C . SER A 1 700 ? 13.178 8.731 -15.014 1.00 60.84 700 SER A C 1
ATOM 5543 O O . SER A 1 700 ? 12.397 8.124 -14.268 1.00 60.84 700 SER A O 1
ATOM 5545 N N . SER A 1 701 ? 13.690 8.160 -16.106 1.00 66.00 701 SER A N 1
ATOM 5546 C CA . SER A 1 701 ? 13.412 6.779 -16.504 1.00 66.00 701 SER A CA 1
ATOM 5547 C C . SER A 1 701 ? 14.214 5.788 -15.656 1.00 66.00 701 SER A C 1
ATOM 5549 O O . SER A 1 701 ? 13.648 4.812 -15.159 1.00 66.00 701 SER A O 1
ATOM 5551 N N . ALA A 1 702 ? 15.502 6.068 -15.433 1.00 64.94 702 ALA A N 1
ATOM 5552 C CA . ALA A 1 702 ? 16.379 5.269 -14.582 1.00 64.94 702 ALA A CA 1
ATOM 5553 C C . ALA A 1 702 ? 15.869 5.220 -13.131 1.00 64.94 702 ALA A C 1
ATOM 5555 O O . ALA A 1 702 ? 15.671 4.127 -12.595 1.00 64.94 702 ALA A O 1
ATOM 5556 N N . ASP A 1 703 ? 15.541 6.376 -12.545 1.00 62.16 703 ASP A N 1
ATOM 5557 C CA . ASP A 1 703 ? 14.990 6.494 -11.188 1.00 62.16 703 ASP A CA 1
ATOM 5558 C C . ASP A 1 703 ? 13.729 5.637 -11.012 1.00 62.16 703 ASP A C 1
ATOM 5560 O O . ASP A 1 703 ? 13.604 4.885 -10.043 1.00 62.16 703 ASP A O 1
ATOM 5564 N N . SER A 1 704 ? 12.808 5.699 -11.985 1.00 64.31 704 SER A N 1
ATOM 5565 C CA . SER A 1 704 ? 11.572 4.904 -11.980 1.00 64.31 704 SER A CA 1
ATOM 5566 C C . SER A 1 704 ? 11.852 3.395 -11.931 1.00 64.31 704 SER A C 1
ATOM 5568 O O . SER A 1 704 ? 11.165 2.660 -11.221 1.00 64.31 704 SER A O 1
ATOM 5570 N N . ILE A 1 705 ? 12.833 2.917 -12.705 1.00 70.50 705 ILE A N 1
ATOM 5571 C CA . ILE A 1 705 ? 13.137 1.485 -12.849 1.00 70.50 705 ILE A CA 1
ATOM 5572 C C . ILE A 1 705 ? 13.897 0.964 -11.627 1.00 70.50 705 ILE A C 1
ATOM 5574 O O . ILE A 1 705 ? 13.535 -0.080 -11.084 1.00 70.50 705 ILE A O 1
ATOM 5578 N N . VAL A 1 706 ? 14.904 1.701 -11.155 1.00 68.38 706 VAL A N 1
ATOM 5579 C CA . VAL A 1 706 ? 15.713 1.324 -9.986 1.00 68.38 706 VAL A CA 1
ATOM 5580 C C . VAL A 1 706 ? 14.862 1.331 -8.708 1.00 68.38 706 VAL A C 1
ATOM 5582 O O . VAL A 1 706 ? 14.936 0.390 -7.913 1.00 68.38 706 VAL A O 1
ATOM 5585 N N . LEU A 1 707 ? 13.972 2.317 -8.540 1.00 68.94 707 LEU A N 1
ATOM 5586 C CA . LEU A 1 707 ? 13.009 2.340 -7.433 1.00 68.94 707 LEU A CA 1
ATOM 5587 C C . LEU A 1 707 ? 12.021 1.163 -7.504 1.00 68.94 707 LEU A C 1
ATOM 5589 O O . LEU A 1 707 ? 11.738 0.536 -6.480 1.00 68.94 707 LEU A O 1
ATOM 5593 N N . ALA A 1 708 ? 11.515 0.830 -8.697 1.00 71.00 708 ALA A N 1
ATOM 5594 C CA . ALA A 1 708 ? 10.620 -0.311 -8.878 1.00 71.00 708 ALA A CA 1
ATOM 5595 C C . ALA A 1 708 ? 11.312 -1.644 -8.548 1.00 71.00 708 ALA A C 1
ATOM 5597 O O . ALA A 1 708 ? 10.748 -2.448 -7.803 1.00 71.00 708 ALA A O 1
ATOM 5598 N N . ALA A 1 709 ? 12.546 -1.849 -9.021 1.00 77.50 709 ALA A N 1
ATOM 5599 C CA . ALA A 1 709 ? 13.347 -3.030 -8.707 1.00 77.50 709 ALA A CA 1
ATOM 5600 C C . ALA A 1 709 ? 13.610 -3.149 -7.196 1.00 77.50 709 ALA A C 1
ATOM 5602 O O . ALA A 1 709 ? 13.330 -4.188 -6.597 1.00 77.50 709 ALA A O 1
ATOM 5603 N N . GLY A 1 710 ? 14.055 -2.066 -6.551 1.00 77.56 710 GLY A N 1
ATOM 5604 C CA . GLY A 1 710 ? 14.272 -2.039 -5.105 1.00 77.56 710 GLY A CA 1
ATOM 5605 C C . GLY A 1 710 ? 12.999 -2.305 -4.290 1.00 77.56 710 GLY A C 1
ATOM 5606 O O . GLY A 1 710 ? 13.057 -2.983 -3.264 1.00 77.56 710 GLY A O 1
ATOM 5607 N N . SER A 1 711 ? 11.840 -1.819 -4.748 1.00 76.19 711 SER A N 1
ATOM 5608 C CA . SER A 1 711 ? 10.541 -2.059 -4.103 1.00 76.19 711 SER A CA 1
ATOM 5609 C C . SER A 1 711 ? 10.144 -3.539 -4.149 1.00 76.19 711 SER A C 1
ATOM 5611 O O . SER A 1 711 ? 9.768 -4.102 -3.117 1.00 76.19 711 SER A O 1
ATOM 5613 N N . VAL A 1 712 ? 10.306 -4.187 -5.309 1.00 82.00 712 VAL A N 1
ATOM 5614 C CA . VAL A 1 712 ? 10.063 -5.629 -5.479 1.00 82.00 712 VAL A CA 1
ATOM 5615 C C . VAL A 1 712 ? 11.036 -6.448 -4.624 1.00 82.00 712 VAL A C 1
ATOM 5617 O O . VAL A 1 712 ? 10.608 -7.367 -3.929 1.00 82.00 712 VAL A O 1
ATOM 5620 N N . ILE A 1 713 ? 12.325 -6.095 -4.586 1.00 84.81 713 ILE A N 1
ATOM 5621 C CA . ILE A 1 713 ? 13.313 -6.808 -3.761 1.00 84.81 713 ILE A CA 1
ATOM 5622 C C . ILE A 1 713 ? 13.005 -6.651 -2.262 1.00 84.81 713 ILE A C 1
ATOM 5624 O O . ILE A 1 713 ? 13.002 -7.641 -1.532 1.00 84.81 713 ILE A O 1
ATOM 5628 N N . SER A 1 714 ? 12.685 -5.445 -1.785 1.00 81.56 714 SER A N 1
ATOM 5629 C CA . SER A 1 714 ? 12.390 -5.214 -0.362 1.00 81.56 714 SER A CA 1
ATOM 5630 C C . SER A 1 714 ? 11.081 -5.883 0.090 1.00 81.56 714 SER A C 1
ATOM 5632 O O . SER A 1 714 ? 11.042 -6.523 1.141 1.00 81.56 714 SER A O 1
ATOM 5634 N N . HIS A 1 715 ? 10.006 -5.804 -0.702 1.00 74.06 715 HIS A N 1
ATOM 5635 C CA . HIS A 1 715 ? 8.703 -6.326 -0.276 1.00 74.06 715 HIS A CA 1
ATOM 5636 C C . HIS A 1 715 ? 8.428 -7.764 -0.745 1.00 74.06 715 HIS A C 1
ATOM 5638 O O . HIS A 1 715 ? 8.076 -8.619 0.066 1.00 74.06 715 HIS A O 1
ATOM 5644 N N . ASN A 1 716 ? 8.578 -8.063 -2.037 1.00 83.81 716 ASN A N 1
ATOM 5645 C CA . ASN A 1 716 ? 8.216 -9.375 -2.583 1.00 83.81 716 ASN A CA 1
ATOM 5646 C C . ASN A 1 716 ? 9.260 -10.447 -2.260 1.00 83.81 716 ASN A C 1
ATOM 5648 O O . ASN A 1 716 ? 8.875 -11.589 -2.042 1.00 83.81 716 ASN A O 1
ATOM 5652 N N . LEU A 1 717 ? 10.548 -10.092 -2.210 1.00 84.44 717 LEU A N 1
ATOM 5653 C CA . LEU A 1 717 ? 11.612 -11.040 -1.880 1.00 84.44 717 LEU A CA 1
ATOM 5654 C C . LEU A 1 717 ? 11.952 -11.002 -0.382 1.00 84.44 717 LEU A C 1
ATOM 5656 O O . LEU A 1 717 ? 11.770 -11.996 0.318 1.00 84.44 717 LEU A O 1
ATOM 5660 N N . TYR A 1 718 ? 12.407 -9.865 0.148 1.00 85.88 718 TYR A N 1
ATOM 5661 C CA . TYR A 1 718 ? 12.895 -9.800 1.528 1.00 85.88 718 TYR A CA 1
ATOM 5662 C C . TYR A 1 718 ? 11.778 -9.968 2.567 1.00 85.88 718 TYR A C 1
ATOM 5664 O O . TYR A 1 718 ? 11.852 -10.888 3.380 1.00 85.88 718 TYR A O 1
ATOM 5672 N N . LYS A 1 719 ? 10.717 -9.148 2.529 1.00 78.94 719 LYS A N 1
ATOM 5673 C CA . LYS A 1 719 ? 9.599 -9.286 3.480 1.00 78.94 719 LYS A CA 1
ATOM 5674 C C . LYS A 1 719 ? 8.891 -10.633 3.321 1.00 78.94 719 LYS A C 1
ATOM 5676 O O . LYS A 1 719 ? 8.804 -11.388 4.281 1.00 78.94 719 LYS A O 1
ATOM 5681 N N . ASN A 1 720 ? 8.408 -10.959 2.123 1.00 78.19 720 ASN A N 1
ATOM 5682 C CA . ASN A 1 720 ? 7.530 -12.121 1.958 1.00 78.19 720 ASN A CA 1
ATOM 5683 C C . ASN A 1 720 ? 8.262 -13.478 1.995 1.00 78.19 720 ASN A C 1
ATOM 5685 O O . ASN A 1 720 ? 7.684 -14.432 2.510 1.00 78.19 720 ASN A O 1
ATOM 5689 N N . CYS A 1 721 ? 9.498 -13.591 1.485 1.00 80.94 721 CYS A N 1
ATOM 5690 C CA . CYS A 1 721 ? 10.218 -14.875 1.450 1.00 80.94 721 CYS A CA 1
ATOM 5691 C C . CYS A 1 721 ? 11.217 -15.053 2.602 1.00 80.94 721 CYS A C 1
ATOM 5693 O O . CYS A 1 721 ? 11.325 -16.156 3.129 1.00 80.94 721 CYS A O 1
ATOM 5695 N N . PHE A 1 722 ? 11.951 -14.004 2.997 1.00 82.75 722 PHE A N 1
ATOM 5696 C CA . PHE A 1 722 ? 13.024 -14.128 3.996 1.00 82.75 722 PHE A CA 1
ATOM 5697 C C . PHE A 1 722 ? 12.597 -13.755 5.422 1.00 82.75 722 PHE A C 1
ATOM 5699 O O . PHE A 1 722 ? 12.967 -14.450 6.368 1.00 82.75 722 PHE A O 1
ATOM 5706 N N . LYS A 1 723 ? 11.838 -12.666 5.610 1.00 81.06 723 LYS A N 1
ATOM 5707 C CA . LYS A 1 723 ? 11.479 -12.158 6.945 1.00 81.06 723 LYS A CA 1
ATOM 5708 C C . LYS A 1 723 ? 10.073 -11.527 6.978 1.00 81.06 723 LYS A C 1
ATOM 5710 O O . LYS A 1 723 ? 9.952 -10.300 6.977 1.00 81.06 723 LYS A O 1
ATOM 5715 N N . PRO A 1 724 ? 8.999 -12.332 7.125 1.00 76.38 724 PRO A N 1
ATOM 5716 C CA . PRO A 1 724 ? 7.611 -11.838 7.151 1.00 76.38 724 PRO A CA 1
ATOM 5717 C C . PRO A 1 724 ? 7.305 -10.807 8.246 1.00 76.38 724 PRO A C 1
ATOM 5719 O O . PRO A 1 724 ? 6.379 -10.013 8.109 1.00 76.38 724 PRO A O 1
ATOM 5722 N N . LYS A 1 725 ? 8.103 -10.797 9.323 1.00 75.06 725 LYS A N 1
ATOM 5723 C CA . LYS A 1 725 ? 8.035 -9.838 10.440 1.00 75.06 725 LYS A CA 1
ATOM 5724 C C . LYS A 1 725 ? 9.124 -8.748 10.370 1.00 75.06 725 LYS A C 1
ATOM 5726 O O . LYS A 1 725 ? 9.560 -8.258 11.408 1.00 75.06 725 LYS A O 1
ATOM 5731 N N . ALA A 1 726 ? 9.629 -8.415 9.179 1.00 71.00 726 ALA A N 1
ATOM 5732 C CA . ALA A 1 726 ? 10.596 -7.330 9.001 1.00 71.00 726 ALA A CA 1
ATOM 5733 C C . ALA A 1 726 ? 9.988 -5.973 9.391 1.00 71.00 726 ALA A C 1
ATOM 5735 O O . ALA A 1 726 ? 8.871 -5.644 8.986 1.00 71.00 726 ALA A O 1
ATOM 5736 N N . PHE A 1 727 ? 10.739 -5.186 10.161 1.00 66.31 727 PHE A N 1
ATOM 5737 C CA . PHE A 1 727 ? 10.301 -3.878 10.656 1.00 66.31 727 PHE A CA 1
ATOM 5738 C C . PHE A 1 727 ? 10.457 -2.807 9.567 1.00 66.31 727 PHE A C 1
ATOM 5740 O O . PHE A 1 727 ? 11.339 -2.915 8.712 1.00 66.31 727 PHE A O 1
ATOM 5747 N N . GLN A 1 728 ? 9.665 -1.731 9.588 1.00 58.25 728 GLN A N 1
ATOM 5748 C CA . GLN A 1 728 ? 9.643 -0.797 8.454 1.00 58.25 728 GLN A CA 1
ATOM 5749 C C . GLN A 1 728 ? 10.999 -0.116 8.189 1.00 58.25 728 GLN A C 1
ATOM 5751 O O . GLN A 1 728 ? 11.397 0.064 7.038 1.00 58.25 728 GLN A O 1
ATOM 5756 N N . ARG A 1 729 ? 11.770 0.170 9.248 1.00 64.50 729 ARG A N 1
ATOM 5757 C CA . ARG A 1 729 ? 13.143 0.702 9.152 1.00 64.50 729 ARG A CA 1
ATOM 5758 C C . ARG A 1 729 ? 14.102 -0.261 8.439 1.00 64.50 729 ARG A C 1
ATOM 5760 O O . ARG A 1 729 ? 14.961 0.185 7.686 1.00 64.50 729 ARG A O 1
ATOM 5767 N N . GLU A 1 730 ? 13.950 -1.564 8.663 1.00 74.00 730 GLU A N 1
ATOM 5768 C CA . GLU A 1 730 ? 14.741 -2.619 8.018 1.00 74.00 730 GLU A CA 1
ATOM 5769 C C . GLU A 1 730 ? 14.390 -2.717 6.528 1.00 74.00 730 GLU A C 1
ATOM 5771 O O . GLU A 1 730 ? 15.284 -2.700 5.687 1.00 74.00 730 GLU A O 1
ATOM 5776 N N . LEU A 1 731 ? 13.097 -2.681 6.187 1.00 71.12 731 LEU A N 1
ATOM 5777 C CA . LEU A 1 731 ? 12.620 -2.657 4.798 1.00 71.12 731 LEU A CA 1
ATOM 5778 C C . LEU A 1 731 ? 13.112 -1.427 4.022 1.00 71.12 731 LEU A C 1
ATOM 5780 O O . LEU A 1 731 ? 13.472 -1.548 2.848 1.00 71.12 731 LEU A O 1
ATOM 5784 N N . THR A 1 732 ? 13.190 -0.261 4.670 1.00 67.62 732 THR A N 1
ATOM 5785 C CA . THR A 1 732 ? 13.770 0.955 4.080 1.00 67.62 732 THR A CA 1
ATOM 5786 C C . THR A 1 732 ? 15.282 0.822 3.856 1.00 67.62 732 THR A C 1
ATOM 5788 O O . THR A 1 732 ? 15.773 1.251 2.812 1.00 67.62 732 THR A O 1
ATOM 5791 N N . TRP A 1 733 ? 16.036 0.186 4.760 1.00 74.50 733 TRP A N 1
ATOM 5792 C CA . TRP A 1 733 ? 17.458 -0.115 4.523 1.00 74.50 733 TRP A CA 1
ATOM 5793 C C . TRP A 1 733 ? 17.661 -1.124 3.389 1.00 74.50 733 TRP A C 1
ATOM 5795 O O . TRP A 1 733 ? 18.481 -0.881 2.505 1.00 74.50 733 TRP A O 1
ATOM 5805 N N . VAL A 1 734 ? 16.877 -2.205 3.356 1.00 79.56 734 VAL A N 1
ATOM 5806 C CA . VAL A 1 734 ? 16.912 -3.195 2.267 1.00 79.56 734 VAL A CA 1
ATOM 5807 C C . VAL A 1 734 ? 16.570 -2.544 0.927 1.00 79.56 734 VAL A C 1
ATOM 5809 O O . VAL A 1 734 ? 17.259 -2.803 -0.057 1.00 79.56 734 VAL A O 1
ATOM 5812 N N . LEU A 1 735 ? 15.579 -1.646 0.879 1.00 74.62 735 LEU A N 1
ATOM 5813 C CA . LEU A 1 735 ? 15.252 -0.865 -0.320 1.00 74.62 735 LEU A CA 1
ATOM 5814 C C . LEU A 1 735 ? 16.457 -0.039 -0.797 1.00 74.62 735 LEU A C 1
ATOM 5816 O O . LEU A 1 735 ? 16.819 -0.114 -1.968 1.00 74.62 735 LEU A O 1
ATOM 5820 N N . ARG A 1 736 ? 17.103 0.712 0.105 1.00 71.56 736 ARG A N 1
ATOM 5821 C CA . ARG A 1 736 ? 18.268 1.563 -0.204 1.00 71.56 736 ARG A CA 1
ATOM 5822 C C . ARG A 1 736 ? 19.464 0.757 -0.717 1.00 71.56 736 ARG A C 1
ATOM 5824 O O . ARG A 1 736 ? 20.080 1.138 -1.708 1.00 71.56 736 ARG A O 1
ATOM 5831 N N . ILE A 1 737 ? 19.757 -0.378 -0.082 1.00 79.62 737 ILE A N 1
ATOM 5832 C CA . ILE A 1 737 ? 20.822 -1.297 -0.511 1.00 79.62 737 ILE A CA 1
ATOM 5833 C C . ILE A 1 737 ? 20.477 -1.915 -1.872 1.00 79.62 737 ILE A C 1
ATOM 5835 O O . ILE A 1 737 ? 21.333 -1.983 -2.749 1.00 79.62 737 ILE A O 1
ATOM 5839 N N . SER A 1 738 ? 19.217 -2.301 -2.090 1.00 79.56 738 SER A N 1
ATOM 5840 C CA . SER A 1 738 ? 18.762 -2.858 -3.372 1.00 79.56 738 SER A CA 1
ATOM 5841 C C . SER A 1 738 ? 18.878 -1.845 -4.513 1.00 79.56 738 SER A C 1
ATOM 5843 O O . SER A 1 738 ? 19.339 -2.206 -5.592 1.00 79.56 738 SER A O 1
ATOM 5845 N N . ILE A 1 739 ? 18.522 -0.578 -4.271 1.00 72.44 739 ILE A N 1
ATOM 5846 C CA . ILE A 1 739 ? 18.714 0.547 -5.204 1.00 72.44 739 ILE A CA 1
ATOM 5847 C C . ILE A 1 739 ? 20.195 0.691 -5.589 1.00 72.44 739 ILE A C 1
ATOM 5849 O O . ILE A 1 739 ? 20.515 0.729 -6.774 1.00 72.44 739 ILE A O 1
ATOM 5853 N N . LEU A 1 740 ? 21.110 0.694 -4.611 1.00 75.88 740 LEU A N 1
ATOM 5854 C CA . LEU A 1 740 ? 22.552 0.776 -4.873 1.00 75.88 740 LEU A CA 1
ATOM 5855 C C . LEU A 1 740 ? 23.066 -0.422 -5.692 1.00 75.88 740 LEU A C 1
ATOM 5857 O O . LEU A 1 740 ? 23.753 -0.234 -6.693 1.00 75.88 740 LEU A O 1
ATOM 5861 N N . LEU A 1 741 ? 22.713 -1.650 -5.296 1.00 81.62 741 LEU A N 1
ATOM 5862 C CA . LEU A 1 741 ? 23.156 -2.873 -5.974 1.00 81.62 741 LEU A CA 1
ATOM 5863 C C . LEU A 1 741 ? 22.628 -2.957 -7.412 1.00 81.62 741 LEU A C 1
ATOM 5865 O O . LEU A 1 741 ? 23.394 -3.234 -8.332 1.00 81.62 741 LEU A O 1
ATOM 5869 N N . THR A 1 742 ? 21.340 -2.678 -7.621 1.00 77.44 742 THR A N 1
ATOM 5870 C CA . THR A 1 742 ? 20.733 -2.680 -8.965 1.00 77.44 742 THR A CA 1
ATOM 5871 C C . THR A 1 742 ? 21.279 -1.566 -9.853 1.00 77.44 742 THR A C 1
ATOM 5873 O O . THR A 1 742 ? 21.494 -1.808 -11.039 1.00 77.44 742 THR A O 1
ATOM 5876 N N . GLY A 1 743 ? 21.598 -0.393 -9.293 1.00 69.88 743 GLY A N 1
ATOM 5877 C CA . GLY A 1 743 ? 22.303 0.675 -10.004 1.00 69.88 743 GLY A CA 1
ATOM 5878 C C . GLY A 1 743 ? 23.705 0.257 -10.464 1.00 69.88 743 GLY A C 1
ATOM 5879 O O . GLY A 1 743 ? 24.030 0.406 -11.640 1.00 69.88 743 GLY A O 1
ATOM 5880 N N . ILE A 1 744 ? 24.506 -0.347 -9.575 1.00 77.00 744 ILE A N 1
ATOM 5881 C CA . ILE A 1 744 ? 25.846 -0.867 -9.909 1.00 77.00 744 ILE A CA 1
ATOM 5882 C C . ILE A 1 744 ? 25.755 -1.955 -10.990 1.00 77.00 744 ILE A C 1
ATOM 5884 O O . ILE A 1 744 ? 26.490 -1.907 -11.974 1.00 77.00 744 ILE A O 1
ATOM 5888 N N . MET A 1 745 ? 24.829 -2.911 -10.855 1.00 78.00 745 MET A N 1
ATOM 5889 C CA . MET A 1 745 ? 24.609 -3.951 -11.870 1.00 78.00 745 MET A CA 1
ATOM 5890 C C . MET A 1 745 ? 24.190 -3.359 -13.222 1.00 78.00 745 MET A C 1
ATOM 5892 O O . MET A 1 745 ? 24.698 -3.788 -14.256 1.00 78.00 745 MET A O 1
ATOM 5896 N N . GLY A 1 746 ? 23.304 -2.358 -13.220 1.00 73.44 746 GLY A N 1
ATOM 5897 C CA . GLY A 1 746 ? 22.884 -1.644 -14.425 1.00 73.44 746 GLY A CA 1
ATOM 5898 C C . GLY A 1 746 ? 24.048 -0.944 -15.128 1.00 73.44 746 GLY A C 1
ATOM 5899 O O . GLY A 1 746 ? 24.195 -1.092 -16.339 1.00 73.44 746 GLY A O 1
ATOM 5900 N N . ALA A 1 747 ? 24.914 -0.259 -14.373 1.00 70.12 747 ALA A N 1
ATOM 5901 C CA . ALA A 1 747 ? 26.126 0.358 -14.909 1.00 70.12 747 ALA A CA 1
ATOM 5902 C C . ALA A 1 747 ? 27.069 -0.689 -15.531 1.00 70.12 747 ALA A C 1
ATOM 5904 O O . ALA A 1 747 ? 27.456 -0.542 -16.687 1.00 70.12 747 ALA A O 1
ATOM 5905 N N . VAL A 1 748 ? 27.363 -1.786 -14.820 1.00 76.88 748 VAL A N 1
ATOM 5906 C CA . VAL A 1 748 ? 28.221 -2.883 -15.316 1.00 76.88 748 VAL A CA 1
ATOM 5907 C C . VAL A 1 748 ? 27.695 -3.483 -16.623 1.00 76.88 748 VAL A C 1
ATOM 5909 O O . VAL A 1 748 ? 28.455 -3.628 -17.580 1.00 76.88 748 VAL A O 1
ATOM 5912 N N . ILE A 1 749 ? 26.397 -3.794 -16.692 1.00 71.00 749 ILE A N 1
ATOM 5913 C CA . ILE A 1 749 ? 25.766 -4.323 -17.911 1.00 71.00 749 ILE A CA 1
ATOM 5914 C C . ILE A 1 749 ? 25.887 -3.315 -19.055 1.00 71.00 749 ILE A C 1
ATOM 5916 O O . ILE A 1 749 ? 26.245 -3.684 -20.170 1.00 71.00 749 ILE A O 1
ATOM 5920 N N . ALA A 1 750 ? 25.613 -2.042 -18.789 1.00 67.12 750 ALA A N 1
ATOM 5921 C CA . ALA A 1 750 ? 25.566 -1.029 -19.827 1.00 67.12 750 ALA A CA 1
ATOM 5922 C C . ALA A 1 750 ? 26.954 -0.652 -20.392 1.00 67.12 750 ALA A C 1
ATOM 5924 O O . ALA A 1 750 ? 27.027 -0.230 -21.541 1.00 67.12 750 ALA A O 1
ATOM 5925 N N . ILE A 1 751 ? 28.047 -0.864 -19.645 1.00 66.50 751 ILE A N 1
ATOM 5926 C CA . ILE A 1 751 ? 29.428 -0.782 -20.169 1.00 66.50 751 ILE A CA 1
ATOM 5927 C C . ILE A 1 751 ? 29.734 -1.965 -21.101 1.00 66.50 751 ILE A C 1
ATOM 5929 O O . ILE A 1 751 ? 30.434 -1.818 -22.099 1.00 66.50 751 ILE A O 1
ATOM 5933 N N . ALA A 1 752 ? 29.233 -3.156 -20.760 1.00 67.56 752 ALA A N 1
ATOM 5934 C CA . ALA A 1 752 ? 29.552 -4.402 -21.457 1.00 67.56 752 ALA A CA 1
ATOM 5935 C C . ALA A 1 752 ? 28.694 -4.660 -22.715 1.00 67.56 752 ALA A C 1
ATOM 5937 O O . ALA A 1 752 ? 29.069 -5.470 -23.567 1.00 67.56 752 ALA A O 1
ATOM 5938 N N . VAL A 1 753 ? 27.526 -4.021 -22.830 1.00 66.56 753 VAL A N 1
ATOM 5939 C CA . VAL A 1 753 ? 26.547 -4.276 -23.897 1.00 66.56 753 VAL A CA 1
ATOM 5940 C C . VAL A 1 753 ? 26.801 -3.409 -25.131 1.00 66.56 753 VAL A C 1
ATOM 5942 O O . VAL A 1 753 ? 26.799 -2.186 -25.069 1.00 66.56 753 VAL A O 1
ATOM 5945 N N . LYS A 1 754 ? 26.909 -4.063 -26.295 1.00 63.66 754 LYS A N 1
ATOM 5946 C CA . LYS A 1 754 ? 27.136 -3.411 -27.599 1.00 63.66 754 LYS A CA 1
ATOM 5947 C C . LYS A 1 754 ? 25.897 -2.749 -28.218 1.00 63.66 754 LYS A C 1
ATOM 5949 O O . LYS A 1 754 ? 26.032 -1.919 -29.105 1.00 63.66 754 LYS A O 1
ATOM 5954 N N . SER A 1 755 ? 24.685 -3.131 -27.805 1.00 68.88 755 SER A N 1
ATOM 5955 C CA . SER A 1 755 ? 23.439 -2.607 -28.384 1.00 68.88 755 SER A CA 1
ATOM 5956 C C . SER A 1 755 ? 22.353 -2.399 -27.332 1.00 68.88 755 SER A C 1
ATOM 5958 O O . SER A 1 755 ? 21.788 -3.356 -26.796 1.00 68.88 755 SER A O 1
ATOM 5960 N N . VAL A 1 756 ? 22.009 -1.132 -27.092 1.00 69.94 756 VAL A N 1
ATOM 5961 C CA . VAL A 1 756 ? 20.908 -0.729 -26.200 1.00 69.94 756 VAL A CA 1
ATOM 5962 C C . VAL A 1 756 ? 19.559 -1.236 -26.726 1.00 69.94 756 VAL A C 1
ATOM 5964 O O . VAL A 1 756 ? 18.741 -1.736 -25.956 1.00 69.94 756 VAL A O 1
ATOM 5967 N N . TYR A 1 757 ? 19.343 -1.174 -28.045 1.00 71.94 757 TYR A N 1
ATOM 5968 C CA . TYR A 1 757 ? 18.121 -1.673 -28.685 1.00 71.94 757 TYR A CA 1
ATOM 5969 C C . TYR A 1 757 ? 17.962 -3.193 -28.523 1.00 71.94 757 TYR A C 1
ATOM 5971 O O . TYR A 1 757 ? 16.883 -3.662 -28.162 1.00 71.94 757 TYR A O 1
ATOM 5979 N N . GLY A 1 758 ? 19.044 -3.960 -28.714 1.00 74.56 758 GLY A N 1
ATOM 5980 C CA . GLY A 1 758 ? 19.032 -5.410 -28.496 1.00 74.56 758 GLY A CA 1
ATOM 5981 C C . GLY A 1 758 ? 18.667 -5.784 -27.056 1.00 74.56 758 GLY A C 1
ATOM 5982 O O . GLY A 1 758 ? 17.835 -6.665 -26.841 1.00 74.56 758 GLY A O 1
ATOM 5983 N N . LEU A 1 759 ? 19.219 -5.065 -26.071 1.00 74.62 759 LEU A N 1
ATOM 5984 C CA . LEU A 1 759 ? 18.904 -5.269 -24.655 1.00 74.62 759 LEU A CA 1
ATOM 5985 C C . LEU A 1 759 ? 17.447 -4.909 -24.315 1.00 74.62 759 LEU A C 1
ATOM 5987 O O . LEU A 1 759 ? 16.799 -5.638 -23.567 1.00 74.62 759 LEU A O 1
ATOM 5991 N N . PHE A 1 760 ? 16.902 -3.830 -24.889 1.00 79.94 760 PHE A N 1
ATOM 5992 C CA . PHE A 1 760 ? 15.489 -3.475 -24.720 1.00 79.94 760 PHE A CA 1
ATOM 5993 C C . PHE A 1 760 ? 14.562 -4.586 -25.233 1.00 79.94 760 PHE A C 1
ATOM 5995 O O . PHE A 1 760 ? 13.685 -5.039 -24.495 1.00 79.94 760 PHE A O 1
ATOM 6002 N N . ILE A 1 761 ? 14.790 -5.070 -26.461 1.00 82.19 761 ILE A N 1
ATOM 6003 C CA . ILE A 1 761 ? 14.000 -6.166 -27.035 1.00 82.19 761 ILE A CA 1
ATOM 6004 C C . ILE A 1 761 ? 14.114 -7.426 -26.169 1.00 82.19 761 ILE A C 1
ATOM 6006 O O . ILE A 1 761 ? 13.089 -8.042 -25.895 1.00 82.19 761 ILE A O 1
ATOM 6010 N N . LEU A 1 762 ? 15.310 -7.769 -25.677 1.00 84.25 762 LEU A N 1
ATOM 6011 C CA . LEU A 1 762 ? 15.536 -8.918 -24.792 1.00 84.25 762 LEU A CA 1
ATOM 6012 C C . LEU A 1 762 ? 14.727 -8.843 -23.482 1.00 84.25 762 LEU A C 1
ATOM 6014 O O . LEU A 1 762 ? 14.162 -9.847 -23.050 1.00 84.25 762 LEU A O 1
ATOM 6018 N N . CYS A 1 763 ? 14.635 -7.664 -22.860 1.00 83.25 763 CYS A N 1
ATOM 6019 C CA . CYS A 1 763 ? 13.824 -7.468 -21.655 1.00 83.25 763 CYS A CA 1
ATOM 6020 C C . CYS A 1 763 ? 12.323 -7.638 -21.939 1.00 83.25 763 CYS A C 1
ATOM 6022 O O . CYS A 1 763 ? 11.634 -8.369 -21.226 1.00 83.25 763 CYS A O 1
ATOM 6024 N N . VAL A 1 764 ? 11.818 -6.998 -23.000 1.00 87.50 764 VAL A N 1
ATOM 6025 C CA . VAL A 1 764 ? 10.393 -7.058 -23.375 1.00 87.50 764 VAL A CA 1
ATOM 6026 C C . VAL A 1 764 ? 9.983 -8.472 -23.813 1.00 87.50 764 VAL A C 1
ATOM 6028 O O . VAL A 1 764 ? 8.854 -8.887 -23.568 1.00 87.50 764 VAL A O 1
ATOM 6031 N N . ASP A 1 765 ? 10.907 -9.244 -24.386 1.00 90.19 765 ASP A N 1
ATOM 6032 C CA . ASP A 1 765 ? 10.737 -10.654 -24.750 1.00 90.19 765 ASP A CA 1
ATOM 6033 C C . ASP A 1 765 ? 10.398 -11.542 -23.547 1.00 90.19 765 ASP A C 1
ATOM 6035 O O . ASP A 1 765 ? 9.362 -12.207 -23.536 1.00 90.19 765 ASP A O 1
ATOM 6039 N N . ALA A 1 766 ? 11.213 -11.490 -22.488 1.00 87.00 766 ALA A N 1
ATOM 6040 C CA . ALA A 1 766 ? 10.967 -12.254 -21.265 1.00 87.00 766 ALA A CA 1
ATOM 6041 C C . ALA A 1 766 ? 9.617 -11.880 -20.623 1.00 87.00 766 ALA A C 1
ATOM 6043 O O . ALA A 1 766 ? 8.846 -12.753 -20.218 1.00 87.00 766 ALA A O 1
ATOM 6044 N N . MET A 1 767 ? 9.299 -10.583 -20.597 1.00 90.75 767 MET A N 1
ATOM 6045 C CA . MET A 1 767 ? 8.025 -10.058 -20.097 1.00 90.75 767 MET A CA 1
ATOM 6046 C C . MET A 1 767 ? 6.826 -10.527 -20.937 1.00 90.75 767 MET A C 1
ATOM 6048 O O . MET A 1 767 ? 5.774 -10.866 -20.394 1.00 90.75 767 MET A O 1
ATOM 6052 N N . TYR A 1 768 ? 6.981 -10.604 -22.260 1.00 94.38 768 TYR A N 1
ATOM 6053 C CA . TYR A 1 768 ? 5.940 -11.069 -23.171 1.00 94.38 768 TYR A CA 1
ATOM 6054 C C . TYR A 1 768 ? 5.711 -12.584 -23.100 1.00 94.38 768 TYR A C 1
ATOM 6056 O O . TYR A 1 768 ? 4.568 -13.025 -23.025 1.00 94.38 768 TYR A O 1
ATOM 6064 N N . VAL A 1 769 ? 6.773 -13.392 -23.116 1.00 93.88 769 VAL A N 1
ATOM 6065 C CA . VAL A 1 769 ? 6.650 -14.859 -23.185 1.00 93.88 769 VAL A CA 1
ATOM 6066 C C . VAL A 1 769 ? 6.209 -15.473 -21.856 1.00 93.88 769 VAL A C 1
ATOM 6068 O O . VAL A 1 769 ? 5.491 -16.474 -21.854 1.00 93.88 769 VAL A O 1
ATOM 6071 N N . ILE A 1 770 ? 6.626 -14.886 -20.733 1.00 91.62 770 ILE A N 1
ATOM 6072 C CA . ILE A 1 770 ? 6.389 -15.438 -19.395 1.00 91.62 770 ILE A CA 1
ATOM 6073 C C . ILE A 1 770 ? 5.282 -14.658 -18.680 1.00 91.62 770 ILE A C 1
ATOM 6075 O O . ILE A 1 770 ? 4.235 -15.213 -18.355 1.00 91.62 770 ILE A O 1
ATOM 6079 N N . GLN A 1 771 ? 5.488 -13.357 -18.470 1.00 91.88 771 GLN A N 1
ATOM 6080 C CA . GLN A 1 771 ? 4.681 -12.582 -17.525 1.00 91.88 771 GLN A CA 1
ATOM 6081 C C . GLN A 1 771 ? 3.299 -12.185 -18.073 1.00 91.88 771 GLN A C 1
ATOM 6083 O O . GLN A 1 771 ? 2.342 -12.063 -17.307 1.00 91.88 771 GLN A O 1
ATOM 6088 N N . MET A 1 772 ? 3.156 -12.007 -19.392 1.00 93.44 772 MET A N 1
ATOM 6089 C CA . MET A 1 772 ? 1.867 -11.663 -20.012 1.00 93.44 772 MET A CA 1
ATOM 6090 C C . MET A 1 772 ? 0.841 -12.814 -19.924 1.00 93.44 772 MET A C 1
ATOM 6092 O O . MET A 1 772 ? -0.290 -12.542 -19.497 1.00 93.44 772 MET A O 1
ATOM 6096 N N . PRO A 1 773 ? 1.192 -14.085 -20.220 1.00 94.50 773 PRO A N 1
ATOM 6097 C CA . PRO A 1 773 ? 0.339 -15.237 -19.932 1.00 94.50 773 PRO A CA 1
ATOM 6098 C C . PRO A 1 773 ? -0.099 -15.341 -18.470 1.00 94.50 773 PRO A C 1
ATOM 6100 O O . PRO A 1 773 ? -1.290 -15.523 -18.211 1.00 94.50 773 PRO A O 1
ATOM 6103 N N . GLU A 1 774 ? 0.833 -15.190 -17.524 1.00 93.12 774 GLU A N 1
ATOM 6104 C CA . GLU A 1 774 ? 0.556 -15.265 -16.083 1.00 93.12 774 GLU A CA 1
ATOM 6105 C C . GLU A 1 774 ? -0.426 -14.179 -15.635 1.00 93.12 774 GLU A C 1
ATOM 6107 O O . GLU A 1 774 ? -1.455 -14.490 -15.033 1.00 93.12 774 GLU A O 1
ATOM 6112 N N . LEU A 1 775 ? -0.164 -12.916 -15.993 1.00 91.69 775 LEU A N 1
ATOM 6113 C CA . LEU A 1 775 ? -1.033 -11.784 -15.662 1.00 91.69 775 LEU A CA 1
ATOM 6114 C C . LEU A 1 775 ? -2.433 -11.943 -16.272 1.00 91.69 775 LEU A C 1
ATOM 6116 O O . LEU A 1 775 ? -3.437 -11.663 -15.617 1.00 91.69 775 LEU A O 1
ATOM 6120 N N . THR A 1 776 ? -2.513 -12.422 -17.516 1.00 92.56 776 THR A N 1
ATOM 6121 C CA . THR A 1 776 ? -3.795 -12.650 -18.198 1.00 92.56 776 THR A CA 1
ATOM 6122 C C . THR A 1 776 ? -4.592 -13.763 -17.517 1.00 92.56 776 THR A C 1
ATOM 6124 O O . THR A 1 776 ? -5.791 -13.603 -17.287 1.00 92.56 776 THR A O 1
ATOM 6127 N N . CYS A 1 777 ? -3.935 -14.864 -17.137 1.00 93.62 777 CYS A N 1
ATOM 6128 C CA . CYS A 1 777 ? -4.570 -15.950 -16.392 1.00 93.62 777 CYS A CA 1
ATOM 6129 C C . CYS A 1 777 ? -5.058 -15.483 -15.014 1.00 93.62 777 CYS A C 1
ATOM 6131 O O . CYS A 1 777 ? -6.223 -15.692 -14.685 1.00 93.62 777 CYS A O 1
ATOM 6133 N N . ALA A 1 778 ? -4.210 -14.796 -14.245 1.00 90.38 778 ALA A N 1
ATOM 6134 C CA . ALA A 1 778 ? -4.528 -14.342 -12.891 1.00 90.38 778 ALA A CA 1
ATOM 6135 C C . ALA A 1 778 ? -5.691 -13.332 -12.825 1.00 90.38 778 ALA A C 1
ATOM 6137 O O . ALA A 1 778 ? -6.402 -13.289 -11.824 1.00 90.38 778 ALA A O 1
ATOM 6138 N N . LEU A 1 779 ? -5.893 -12.521 -13.871 1.00 88.75 779 LEU A N 1
ATOM 6139 C CA . LEU A 1 779 ? -6.967 -11.519 -13.917 1.00 88.75 779 LEU A CA 1
ATOM 6140 C C . LEU A 1 779 ? -8.296 -12.044 -14.480 1.00 88.75 779 LEU A C 1
ATOM 6142 O O . LEU A 1 779 ? -9.348 -11.546 -14.082 1.00 88.75 779 LEU A O 1
ATOM 6146 N N . TRP A 1 780 ? -8.265 -12.998 -15.417 1.00 90.94 780 TRP A N 1
ATOM 6147 C CA . TRP A 1 780 ? -9.450 -13.378 -16.207 1.00 90.94 780 TRP A CA 1
ATOM 6148 C C . TRP A 1 780 ? -9.893 -14.838 -16.056 1.00 90.94 780 TRP A C 1
ATOM 6150 O O . TRP A 1 780 ? -10.985 -15.179 -16.508 1.00 90.94 780 TRP A O 1
ATOM 6160 N N . PHE A 1 781 ? -9.091 -15.705 -15.431 1.00 89.88 781 PHE A N 1
ATOM 6161 C CA . PHE A 1 781 ? -9.391 -17.132 -15.294 1.00 89.88 781 PHE A CA 1
ATOM 6162 C C . PHE A 1 781 ? -9.449 -17.538 -13.818 1.00 89.88 781 PHE A C 1
ATOM 6164 O O . PHE A 1 781 ? -8.430 -17.837 -13.207 1.00 89.88 781 PHE A O 1
ATOM 6171 N N . GLU A 1 782 ? -10.661 -17.638 -13.262 1.00 84.75 782 GLU A N 1
ATOM 6172 C CA . GLU A 1 782 ? -10.912 -17.960 -11.841 1.00 84.75 782 GLU A CA 1
ATOM 6173 C C . GLU A 1 782 ? -10.245 -19.258 -11.344 1.00 84.75 782 GLU A C 1
ATOM 6175 O O . GLU A 1 782 ? -9.988 -19.405 -10.154 1.00 84.75 782 GLU A O 1
ATOM 6180 N N . LYS A 1 783 ? -9.968 -20.210 -12.246 1.00 86.50 783 LYS A N 1
ATOM 6181 C CA . LYS A 1 783 ? -9.317 -21.495 -11.932 1.00 86.50 783 LYS A CA 1
ATOM 6182 C C . LYS A 1 783 ? -7.785 -21.450 -11.969 1.00 86.50 783 LYS A C 1
ATOM 6184 O O . LYS A 1 783 ? -7.161 -22.450 -11.616 1.00 86.50 783 LYS A O 1
ATOM 6189 N N . ALA A 1 784 ? -7.175 -20.350 -12.418 1.00 90.19 784 ALA A N 1
ATOM 6190 C CA . ALA A 1 784 ? -5.722 -20.212 -12.485 1.00 90.19 784 ALA A CA 1
ATOM 6191 C C . ALA A 1 784 ? -5.099 -20.331 -11.084 1.00 90.19 784 ALA A C 1
ATOM 6193 O O . ALA A 1 784 ? -5.555 -19.694 -10.138 1.00 90.19 784 ALA A O 1
ATOM 6194 N N . ASN A 1 785 ? -4.061 -21.159 -10.939 1.00 91.69 785 ASN A N 1
ATOM 6195 C CA . ASN A 1 785 ? -3.436 -21.428 -9.641 1.00 91.69 785 ASN A CA 1
ATOM 6196 C C . ASN A 1 785 ? -1.907 -21.557 -9.731 1.00 91.69 785 ASN A C 1
ATOM 6198 O O . ASN A 1 785 ? -1.337 -21.670 -10.819 1.00 91.69 785 ASN A O 1
ATOM 6202 N N . GLY A 1 786 ? -1.237 -21.542 -8.572 1.00 89.44 786 GLY A N 1
ATOM 6203 C CA . GLY A 1 786 ? 0.229 -21.483 -8.479 1.00 89.44 786 GLY A CA 1
ATOM 6204 C C . GLY A 1 786 ? 0.956 -22.623 -9.201 1.00 89.44 786 GLY A C 1
ATOM 6205 O O . GLY A 1 786 ? 2.017 -22.402 -9.783 1.00 89.44 786 GLY A O 1
ATOM 6206 N N . TYR A 1 787 ? 0.361 -23.819 -9.251 1.00 92.12 787 TYR A N 1
ATOM 6207 C CA . TYR A 1 787 ? 0.915 -24.953 -9.998 1.00 92.12 787 TYR A CA 1
ATOM 6208 C C . TYR A 1 787 ? 0.902 -24.722 -11.508 1.00 92.12 787 TYR A C 1
ATOM 6210 O O . TYR A 1 787 ? 1.902 -24.981 -12.177 1.00 92.12 787 TYR A O 1
ATOM 6218 N N . GLY A 1 788 ? -0.212 -24.215 -12.044 1.00 93.69 788 GLY A N 1
ATOM 6219 C CA . GLY A 1 788 ? -0.301 -23.863 -13.457 1.00 93.69 788 GLY A CA 1
ATOM 6220 C C . GLY A 1 788 ? 0.662 -22.741 -13.826 1.00 93.69 788 GLY A C 1
ATOM 6221 O O . GLY A 1 788 ? 1.358 -22.864 -14.829 1.00 93.69 788 GLY A O 1
ATOM 6222 N N . SER A 1 789 ? 0.774 -21.709 -12.981 1.00 94.56 789 SER A N 1
ATOM 6223 C CA . SER A 1 789 ? 1.750 -20.626 -13.173 1.00 94.56 789 SER A CA 1
ATOM 6224 C C . SER A 1 789 ? 3.181 -21.166 -13.249 1.00 94.56 789 SER A C 1
ATOM 6226 O O . SER A 1 789 ? 3.879 -20.897 -14.220 1.00 94.56 789 SER A O 1
ATOM 6228 N N . LEU A 1 790 ? 3.599 -22.004 -12.289 1.00 94.88 790 LEU A N 1
ATOM 6229 C CA . LEU A 1 790 ? 4.952 -22.572 -12.266 1.00 94.88 790 LEU A CA 1
ATOM 6230 C C . LEU A 1 790 ? 5.262 -23.422 -13.509 1.00 94.88 790 LEU A C 1
ATOM 6232 O O . LEU A 1 790 ? 6.350 -23.311 -14.074 1.00 94.88 790 LEU A O 1
ATOM 6236 N N . VAL A 1 791 ? 4.330 -24.274 -13.951 1.00 95.75 791 VAL A N 1
ATOM 6237 C CA . VAL A 1 791 ? 4.555 -25.086 -15.160 1.00 95.75 791 VAL A CA 1
ATOM 6238 C C . VAL A 1 791 ? 4.562 -24.209 -16.414 1.00 95.75 791 VAL A C 1
ATOM 6240 O O . VAL A 1 791 ? 5.399 -24.424 -17.288 1.00 95.75 791 VAL A O 1
ATOM 6243 N N . GLY A 1 792 ? 3.702 -23.188 -16.479 1.00 95.94 792 GLY A N 1
ATOM 6244 C CA . GLY A 1 792 ? 3.722 -22.160 -17.521 1.00 95.94 792 GLY A CA 1
ATOM 6245 C C . GLY A 1 792 ? 5.077 -21.474 -17.638 1.00 95.94 792 GLY A C 1
ATOM 6246 O O . GLY A 1 792 ? 5.692 -21.523 -18.703 1.00 95.94 792 GLY A O 1
ATOM 6247 N N . PHE A 1 793 ? 5.578 -20.933 -16.524 1.00 95.25 793 PHE A N 1
ATOM 6248 C CA . PHE A 1 793 ? 6.900 -20.315 -16.411 1.00 95.25 793 PHE A CA 1
ATOM 6249 C C . PHE A 1 793 ? 8.005 -21.222 -16.968 1.00 95.25 793 PHE A C 1
ATOM 6251 O O . PHE A 1 793 ? 8.783 -20.802 -17.825 1.00 95.25 793 PHE A O 1
ATOM 6258 N N . ILE A 1 794 ? 8.048 -22.487 -16.531 1.00 96.00 794 ILE A N 1
ATOM 6259 C CA . ILE A 1 794 ? 9.059 -23.460 -16.972 1.00 96.00 794 ILE A CA 1
ATOM 6260 C C . ILE A 1 794 ? 8.942 -23.731 -18.481 1.00 96.00 794 ILE A C 1
ATOM 6262 O O . ILE A 1 794 ? 9.952 -23.712 -19.183 1.00 96.00 794 ILE A O 1
ATOM 6266 N N . VAL A 1 795 ? 7.729 -23.952 -19.000 1.00 95.94 795 VAL A N 1
ATOM 6267 C CA . VAL A 1 795 ? 7.491 -24.219 -20.430 1.00 95.94 795 VAL A CA 1
ATOM 6268 C C . VAL A 1 795 ? 7.870 -23.013 -21.293 1.00 95.94 795 VAL A C 1
ATOM 6270 O O . VAL A 1 795 ? 8.590 -23.179 -22.279 1.00 95.94 795 VAL A O 1
ATOM 6273 N N . GLY A 1 796 ? 7.437 -21.807 -20.916 1.00 94.75 796 GLY A N 1
ATOM 6274 C CA . GLY A 1 796 ? 7.749 -20.567 -21.628 1.00 94.75 796 GLY A CA 1
ATOM 6275 C C . GLY A 1 796 ? 9.250 -20.278 -21.652 1.00 94.75 796 GLY A C 1
ATOM 6276 O O . GLY A 1 796 ? 9.816 -20.056 -22.723 1.00 94.75 796 GLY A O 1
ATOM 6277 N N . LEU A 1 797 ? 9.915 -20.364 -20.494 1.00 93.50 797 LEU A N 1
ATOM 6278 C CA . LEU A 1 797 ? 11.356 -20.141 -20.365 1.00 93.50 797 LEU A CA 1
ATOM 6279 C C . LEU A 1 797 ? 12.173 -21.159 -21.179 1.00 93.50 797 LEU A C 1
ATOM 6281 O O . LEU A 1 797 ? 13.084 -20.766 -21.909 1.00 93.50 797 LEU A O 1
ATOM 6285 N N . LEU A 1 798 ? 11.834 -22.453 -21.107 1.00 94.12 798 LEU A N 1
ATOM 6286 C CA . LEU A 1 798 ? 12.528 -23.499 -21.866 1.00 94.12 798 LEU A CA 1
ATOM 6287 C C . LEU A 1 798 ? 12.359 -23.317 -23.378 1.00 94.12 798 LEU A C 1
ATOM 6289 O O . LEU A 1 798 ? 13.357 -23.292 -24.098 1.00 94.12 798 LEU A O 1
ATOM 6293 N N . LEU A 1 799 ? 11.125 -23.153 -23.868 1.00 93.25 799 LEU A N 1
ATOM 6294 C CA . LEU A 1 799 ? 10.867 -22.952 -25.300 1.00 93.25 799 LEU A CA 1
ATOM 6295 C C . LEU A 1 799 ? 11.544 -21.687 -25.832 1.00 93.25 799 LEU A C 1
ATOM 6297 O O . LEU A 1 799 ? 12.006 -21.679 -26.978 1.00 93.25 799 LEU A O 1
ATOM 6301 N N . ARG A 1 800 ? 11.641 -20.642 -24.999 1.00 91.94 800 ARG A N 1
ATOM 6302 C CA . ARG A 1 800 ? 12.304 -19.393 -25.363 1.00 91.94 800 ARG A CA 1
ATOM 6303 C C . ARG A 1 800 ? 13.820 -19.526 -25.443 1.00 91.94 800 ARG A C 1
ATOM 6305 O O . ARG A 1 800 ? 14.387 -19.113 -26.452 1.00 91.94 800 ARG A O 1
ATOM 6312 N N . ILE A 1 801 ? 14.469 -20.105 -24.430 1.00 91.19 801 ILE A N 1
ATOM 6313 C CA . ILE A 1 801 ? 15.930 -20.303 -24.418 1.00 91.19 801 ILE A CA 1
ATOM 6314 C C . ILE A 1 801 ? 16.350 -21.247 -25.552 1.00 91.19 801 ILE A C 1
ATOM 6316 O O . ILE A 1 801 ? 17.290 -20.954 -26.287 1.00 91.19 801 ILE A O 1
ATOM 6320 N N . LEU A 1 802 ? 15.621 -22.351 -25.751 1.00 91.00 802 LEU A N 1
ATOM 6321 C CA . LEU A 1 802 ? 15.928 -23.332 -26.796 1.00 91.00 802 LEU A CA 1
ATOM 6322 C C . LEU A 1 802 ? 15.734 -22.785 -28.221 1.00 91.00 802 LEU A C 1
ATOM 6324 O O . LEU A 1 802 ? 16.340 -23.312 -29.154 1.00 91.00 802 LEU A O 1
ATOM 6328 N N . GLY A 1 803 ? 14.944 -21.720 -28.401 1.00 87.81 803 GLY A N 1
ATOM 6329 C CA . GLY A 1 803 ? 14.837 -20.987 -29.666 1.00 87.81 803 GLY A CA 1
ATOM 6330 C C . GLY A 1 803 ? 16.103 -20.212 -30.063 1.00 87.81 803 GLY A C 1
ATOM 6331 O O . GLY A 1 803 ? 16.237 -19.849 -31.231 1.00 87.81 803 GLY A O 1
ATOM 6332 N N . GLY A 1 804 ? 17.051 -20.016 -29.141 1.00 86.88 804 GLY A N 1
ATOM 6333 C CA . GLY A 1 804 ? 18.262 -19.218 -29.350 1.00 86.88 804 GLY A CA 1
ATOM 6334 C C . GLY A 1 804 ? 18.035 -17.715 -29.159 1.00 86.88 804 GLY A C 1
ATOM 6335 O O . GLY A 1 804 ? 16.905 -17.229 -29.149 1.00 86.88 804 GLY A O 1
ATOM 6336 N N . GLU A 1 805 ? 19.120 -16.965 -28.982 1.00 86.12 805 GLU A N 1
ATOM 6337 C CA . GLU A 1 805 ? 19.085 -15.507 -28.839 1.00 86.12 805 GLU A CA 1
ATOM 6338 C C . GLU A 1 805 ? 20.401 -14.876 -29.334 1.00 86.12 805 GLU A C 1
ATOM 6340 O O . GLU A 1 805 ? 21.427 -15.017 -28.658 1.00 86.12 805 GLU A O 1
ATOM 6345 N N . PRO A 1 806 ? 20.394 -14.169 -30.483 1.00 79.50 806 PRO A N 1
ATOM 6346 C CA . PRO A 1 806 ? 21.585 -13.534 -31.045 1.00 79.50 806 PRO A CA 1
ATOM 6347 C C . PRO A 1 806 ? 22.289 -12.544 -30.107 1.00 79.50 806 PRO A C 1
ATOM 6349 O O . PRO A 1 806 ? 23.517 -12.552 -30.051 1.00 79.50 806 PRO A O 1
ATOM 6352 N N . VAL A 1 807 ? 21.553 -11.736 -29.331 1.00 76.31 807 VAL A N 1
ATOM 6353 C CA . VAL A 1 807 ? 22.138 -10.726 -28.422 1.00 76.31 807 VAL A CA 1
ATOM 6354 C C . VAL A 1 807 ? 22.975 -11.379 -27.316 1.00 76.31 807 VAL A C 1
ATOM 6356 O O . VAL A 1 807 ? 24.001 -10.837 -26.911 1.00 76.31 807 VAL A O 1
ATOM 6359 N N . LEU A 1 808 ? 22.577 -12.572 -26.865 1.00 79.00 808 LEU A N 1
ATOM 6360 C CA . LEU A 1 808 ? 23.298 -13.371 -25.868 1.00 79.00 808 LEU A CA 1
ATOM 6361 C C . LEU A 1 808 ? 24.264 -14.392 -26.497 1.00 79.00 808 LEU A C 1
ATOM 6363 O O . LEU A 1 808 ? 24.840 -15.206 -25.780 1.00 79.00 808 LEU A O 1
ATOM 6367 N N . SER A 1 809 ? 24.432 -14.382 -27.827 1.00 82.00 809 SER A N 1
ATOM 6368 C CA . SER A 1 809 ? 25.177 -15.404 -28.585 1.00 82.00 809 SER A CA 1
ATOM 6369 C C . SER A 1 809 ? 24.706 -16.849 -28.321 1.00 82.00 809 SER A C 1
ATOM 6371 O O . SER A 1 809 ? 25.483 -17.797 -28.435 1.00 82.00 809 SER A O 1
ATOM 6373 N N . LEU A 1 810 ? 23.426 -17.038 -27.975 1.00 84.44 810 LEU A N 1
ATOM 6374 C CA . LEU A 1 810 ? 22.846 -18.351 -27.686 1.00 84.44 810 LEU A CA 1
ATOM 6375 C C . LEU A 1 810 ? 22.383 -19.033 -28.986 1.00 84.44 810 LEU A C 1
ATOM 6377 O O . LEU A 1 810 ? 21.479 -18.513 -29.650 1.00 84.44 810 LEU A O 1
ATOM 6381 N N . PRO A 1 811 ? 22.942 -20.199 -29.366 1.00 86.38 811 PRO A N 1
ATOM 6382 C CA . PRO A 1 811 ? 22.557 -20.888 -30.593 1.00 86.38 811 PRO A CA 1
ATOM 6383 C C . PRO A 1 811 ? 21.152 -21.497 -30.490 1.00 86.38 811 PRO A C 1
ATOM 6385 O O . PRO A 1 811 ? 20.753 -22.025 -29.453 1.00 86.38 811 PRO A O 1
ATOM 6388 N N . ALA A 1 812 ? 20.416 -21.479 -31.602 1.00 88.62 812 ALA A N 1
ATOM 6389 C CA . ALA A 1 812 ? 19.108 -22.118 -31.708 1.00 88.62 812 ALA A CA 1
ATOM 6390 C C . ALA A 1 812 ? 19.227 -23.653 -31.663 1.00 88.62 812 ALA A C 1
ATOM 6392 O O . ALA A 1 812 ? 19.699 -24.279 -32.617 1.00 88.62 812 ALA A O 1
ATOM 6393 N N . VAL A 1 813 ? 18.762 -24.257 -30.566 1.00 89.94 813 VAL A N 1
ATOM 6394 C CA . VAL A 1 813 ? 18.671 -25.718 -30.404 1.00 89.94 813 VAL A CA 1
ATOM 6395 C C . VAL A 1 813 ? 17.421 -26.243 -31.113 1.00 89.94 813 VAL A C 1
ATOM 6397 O O . VAL A 1 813 ? 17.497 -27.185 -31.901 1.00 89.94 813 VAL A O 1
ATOM 6400 N N . ILE A 1 814 ? 16.275 -25.594 -30.889 1.00 89.12 814 ILE A N 1
ATOM 6401 C CA . ILE A 1 814 ? 15.041 -25.829 -31.639 1.00 89.12 814 ILE A CA 1
ATOM 6402 C C . ILE A 1 814 ? 15.061 -24.931 -32.875 1.00 89.12 814 ILE A C 1
ATOM 6404 O O . ILE A 1 814 ? 14.932 -23.710 -32.786 1.00 89.12 814 ILE A O 1
ATOM 6408 N N . LYS A 1 815 ? 15.192 -25.548 -34.047 1.00 91.00 815 LYS A N 1
ATOM 6409 C CA . LYS A 1 815 ? 15.030 -24.881 -35.342 1.00 91.00 815 LYS A CA 1
ATOM 6410 C C . LYS A 1 815 ? 13.548 -24.917 -35.701 1.00 91.00 815 LYS A C 1
ATOM 6412 O O . LYS A 1 815 ? 13.037 -25.966 -36.090 1.00 91.00 815 LYS A O 1
ATOM 6417 N N . TYR A 1 816 ? 12.854 -23.799 -35.501 1.00 88.25 816 TYR A N 1
ATOM 6418 C CA . TYR A 1 816 ? 11.436 -23.683 -35.836 1.00 88.25 816 TYR A CA 1
ATOM 6419 C C . TYR A 1 816 ? 11.241 -23.698 -37.369 1.00 88.25 816 TYR A C 1
ATOM 6421 O O . TYR A 1 816 ? 12.222 -23.598 -38.118 1.00 88.25 816 TYR A O 1
ATOM 6429 N N . PRO A 1 817 ? 10.002 -23.854 -37.880 1.00 87.75 817 PRO A N 1
ATOM 6430 C CA . PRO A 1 817 ? 9.738 -23.760 -39.313 1.00 87.75 817 PRO A CA 1
ATOM 6431 C C . PRO A 1 817 ? 10.356 -22.497 -39.928 1.00 87.75 817 PRO A C 1
ATOM 6433 O O . PRO A 1 817 ? 10.450 -21.459 -39.281 1.00 87.75 817 PRO A O 1
ATOM 6436 N N . TRP A 1 818 ? 10.809 -22.590 -41.178 1.00 86.38 818 TRP A N 1
ATOM 6437 C CA . TRP A 1 818 ? 11.495 -21.496 -41.880 1.00 86.38 818 TRP A CA 1
ATOM 6438 C C . TRP A 1 818 ? 12.799 -20.986 -41.226 1.00 86.38 818 TRP A C 1
ATOM 6440 O O . TRP A 1 818 ? 13.268 -19.919 -41.603 1.00 86.38 818 TRP A O 1
ATOM 6450 N N . TYR A 1 819 ? 13.424 -21.725 -40.301 1.00 86.75 819 TYR A N 1
ATOM 6451 C CA . TYR A 1 819 ? 14.767 -21.392 -39.805 1.00 86.75 819 TYR A CA 1
ATOM 6452 C C . TYR A 1 819 ? 15.794 -21.266 -40.947 1.00 86.75 819 TYR A C 1
ATOM 6454 O O . TYR A 1 819 ? 15.927 -22.167 -41.779 1.00 86.75 819 TYR A O 1
ATOM 6462 N N . ASP A 1 820 ? 16.552 -20.171 -40.946 1.00 83.56 820 ASP A N 1
ATOM 6463 C CA . ASP A 1 820 ? 17.649 -19.887 -41.870 1.00 83.56 820 ASP A CA 1
ATOM 6464 C C . ASP A 1 820 ? 18.984 -19.810 -41.091 1.00 83.56 820 ASP A C 1
ATOM 6466 O O . ASP A 1 820 ? 19.031 -19.167 -40.041 1.00 83.56 820 ASP A O 1
ATOM 6470 N N . PRO A 1 821 ? 20.085 -20.431 -41.562 1.00 79.56 821 PRO A N 1
ATOM 6471 C CA . PRO A 1 821 ? 21.375 -20.388 -40.863 1.00 79.56 821 PRO A CA 1
ATOM 6472 C C . PRO A 1 821 ? 22.003 -18.990 -40.725 1.00 79.56 821 PRO A C 1
ATOM 6474 O O . PRO A 1 821 ? 22.853 -18.803 -39.860 1.00 79.56 821 PRO A O 1
ATOM 6477 N N . VAL A 1 822 ? 21.621 -18.040 -41.583 1.00 77.62 822 VAL A N 1
ATOM 6478 C CA . VAL A 1 822 ? 22.136 -16.663 -41.646 1.00 77.62 822 VAL A CA 1
ATOM 6479 C C . VAL A 1 822 ? 21.116 -15.673 -41.077 1.00 77.62 822 VAL A C 1
ATOM 6481 O O . VAL A 1 822 ? 21.478 -14.824 -40.269 1.00 77.62 822 VAL A O 1
ATOM 6484 N N . ALA A 1 823 ? 19.839 -15.789 -41.459 1.00 73.00 823 ALA A N 1
ATOM 6485 C CA . ALA A 1 823 ? 18.772 -14.888 -41.003 1.00 73.00 823 ALA A CA 1
ATOM 6486 C C . ALA A 1 823 ? 18.095 -15.320 -39.681 1.00 73.00 823 ALA A C 1
ATOM 6488 O O . ALA A 1 823 ? 17.299 -14.569 -39.120 1.00 73.00 823 ALA A O 1
ATOM 6489 N N . GLY A 1 824 ? 18.403 -16.512 -39.160 1.00 85.12 824 GLY A N 1
ATOM 6490 C CA . GLY A 1 824 ? 17.902 -17.007 -37.878 1.00 85.12 824 GLY A CA 1
ATOM 6491 C C . GLY A 1 824 ? 16.470 -17.555 -37.928 1.00 85.12 824 GLY A C 1
ATOM 6492 O O . GLY A 1 824 ? 16.059 -18.223 -38.878 1.00 85.12 824 GLY A O 1
ATOM 6493 N N . GLN A 1 825 ? 15.706 -17.330 -36.857 1.00 88.19 825 GLN A N 1
ATOM 6494 C CA . GLN A 1 825 ? 14.329 -17.820 -36.725 1.00 88.19 825 GLN A CA 1
ATOM 6495 C C . GLN A 1 825 ? 13.355 -16.900 -37.481 1.00 88.19 825 GLN A C 1
ATOM 6497 O O . GLN A 1 825 ? 13.059 -15.804 -37.011 1.00 88.19 825 GLN A O 1
ATOM 6502 N N . LEU A 1 826 ? 12.823 -17.348 -38.625 1.00 87.56 826 LEU A N 1
ATOM 6503 C CA . LEU A 1 826 ? 11.844 -16.573 -39.410 1.00 87.56 826 LEU A CA 1
ATOM 6504 C C . LEU A 1 826 ? 10.381 -16.797 -38.980 1.00 87.56 826 LEU A C 1
ATOM 6506 O O . LEU A 1 826 ? 9.514 -15.963 -39.247 1.00 87.56 826 LEU A O 1
ATOM 6510 N N . PHE A 1 827 ? 10.092 -17.918 -38.318 1.00 90.44 827 PHE A N 1
ATOM 6511 C CA . PHE A 1 827 ? 8.791 -18.190 -37.705 1.00 90.44 827 PHE A CA 1
ATOM 6512 C C . PHE A 1 827 ? 8.614 -17.384 -36.399 1.00 90.44 827 PHE A C 1
ATOM 6514 O O . PHE A 1 827 ? 9.598 -17.214 -35.669 1.00 90.44 827 PHE A O 1
ATOM 6521 N N . PRO A 1 828 ? 7.383 -16.921 -36.074 1.00 91.81 828 PRO A N 1
ATOM 6522 C CA . PRO A 1 828 ? 7.059 -16.182 -34.847 1.00 91.81 828 PRO A CA 1
ATOM 6523 C C . PRO A 1 828 ? 7.129 -17.068 -33.588 1.00 91.81 828 PRO A C 1
ATOM 6525 O O . PRO A 1 828 ? 6.129 -17.430 -32.961 1.00 91.81 828 PRO A O 1
ATOM 6528 N N . HIS A 1 829 ? 8.346 -17.482 -33.252 1.00 91.06 829 HIS A N 1
ATOM 6529 C CA . HIS A 1 829 ? 8.654 -18.445 -32.206 1.00 91.06 829 HIS A CA 1
ATOM 6530 C C . HIS A 1 829 ? 8.449 -17.881 -30.794 1.00 91.06 829 HIS A C 1
ATOM 6532 O O . HIS A 1 829 ? 8.173 -18.660 -29.882 1.00 91.06 829 HIS A O 1
ATOM 6538 N N . LYS A 1 830 ? 8.526 -16.556 -30.598 1.00 92.19 830 LYS A N 1
ATOM 6539 C CA . LYS A 1 830 ? 8.308 -15.923 -29.286 1.00 92.19 830 LYS A CA 1
ATOM 6540 C C . LYS A 1 830 ? 6.819 -15.934 -28.941 1.00 92.19 830 LYS A C 1
ATOM 6542 O O . LYS A 1 830 ? 6.434 -16.428 -27.886 1.00 92.19 830 LYS A O 1
ATOM 6547 N N . THR A 1 831 ? 5.969 -15.532 -29.884 1.00 94.19 831 THR A N 1
ATOM 6548 C CA . THR A 1 831 ? 4.505 -15.656 -29.814 1.00 94.19 831 THR A CA 1
ATOM 6549 C C . THR A 1 831 ? 4.085 -17.117 -29.649 1.00 94.19 831 THR A C 1
ATOM 6551 O O . THR A 1 831 ? 3.209 -17.419 -28.843 1.00 94.19 831 THR A O 1
ATOM 6554 N N . PHE A 1 832 ? 4.732 -18.055 -30.349 1.00 94.44 832 PHE A N 1
ATOM 6555 C CA . PHE A 1 832 ? 4.471 -19.485 -30.160 1.00 94.44 832 PHE A CA 1
ATOM 6556 C C . PHE A 1 832 ? 4.825 -19.971 -28.743 1.00 94.44 832 PHE A C 1
ATOM 6558 O O . PHE A 1 832 ? 4.017 -20.663 -28.121 1.00 94.44 832 PHE A O 1
ATOM 6565 N N . ALA A 1 833 ? 5.985 -19.581 -28.202 1.00 94.94 833 ALA A N 1
ATOM 6566 C CA . ALA A 1 833 ? 6.381 -19.906 -26.830 1.00 94.94 833 ALA A CA 1
ATOM 6567 C C . ALA A 1 833 ? 5.424 -19.286 -25.792 1.00 94.94 833 ALA A C 1
ATOM 6569 O O . ALA A 1 833 ? 5.023 -19.973 -24.853 1.00 94.94 833 ALA A O 1
ATOM 6570 N N . MET A 1 834 ? 4.989 -18.038 -26.006 1.00 95.75 834 MET A N 1
ATOM 6571 C CA . MET A 1 834 ? 3.973 -17.346 -25.200 1.00 95.75 834 MET A CA 1
ATOM 6572 C C . MET A 1 834 ? 2.644 -18.119 -25.193 1.00 95.75 834 MET A C 1
ATOM 6574 O O . MET A 1 834 ? 2.093 -18.408 -24.132 1.00 95.75 834 MET A O 1
ATOM 6578 N N . MET A 1 835 ? 2.162 -18.547 -26.365 1.00 96.38 835 MET A N 1
ATOM 6579 C CA . MET A 1 835 ? 0.935 -19.345 -26.476 1.00 96.38 835 MET A CA 1
ATOM 6580 C C . MET A 1 835 ? 1.070 -20.717 -25.801 1.00 96.38 835 MET A C 1
ATOM 6582 O O . MET A 1 835 ? 0.128 -21.173 -25.153 1.00 96.38 835 MET A O 1
ATOM 6586 N N . CYS A 1 836 ? 2.233 -21.368 -25.897 1.00 96.19 836 CYS A N 1
ATOM 6587 C CA . CYS A 1 836 ? 2.499 -22.624 -25.189 1.00 96.19 836 CYS A CA 1
ATOM 6588 C C . CYS A 1 836 ? 2.527 -22.436 -23.665 1.00 96.19 836 CYS A C 1
ATOM 6590 O O . CYS A 1 836 ? 1.957 -23.257 -22.949 1.00 96.19 836 CYS A O 1
ATOM 6592 N N . CYS A 1 837 ? 3.127 -21.344 -23.175 1.00 96.50 837 CYS A N 1
ATOM 6593 C CA . CYS A 1 837 ? 3.081 -20.934 -21.771 1.00 96.50 837 CYS A CA 1
ATOM 6594 C C . CYS A 1 837 ? 1.624 -20.756 -21.306 1.00 96.50 837 CYS A C 1
ATOM 6596 O O . CYS A 1 837 ? 1.187 -21.427 -20.374 1.00 96.50 837 CYS A O 1
ATOM 6598 N N . PHE A 1 838 ? 0.830 -19.954 -22.022 1.00 96.31 838 PHE A N 1
ATOM 6599 C CA . PHE A 1 838 ? -0.582 -19.700 -21.713 1.00 96.31 838 PHE A CA 1
ATOM 6600 C C . PHE A 1 838 ? -1.436 -20.980 -21.676 1.00 96.31 838 PHE A C 1
ATOM 6602 O O . PHE A 1 838 ? -2.187 -21.210 -20.724 1.00 96.31 838 PHE A O 1
ATOM 6609 N N . ILE A 1 839 ? -1.281 -21.860 -22.672 1.00 96.69 839 ILE A N 1
ATOM 6610 C CA . ILE A 1 839 ? -1.977 -23.155 -22.720 1.00 96.69 839 ILE A CA 1
ATOM 6611 C C . ILE A 1 839 ? -1.545 -24.054 -21.554 1.00 96.69 839 ILE A C 1
ATOM 6613 O O . ILE A 1 839 ? -2.400 -24.699 -20.947 1.00 96.69 839 ILE A O 1
ATOM 6617 N N . ALA A 1 840 ? -0.254 -24.084 -21.205 1.00 96.81 840 ALA A N 1
ATOM 6618 C CA . ALA A 1 840 ? 0.249 -24.860 -20.074 1.00 96.81 840 ALA A CA 1
ATOM 6619 C C . ALA A 1 840 ? -0.327 -24.366 -18.735 1.00 96.81 840 ALA A C 1
ATOM 6621 O O . ALA A 1 840 ? -0.782 -25.195 -17.944 1.00 96.81 840 ALA A O 1
ATOM 6622 N N . ILE A 1 841 ? -0.396 -23.043 -18.513 1.00 96.44 841 ILE A N 1
ATOM 6623 C CA . ILE A 1 841 ? -1.011 -22.460 -17.308 1.00 96.44 841 ILE A CA 1
ATOM 6624 C C . ILE A 1 841 ? -2.459 -22.925 -17.178 1.00 96.44 841 ILE A C 1
ATOM 6626 O O . ILE A 1 841 ? -2.836 -23.442 -16.125 1.00 96.44 841 ILE A O 1
ATOM 6630 N N . ILE A 1 842 ? -3.263 -22.786 -18.236 1.00 95.75 842 ILE A N 1
ATOM 6631 C CA . ILE A 1 842 ? -4.681 -23.167 -18.215 1.00 95.75 842 ILE A CA 1
ATOM 6632 C C . ILE A 1 842 ? -4.835 -24.679 -18.019 1.00 95.75 842 ILE A C 1
ATOM 6634 O O . ILE A 1 842 ? -5.537 -25.105 -17.102 1.00 95.75 842 ILE A O 1
ATOM 6638 N N . ALA A 1 843 ? -4.169 -25.500 -18.835 1.00 95.69 843 ALA A N 1
ATOM 6639 C CA . ALA A 1 843 ? -4.326 -26.953 -18.804 1.00 95.69 843 ALA A CA 1
ATOM 6640 C C . ALA A 1 843 ? -3.929 -27.553 -17.447 1.00 95.69 843 ALA A C 1
ATOM 6642 O O . ALA A 1 843 ? -4.671 -28.367 -16.893 1.00 95.69 843 ALA A O 1
ATOM 6643 N N . VAL A 1 844 ? -2.798 -27.120 -16.881 1.00 95.50 844 VAL A N 1
ATOM 6644 C CA . VAL A 1 844 ? -2.348 -27.580 -15.561 1.00 95.50 844 VAL A CA 1
ATOM 6645 C C . VAL A 1 844 ? -3.239 -27.023 -14.457 1.00 95.50 844 VAL A C 1
ATOM 6647 O O . VAL A 1 844 ? -3.607 -27.785 -13.571 1.00 95.50 844 VAL A O 1
ATOM 6650 N N . SER A 1 845 ? -3.656 -25.753 -14.526 1.00 94.25 845 SER A N 1
ATOM 6651 C CA . SER A 1 845 ? -4.538 -25.170 -13.504 1.00 94.25 845 SER A CA 1
ATOM 6652 C C . SER A 1 845 ? -5.887 -25.890 -13.415 1.00 94.25 845 SER A C 1
ATOM 6654 O O . SER A 1 845 ? -6.341 -26.213 -12.321 1.00 94.25 845 SER A O 1
ATOM 6656 N N . PHE A 1 846 ? -6.512 -26.196 -14.558 1.00 92.50 846 PHE A N 1
ATOM 6657 C CA . PHE A 1 846 ? -7.753 -26.976 -14.599 1.00 92.50 846 PHE A CA 1
ATOM 6658 C C . PHE A 1 846 ? -7.547 -28.418 -14.115 1.00 92.50 846 PHE A C 1
ATOM 6660 O O . PHE A 1 846 ? -8.433 -28.975 -13.468 1.00 92.50 846 PHE A O 1
ATOM 6667 N N . LEU A 1 847 ? -6.393 -29.026 -14.409 1.00 92.50 847 LEU A N 1
ATOM 6668 C CA . LEU A 1 847 ? -6.065 -30.376 -13.955 1.00 92.50 847 LEU A CA 1
ATOM 6669 C C . LEU A 1 847 ? -5.856 -30.435 -12.433 1.00 92.50 847 LEU A C 1
ATOM 6671 O O . LEU A 1 847 ? -6.382 -31.344 -11.794 1.00 92.50 847 LEU A O 1
ATOM 6675 N N . THR A 1 848 ? -5.130 -29.482 -11.843 1.00 90.25 848 THR A N 1
ATOM 6676 C CA . THR A 1 848 ? -4.891 -29.434 -10.391 1.00 90.25 848 THR A CA 1
ATOM 6677 C C . THR A 1 848 ? -6.165 -29.118 -9.618 1.00 90.25 848 THR A C 1
ATOM 6679 O O . THR A 1 848 ? -6.474 -29.833 -8.668 1.00 90.25 848 THR A O 1
ATOM 6682 N N . ASP A 1 849 ? -6.956 -28.145 -10.074 1.00 87.81 849 ASP A N 1
ATOM 6683 C CA . ASP A 1 849 ? -8.292 -27.851 -9.542 1.00 87.81 849 ASP A CA 1
ATOM 6684 C C . ASP A 1 849 ? -9.189 -29.103 -9.573 1.00 87.81 849 ASP A C 1
ATOM 6686 O O . ASP A 1 849 ? -9.704 -29.541 -8.544 1.00 87.81 849 ASP A O 1
ATOM 6690 N N . TYR A 1 850 ? -9.270 -29.788 -10.719 1.00 87.56 850 TYR A N 1
ATOM 6691 C CA . TYR A 1 850 ? -10.021 -31.038 -10.835 1.00 87.56 850 TYR A CA 1
ATOM 6692 C C . TYR A 1 850 ? -9.511 -32.151 -9.897 1.00 87.56 850 TYR A C 1
ATOM 6694 O O . TYR A 1 850 ? -10.320 -32.913 -9.363 1.00 87.56 850 TYR A O 1
ATOM 6702 N N . ILE A 1 851 ? -8.199 -32.268 -9.678 1.00 88.69 851 ILE A N 1
ATOM 6703 C CA . ILE A 1 851 ? -7.612 -33.282 -8.789 1.00 88.69 851 ILE A CA 1
ATOM 6704 C C . ILE A 1 851 ? -7.917 -32.985 -7.311 1.00 88.69 851 ILE A C 1
ATOM 6706 O O . ILE A 1 851 ? -8.345 -33.892 -6.592 1.00 88.69 851 ILE A O 1
ATOM 6710 N N . PHE A 1 852 ? -7.726 -31.741 -6.862 1.00 84.56 852 PHE A N 1
ATOM 6711 C CA . PHE A 1 852 ? -7.868 -31.362 -5.452 1.00 84.56 852 PHE A CA 1
ATOM 6712 C C . PHE A 1 852 ? -9.326 -31.144 -5.016 1.00 84.56 852 PHE A C 1
ATOM 6714 O O . PHE A 1 852 ? -9.667 -31.462 -3.874 1.00 84.56 852 PHE A O 1
ATOM 6721 N N . THR A 1 853 ? -10.209 -30.660 -5.899 1.00 81.19 853 THR A N 1
ATOM 6722 C CA . THR A 1 853 ? -11.641 -30.492 -5.583 1.00 81.19 853 THR A CA 1
ATOM 6723 C C . THR A 1 853 ? -12.407 -31.818 -5.577 1.00 81.19 853 THR A C 1
ATOM 6725 O O . THR A 1 853 ? -13.353 -31.955 -4.810 1.00 81.19 853 THR A O 1
ATOM 6728 N N . ASN A 1 854 ? -11.997 -32.818 -6.370 1.00 82.69 854 ASN A N 1
ATOM 6729 C CA . ASN A 1 854 ? -12.647 -34.140 -6.406 1.00 82.69 854 ASN A CA 1
ATOM 6730 C C . ASN A 1 854 ? -11.974 -35.189 -5.497 1.00 82.69 854 ASN A C 1
ATOM 6732 O O . ASN A 1 854 ? -12.119 -36.385 -5.748 1.00 82.69 854 ASN A O 1
ATOM 6736 N N . ASP A 1 855 ? -11.204 -34.761 -4.488 1.00 76.69 855 ASP A N 1
ATOM 6737 C CA . ASP A 1 855 ? -10.549 -35.634 -3.495 1.00 76.69 855 ASP A CA 1
ATOM 6738 C C . ASP A 1 855 ? -9.687 -36.773 -4.087 1.00 76.69 855 ASP A C 1
ATOM 6740 O O . ASP A 1 855 ? -9.477 -37.812 -3.462 1.00 76.69 855 ASP A O 1
ATOM 6744 N N . LYS A 1 856 ? -9.133 -36.584 -5.295 1.00 79.56 856 LYS A N 1
ATOM 6745 C CA . LYS A 1 856 ? -8.286 -37.599 -5.952 1.00 79.56 856 LYS A CA 1
ATOM 6746 C C . LYS A 1 856 ? -6.873 -37.680 -5.368 1.00 79.56 856 LYS A C 1
ATOM 6748 O O . LYS A 1 856 ? -6.191 -38.679 -5.583 1.00 79.56 856 LYS A O 1
ATOM 6753 N N . VAL A 1 857 ? -6.434 -36.643 -4.655 1.00 82.50 857 VAL A N 1
ATOM 6754 C CA . VAL A 1 857 ? -5.133 -36.544 -3.976 1.00 82.50 857 VAL A CA 1
ATOM 6755 C C . VAL A 1 857 ? -5.334 -35.885 -2.605 1.00 82.50 857 VAL A C 1
ATOM 6757 O O . VAL A 1 857 ? -6.134 -34.959 -2.473 1.00 82.50 857 VAL A O 1
ATOM 6760 N N . ASP A 1 858 ? -4.614 -36.363 -1.582 1.00 77.44 858 ASP A N 1
ATOM 6761 C CA . ASP A 1 858 ? -4.657 -35.800 -0.223 1.00 77.44 858 ASP A CA 1
ATOM 6762 C C . ASP A 1 858 ? -4.175 -34.334 -0.225 1.00 77.44 858 ASP A C 1
ATOM 6764 O O . ASP A 1 858 ? -3.178 -33.977 -0.855 1.00 77.44 858 ASP A O 1
ATOM 6768 N N . MET A 1 859 ? -4.861 -33.479 0.529 1.00 75.75 859 MET A N 1
ATOM 6769 C CA . MET A 1 859 ? -4.592 -32.042 0.619 1.00 75.75 859 MET A CA 1
ATOM 6770 C C . MET A 1 859 ? -3.219 -31.726 1.241 1.00 75.75 859 MET A C 1
ATOM 6772 O O . MET A 1 859 ? -2.728 -30.611 1.108 1.00 75.75 859 MET A O 1
ATOM 6776 N N . LYS A 1 860 ? -2.550 -32.717 1.850 1.00 76.69 860 LYS A N 1
ATOM 6777 C CA . LYS A 1 860 ? -1.130 -32.640 2.250 1.00 76.69 860 LYS A CA 1
ATOM 6778 C C . LYS A 1 860 ? -0.167 -32.371 1.085 1.00 76.69 860 LYS A C 1
ATOM 6780 O O . LYS A 1 860 ? 0.944 -31.915 1.327 1.00 76.69 860 LYS A O 1
ATOM 6785 N N . PHE A 1 861 ? -0.569 -32.662 -0.154 1.00 79.69 861 PHE A N 1
ATOM 6786 C CA . PHE A 1 861 ? 0.231 -32.389 -1.351 1.00 79.69 861 PHE A CA 1
ATOM 6787 C C . PHE A 1 861 ? -0.014 -30.984 -1.946 1.00 79.69 861 PHE A C 1
ATOM 6789 O O . PHE A 1 861 ? 0.649 -30.618 -2.918 1.00 79.69 861 PHE A O 1
ATOM 6796 N N . ASP A 1 862 ? -0.904 -30.174 -1.354 1.00 81.88 862 ASP A N 1
ATOM 6797 C CA . ASP A 1 862 ? -1.115 -28.757 -1.698 1.00 81.88 862 ASP A CA 1
ATOM 6798 C C . ASP A 1 862 ? -0.021 -27.862 -1.074 1.00 81.88 862 ASP A C 1
ATOM 6800 O O . ASP A 1 862 ? -0.271 -27.051 -0.186 1.00 81.88 862 ASP A O 1
ATOM 6804 N N . ILE A 1 863 ? 1.223 -28.042 -1.532 1.00 82.00 863 ILE A N 1
ATOM 6805 C CA . ILE A 1 863 ? 2.429 -27.277 -1.154 1.00 82.00 863 ILE A CA 1
ATOM 6806 C C . ILE A 1 863 ? 2.206 -25.756 -1.251 1.00 82.00 863 ILE A C 1
ATOM 6808 O O . ILE A 1 863 ? 2.725 -25.004 -0.427 1.00 82.00 863 ILE A O 1
ATOM 6812 N N . PHE A 1 864 ? 1.439 -25.295 -2.244 1.00 78.94 864 PHE A N 1
ATOM 6813 C CA . PHE A 1 864 ? 1.139 -23.871 -2.434 1.00 78.94 864 PHE A CA 1
ATOM 6814 C C . PHE A 1 864 ? -0.103 -23.387 -1.665 1.00 78.94 864 PHE A C 1
ATOM 6816 O O . PHE A 1 864 ? -0.455 -22.215 -1.782 1.00 78.94 864 PHE A O 1
ATOM 6823 N N . ASN A 1 865 ? -0.754 -24.253 -0.879 1.00 77.88 865 ASN A N 1
ATOM 6824 C CA . ASN A 1 865 ? -1.979 -23.982 -0.115 1.00 77.88 865 ASN A CA 1
ATOM 6825 C C . ASN A 1 865 ? -3.103 -23.318 -0.948 1.00 77.88 865 ASN A C 1
ATOM 6827 O O . ASN A 1 865 ? -3.907 -22.550 -0.419 1.00 77.88 865 ASN A O 1
ATOM 6831 N N . CYS A 1 866 ? -3.165 -23.602 -2.254 1.00 78.19 866 CYS A N 1
ATOM 6832 C CA . CYS A 1 866 ? -4.091 -22.960 -3.192 1.00 78.19 866 CYS A CA 1
ATOM 6833 C C . CYS A 1 866 ? -5.559 -23.365 -2.967 1.00 78.19 866 CYS A C 1
ATOM 6835 O O . CYS A 1 866 ? -6.464 -22.637 -3.369 1.00 78.19 866 CYS A O 1
ATOM 6837 N N . PHE A 1 867 ? -5.812 -24.520 -2.344 1.00 77.75 867 PHE A N 1
ATOM 6838 C CA . PHE A 1 867 ? -7.141 -25.135 -2.277 1.00 77.75 867 PHE A CA 1
ATOM 6839 C C . PHE A 1 867 ? -7.683 -25.300 -0.848 1.00 77.75 867 PHE A C 1
ATOM 6841 O O . PHE A 1 867 ? -8.876 -25.564 -0.673 1.00 77.75 867 PHE A O 1
ATOM 6848 N N . GLN A 1 868 ? -6.855 -25.091 0.182 1.00 63.38 868 GLN A N 1
ATOM 6849 C CA . GLN A 1 868 ? -7.259 -25.247 1.588 1.00 63.38 868 GLN A CA 1
ATOM 6850 C C . GLN A 1 868 ? -8.426 -24.329 1.987 1.00 63.38 868 GLN A C 1
ATOM 6852 O O . GLN A 1 868 ? -9.377 -24.777 2.628 1.00 63.38 868 GLN A O 1
ATOM 6857 N N . GLN A 1 869 ? -8.385 -23.058 1.576 1.00 56.00 869 GLN A N 1
ATOM 6858 C CA . GLN A 1 869 ? -9.355 -22.040 1.996 1.00 56.00 869 GLN A CA 1
ATOM 6859 C C . GLN A 1 869 ? -10.750 -22.281 1.387 1.00 56.00 869 GLN A C 1
ATOM 6861 O O . GLN A 1 869 ? -11.752 -22.275 2.103 1.00 56.00 869 GLN A O 1
ATOM 6866 N N . ASN A 1 870 ? -10.805 -22.644 0.100 1.00 55.72 870 ASN A N 1
ATOM 6867 C CA . ASN A 1 870 ? -12.043 -23.031 -0.591 1.00 55.72 870 ASN A CA 1
ATOM 6868 C C . ASN A 1 870 ? -12.727 -24.246 0.059 1.00 55.72 870 ASN A C 1
ATOM 6870 O O . ASN A 1 870 ? -13.955 -24.333 0.082 1.00 55.72 870 ASN A O 1
ATOM 6874 N N . LYS A 1 871 ? -11.949 -25.181 0.620 1.00 53.16 871 LYS A N 1
ATOM 6875 C CA . LYS A 1 871 ? -12.480 -26.389 1.266 1.00 53.16 871 LYS A CA 1
ATOM 6876 C C . LYS A 1 871 ? -13.054 -26.125 2.660 1.00 53.16 871 LYS A C 1
ATOM 6878 O O . LYS A 1 871 ? -13.966 -26.838 3.075 1.00 53.16 871 LYS A O 1
ATOM 6883 N N . ILE A 1 872 ? -12.563 -25.097 3.359 1.00 53.66 872 ILE A N 1
ATOM 6884 C CA . ILE A 1 872 ? -13.165 -24.598 4.605 1.00 53.66 872 ILE A CA 1
ATOM 6885 C C . ILE A 1 872 ? -14.533 -23.984 4.282 1.00 53.66 872 ILE A C 1
ATOM 6887 O O . ILE A 1 872 ? -15.543 -24.457 4.798 1.00 53.66 872 ILE A O 1
ATOM 6891 N N . GLU A 1 873 ? -14.605 -23.053 3.324 1.00 48.81 873 GLU A N 1
ATOM 6892 C CA . GLU A 1 873 ? -15.884 -22.440 2.930 1.00 48.81 873 GLU A CA 1
ATOM 6893 C C . GLU A 1 873 ? -16.909 -23.446 2.378 1.00 48.81 873 GLU A C 1
ATOM 6895 O O . GLU A 1 873 ? -18.114 -23.300 2.600 1.00 48.81 873 GLU A O 1
ATOM 6900 N N . GLN A 1 874 ? -16.463 -24.473 1.645 1.00 51.47 874 GLN A N 1
ATOM 6901 C CA . GLN A 1 874 ? -17.349 -25.540 1.173 1.00 51.47 874 GLN A CA 1
ATOM 6902 C C . GLN A 1 874 ? -17.835 -26.439 2.315 1.00 51.47 874 GLN A C 1
ATOM 6904 O O . GLN A 1 874 ? -19.009 -26.807 2.309 1.00 51.47 874 GLN A O 1
ATOM 6909 N N . LYS A 1 875 ? -16.997 -26.749 3.316 1.00 48.81 875 LYS A N 1
ATOM 6910 C CA . LYS A 1 875 ? -17.439 -27.457 4.530 1.00 48.81 875 LYS A CA 1
ATOM 6911 C C . LYS A 1 875 ? -18.459 -26.642 5.318 1.00 48.81 875 LYS A C 1
ATOM 6913 O O . LYS A 1 875 ? -19.489 -27.199 5.690 1.00 48.81 875 LYS A O 1
ATOM 6918 N N . ASP A 1 876 ? -18.234 -25.342 5.489 1.00 44.16 876 ASP A N 1
ATOM 6919 C CA . ASP A 1 876 ? -19.169 -24.453 6.185 1.00 44.16 876 ASP A CA 1
ATOM 6920 C C . ASP A 1 876 ? -20.509 -24.348 5.438 1.00 44.16 876 ASP A C 1
ATOM 6922 O O . ASP A 1 876 ? -21.575 -24.377 6.054 1.00 44.16 876 ASP A O 1
ATOM 6926 N N . LYS A 1 877 ? -20.495 -24.300 4.097 1.00 44.16 877 LYS A N 1
ATOM 6927 C CA . LYS A 1 877 ? -21.719 -24.368 3.274 1.00 44.16 877 LYS A CA 1
ATOM 6928 C C . LYS A 1 877 ? -22.422 -25.724 3.385 1.00 44.16 877 LYS A C 1
ATOM 6930 O O . LYS A 1 877 ? -23.641 -25.753 3.528 1.00 44.16 877 LYS A O 1
ATOM 6935 N N . HIS A 1 878 ? -21.687 -26.838 3.361 1.00 44.62 878 HIS A N 1
ATOM 6936 C CA . HIS A 1 878 ? -22.285 -28.170 3.487 1.00 44.62 878 HIS A CA 1
ATOM 6937 C C . HIS A 1 878 ? -22.856 -28.438 4.882 1.00 44.62 878 HIS A C 1
ATOM 6939 O O . HIS A 1 878 ? -23.903 -29.072 4.981 1.00 44.62 878 HIS A O 1
ATOM 6945 N N . GLN A 1 879 ? -22.222 -27.930 5.944 1.00 44.78 879 GLN A N 1
ATOM 6946 C CA . GLN A 1 879 ? -22.780 -27.982 7.294 1.00 44.78 879 GLN A CA 1
ATOM 6947 C C . GLN A 1 879 ? -24.037 -27.115 7.402 1.00 44.78 879 GLN A C 1
ATOM 6949 O O . GLN A 1 879 ? -25.065 -27.618 7.842 1.00 44.78 879 GLN A O 1
ATOM 6954 N N . ASN A 1 880 ? -24.016 -25.862 6.930 1.00 39.53 880 ASN A N 1
ATOM 6955 C CA . ASN A 1 880 ? -25.208 -25.004 6.963 1.00 39.53 880 ASN A CA 1
ATOM 6956 C C . ASN A 1 880 ? -26.393 -25.587 6.167 1.00 39.53 880 ASN A C 1
ATOM 6958 O O . ASN A 1 880 ? -27.525 -25.506 6.633 1.00 39.53 880 ASN A O 1
ATOM 6962 N N . ASN A 1 881 ? -26.144 -26.236 5.025 1.00 39.00 881 ASN A N 1
ATOM 6963 C CA . ASN A 1 881 ? -27.187 -26.907 4.236 1.00 39.00 881 ASN A CA 1
ATOM 6964 C C . ASN A 1 881 ? -27.635 -28.267 4.808 1.00 39.00 881 ASN A C 1
ATOM 6966 O O . ASN A 1 881 ? -28.643 -28.794 4.358 1.00 39.00 881 ASN A O 1
ATOM 6970 N N . ALA A 1 882 ? -26.905 -28.844 5.769 1.00 41.78 882 ALA A N 1
ATOM 6971 C CA . ALA A 1 882 ? -27.337 -30.019 6.536 1.00 41.78 882 ALA A CA 1
ATOM 6972 C C . ALA A 1 882 ? -28.073 -29.640 7.841 1.00 41.78 882 ALA A C 1
ATOM 6974 O O . ALA A 1 882 ? -28.569 -30.518 8.546 1.00 41.78 882 ALA A O 1
ATOM 6975 N N . PHE A 1 883 ? -28.123 -28.342 8.164 1.00 38.28 883 PHE A N 1
ATOM 6976 C CA . PHE A 1 883 ? -28.875 -27.752 9.277 1.00 38.28 883 PHE A CA 1
ATOM 6977 C C . PHE A 1 883 ? -30.153 -27.010 8.822 1.00 38.28 883 PHE A C 1
ATOM 6979 O O . PHE A 1 883 ? -30.837 -26.420 9.664 1.00 38.28 883 PHE A O 1
ATOM 6986 N N . GLN A 1 884 ? -30.476 -27.046 7.521 1.00 33.12 884 GLN A N 1
ATOM 6987 C CA . GLN A 1 884 ? -31.782 -26.682 6.949 1.00 33.12 884 GLN A CA 1
ATOM 6988 C C . GLN A 1 884 ? -32.585 -27.941 6.609 1.00 33.12 884 GLN A C 1
ATOM 6990 O O . GLN A 1 884 ? -33.820 -27.877 6.784 1.00 33.12 884 GLN A O 1
#

Secondary structure (DSSP, 8-state):
-GGGT----SSHHHHHHHTTSS-TTHHHHH---SEEEEEEEEEEE-TTS-EEEEEEEEEEEHHHHHHHHHHHHHHHHHHHHHHHHHHHHHHHHHHSPPTTEEEEEE-PEEEEEP--TT--HHHHTS--EEEEEEEEEEEE-TTS-EEEEEEEEEES----SHHHHHHHHHHHHHHHHHH-TT--EEEEEE---TTTTSSHHHHHHHHTHHHHHSSEEEEEE--TT----HHHHHHHHHHHHHHHHHHTTS----SHHHHHHHHHHS--SEEEEEE-HHHHHHHHHHHHHHHHHBPPPTTGGG--EEEEEETTEEEEESS---SHHHHTT--SSPEEEE-B-S----------------------------------------S-TTTGGGTSSGGGS---TT-EEEEEETTEEEEEEEEEEETTTTEEEEEEEEE---SS-SS-EEE--SS--EEEEEGGGEEEEEPPPEEESTTS-EEE--HHHHHHHHHHHHHSS--SS-SHHIIIIIHHHHHHHT-THHHHHHHHHHHHHSTTS-HHHHHHHHHHHHHHHHHHHHHHHHHHHHT-TTB-TT-TTTTTTSS----GGGHHHHHHHHHHHHHHHTT-HHHHHHHHTSSSHHHHHHHHHHHHHHHHHHTHHHHHHHHHHHHB-GGGTT--S-SS--TTGGGGHHHHHHHHHS-HHHHHHHHHHHHHHHHHHHHHHHHHHHHHIIIIIIIIII-TT--HHHHHHHHHHHHHHHHHHHHHHHHH-S-HHHHHHHHHHHIIIIIHHHHHHHHH-TT--HHHHHHHHHHHHHHHHHT-BGGGTB--SS--TT-BTTTB--S-HHHHHHHHHHHHHHHHHHHHHHHHHTTSS-GGG-TT-SSHHHHHHHHHHHHHHH--

InterPro domains:
  IPR001734 Sodium/solute symporter [PF00474] (597-796)
  IPR001734 Sodium/solute symporter [PS50283] (595-810)
  IPR038377 Sodium/glucose symporter superfamily [G3DSA:1.20.1730.10] (537-874)
  IPR052244 High-affinity choline transporter [PTHR45897] (550-882)

pLDDT: mean 73.67, std 18.89, range [20.95, 96.81]